Protein AF-A0A800MBR3-F1 (afdb_monomer_lite)

pLDDT: mean 83.29, std 13.44, range [29.73, 97.62]

Structure (mmCIF, N/CA/C/O backbone):
data_AF-A0A800MBR3-F1
#
_entry.id   AF-A0A800MBR3-F1
#
loop_
_atom_site.group_PDB
_atom_site.id
_atom_site.type_symbol
_atom_site.label_atom_id
_atom_site.label_alt_id
_atom_site.label_comp_id
_atom_site.label_asym_id
_atom_site.label_entity_id
_atom_site.label_seq_id
_atom_site.pdbx_PDB_ins_code
_atom_site.Cartn_x
_atom_site.Cartn_y
_atom_site.Cartn_z
_atom_site.occupancy
_atom_site.B_iso_or_equiv
_atom_site.auth_seq_id
_atom_site.auth_comp_id
_atom_site.auth_asym_id
_atom_site.auth_atom_id
_atom_site.pdbx_PDB_model_num
ATOM 1 N N . MET A 1 1 ? 57.671 -42.009 -45.325 1.00 39.84 1 MET A N 1
ATOM 2 C CA . MET A 1 1 ? 58.323 -41.176 -46.363 1.00 39.84 1 MET A CA 1
ATOM 3 C C . MET A 1 1 ? 57.503 -39.903 -46.542 1.00 39.84 1 MET A C 1
ATOM 5 O O . MET A 1 1 ? 56.803 -39.779 -47.529 1.00 39.84 1 MET A O 1
ATOM 9 N N . ARG A 1 2 ? 57.546 -39.010 -45.550 1.00 31.42 2 ARG A N 1
ATOM 10 C CA . ARG A 1 2 ? 57.143 -37.592 -45.593 1.00 31.42 2 ARG A CA 1
ATOM 11 C C . ARG A 1 2 ? 57.808 -36.941 -44.371 1.00 31.42 2 ARG A C 1
ATOM 13 O O . ARG A 1 2 ? 57.186 -36.637 -43.372 1.00 31.42 2 ARG A O 1
ATOM 20 N N . SER A 1 3 ? 59.132 -36.911 -44.418 1.00 38.97 3 SER A N 1
ATOM 21 C CA . SER A 1 3 ? 60.000 -36.063 -43.600 1.00 38.97 3 SER A CA 1
ATOM 22 C C . SER A 1 3 ? 60.923 -35.405 -44.616 1.00 38.97 3 SER A C 1
ATOM 24 O O . SER A 1 3 ? 61.287 -36.083 -45.579 1.00 38.97 3 SER A O 1
ATOM 26 N N . PHE A 1 4 ? 61.271 -34.136 -44.409 1.00 33.12 4 PHE A N 1
ATOM 27 C CA . PHE A 1 4 ? 61.859 -33.195 -45.378 1.00 33.12 4 PHE A CA 1
ATOM 28 C C . PHE A 1 4 ? 60.825 -32.477 -46.255 1.00 33.12 4 PHE A C 1
ATOM 30 O O . PHE A 1 4 ? 60.658 -32.846 -47.411 1.00 33.12 4 PHE A O 1
ATOM 37 N N . HIS A 1 5 ? 60.159 -31.464 -45.687 1.00 30.84 5 HIS A N 1
ATOM 38 C CA . HIS A 1 5 ? 59.836 -30.179 -46.351 1.00 30.84 5 HIS A CA 1
ATOM 39 C C . HIS A 1 5 ? 59.505 -29.051 -45.345 1.00 30.84 5 HIS A C 1
ATOM 41 O O . HIS A 1 5 ? 59.483 -27.895 -45.738 1.00 30.84 5 HIS A O 1
ATOM 47 N N . ILE A 1 6 ? 59.380 -29.340 -44.044 1.00 35.31 6 ILE A N 1
ATOM 48 C CA . ILE A 1 6 ? 59.268 -28.323 -42.982 1.00 35.31 6 ILE A CA 1
ATOM 49 C C . ILE A 1 6 ? 60.678 -27.945 -42.501 1.00 35.31 6 ILE A C 1
ATOM 51 O O . ILE A 1 6 ? 61.163 -28.460 -41.499 1.00 35.31 6 ILE A O 1
ATOM 55 N N . LEU A 1 7 ? 61.410 -27.169 -43.303 1.00 32.88 7 LEU A N 1
ATOM 56 C CA . LEU A 1 7 ? 62.615 -26.452 -42.855 1.00 32.88 7 LEU A CA 1
ATOM 57 C C . LEU A 1 7 ? 63.003 -25.349 -43.854 1.00 32.88 7 LEU A C 1
ATOM 59 O O . LEU A 1 7 ? 64.163 -25.253 -44.223 1.00 32.88 7 LEU A O 1
ATOM 63 N N . PHE A 1 8 ? 62.042 -24.587 -44.373 1.00 29.73 8 PHE A N 1
ATOM 64 C CA . PHE A 1 8 ? 62.271 -23.359 -45.152 1.00 29.73 8 PHE A CA 1
ATOM 65 C C . PHE A 1 8 ? 60.905 -22.671 -45.334 1.00 29.73 8 PHE A C 1
ATOM 67 O O . PHE A 1 8 ? 60.334 -22.781 -46.403 1.00 29.73 8 PHE A O 1
ATOM 74 N N . ILE A 1 9 ? 60.344 -22.117 -44.249 1.00 33.12 9 ILE A N 1
ATOM 75 C CA . ILE A 1 9 ? 59.347 -21.017 -44.115 1.00 33.12 9 ILE A CA 1
ATOM 76 C C . ILE A 1 9 ? 58.916 -21.066 -42.632 1.00 33.12 9 ILE A C 1
ATOM 78 O O . ILE A 1 9 ? 57.900 -21.640 -42.274 1.00 33.12 9 ILE A O 1
ATOM 82 N N . THR A 1 10 ? 59.787 -20.630 -41.718 1.00 35.88 10 THR A N 1
ATOM 83 C CA . THR A 1 10 ? 59.415 -20.435 -40.291 1.00 35.88 10 THR A CA 1
ATOM 84 C C . THR A 1 10 ? 60.291 -19.379 -39.609 1.00 35.88 10 THR A C 1
ATOM 86 O O . THR A 1 10 ? 60.359 -19.296 -38.395 1.00 35.88 10 THR A O 1
ATOM 89 N N . VAL A 1 11 ? 61.022 -18.574 -40.389 1.00 32.22 11 VAL A N 1
ATOM 90 C CA . VAL A 1 11 ? 61.862 -17.478 -39.859 1.00 32.22 11 VAL A CA 1
ATOM 91 C C . VAL A 1 11 ? 61.661 -16.187 -40.670 1.00 32.22 11 VAL A C 1
ATOM 93 O O . VAL A 1 11 ? 62.350 -15.204 -40.442 1.00 32.22 11 VAL A O 1
ATOM 96 N N . LEU A 1 12 ? 60.721 -16.168 -41.627 1.00 30.88 12 LEU A N 1
ATOM 97 C CA . LEU A 1 12 ? 60.429 -14.968 -42.424 1.00 30.88 12 LEU A CA 1
ATOM 98 C C . LEU A 1 12 ? 58.977 -14.474 -42.321 1.00 30.88 12 LEU A C 1
ATOM 100 O O . LEU A 1 12 ? 58.718 -13.370 -42.772 1.00 30.88 12 LEU A O 1
ATOM 104 N N . THR A 1 13 ? 58.061 -15.236 -41.716 1.00 40.62 13 THR A N 1
ATOM 105 C CA . THR A 1 13 ? 56.664 -14.819 -41.494 1.00 40.62 13 THR A CA 1
ATOM 106 C C . THR A 1 13 ? 56.477 -14.118 -40.145 1.00 40.62 13 THR A C 1
ATOM 108 O O . THR A 1 13 ? 55.858 -13.067 -40.096 1.00 40.62 13 THR A O 1
ATOM 111 N N . GLY A 1 14 ? 57.156 -14.556 -39.078 1.00 34.59 14 GLY A N 1
ATOM 112 C CA . GLY A 1 14 ? 57.052 -13.915 -37.753 1.00 34.59 14 GLY A CA 1
ATOM 113 C C . GLY A 1 14 ? 57.647 -12.501 -37.619 1.00 34.59 14 GLY A C 1
ATOM 114 O O . GLY A 1 14 ? 57.562 -11.919 -36.550 1.00 34.59 14 GLY A O 1
ATOM 115 N N . LEU A 1 15 ? 58.271 -11.943 -38.666 1.00 35.25 15 LEU A N 1
ATOM 116 C CA . LEU A 1 15 ? 58.745 -10.546 -38.679 1.00 35.25 15 LEU A CA 1
ATOM 117 C C . LEU A 1 15 ? 57.981 -9.663 -39.684 1.00 35.25 15 LEU A C 1
ATOM 119 O O . LEU A 1 15 ? 58.259 -8.473 -39.765 1.00 35.25 15 LEU A O 1
ATOM 123 N N . LEU A 1 16 ? 57.067 -10.256 -40.462 1.00 38.72 16 LEU A N 1
ATOM 124 C CA . LEU A 1 16 ? 56.163 -9.566 -41.389 1.00 38.72 16 LEU A CA 1
ATOM 125 C C . LEU A 1 16 ? 54.723 -9.506 -40.850 1.00 38.72 16 LEU A C 1
ATOM 127 O O . LEU A 1 16 ? 53.993 -8.626 -41.275 1.00 38.72 16 LEU A O 1
ATOM 131 N N . LEU A 1 17 ? 54.352 -10.362 -39.883 1.00 40.84 17 LEU A N 1
ATOM 132 C CA . LEU A 1 17 ? 53.083 -10.230 -39.150 1.00 40.84 17 LEU A CA 1
ATOM 133 C C . LEU A 1 17 ? 53.035 -8.980 -38.252 1.00 40.84 17 LEU A C 1
ATOM 135 O O . LEU A 1 17 ? 51.989 -8.386 -38.080 1.00 40.84 17 LEU A O 1
ATOM 139 N N . LEU A 1 18 ? 54.171 -8.517 -37.723 1.00 40.28 18 LEU A N 1
ATOM 140 C CA . LEU A 1 18 ? 54.214 -7.364 -36.807 1.00 40.28 18 LEU A CA 1
ATOM 141 C C . LEU A 1 18 ? 54.013 -5.990 -37.481 1.00 40.28 18 LEU A C 1
ATOM 143 O O . LEU A 1 18 ? 54.115 -4.977 -36.798 1.00 40.28 18 LEU A O 1
ATOM 147 N N . SER A 1 19 ? 53.801 -5.928 -38.801 1.00 40.03 19 SER A N 1
ATOM 148 C CA . SER A 1 19 ? 53.539 -4.667 -39.518 1.00 40.03 19 SER A CA 1
ATOM 149 C C . SER A 1 19 ? 52.148 -4.596 -40.154 1.00 40.03 19 SER A C 1
ATOM 151 O O . SER A 1 19 ? 51.973 -3.776 -41.047 1.00 40.03 19 SER A O 1
ATOM 153 N N . ARG A 1 20 ? 51.233 -5.495 -39.768 1.00 50.19 20 ARG A N 1
ATOM 154 C CA . ARG A 1 20 ? 49.863 -5.629 -40.296 1.00 50.19 20 ARG A CA 1
ATOM 155 C C . ARG A 1 20 ? 48.829 -5.868 -39.181 1.00 50.19 20 ARG A C 1
ATOM 157 O O . ARG A 1 20 ? 47.840 -6.540 -39.398 1.00 50.19 20 ARG A O 1
ATOM 164 N N . LEU A 1 21 ? 49.120 -5.415 -37.963 1.00 47.03 21 LEU A N 1
ATOM 165 C CA . LEU A 1 21 ? 48.130 -5.372 -36.887 1.00 47.03 21 LEU A CA 1
ATOM 166 C C . LEU A 1 21 ? 47.822 -3.895 -36.639 1.00 47.03 21 LEU A C 1
ATOM 168 O O . LEU A 1 21 ? 48.713 -3.196 -36.150 1.00 47.03 21 LEU A O 1
ATOM 172 N N . GLU A 1 22 ? 46.613 -3.435 -36.949 1.00 55.84 22 GLU A N 1
ATOM 173 C CA . GLU A 1 22 ? 46.019 -2.240 -36.333 1.00 55.84 22 GLU A CA 1
ATOM 174 C C . GLU A 1 22 ? 44.618 -2.564 -35.786 1.00 55.84 22 GLU A C 1
ATOM 176 O O . GLU A 1 22 ? 44.078 -3.620 -36.084 1.00 55.84 22 GLU A O 1
ATOM 181 N N . ALA A 1 23 ? 44.153 -1.695 -34.876 1.00 54.12 23 ALA A N 1
ATOM 182 C CA . ALA A 1 23 ? 43.012 -1.828 -33.960 1.00 54.12 23 ALA A CA 1
ATOM 183 C C . ALA A 1 23 ? 42.927 -3.172 -33.201 1.00 54.12 23 ALA A C 1
ATOM 185 O O . ALA A 1 23 ? 42.407 -4.175 -33.673 1.00 54.12 23 ALA A O 1
ATOM 186 N N . GLN A 1 24 ? 43.437 -3.186 -31.965 1.00 68.81 24 GLN A N 1
ATOM 187 C CA . GLN A 1 24 ? 43.181 -4.298 -31.050 1.00 68.81 24 GLN A CA 1
ATOM 188 C C . GLN A 1 24 ? 41.757 -4.183 -30.505 1.00 68.81 24 GLN A C 1
ATOM 190 O O . GLN A 1 24 ? 41.441 -3.188 -29.852 1.00 68.81 24 GLN A O 1
ATOM 195 N N . VAL A 1 25 ? 40.938 -5.205 -30.722 1.00 77.38 25 VAL A N 1
ATOM 196 C CA . VAL A 1 25 ? 39.579 -5.273 -30.181 1.00 77.38 25 VAL A CA 1
ATOM 197 C C . VAL A 1 25 ? 39.620 -5.969 -28.826 1.00 77.38 25 VAL A C 1
ATOM 199 O O . VAL A 1 25 ? 40.231 -7.033 -28.688 1.00 77.38 25 VAL A O 1
ATOM 202 N N . ILE A 1 26 ? 38.996 -5.358 -27.817 1.00 85.94 26 ILE A N 1
ATOM 203 C CA . ILE A 1 26 ? 38.783 -5.982 -26.509 1.00 85.94 26 ILE A CA 1
ATOM 204 C C . ILE A 1 26 ? 37.587 -6.917 -26.642 1.00 85.94 26 ILE A C 1
ATOM 206 O O . ILE A 1 26 ? 36.488 -6.480 -26.954 1.00 85.94 26 ILE A O 1
ATOM 210 N N . ILE A 1 27 ? 37.815 -8.208 -26.420 1.00 87.81 27 ILE A N 1
ATOM 211 C CA . ILE A 1 27 ? 36.793 -9.241 -26.629 1.00 87.81 27 ILE A CA 1
ATOM 212 C C . ILE A 1 27 ? 35.764 -9.277 -25.507 1.00 87.81 27 ILE A C 1
ATOM 214 O O . ILE A 1 27 ? 34.601 -9.605 -25.717 1.00 87.81 27 ILE A O 1
ATOM 218 N N . TYR A 1 28 ? 36.209 -8.980 -24.297 1.00 87.00 28 TYR A N 1
ATOM 219 C CA . TYR A 1 28 ? 35.338 -8.930 -23.145 1.00 87.00 28 TYR A CA 1
ATOM 220 C C . TYR A 1 28 ? 35.682 -7.707 -22.334 1.00 87.00 28 TYR A C 1
ATOM 222 O O . TYR A 1 28 ? 36.814 -7.595 -21.860 1.00 87.00 28 TYR A O 1
ATOM 230 N N . ASP A 1 29 ? 34.746 -6.786 -22.225 1.00 83.19 29 ASP A N 1
ATOM 231 C CA . ASP A 1 29 ? 34.992 -5.529 -21.558 1.00 83.19 29 ASP A CA 1
ATOM 232 C C . ASP A 1 29 ? 34.106 -5.360 -20.333 1.00 83.19 29 ASP A C 1
ATOM 234 O O . ASP A 1 29 ? 33.043 -5.970 -20.194 1.00 83.19 29 ASP A O 1
ATOM 238 N N . ALA A 1 30 ? 34.600 -4.526 -19.433 1.00 83.81 30 ALA A N 1
ATOM 239 C CA . ALA A 1 30 ? 33.886 -4.034 -18.279 1.00 83.81 30 ALA A CA 1
ATOM 240 C C . ALA A 1 30 ? 33.927 -2.502 -18.319 1.00 83.81 30 ALA A C 1
ATOM 242 O O . ALA A 1 30 ? 34.916 -1.925 -18.771 1.00 83.81 30 ALA A O 1
ATOM 243 N N . ILE A 1 31 ? 32.916 -1.814 -17.800 1.00 83.88 31 ILE A N 1
ATOM 244 C CA . ILE A 1 31 ? 33.010 -0.364 -17.608 1.00 83.88 31 ILE A CA 1
ATOM 245 C C . ILE A 1 31 ? 34.142 -0.055 -16.609 1.00 83.88 31 ILE A C 1
ATOM 247 O O . ILE A 1 31 ? 34.331 -0.729 -15.592 1.00 83.88 31 ILE A O 1
ATOM 251 N N . GLU A 1 32 ? 34.942 0.971 -16.905 1.00 85.25 32 GLU A N 1
ATOM 252 C CA . GLU A 1 32 ? 35.967 1.444 -15.974 1.00 85.25 32 GLU A CA 1
ATOM 253 C C . GLU A 1 32 ? 35.298 1.910 -14.667 1.00 85.25 32 GLU A C 1
ATOM 255 O O . GLU A 1 32 ? 34.413 2.763 -14.670 1.00 85.25 32 GLU A O 1
ATOM 260 N N . GLY A 1 33 ? 35.721 1.352 -13.534 1.00 82.69 33 GLY A N 1
ATOM 261 C CA . GLY A 1 33 ? 35.134 1.595 -12.217 1.00 82.69 33 GLY A CA 1
ATOM 262 C C . GLY A 1 33 ? 34.136 0.532 -11.746 1.00 82.69 33 GLY A C 1
ATOM 263 O O . GLY A 1 33 ? 33.728 0.595 -10.585 1.00 82.69 33 GLY A O 1
ATOM 264 N N . THR A 1 34 ? 33.779 -0.462 -12.570 1.00 85.94 34 THR A N 1
ATOM 265 C CA . THR A 1 34 ? 32.899 -1.571 -12.157 1.00 85.94 34 THR A CA 1
ATOM 266 C C . THR A 1 34 ? 33.480 -2.307 -10.951 1.00 85.94 34 THR A C 1
ATOM 268 O O . THR A 1 34 ? 34.622 -2.761 -10.971 1.00 85.94 34 THR A O 1
ATOM 271 N N . VAL A 1 35 ? 32.689 -2.449 -9.885 1.00 89.44 35 VAL A N 1
ATOM 272 C CA . VAL A 1 35 ? 33.092 -3.138 -8.649 1.00 89.44 35 VAL A CA 1
ATOM 273 C C . VAL A 1 35 ? 32.636 -4.594 -8.702 1.00 89.44 35 VAL A C 1
ATOM 275 O O . VAL A 1 35 ? 31.473 -4.875 -8.974 1.00 89.44 35 VAL A O 1
ATOM 278 N N . GLY A 1 36 ? 33.536 -5.535 -8.419 1.00 86.94 36 GLY A N 1
ATOM 279 C CA . GLY A 1 36 ? 33.210 -6.960 -8.428 1.00 86.94 36 GLY A CA 1
ATOM 280 C C . GLY A 1 36 ? 32.169 -7.338 -7.367 1.00 86.94 36 GLY A C 1
ATOM 281 O O . GLY A 1 36 ? 32.226 -6.893 -6.221 1.00 86.94 36 GLY A O 1
ATOM 282 N N . SER A 1 37 ? 31.239 -8.217 -7.737 1.00 88.94 37 SER A N 1
ATOM 283 C CA . SER A 1 37 ? 30.123 -8.681 -6.903 1.00 88.94 37 SER A CA 1
ATOM 284 C C . SER A 1 37 ? 30.360 -10.030 -6.212 1.00 88.94 37 SER A C 1
ATOM 286 O O . SER A 1 37 ? 29.532 -10.480 -5.415 1.00 88.94 37 SER A O 1
ATOM 288 N N . GLN A 1 38 ? 31.487 -10.700 -6.474 1.00 91.19 38 GLN A N 1
ATOM 289 C CA . GLN A 1 38 ? 31.777 -12.026 -5.937 1.00 91.19 38 GLN A CA 1
ATOM 290 C C . GLN A 1 38 ? 33.243 -12.216 -5.514 1.00 91.19 38 GLN A C 1
ATOM 292 O O . GLN A 1 38 ? 34.187 -12.082 -6.286 1.00 91.19 38 GLN A O 1
ATOM 297 N N . GLU A 1 39 ? 33.439 -12.689 -4.281 1.00 93.06 39 GLU A N 1
ATOM 298 C CA . GLU A 1 39 ? 34.741 -13.133 -3.770 1.00 93.06 39 GLU A CA 1
ATOM 299 C C . GLU A 1 39 ? 34.969 -14.630 -4.043 1.00 93.06 39 GLU A C 1
ATOM 301 O O . GLU A 1 39 ? 34.847 -15.477 -3.152 1.00 93.06 39 GLU A O 1
ATOM 306 N N . PHE A 1 40 ? 35.302 -14.987 -5.284 1.00 93.31 40 PHE A N 1
ATOM 307 C CA . PHE A 1 40 ? 35.558 -16.383 -5.654 1.00 93.31 40 PHE A CA 1
ATOM 308 C C . PHE A 1 40 ? 36.941 -16.576 -6.276 1.00 93.31 40 PHE A C 1
ATOM 310 O O . PHE A 1 40 ? 37.195 -16.153 -7.394 1.00 93.31 40 PHE A O 1
ATOM 317 N N . GLY A 1 41 ? 37.832 -17.271 -5.566 1.00 91.31 41 GLY A N 1
ATOM 318 C CA . GLY A 1 41 ? 39.219 -17.470 -6.008 1.00 91.31 41 GLY A CA 1
ATOM 319 C C . GLY A 1 41 ? 39.463 -18.654 -6.939 1.00 91.31 41 GLY A C 1
ATOM 320 O O . GLY A 1 41 ? 40.616 -18.908 -7.290 1.00 91.31 41 GLY A O 1
ATOM 321 N N . GLY A 1 42 ? 38.418 -19.406 -7.291 1.00 93.50 42 GLY A N 1
ATOM 322 C CA . GLY A 1 42 ? 38.503 -20.491 -8.266 1.00 93.50 42 GLY A CA 1
ATOM 323 C C . GLY A 1 42 ? 38.604 -19.983 -9.706 1.00 93.50 42 GLY A C 1
ATOM 324 O O . GLY A 1 42 ? 38.555 -18.786 -9.960 1.00 93.50 42 GLY A O 1
ATOM 325 N N . SER A 1 43 ? 38.756 -20.915 -10.644 1.00 93.88 43 SER A N 1
ATOM 326 C CA . SER A 1 43 ? 38.710 -20.637 -12.082 1.00 93.88 43 SER A CA 1
ATOM 327 C C . SER A 1 43 ? 37.309 -20.204 -12.479 1.00 93.88 43 SER A C 1
ATOM 329 O O . SER A 1 43 ? 36.375 -20.976 -12.281 1.00 93.88 43 SER A O 1
ATOM 331 N N . LEU A 1 44 ? 37.184 -19.015 -13.059 1.00 92.94 44 LEU A N 1
ATOM 332 C CA . LEU A 1 44 ? 35.979 -18.496 -13.701 1.00 92.94 44 LEU A CA 1
ATOM 333 C C . LEU A 1 44 ? 36.302 -18.211 -15.157 1.00 92.94 44 LEU A C 1
ATOM 335 O O . LEU A 1 44 ? 37.368 -17.670 -15.443 1.00 92.94 44 LEU A O 1
ATOM 339 N N . GLY A 1 45 ? 35.426 -18.590 -16.074 1.00 87.88 45 GLY A N 1
ATOM 340 C CA . GLY A 1 45 ? 35.712 -18.412 -17.486 1.00 87.88 45 GLY A CA 1
ATOM 341 C C . GLY A 1 45 ? 34.495 -18.394 -18.379 1.00 87.88 45 GLY A C 1
ATOM 342 O O . GLY A 1 45 ? 33.392 -18.709 -17.944 1.00 87.88 45 GLY A O 1
ATOM 343 N N . MET A 1 46 ? 34.721 -18.065 -19.641 1.00 90.31 46 MET A N 1
ATOM 344 C CA . MET A 1 46 ? 33.698 -18.007 -20.679 1.00 90.31 46 MET A CA 1
ATOM 345 C C . MET A 1 46 ? 34.145 -18.832 -21.873 1.00 90.31 46 MET A C 1
ATOM 347 O O . MET A 1 46 ? 35.333 -18.868 -22.213 1.00 90.31 46 MET A O 1
ATOM 351 N N . ASP A 1 47 ? 33.189 -19.526 -22.474 1.00 90.19 47 ASP A N 1
ATOM 352 C CA . ASP A 1 47 ? 33.417 -20.355 -23.645 1.00 90.19 47 ASP A CA 1
ATOM 353 C C . ASP A 1 47 ? 33.189 -19.539 -24.912 1.00 90.19 47 ASP A C 1
ATOM 355 O O . ASP A 1 47 ? 32.194 -18.829 -25.030 1.00 90.19 47 ASP A O 1
ATOM 359 N N . PHE A 1 48 ? 34.088 -19.696 -25.876 1.00 91.00 48 PHE A N 1
ATOM 360 C CA . PHE A 1 48 ? 33.951 -19.090 -27.191 1.00 91.00 48 PHE A CA 1
ATOM 361 C C . PHE A 1 48 ? 34.438 -20.056 -28.275 1.00 91.00 48 PHE A C 1
ATOM 363 O O . PHE A 1 48 ? 35.346 -20.867 -28.063 1.00 91.00 48 PHE A O 1
ATOM 370 N N . GLU A 1 49 ? 33.807 -19.995 -29.438 1.00 90.69 49 GLU A N 1
ATOM 371 C CA . GLU A 1 49 ? 34.309 -20.572 -30.675 1.00 90.69 49 GLU A CA 1
ATOM 372 C C . GLU A 1 49 ? 35.092 -19.511 -31.427 1.00 90.69 49 GLU A C 1
ATOM 374 O O . GLU A 1 49 ? 34.698 -18.351 -31.487 1.00 90.69 49 GLU A O 1
ATOM 379 N N . VAL A 1 50 ? 36.196 -19.932 -32.022 1.00 88.12 50 VAL A N 1
ATOM 380 C CA . VAL A 1 50 ? 36.911 -19.165 -33.031 1.00 88.12 50 VAL A CA 1
ATOM 381 C C . VAL A 1 50 ? 36.388 -19.629 -34.387 1.00 88.12 50 VAL A C 1
ATOM 383 O O . VAL A 1 50 ? 36.458 -20.822 -34.703 1.00 88.12 50 VAL A O 1
ATOM 386 N N . ASN A 1 51 ? 35.835 -18.706 -35.169 1.00 81.00 51 ASN A N 1
ATOM 387 C CA . ASN A 1 51 ? 35.224 -18.979 -36.472 1.00 81.00 51 ASN A CA 1
ATOM 388 C C . ASN A 1 51 ? 36.230 -18.826 -37.621 1.00 81.00 51 ASN A C 1
ATOM 390 O O . ASN A 1 51 ? 36.174 -19.576 -38.601 1.00 81.00 51 ASN A O 1
ATOM 394 N N . SER A 1 52 ? 37.179 -17.901 -37.478 1.00 73.31 52 SER A N 1
ATOM 395 C CA . SER A 1 52 ? 38.272 -17.606 -38.412 1.00 73.31 52 SER A CA 1
ATOM 396 C C . SER A 1 52 ? 39.595 -17.459 -37.653 1.00 73.31 52 SER A C 1
ATOM 398 O O . SER A 1 52 ? 39.594 -17.297 -36.439 1.00 73.31 52 SER A O 1
ATOM 400 N N . ASP A 1 53 ? 40.739 -17.585 -38.334 1.00 76.75 53 ASP A N 1
ATOM 401 C CA . ASP A 1 53 ? 42.043 -17.452 -37.669 1.00 76.75 53 ASP A CA 1
ATOM 402 C C . ASP A 1 53 ? 42.147 -16.070 -36.984 1.00 76.75 53 ASP A C 1
ATOM 404 O O . ASP A 1 53 ? 42.026 -15.042 -37.644 1.00 76.75 53 ASP A O 1
ATOM 408 N N . ILE A 1 54 ? 42.412 -16.037 -35.673 1.00 80.31 54 ILE A N 1
ATOM 409 C CA . ILE A 1 54 ? 42.631 -14.791 -34.913 1.00 80.31 54 ILE A CA 1
ATOM 410 C C . ILE A 1 54 ? 44.009 -14.777 -34.259 1.00 80.31 54 ILE A C 1
ATOM 412 O O . ILE A 1 54 ? 44.593 -15.825 -33.957 1.00 80.31 54 ILE A O 1
ATOM 416 N N . VAL A 1 55 ? 44.529 -13.584 -33.969 1.00 82.12 55 VAL A N 1
ATOM 417 C CA . VAL A 1 55 ? 45.769 -13.419 -33.200 1.00 82.12 55 VAL A CA 1
ATOM 418 C C . VAL A 1 55 ? 45.468 -12.750 -31.867 1.00 82.12 55 VAL A C 1
ATOM 420 O O . VAL A 1 55 ? 45.192 -11.556 -31.813 1.00 82.12 55 VAL A O 1
ATOM 423 N N . VAL A 1 56 ? 45.598 -13.505 -30.774 1.00 88.94 56 VAL A N 1
ATOM 424 C CA . VAL A 1 56 ? 45.528 -12.962 -29.413 1.00 88.94 56 VAL A CA 1
ATOM 425 C C . VAL A 1 56 ? 46.835 -12.249 -29.098 1.00 88.94 56 VAL A C 1
ATOM 427 O O . VAL A 1 56 ? 47.915 -12.856 -29.117 1.00 88.94 56 VAL A O 1
ATOM 430 N N . THR A 1 57 ? 46.749 -10.959 -28.796 1.00 87.81 57 THR A N 1
ATOM 431 C CA . THR A 1 57 ? 47.915 -10.110 -28.531 1.00 87.81 57 THR A CA 1
ATOM 432 C C . THR A 1 57 ? 48.106 -9.821 -27.052 1.00 87.81 57 THR A C 1
ATOM 434 O O . THR A 1 57 ? 49.250 -9.733 -26.603 1.00 87.81 57 THR A O 1
ATOM 437 N N . ASP A 1 58 ? 47.015 -9.731 -26.292 1.00 92.88 58 ASP A N 1
ATOM 438 C CA . ASP A 1 58 ? 47.015 -9.311 -24.894 1.00 92.88 58 ASP A CA 1
ATOM 439 C C . ASP A 1 58 ? 46.036 -10.166 -24.083 1.00 92.88 58 ASP A C 1
ATOM 441 O O . ASP A 1 58 ? 44.997 -10.581 -24.594 1.00 92.88 58 ASP A O 1
ATOM 445 N N . LEU A 1 59 ? 46.355 -10.407 -22.810 1.00 95.38 59 LEU A N 1
ATOM 446 C CA . LEU A 1 59 ? 45.410 -10.934 -21.819 1.00 95.38 59 LEU A CA 1
ATOM 447 C C . LEU A 1 59 ? 45.053 -9.826 -20.831 1.00 95.38 59 LEU A C 1
ATOM 449 O O . LEU A 1 59 ? 45.874 -8.936 -20.599 1.00 95.38 59 LEU A O 1
ATOM 453 N N . GLY A 1 60 ? 43.852 -9.885 -20.261 1.00 94.94 60 GLY A N 1
ATOM 454 C CA . GLY A 1 60 ? 43.315 -8.891 -19.337 1.00 94.94 60 GLY A CA 1
ATOM 455 C C . GLY A 1 60 ? 42.742 -9.523 -18.072 1.00 94.94 60 GLY A C 1
ATOM 456 O O . GLY A 1 60 ? 42.036 -10.527 -18.144 1.00 94.94 60 GLY A O 1
ATOM 457 N N . ALA A 1 61 ? 43.039 -8.941 -16.913 1.00 95.12 61 ALA A N 1
ATOM 458 C CA . ALA A 1 61 ? 42.435 -9.308 -15.631 1.00 95.12 61 ALA A CA 1
ATOM 459 C C . ALA A 1 61 ? 41.454 -8.216 -15.195 1.00 95.12 61 ALA A C 1
ATOM 461 O O . ALA A 1 61 ? 41.817 -7.042 -15.223 1.00 95.12 61 ALA A O 1
ATOM 462 N N . PHE A 1 62 ? 40.235 -8.592 -14.804 1.00 94.62 62 PHE A N 1
ATOM 463 C CA . PHE A 1 62 ? 39.260 -7.660 -14.227 1.00 94.62 62 PHE A CA 1
ATOM 464 C C . PHE A 1 62 ? 39.825 -6.992 -12.968 1.00 94.62 62 PHE A C 1
ATOM 466 O O . PHE A 1 62 ? 40.409 -7.690 -12.135 1.00 94.62 62 PHE A O 1
ATOM 473 N N . ASP A 1 63 ? 39.661 -5.672 -12.873 1.00 92.25 63 ASP A N 1
ATOM 474 C CA . ASP A 1 63 ? 40.176 -4.797 -11.817 1.00 92.25 63 ASP A CA 1
ATOM 475 C C . ASP A 1 63 ? 39.006 -4.099 -11.123 1.00 92.25 63 ASP A C 1
ATOM 477 O O . ASP A 1 63 ? 38.457 -3.118 -11.632 1.00 92.25 63 ASP A O 1
ATOM 481 N N . SER A 1 64 ? 38.596 -4.631 -9.974 1.00 91.25 64 SER A N 1
ATOM 482 C CA . SER A 1 64 ? 37.367 -4.214 -9.302 1.00 91.25 64 SER A CA 1
ATOM 483 C C . SER A 1 64 ? 37.471 -2.776 -8.802 1.00 91.25 64 SER A C 1
ATOM 485 O O . SER A 1 64 ? 38.161 -2.509 -7.827 1.00 91.25 64 SER A O 1
ATOM 487 N N . GLY A 1 65 ? 36.700 -1.861 -9.383 1.00 88.44 65 GLY A N 1
ATOM 488 C CA . GLY A 1 65 ? 36.742 -0.436 -9.052 1.00 88.44 65 GLY A CA 1
ATOM 489 C C . GLY A 1 65 ? 37.868 0.319 -9.760 1.00 88.44 65 GLY A C 1
ATOM 490 O O . GLY A 1 65 ? 38.070 1.503 -9.487 1.00 88.44 65 GLY A O 1
ATOM 491 N N . SER A 1 66 ? 38.593 -0.345 -10.669 1.00 90.75 66 SER A N 1
ATOM 492 C CA . SER A 1 66 ? 39.681 0.227 -11.472 1.00 90.75 66 SER A CA 1
ATOM 493 C C . SER A 1 66 ? 40.804 0.895 -10.663 1.00 90.75 66 SER A C 1
ATOM 495 O O . SER A 1 66 ? 41.557 1.740 -11.160 1.00 90.75 66 SER A O 1
ATOM 497 N N . ASP A 1 67 ? 40.953 0.515 -9.397 1.00 88.69 67 ASP A N 1
ATOM 498 C CA . ASP A 1 67 ? 41.873 1.119 -8.436 1.00 88.69 67 ASP A CA 1
ATOM 499 C C . ASP A 1 67 ? 43.190 0.340 -8.272 1.00 88.69 67 ASP A C 1
ATOM 501 O O . ASP A 1 67 ? 44.124 0.838 -7.627 1.00 88.69 67 ASP A O 1
ATOM 505 N N . GLY A 1 68 ? 43.326 -0.801 -8.951 1.00 88.69 68 GLY A N 1
ATOM 506 C CA . GLY A 1 68 ? 44.545 -1.592 -9.027 1.00 88.69 68 GLY A CA 1
ATOM 507 C C . GLY A 1 68 ? 44.424 -2.946 -8.348 1.00 88.69 68 GLY A C 1
ATOM 508 O O . GLY A 1 68 ? 43.997 -3.034 -7.211 1.00 88.69 68 GLY A O 1
ATOM 509 N N . LEU A 1 69 ? 44.971 -3.981 -8.990 1.00 89.69 69 LEU A N 1
ATOM 510 C CA . LEU A 1 69 ? 44.876 -5.346 -8.479 1.00 89.69 69 LEU A CA 1
ATOM 511 C C . LEU A 1 69 ? 45.567 -5.518 -7.118 1.00 89.69 69 LEU A C 1
ATOM 513 O O . LEU A 1 69 ? 46.796 -5.403 -7.000 1.00 89.69 69 LEU A O 1
ATOM 517 N N . PHE A 1 70 ? 44.795 -5.881 -6.098 1.00 88.75 70 PHE A N 1
ATOM 518 C CA . PHE A 1 70 ? 45.271 -6.139 -4.736 1.00 88.75 70 PHE A CA 1
ATOM 519 C C . PHE A 1 70 ? 45.633 -7.606 -4.478 1.00 88.75 70 PHE A C 1
ATOM 521 O O . PHE A 1 70 ? 46.302 -7.915 -3.482 1.00 88.75 70 PHE A O 1
ATOM 528 N N . LEU A 1 71 ? 45.241 -8.510 -5.378 1.00 90.06 71 LEU A N 1
ATOM 529 C CA . LEU A 1 71 ? 45.583 -9.932 -5.362 1.00 90.06 71 LEU A CA 1
ATOM 530 C C . LEU A 1 71 ? 46.270 -10.344 -6.673 1.00 90.06 71 LEU A C 1
ATOM 532 O O . LEU A 1 71 ? 46.015 -9.747 -7.714 1.00 90.06 71 LEU A O 1
ATOM 536 N N . PRO A 1 72 ? 47.150 -11.364 -6.649 1.00 91.94 72 PRO A N 1
ATOM 537 C CA . PRO A 1 72 ? 47.720 -11.893 -7.875 1.00 91.94 72 PRO A CA 1
ATOM 538 C C . PRO A 1 72 ? 46.654 -12.667 -8.659 1.00 91.94 72 PRO A C 1
ATOM 540 O O . PRO A 1 72 ? 46.158 -13.691 -8.180 1.00 91.94 72 PRO A O 1
ATOM 543 N N . ILE A 1 73 ? 46.345 -12.200 -9.867 1.00 95.62 73 ILE A N 1
ATOM 544 C CA . ILE A 1 73 ? 45.367 -12.819 -10.766 1.00 95.62 73 ILE A CA 1
ATOM 545 C C . ILE A 1 73 ? 46.102 -13.525 -11.900 1.00 95.62 73 ILE A C 1
ATOM 547 O O . ILE A 1 73 ? 47.072 -13.010 -12.452 1.00 95.62 73 ILE A O 1
ATOM 551 N N . ILE A 1 74 ? 45.661 -14.727 -12.251 1.00 96.00 74 ILE A N 1
ATOM 552 C CA . ILE A 1 74 ? 46.202 -15.475 -13.387 1.00 96.00 74 ILE A CA 1
ATOM 553 C C . ILE A 1 74 ? 45.102 -15.603 -14.427 1.00 96.00 74 ILE A C 1
ATOM 555 O O . ILE A 1 74 ? 44.001 -16.032 -14.091 1.00 96.00 74 ILE A O 1
ATOM 559 N N . VAL A 1 75 ? 45.426 -15.246 -15.669 1.00 96.50 75 VAL A N 1
ATOM 560 C CA . VAL A 1 75 ? 44.516 -15.301 -16.817 1.00 96.50 75 VAL A CA 1
ATOM 561 C C . VAL A 1 75 ? 45.080 -16.279 -17.840 1.00 96.50 75 VAL A C 1
ATOM 563 O O . VAL A 1 75 ? 46.267 -16.222 -18.166 1.00 96.50 75 VAL A O 1
ATOM 566 N N . GLU A 1 76 ? 44.250 -17.194 -18.332 1.00 95.44 76 GLU A N 1
ATOM 567 C CA . GLU A 1 76 ? 44.637 -18.279 -19.232 1.00 95.44 76 GLU A CA 1
ATOM 568 C C . GLU A 1 76 ? 43.596 -18.513 -20.328 1.00 95.44 76 GLU A C 1
ATOM 570 O O . GLU A 1 76 ? 42.399 -18.505 -20.060 1.00 95.44 76 GLU A O 1
ATOM 575 N N . ILE A 1 77 ? 44.049 -18.831 -21.542 1.00 93.50 77 ILE A N 1
ATOM 576 C CA . ILE A 1 77 ? 43.189 -19.383 -22.599 1.00 93.50 77 ILE A CA 1
ATOM 577 C C . ILE A 1 77 ? 43.458 -20.881 -22.710 1.00 93.50 77 ILE A C 1
ATOM 579 O O . ILE A 1 77 ? 44.616 -21.312 -22.776 1.00 93.50 77 ILE A O 1
ATOM 583 N N . TRP A 1 78 ? 42.388 -21.671 -22.752 1.00 91.81 78 TRP A N 1
ATOM 584 C CA . TRP A 1 78 ? 42.410 -23.127 -22.860 1.00 91.81 78 TRP A CA 1
ATOM 585 C C . TRP A 1 78 ? 41.778 -23.590 -24.175 1.00 91.81 78 TRP A C 1
ATOM 587 O O . TRP A 1 78 ? 40.763 -23.044 -24.596 1.00 91.81 78 TRP A O 1
ATOM 597 N N . ILE A 1 79 ? 42.326 -24.642 -24.790 1.00 88.81 79 ILE A N 1
ATOM 598 C CA . ILE A 1 79 ? 41.634 -25.376 -25.866 1.00 88.81 79 ILE A CA 1
ATOM 599 C C . ILE A 1 79 ? 40.574 -26.298 -25.249 1.00 88.81 79 ILE A C 1
ATOM 601 O O . ILE A 1 79 ? 40.874 -27.069 -24.329 1.00 88.81 79 ILE A O 1
ATOM 605 N N . ARG A 1 80 ? 39.361 -26.273 -25.810 1.00 84.38 80 ARG A N 1
ATOM 606 C CA . ARG A 1 80 ? 38.234 -27.154 -25.464 1.00 84.38 80 ARG A CA 1
ATOM 607 C C . ARG A 1 80 ? 38.056 -28.310 -26.462 1.00 84.38 80 ARG A C 1
ATOM 609 O O . ARG A 1 80 ? 37.573 -29.368 -26.053 1.00 84.38 80 ARG A O 1
ATOM 616 N N . ASP A 1 81 ? 38.483 -28.157 -27.721 1.00 64.31 81 ASP A N 1
ATOM 617 C CA . ASP A 1 81 ? 38.242 -29.159 -28.772 1.00 64.31 81 ASP A CA 1
ATOM 618 C C . ASP A 1 81 ? 39.316 -30.271 -28.895 1.00 64.31 81 ASP A C 1
ATOM 620 O O . ASP A 1 81 ? 40.521 -30.105 -28.671 1.00 64.31 81 ASP A O 1
ATOM 624 N N . GLY A 1 82 ? 38.843 -31.479 -29.200 1.00 58.00 82 GLY A N 1
ATOM 625 C CA . GLY A 1 82 ? 39.531 -32.749 -29.019 1.00 58.00 82 GLY A CA 1
ATOM 626 C C . GLY A 1 82 ? 40.326 -33.252 -30.222 1.00 58.00 82 GLY A C 1
ATOM 627 O O . GLY A 1 82 ? 39.812 -34.018 -31.028 1.00 58.00 82 GLY A O 1
ATOM 628 N N . ASP A 1 83 ? 41.634 -32.994 -30.192 1.00 49.50 83 ASP A N 1
ATOM 629 C CA . ASP A 1 83 ? 42.689 -33.951 -30.596 1.00 49.50 83 ASP A CA 1
ATOM 630 C C . ASP A 1 83 ? 43.966 -33.820 -29.715 1.00 49.50 83 ASP A C 1
ATOM 632 O O . ASP A 1 83 ? 44.783 -34.746 -29.648 1.00 49.50 83 ASP A O 1
ATOM 636 N N . SER A 1 84 ? 44.096 -32.719 -28.957 1.00 49.53 84 SER A N 1
ATOM 637 C CA . SER A 1 84 ? 45.224 -32.400 -28.053 1.00 49.53 84 SER A CA 1
ATOM 638 C C . SER A 1 84 ? 44.928 -32.648 -26.565 1.00 49.53 84 SER A C 1
ATOM 640 O O . SER A 1 84 ? 45.840 -32.924 -25.785 1.00 49.53 84 SER A O 1
ATOM 642 N N . GLY A 1 85 ? 43.648 -32.624 -26.178 1.00 59.06 85 GLY A N 1
ATOM 643 C CA . GLY A 1 85 ? 43.226 -32.558 -24.777 1.00 59.06 85 GLY A CA 1
ATOM 644 C C . GLY A 1 85 ? 43.210 -31.122 -24.244 1.00 59.06 85 GLY A C 1
ATOM 645 O O . GLY A 1 85 ? 43.741 -30.217 -24.872 1.00 59.06 85 GLY A O 1
ATOM 646 N N . ILE A 1 86 ? 42.575 -30.945 -23.083 1.00 76.19 86 ILE A N 1
ATOM 647 C CA . ILE A 1 86 ? 42.494 -29.684 -22.337 1.00 76.19 86 ILE A CA 1
ATOM 648 C C . ILE A 1 86 ? 43.924 -29.185 -22.041 1.00 76.19 86 ILE A C 1
ATOM 650 O O . ILE A 1 86 ? 44.637 -29.797 -21.237 1.00 76.19 86 ILE A O 1
ATOM 654 N N . GLU A 1 87 ? 44.344 -28.108 -22.704 1.00 85.69 87 GLU A N 1
ATOM 655 C CA . GLU A 1 87 ? 45.688 -27.520 -22.610 1.00 85.69 87 GLU A CA 1
ATOM 656 C C . GLU A 1 87 ? 45.603 -25.989 -22.577 1.00 85.69 87 GLU A C 1
ATOM 658 O O . GLU A 1 87 ? 44.795 -25.395 -23.289 1.00 85.69 87 GLU A O 1
ATOM 663 N N . VAL A 1 88 ? 46.460 -25.370 -21.758 1.00 89.38 88 VAL A N 1
ATOM 664 C CA . VAL A 1 88 ? 46.661 -23.915 -21.701 1.00 89.38 88 VAL A CA 1
ATOM 665 C C . VAL A 1 88 ? 47.537 -23.485 -22.873 1.00 89.38 88 VAL A C 1
ATOM 667 O O . VAL A 1 88 ? 48.666 -23.964 -23.007 1.00 89.38 88 VAL A O 1
ATOM 670 N N . ILE A 1 89 ? 47.048 -22.560 -23.693 1.00 89.44 89 ILE A N 1
ATOM 671 C CA . ILE A 1 89 ? 47.757 -22.055 -24.882 1.00 89.44 89 ILE A CA 1
ATOM 672 C C . ILE A 1 89 ? 48.293 -20.634 -24.713 1.00 89.44 89 ILE A C 1
ATOM 674 O O . ILE A 1 89 ? 49.294 -20.282 -25.336 1.00 89.44 89 ILE A O 1
ATOM 678 N N . ALA A 1 90 ? 47.678 -19.850 -23.831 1.00 90.81 90 ALA A N 1
ATOM 679 C CA . ALA A 1 90 ? 48.151 -18.541 -23.403 1.00 90.81 90 ALA A CA 1
ATOM 680 C C . ALA A 1 90 ? 47.953 -18.424 -21.890 1.00 90.81 90 ALA A C 1
ATOM 682 O O . ALA A 1 90 ? 46.974 -18.944 -21.360 1.00 90.81 90 ALA A O 1
ATOM 683 N N . SER A 1 91 ? 48.895 -17.791 -21.196 1.00 93.19 91 SER A N 1
ATOM 684 C CA . SER A 1 91 ? 48.847 -17.598 -19.746 1.00 93.19 91 SER A CA 1
ATOM 685 C C . SER A 1 91 ? 49.667 -16.374 -19.380 1.00 93.19 91 SER A C 1
ATOM 687 O O . SER A 1 91 ? 50.817 -16.262 -19.812 1.00 93.19 91 SER A O 1
ATOM 689 N N . GLU A 1 92 ? 49.095 -15.488 -18.575 1.00 94.56 92 GLU A N 1
ATOM 690 C CA . GLU A 1 92 ? 49.799 -14.359 -17.974 1.00 94.56 92 GLU A CA 1
ATOM 691 C C . GLU A 1 92 ? 49.422 -14.214 -16.500 1.00 94.56 92 GLU A C 1
ATOM 693 O O . GLU A 1 92 ? 48.322 -14.556 -16.062 1.00 94.56 92 GLU A O 1
ATOM 698 N N . VAL A 1 93 ? 50.384 -13.715 -15.725 1.00 92.88 93 VAL A N 1
ATOM 699 C CA . VAL A 1 93 ? 50.230 -13.463 -14.290 1.00 92.88 93 VAL A CA 1
ATOM 700 C C . VAL A 1 93 ? 50.214 -11.961 -14.069 1.00 92.88 93 VAL A C 1
ATOM 702 O O . VAL A 1 93 ? 51.139 -11.270 -14.504 1.00 92.88 93 VAL A O 1
ATOM 705 N N . PHE A 1 94 ? 49.198 -11.477 -13.370 1.00 93.62 94 PHE A N 1
ATOM 706 C CA . PHE A 1 94 ? 49.038 -10.097 -12.943 1.00 93.62 94 PHE A CA 1
ATOM 707 C C . PHE A 1 94 ? 49.393 -9.996 -11.461 1.00 93.62 94 PHE A C 1
ATOM 709 O O . PHE A 1 94 ? 48.775 -10.650 -10.627 1.00 93.62 94 PHE A O 1
ATOM 716 N N . ASP A 1 95 ? 50.428 -9.223 -11.146 1.00 85.88 95 ASP A N 1
ATOM 717 C CA . ASP A 1 95 ? 50.923 -8.965 -9.793 1.00 85.88 95 ASP A CA 1
ATOM 718 C C . ASP A 1 95 ? 50.655 -7.493 -9.420 1.00 85.88 95 ASP A C 1
ATOM 720 O O . ASP A 1 95 ? 50.449 -6.641 -10.284 1.00 85.88 95 ASP A O 1
ATOM 724 N N . PHE A 1 96 ? 50.741 -7.163 -8.127 1.00 76.38 96 PHE A N 1
ATOM 725 C CA . PHE A 1 96 ? 50.610 -5.782 -7.651 1.00 76.38 96 PHE A CA 1
ATOM 726 C C . PHE A 1 96 ? 51.635 -4.854 -8.338 1.00 76.38 96 PHE A C 1
ATOM 728 O O . PHE A 1 96 ? 52.845 -5.014 -8.135 1.00 76.38 96 PHE A O 1
ATOM 735 N N . ASP A 1 97 ? 51.148 -3.859 -9.088 1.00 65.38 97 ASP A N 1
ATOM 736 C CA . ASP A 1 97 ? 51.944 -2.779 -9.704 1.00 65.38 97 ASP A CA 1
ATOM 737 C C . ASP A 1 97 ? 52.950 -3.259 -10.783 1.00 65.38 97 ASP A C 1
ATOM 739 O O . ASP A 1 97 ? 54.098 -2.811 -10.865 1.00 65.38 97 ASP A O 1
ATOM 743 N N . ASP A 1 98 ? 52.539 -4.218 -11.618 1.00 68.94 98 ASP A N 1
ATOM 744 C CA . ASP A 1 98 ? 53.387 -4.864 -12.633 1.00 68.94 98 ASP A CA 1
ATOM 745 C C . ASP A 1 98 ? 53.520 -4.121 -13.982 1.00 68.94 98 ASP A C 1
ATOM 747 O O . ASP A 1 98 ? 54.237 -4.585 -14.877 1.00 68.94 98 ASP A O 1
ATOM 751 N N . GLY A 1 99 ? 52.878 -2.958 -14.116 1.00 67.81 99 GLY A N 1
ATOM 752 C CA . GLY A 1 99 ? 52.889 -2.140 -15.330 1.00 67.81 99 GLY A CA 1
ATOM 753 C C . GLY A 1 99 ? 51.841 -2.514 -16.384 1.00 67.81 99 GLY A C 1
ATOM 754 O O . GLY A 1 99 ? 51.970 -2.041 -17.514 1.00 67.81 99 GLY A O 1
ATOM 755 N N . ALA A 1 100 ? 50.837 -3.332 -16.049 1.00 85.88 100 ALA A N 1
ATOM 756 C CA . ALA A 1 100 ? 49.640 -3.525 -16.867 1.00 85.88 100 ALA A CA 1
ATOM 757 C C . ALA A 1 100 ? 48.873 -2.206 -17.072 1.00 85.88 100 ALA A C 1
ATOM 759 O O . ALA A 1 100 ? 48.817 -1.355 -16.176 1.00 85.88 100 ALA A O 1
ATOM 760 N N . THR A 1 101 ? 48.288 -2.037 -18.257 1.00 89.50 101 THR A N 1
ATOM 761 C CA . THR A 1 101 ? 47.533 -0.825 -18.618 1.00 89.50 101 THR A CA 1
ATOM 762 C C . THR A 1 101 ? 46.052 -1.073 -18.386 1.00 89.50 101 THR A C 1
ATOM 764 O O . THR A 1 101 ? 45.558 -2.131 -18.759 1.00 89.50 101 THR A O 1
ATOM 767 N N . LEU A 1 102 ? 45.372 -0.132 -17.735 1.00 89.50 102 LEU A N 1
ATOM 768 C CA . LEU A 1 102 ? 43.922 -0.173 -17.571 1.00 89.50 102 LEU A CA 1
ATOM 769 C C . LEU A 1 102 ? 43.274 0.306 -18.874 1.00 89.50 102 LEU A C 1
ATOM 771 O O . LEU A 1 102 ? 43.574 1.415 -19.321 1.00 89.50 102 LEU A O 1
ATOM 775 N N . GLU A 1 103 ? 42.452 -0.543 -19.476 1.00 88.12 103 GLU A N 1
ATOM 776 C CA . GLU A 1 103 ? 41.611 -0.236 -20.634 1.00 88.12 103 GLU A CA 1
ATOM 777 C C . GLU A 1 103 ? 40.271 -0.933 -20.391 1.00 88.12 103 GLU A C 1
ATOM 779 O O . GLU A 1 103 ? 40.250 -2.143 -20.156 1.00 88.12 103 GLU A O 1
ATOM 784 N N . GLY A 1 104 ? 39.195 -0.145 -20.328 1.00 81.50 104 GLY A N 1
ATOM 785 C CA . GLY A 1 104 ? 37.960 -0.584 -19.682 1.00 81.50 104 GLY A CA 1
ATOM 786 C C . GLY A 1 104 ? 38.186 -0.940 -18.206 1.00 81.50 104 GLY A C 1
ATOM 787 O O . GLY A 1 104 ? 39.104 -0.439 -17.552 1.00 81.50 104 GLY A O 1
ATOM 788 N N . GLY A 1 105 ? 37.376 -1.844 -17.668 1.00 86.50 105 GLY A N 1
ATOM 789 C CA . GLY A 1 105 ? 37.476 -2.373 -16.305 1.00 86.50 105 GLY A CA 1
ATOM 790 C C . GLY A 1 105 ? 38.523 -3.483 -16.153 1.00 86.50 105 GLY A C 1
ATOM 791 O O . GLY A 1 105 ? 38.573 -4.154 -15.120 1.00 86.50 105 GLY A O 1
ATOM 792 N N . HIS A 1 106 ? 39.373 -3.701 -17.163 1.00 93.88 106 HIS A N 1
ATOM 793 C CA . HIS A 1 106 ? 40.409 -4.729 -17.159 1.00 93.88 106 HIS A CA 1
ATOM 794 C C . HIS A 1 106 ? 41.817 -4.134 -17.263 1.00 93.88 106 HIS A C 1
ATOM 796 O O . HIS A 1 106 ? 42.091 -3.164 -17.970 1.00 93.88 106 HIS A O 1
ATOM 802 N N . ARG A 1 107 ? 42.776 -4.776 -16.593 1.00 93.31 107 ARG A N 1
ATOM 803 C CA . ARG A 1 107 ? 44.204 -4.491 -16.760 1.00 93.31 107 ARG A CA 1
ATOM 804 C C . ARG A 1 107 ? 44.820 -5.450 -17.756 1.00 93.31 107 ARG A C 1
ATOM 806 O O . ARG A 1 107 ? 44.851 -6.651 -17.503 1.00 93.31 107 ARG A O 1
ATOM 813 N N . PHE A 1 108 ? 45.369 -4.918 -18.844 1.00 93.69 108 PHE A N 1
ATOM 814 C CA . PHE A 1 108 ? 45.941 -5.688 -19.944 1.00 93.69 108 PHE A CA 1
ATOM 815 C C . PHE A 1 108 ? 47.466 -5.775 -19.919 1.00 93.69 108 PHE A C 1
ATOM 817 O O . PHE A 1 108 ? 48.183 -4.827 -19.569 1.00 93.69 108 PHE A O 1
ATOM 824 N N . LYS A 1 109 ? 47.957 -6.933 -20.370 1.00 90.75 109 LYS A N 1
ATOM 825 C CA . LYS A 1 109 ? 49.360 -7.197 -20.684 1.00 90.75 109 LYS A CA 1
ATOM 826 C C . LYS A 1 109 ? 49.513 -7.845 -22.049 1.00 90.75 109 LYS A C 1
ATOM 828 O O . LYS A 1 109 ? 48.934 -8.899 -22.311 1.00 90.75 109 LYS A O 1
ATOM 833 N N . ALA A 1 110 ? 50.437 -7.290 -22.826 1.00 86.94 110 ALA A N 1
ATOM 834 C CA . ALA A 1 110 ? 50.878 -7.885 -24.073 1.00 86.94 110 ALA A CA 1
ATOM 835 C C . ALA A 1 110 ? 51.573 -9.229 -23.832 1.00 86.94 110 ALA A C 1
ATOM 837 O O . ALA A 1 110 ? 52.519 -9.338 -23.040 1.00 86.94 110 ALA A O 1
ATOM 838 N N . LEU A 1 111 ? 51.153 -10.240 -24.585 1.00 82.19 111 LEU A N 1
ATOM 839 C CA . LEU A 1 111 ? 51.807 -11.535 -24.628 1.00 82.19 111 LEU A CA 1
ATOM 840 C C . LEU A 1 111 ? 53.206 -11.383 -25.226 1.00 82.19 111 LEU A C 1
ATOM 842 O O . LEU A 1 111 ? 53.409 -10.811 -26.297 1.00 82.19 111 LEU A O 1
ATOM 846 N N . ASN A 1 112 ? 54.199 -11.982 -24.566 1.00 78.56 112 ASN A N 1
ATOM 847 C CA . ASN A 1 112 ? 55.583 -11.972 -25.059 1.00 78.56 112 ASN A CA 1
ATOM 848 C C . ASN A 1 112 ? 55.722 -12.578 -26.468 1.00 78.56 112 ASN A C 1
ATOM 850 O O . ASN A 1 112 ? 56.662 -12.253 -27.196 1.00 78.56 112 ASN A O 1
ATOM 854 N N . ASN A 1 113 ? 54.812 -13.485 -26.827 1.00 77.38 113 ASN A N 1
ATOM 855 C CA . ASN A 1 113 ? 54.602 -13.946 -28.190 1.00 77.38 113 ASN A CA 1
ATOM 856 C C . ASN A 1 113 ? 53.084 -14.003 -28.415 1.00 77.38 113 ASN A C 1
ATOM 858 O O . ASN A 1 113 ? 52.453 -14.831 -27.755 1.00 77.38 113 ASN A O 1
ATOM 862 N N . PRO A 1 114 ? 52.515 -13.171 -29.307 1.00 81.81 114 PRO A N 1
ATOM 863 C CA . PRO A 1 114 ? 51.117 -13.291 -29.701 1.00 81.81 114 PRO A CA 1
ATOM 864 C C . PRO A 1 114 ? 50.781 -14.719 -30.138 1.00 81.81 114 PRO A C 1
ATOM 866 O O . PRO A 1 114 ? 51.619 -15.408 -30.738 1.00 81.81 114 PRO A O 1
ATOM 869 N N . VAL A 1 115 ? 49.576 -15.169 -29.802 1.00 83.94 115 VAL A N 1
ATOM 870 C CA . VAL A 1 115 ? 49.129 -16.552 -29.991 1.00 83.94 115 VAL A CA 1
ATOM 871 C C . VAL A 1 115 ? 48.065 -16.576 -31.078 1.00 83.94 115 VAL A C 1
ATOM 873 O O . VAL A 1 115 ? 47.026 -15.944 -30.937 1.00 83.94 115 VAL A O 1
ATOM 876 N N . ALA A 1 116 ? 48.330 -17.310 -32.158 1.00 83.75 116 ALA A N 1
ATOM 877 C CA . ALA A 1 116 ? 47.330 -17.561 -33.188 1.00 83.75 116 ALA A CA 1
ATOM 878 C C . ALA A 1 116 ? 46.373 -18.665 -32.720 1.00 83.75 116 ALA A C 1
ATOM 880 O O . ALA A 1 116 ? 46.839 -19.736 -32.308 1.00 83.75 116 ALA A O 1
ATOM 881 N N . LEU A 1 117 ? 45.071 -18.400 -32.785 1.00 85.69 117 LEU A N 1
ATOM 882 C CA . LEU A 1 117 ? 44.018 -19.389 -32.576 1.00 85.69 117 LEU A CA 1
ATOM 883 C C . LEU A 1 117 ? 43.429 -19.743 -33.939 1.00 85.69 117 LEU A C 1
ATOM 885 O O . LEU A 1 117 ? 43.002 -18.858 -34.671 1.00 85.69 117 LEU A O 1
ATOM 889 N N . GLU A 1 118 ? 43.464 -21.031 -34.278 1.00 84.44 118 GLU A N 1
ATOM 890 C CA . GLU A 1 118 ? 42.788 -21.561 -35.467 1.00 84.44 118 GLU A CA 1
ATOM 891 C C . GLU A 1 118 ? 41.304 -21.804 -35.130 1.00 84.44 118 GLU A C 1
ATOM 893 O O . GLU A 1 118 ? 40.974 -21.937 -33.948 1.00 84.44 118 GLU A O 1
ATOM 898 N N . PRO A 1 119 ? 40.405 -21.934 -36.123 1.00 86.00 119 PRO A N 1
ATOM 899 C CA . PRO A 1 119 ? 39.014 -22.263 -35.864 1.00 86.00 119 PRO A CA 1
ATOM 900 C C . PRO A 1 119 ? 38.836 -23.483 -34.956 1.00 86.00 119 PRO A C 1
ATOM 902 O O . PRO A 1 119 ? 39.383 -24.563 -35.216 1.00 86.00 119 PRO A O 1
ATOM 905 N N . GLY A 1 120 ? 38.053 -23.316 -33.894 1.00 87.88 120 GLY A N 1
ATOM 906 C CA . GLY A 1 120 ? 37.855 -24.328 -32.862 1.00 87.88 120 GLY A CA 1
ATOM 907 C C . GLY A 1 120 ? 37.344 -23.752 -31.546 1.00 87.88 120 GLY A C 1
ATOM 908 O O . GLY A 1 120 ? 37.124 -22.552 -31.415 1.00 87.88 120 GLY A O 1
ATOM 909 N N . SER A 1 121 ? 37.177 -24.628 -30.557 1.00 89.88 121 SER A N 1
ATOM 910 C CA . SER A 1 121 ? 36.566 -24.261 -29.280 1.00 89.88 121 SER A CA 1
ATOM 911 C C . SER A 1 121 ? 37.597 -23.910 -28.214 1.00 89.88 121 SER A C 1
ATOM 913 O O . SER A 1 121 ? 38.516 -24.698 -27.948 1.00 89.88 121 SER A O 1
ATOM 915 N N . TYR A 1 122 ? 37.381 -22.796 -27.520 1.00 91.75 122 TYR A N 1
ATOM 916 C CA . TYR A 1 122 ? 38.281 -22.256 -26.506 1.00 91.75 122 TYR A CA 1
ATOM 917 C C . TYR A 1 122 ? 37.524 -21.788 -25.254 1.00 91.75 122 TYR A C 1
ATOM 919 O O . TYR A 1 122 ? 36.302 -21.643 -25.251 1.00 91.75 122 TYR A O 1
ATOM 927 N N . THR A 1 123 ? 38.267 -21.580 -24.168 1.00 91.25 123 THR A N 1
ATOM 928 C CA . THR A 1 123 ? 37.755 -20.990 -22.924 1.00 91.25 123 THR A CA 1
ATOM 929 C C . THR A 1 123 ? 38.775 -19.987 -22.387 1.00 91.25 123 THR A C 1
ATOM 931 O O . THR A 1 123 ? 39.930 -20.361 -22.161 1.00 91.25 123 THR A O 1
ATOM 934 N N . ILE A 1 124 ? 38.362 -18.741 -22.145 1.00 93.62 124 ILE A N 1
ATOM 935 C CA . ILE A 1 124 ? 39.146 -17.752 -21.385 1.00 93.62 124 ILE A CA 1
ATOM 936 C C . ILE A 1 124 ? 38.832 -17.936 -19.903 1.00 93.62 124 ILE A C 1
ATOM 938 O O . ILE A 1 124 ? 37.670 -18.082 -19.538 1.00 93.62 124 ILE A O 1
ATOM 942 N N . VAL A 1 125 ? 39.850 -17.988 -19.048 1.00 93.44 125 VAL A N 1
ATOM 943 C CA . VAL A 1 125 ? 39.713 -18.269 -17.614 1.00 93.44 125 VAL A CA 1
ATOM 944 C C . VAL A 1 125 ? 40.561 -17.296 -16.809 1.00 93.44 125 VAL A C 1
ATOM 946 O O . VAL A 1 125 ? 41.718 -17.069 -17.151 1.00 93.44 125 VAL A O 1
ATOM 949 N N . ALA A 1 126 ? 40.035 -16.799 -15.693 1.00 95.88 126 ALA A N 1
ATOM 950 C CA . ALA A 1 126 ? 40.814 -16.109 -14.676 1.00 95.88 126 ALA A CA 1
ATOM 951 C C . ALA A 1 126 ? 40.553 -16.671 -13.271 1.00 95.88 126 ALA A C 1
ATOM 953 O O . ALA A 1 126 ? 39.469 -17.174 -12.969 1.00 95.88 126 ALA A O 1
ATOM 954 N N . TYR A 1 127 ? 41.571 -16.624 -12.411 1.00 96.19 127 TYR A N 1
ATOM 955 C CA . TYR A 1 127 ? 41.485 -17.055 -11.013 1.00 96.19 127 TYR A CA 1
ATOM 956 C C . TYR A 1 127 ? 42.470 -16.304 -10.115 1.00 96.19 127 TYR A C 1
ATOM 958 O O . TYR A 1 127 ? 43.467 -15.755 -10.581 1.00 96.19 127 TYR A O 1
ATOM 966 N N . GLY A 1 128 ? 42.214 -16.339 -8.804 1.00 93.69 128 GLY A N 1
ATOM 967 C CA . GLY A 1 128 ? 43.000 -15.614 -7.795 1.00 93.69 128 GLY A CA 1
ATOM 968 C C . GLY A 1 128 ? 42.232 -14.510 -7.061 1.00 93.69 128 GLY A C 1
ATOM 969 O O . GLY A 1 128 ? 42.767 -13.957 -6.103 1.00 93.69 128 GLY A O 1
ATOM 970 N N . TYR A 1 129 ? 40.983 -14.248 -7.461 1.00 94.81 129 TYR A N 1
ATOM 971 C CA . TYR A 1 129 ? 40.081 -13.274 -6.838 1.00 94.81 129 TYR A CA 1
ATOM 972 C C . TYR A 1 129 ? 39.690 -13.646 -5.398 1.00 94.81 129 TYR A C 1
ATOM 974 O O . TYR A 1 129 ? 39.803 -14.797 -4.962 1.00 94.81 129 TYR A O 1
ATOM 982 N N . GLY A 1 130 ? 39.204 -12.674 -4.634 1.00 90.81 130 GLY A N 1
ATOM 983 C CA . GLY A 1 130 ? 38.793 -12.880 -3.248 1.00 90.81 130 GLY A CA 1
ATOM 984 C C . GLY A 1 130 ? 38.570 -11.573 -2.501 1.00 90.81 130 GLY A C 1
ATOM 985 O O . GLY A 1 130 ? 38.389 -10.524 -3.104 1.00 90.81 130 GLY A O 1
ATOM 986 N N . ALA A 1 131 ? 38.601 -11.635 -1.170 1.00 88.81 131 ALA A N 1
ATOM 987 C CA . ALA A 1 131 ? 38.420 -10.455 -0.331 1.00 88.81 131 ALA A CA 1
ATOM 988 C C . ALA A 1 131 ? 39.440 -9.354 -0.659 1.00 88.81 131 ALA A C 1
ATOM 990 O O . ALA A 1 131 ? 40.649 -9.546 -0.488 1.00 88.81 131 ALA A O 1
ATOM 991 N N . GLY A 1 132 ? 38.928 -8.202 -1.092 1.00 84.62 132 GLY A N 1
ATOM 992 C CA . GLY A 1 132 ? 39.713 -7.044 -1.523 1.00 84.62 132 GLY A CA 1
ATOM 993 C C . GLY A 1 132 ? 40.025 -6.989 -3.019 1.00 84.62 132 GLY A C 1
ATOM 994 O O . GLY A 1 132 ? 40.542 -5.974 -3.444 1.00 84.62 132 GLY A O 1
ATOM 995 N N . GLU A 1 133 ? 39.708 -8.032 -3.788 1.00 92.25 133 GLU A N 1
ATOM 996 C CA . GLU A 1 133 ? 39.731 -8.027 -5.256 1.00 92.25 133 GLU A CA 1
ATOM 997 C C . GLU A 1 133 ? 38.642 -8.995 -5.763 1.00 92.25 133 GLU A C 1
ATOM 999 O O . GLU A 1 133 ? 38.943 -10.154 -6.087 1.00 92.25 133 GLU A O 1
ATOM 1004 N N . PRO A 1 134 ? 37.354 -8.615 -5.687 1.00 93.19 134 PRO A N 1
ATOM 1005 C CA . PRO A 1 134 ? 36.259 -9.462 -6.149 1.00 93.19 134 PRO A CA 1
ATOM 1006 C C . PRO A 1 134 ? 36.185 -9.499 -7.684 1.00 93.19 134 PRO A C 1
ATOM 1008 O O . PRO A 1 134 ? 36.553 -8.548 -8.362 1.00 93.19 134 PRO A O 1
ATOM 1011 N N . ASN A 1 135 ? 35.680 -10.600 -8.240 1.00 91.81 135 ASN A N 1
ATOM 1012 C CA . ASN A 1 135 ? 35.266 -10.674 -9.647 1.00 91.81 135 ASN A CA 1
ATOM 1013 C C . ASN A 1 135 ? 33.780 -10.320 -9.779 1.00 91.81 135 ASN A C 1
ATOM 1015 O O . ASN A 1 135 ? 33.072 -10.240 -8.773 1.00 91.81 135 ASN A O 1
ATOM 1019 N N . VAL A 1 136 ? 33.288 -10.140 -11.002 1.00 89.50 136 VAL A N 1
ATOM 1020 C CA . VAL A 1 136 ? 31.848 -9.971 -11.244 1.00 89.50 136 VAL A CA 1
ATOM 1021 C C . VAL A 1 136 ? 31.171 -11.328 -11.408 1.00 89.50 136 VAL A C 1
ATOM 1023 O O . VAL A 1 136 ? 31.666 -12.194 -12.127 1.00 89.50 136 VAL A O 1
ATOM 1026 N N . ASN A 1 137 ? 30.001 -11.490 -10.791 1.00 89.06 137 ASN A N 1
ATOM 1027 C CA . ASN A 1 137 ? 29.081 -12.586 -11.059 1.00 89.06 137 ASN A CA 1
ATOM 1028 C C . ASN A 1 137 ? 27.640 -12.067 -11.174 1.00 89.06 137 ASN A C 1
ATOM 1030 O O . ASN A 1 137 ? 27.008 -11.762 -10.159 1.00 89.06 137 ASN A O 1
ATOM 1034 N N . LEU A 1 138 ? 27.093 -12.068 -12.393 1.00 80.62 138 LEU A N 1
ATOM 1035 C CA . LEU A 1 138 ? 25.724 -11.613 -12.688 1.00 80.62 138 LEU A CA 1
ATOM 1036 C C . LEU A 1 138 ? 24.629 -12.449 -11.999 1.00 80.62 138 LEU A C 1
ATOM 1038 O O . LEU A 1 138 ? 23.480 -12.039 -11.917 1.00 80.62 138 LEU A O 1
ATOM 1042 N N . GLY A 1 139 ? 24.961 -13.631 -11.474 1.00 79.06 139 GLY A N 1
ATOM 1043 C CA . GLY A 1 139 ? 24.055 -14.433 -10.648 1.00 79.06 139 GLY A CA 1
ATOM 1044 C C . GLY A 1 139 ? 24.011 -14.052 -9.168 1.00 79.06 139 GLY A C 1
ATOM 1045 O O . GLY A 1 139 ? 23.284 -14.702 -8.418 1.00 79.06 139 GLY A O 1
ATOM 1046 N N . VAL A 1 140 ? 24.830 -13.091 -8.729 1.00 76.12 140 VAL A N 1
ATOM 1047 C CA . VAL A 1 140 ? 24.940 -12.649 -7.326 1.00 76.12 140 VAL A CA 1
ATOM 1048 C C . VAL A 1 140 ? 24.498 -11.193 -7.171 1.00 76.12 140 VAL A C 1
ATOM 1050 O O . VAL A 1 140 ? 23.788 -10.892 -6.217 1.00 76.12 140 VAL A O 1
ATOM 1053 N N . ALA A 1 141 ? 24.875 -10.317 -8.105 1.00 63.00 141 ALA A N 1
ATOM 1054 C CA . ALA A 1 141 ? 24.361 -8.954 -8.218 1.00 63.00 141 ALA A CA 1
ATOM 1055 C C . ALA A 1 141 ? 24.357 -8.529 -9.693 1.00 63.00 141 ALA A C 1
ATOM 1057 O O . ALA A 1 141 ? 25.315 -8.832 -10.412 1.00 63.00 141 ALA A O 1
ATOM 1058 N N . ALA A 1 142 ? 23.312 -7.818 -10.126 1.00 52.75 142 ALA A N 1
ATOM 1059 C CA . ALA A 1 142 ? 23.314 -7.136 -11.415 1.00 52.75 142 ALA A CA 1
ATOM 1060 C C . ALA A 1 142 ? 24.405 -6.064 -11.356 1.00 52.75 142 ALA A C 1
ATOM 1062 O O . ALA A 1 142 ? 24.346 -5.131 -10.561 1.00 52.75 142 ALA A O 1
ATOM 1063 N N . THR A 1 143 ? 25.482 -6.297 -12.091 1.00 53.56 143 THR A N 1
ATOM 1064 C CA . THR A 1 143 ? 26.580 -5.345 -12.220 1.00 53.56 143 THR A CA 1
ATOM 1065 C C . THR A 1 143 ? 26.574 -4.981 -13.691 1.00 53.56 143 THR A C 1
ATOM 1067 O O . THR A 1 143 ? 26.935 -5.822 -14.513 1.00 53.56 143 THR A O 1
ATOM 1070 N N . GLU A 1 144 ? 26.055 -3.804 -14.027 1.00 52.62 144 GLU A N 1
ATOM 1071 C CA . GLU A 1 144 ? 26.000 -3.344 -15.414 1.00 52.62 144 GLU A CA 1
ATOM 1072 C C . GLU A 1 144 ? 27.398 -3.080 -15.976 1.00 52.62 144 GLU A C 1
ATOM 1074 O O . GLU A 1 144 ? 28.375 -2.874 -15.240 1.00 52.62 144 GLU A O 1
ATOM 1079 N N . GLY A 1 145 ? 27.484 -3.109 -17.306 1.00 63.16 145 GLY A N 1
ATOM 1080 C CA . GLY A 1 145 ? 28.692 -2.744 -18.029 1.00 63.16 145 GLY A CA 1
ATOM 1081 C C . GLY A 1 145 ? 29.629 -3.889 -18.376 1.00 63.16 145 GLY A C 1
ATOM 1082 O O . GLY A 1 145 ? 30.789 -3.612 -18.647 1.00 63.16 145 GLY A O 1
ATOM 1083 N N . LEU A 1 146 ? 29.175 -5.147 -18.350 1.00 77.94 146 LEU A N 1
ATOM 1084 C CA . LEU A 1 146 ? 29.901 -6.257 -18.974 1.00 77.94 146 LEU A CA 1
ATOM 1085 C C . LEU A 1 146 ? 29.425 -6.426 -20.416 1.00 77.94 146 LEU A C 1
ATOM 1087 O O . LEU A 1 146 ? 28.283 -6.823 -20.636 1.00 77.94 146 LEU A O 1
ATOM 1091 N N . SER A 1 147 ? 30.305 -6.179 -21.379 1.00 83.06 147 SER A N 1
ATOM 1092 C CA . SER A 1 147 ? 30.009 -6.337 -22.802 1.00 83.06 147 SER A CA 1
ATOM 1093 C C . SER A 1 147 ? 30.962 -7.330 -23.452 1.00 83.06 147 SER A C 1
ATOM 1095 O O . SER A 1 147 ? 32.109 -7.515 -23.041 1.00 83.06 147 SER A O 1
ATOM 1097 N N . THR A 1 148 ? 30.471 -8.009 -24.476 1.00 85.62 148 THR A N 1
ATOM 1098 C CA . THR A 1 148 ? 31.251 -8.933 -25.292 1.00 85.62 148 THR A CA 1
ATOM 1099 C C . THR A 1 148 ? 31.361 -8.380 -26.697 1.00 85.62 148 THR A C 1
ATOM 1101 O O . THR A 1 148 ? 30.387 -7.867 -27.234 1.00 85.62 148 THR A O 1
ATOM 1104 N N . ASN A 1 149 ? 32.526 -8.524 -27.311 1.00 82.69 149 ASN A N 1
ATOM 1105 C CA . ASN A 1 149 ? 32.747 -8.169 -28.700 1.00 82.69 149 ASN A CA 1
ATOM 1106 C C . ASN A 1 149 ? 33.115 -9.440 -29.460 1.00 82.69 149 ASN A C 1
ATOM 1108 O O . ASN A 1 149 ? 34.068 -10.133 -29.099 1.00 82.69 149 ASN A O 1
ATOM 1112 N N . ASP A 1 150 ? 32.351 -9.759 -30.496 1.00 79.44 150 ASP A N 1
ATOM 1113 C CA . ASP A 1 150 ? 32.533 -10.967 -31.297 1.00 79.44 150 ASP A CA 1
ATOM 1114 C C . ASP A 1 150 ? 33.677 -10.846 -32.332 1.00 79.44 150 ASP A C 1
ATOM 1116 O O . ASP A 1 150 ? 33.911 -11.750 -33.140 1.00 79.44 150 ASP A O 1
ATOM 1120 N N . ALA A 1 151 ? 34.423 -9.737 -32.274 1.00 76.06 151 ALA A N 1
ATOM 1121 C CA . ALA A 1 151 ? 35.469 -9.338 -33.205 1.00 76.06 151 ALA A CA 1
ATOM 1122 C C . ALA A 1 151 ? 34.999 -9.367 -34.661 1.00 76.06 151 ALA A C 1
ATOM 1124 O O . ALA A 1 151 ? 35.718 -9.850 -35.540 1.00 76.06 151 ALA A O 1
ATOM 1125 N N . GLY A 1 152 ? 33.779 -8.882 -34.902 1.00 69.25 152 GLY A N 1
ATOM 1126 C CA . GLY A 1 152 ? 33.184 -8.889 -36.227 1.00 69.25 152 GLY A CA 1
ATOM 1127 C C . GLY A 1 152 ? 32.846 -10.308 -36.677 1.00 69.25 152 GLY A C 1
ATOM 1128 O O . GLY A 1 152 ? 33.191 -10.716 -37.780 1.00 69.25 152 GLY A O 1
ATOM 1129 N N . GLY A 1 153 ? 32.291 -11.124 -35.785 1.00 69.06 153 GLY A N 1
ATOM 1130 C CA . GLY A 1 153 ? 31.971 -12.532 -36.033 1.00 69.06 153 GLY A CA 1
ATOM 1131 C C . GLY A 1 153 ? 33.171 -13.488 -36.121 1.00 69.06 153 GLY A C 1
ATOM 1132 O O . GLY A 1 153 ? 32.982 -14.691 -36.343 1.00 69.06 153 GLY A O 1
ATOM 1133 N N . ALA A 1 154 ? 34.410 -13.017 -35.927 1.00 73.19 154 ALA A N 1
ATOM 1134 C CA . ALA A 1 154 ? 35.601 -13.875 -35.883 1.00 73.19 154 ALA A CA 1
ATOM 1135 C C . ALA A 1 154 ? 35.574 -14.852 -34.697 1.00 73.19 154 ALA A C 1
ATOM 1137 O O . ALA A 1 154 ? 36.178 -15.932 -34.752 1.00 73.19 154 ALA A O 1
ATOM 1138 N N . ILE A 1 155 ? 34.839 -14.504 -33.642 1.00 85.06 155 ILE A N 1
ATOM 1139 C CA . ILE A 1 155 ? 34.504 -15.399 -32.543 1.00 85.06 155 ILE A CA 1
ATOM 1140 C C . ILE A 1 155 ? 32.990 -15.463 -32.332 1.00 85.06 155 ILE A C 1
ATOM 1142 O O . ILE A 1 155 ? 32.232 -14.611 -32.775 1.00 85.06 155 ILE A O 1
ATOM 1146 N N . THR A 1 156 ? 32.533 -16.484 -31.623 1.00 86.81 156 THR A N 1
ATOM 1147 C CA . THR A 1 156 ? 31.159 -16.560 -31.121 1.00 86.81 156 THR A CA 1
ATOM 1148 C C . THR A 1 156 ? 31.207 -17.078 -29.701 1.00 86.81 156 THR A C 1
ATOM 1150 O O . THR A 1 156 ? 31.779 -18.140 -29.451 1.00 86.81 156 THR A O 1
ATOM 1153 N N . PHE A 1 157 ? 30.613 -16.360 -28.760 1.00 87.00 157 PHE A N 1
ATOM 1154 C CA . PHE A 1 157 ? 30.466 -16.866 -27.403 1.00 87.00 157 PHE A CA 1
ATOM 1155 C C . PHE A 1 157 ? 29.450 -18.016 -27.394 1.00 87.00 157 PHE A C 1
ATOM 1157 O O . PHE A 1 157 ? 28.473 -18.024 -28.144 1.00 87.00 157 PHE A O 1
ATOM 1164 N N . VAL A 1 158 ? 29.764 -19.099 -26.675 1.00 80.00 158 VAL A N 1
ATOM 1165 C CA . VAL A 1 158 ? 28.995 -20.349 -26.787 1.00 80.00 158 VAL A CA 1
ATOM 1166 C C . VAL A 1 158 ? 28.780 -21.064 -25.462 1.00 80.00 158 VAL A C 1
ATOM 1168 O O . VAL A 1 158 ? 29.671 -21.697 -24.894 1.00 80.00 158 VAL A O 1
ATOM 1171 N N . GLY A 1 159 ? 27.512 -21.149 -25.069 1.00 65.06 159 GLY A N 1
ATOM 1172 C CA . GLY A 1 159 ? 27.107 -21.796 -23.824 1.00 65.06 159 GLY A CA 1
ATOM 1173 C C . GLY A 1 159 ? 27.380 -20.915 -22.603 1.00 65.06 159 GLY A C 1
ATOM 1174 O O . GLY A 1 159 ? 28.042 -19.891 -22.691 1.00 65.06 159 GLY A O 1
ATOM 1175 N N . GLY A 1 160 ? 26.845 -21.307 -21.446 1.00 68.94 160 GLY A N 1
ATOM 1176 C CA . GLY A 1 160 ? 27.012 -20.519 -20.223 1.00 68.94 160 GLY A CA 1
ATOM 1177 C C . GLY A 1 160 ? 28.444 -20.557 -19.679 1.00 68.94 160 GLY A C 1
ATOM 1178 O O . GLY A 1 160 ? 29.195 -21.515 -19.913 1.00 68.94 160 GLY A O 1
ATOM 1179 N N . SER A 1 161 ? 28.812 -19.521 -18.919 1.00 84.69 161 SER A N 1
ATOM 1180 C CA . SER A 1 161 ? 30.134 -19.385 -18.296 1.00 84.69 161 SER A CA 1
ATOM 1181 C C . SER A 1 161 ? 30.517 -20.612 -17.455 1.00 84.69 161 SER A C 1
ATOM 1183 O O . SER A 1 161 ? 29.677 -21.380 -16.988 1.00 84.69 161 SER A O 1
ATOM 1185 N N . ARG A 1 162 ? 31.811 -20.826 -17.224 1.00 88.88 162 ARG A N 1
ATOM 1186 C CA . ARG A 1 162 ? 32.347 -21.979 -16.493 1.00 88.88 162 ARG A CA 1
ATOM 1187 C C . ARG A 1 162 ? 32.965 -21.590 -15.162 1.00 88.88 162 ARG A C 1
ATOM 1189 O O . ARG A 1 162 ? 33.604 -20.549 -15.052 1.00 88.88 162 ARG A O 1
ATOM 1196 N N . TRP A 1 163 ? 32.882 -22.491 -14.184 1.00 91.75 163 TRP A N 1
ATOM 1197 C CA . TRP A 1 163 ? 33.570 -22.344 -12.901 1.00 91.75 163 TRP A CA 1
ATOM 1198 C C . TRP A 1 163 ? 34.243 -23.639 -12.408 1.00 91.75 163 TRP A C 1
ATOM 1200 O O . TRP A 1 163 ? 33.842 -24.764 -12.739 1.00 91.75 163 TRP A O 1
ATOM 1210 N N . GLY A 1 164 ? 35.297 -23.513 -11.599 1.00 92.44 164 GLY A N 1
ATOM 1211 C CA . GLY A 1 164 ? 36.026 -24.659 -11.052 1.00 92.44 164 GLY A CA 1
ATOM 1212 C C . GLY A 1 164 ? 37.169 -24.313 -10.098 1.00 92.44 164 GLY A C 1
ATOM 1213 O O . GLY A 1 164 ? 37.306 -23.187 -9.628 1.00 92.44 164 GLY A O 1
ATOM 1214 N N . ASP A 1 165 ? 37.995 -25.314 -9.796 1.00 92.81 165 ASP A N 1
ATOM 1215 C CA . ASP A 1 165 ? 39.150 -25.158 -8.909 1.00 92.81 165 ASP A CA 1
ATOM 1216 C C . ASP A 1 165 ? 40.253 -24.317 -9.573 1.00 92.81 165 ASP A C 1
ATOM 1218 O O . ASP A 1 165 ? 40.576 -24.522 -10.743 1.00 92.81 165 ASP A O 1
ATOM 1222 N N . ALA A 1 166 ? 40.874 -23.418 -8.803 1.00 91.81 166 ALA A N 1
ATOM 1223 C CA . ALA A 1 166 ? 41.955 -22.547 -9.270 1.00 91.81 166 ALA A CA 1
ATOM 1224 C C . ALA A 1 166 ? 43.117 -23.332 -9.911 1.00 91.81 166 ALA A C 1
ATOM 1226 O O . ALA A 1 166 ? 43.626 -24.299 -9.329 1.00 91.81 166 ALA A O 1
ATOM 1227 N N . GLY A 1 167 ? 43.573 -22.886 -11.086 1.00 85.81 167 GLY A N 1
ATOM 1228 C CA . GLY A 1 167 ? 44.668 -23.517 -11.835 1.00 85.81 167 GLY A CA 1
ATOM 1229 C C . GLY A 1 167 ? 44.301 -24.851 -12.496 1.00 85.81 167 GLY A C 1
ATOM 1230 O O . GLY A 1 167 ? 45.187 -25.620 -12.880 1.00 85.81 167 GLY A O 1
ATOM 1231 N N . ALA A 1 168 ? 43.007 -25.156 -12.599 1.00 87.56 168 ALA A N 1
ATOM 1232 C CA . ALA A 1 168 ? 42.476 -26.255 -13.390 1.00 87.56 168 ALA A CA 1
ATOM 1233 C C . ALA A 1 168 ? 41.413 -25.743 -14.369 1.00 87.56 168 ALA A C 1
ATOM 1235 O O . ALA A 1 168 ? 40.767 -24.721 -14.130 1.00 87.56 168 ALA A O 1
ATOM 1236 N N . PHE A 1 169 ? 41.204 -26.501 -15.448 1.00 88.06 169 PHE A N 1
ATOM 1237 C CA . PHE A 1 169 ? 40.119 -26.239 -16.387 1.00 88.06 169 PHE A CA 1
ATOM 1238 C C . PHE A 1 169 ? 38.762 -26.270 -15.663 1.00 88.06 169 PHE A C 1
ATOM 1240 O O . PHE A 1 169 ? 38.464 -27.265 -14.983 1.00 88.06 169 PHE A O 1
ATOM 1247 N N . PRO A 1 170 ? 37.930 -25.225 -15.804 1.00 87.38 170 PRO A N 1
ATOM 1248 C CA . PRO A 1 170 ? 36.656 -25.130 -15.106 1.00 87.38 170 PRO A CA 1
ATOM 1249 C C . PRO A 1 170 ? 35.629 -26.091 -15.728 1.00 87.38 170 PRO A C 1
ATOM 1251 O O . PRO A 1 170 ? 34.948 -25.804 -16.706 1.00 87.38 170 PRO A O 1
ATOM 1254 N N . ALA A 1 171 ? 35.537 -27.302 -15.177 1.00 83.50 171 ALA A N 1
ATOM 1255 C CA . ALA A 1 171 ? 34.718 -28.368 -15.756 1.00 83.50 171 ALA A CA 1
ATOM 1256 C C . ALA A 1 171 ? 33.200 -28.169 -15.576 1.00 83.50 171 ALA A C 1
ATOM 1258 O O . ALA A 1 171 ? 32.430 -28.853 -16.254 1.00 83.50 171 ALA A O 1
ATOM 1259 N N . ASN A 1 172 ? 32.765 -27.277 -14.678 1.00 88.25 172 ASN A N 1
ATOM 1260 C CA . ASN A 1 172 ? 31.348 -27.015 -14.437 1.00 88.25 172 ASN A CA 1
ATOM 1261 C C . ASN A 1 172 ? 30.879 -25.872 -15.339 1.00 88.25 172 ASN A C 1
ATOM 1263 O O . ASN A 1 172 ? 31.419 -24.775 -15.250 1.00 88.25 172 ASN A O 1
ATOM 1267 N N . SER A 1 173 ? 29.885 -26.132 -16.187 1.00 84.69 173 SER A N 1
ATOM 1268 C CA . SER A 1 173 ? 29.165 -25.101 -16.941 1.00 84.69 173 SER A CA 1
ATOM 1269 C C . SER A 1 173 ? 28.007 -24.550 -16.109 1.00 84.69 173 SER A C 1
ATOM 1271 O O . SER A 1 173 ? 27.258 -25.333 -15.515 1.00 84.69 173 SER A O 1
ATOM 1273 N N . ASP A 1 174 ? 27.854 -23.235 -16.092 1.00 80.19 174 ASP A N 1
ATOM 1274 C CA . ASP A 1 174 ? 26.696 -22.511 -15.575 1.00 80.19 174 ASP A CA 1
ATOM 1275 C C . ASP A 1 174 ? 25.605 -22.429 -16.666 1.00 80.19 174 ASP A C 1
ATOM 1277 O O . ASP A 1 174 ? 25.884 -22.627 -17.848 1.00 80.19 174 ASP A O 1
ATOM 1281 N N . ALA A 1 175 ? 24.350 -22.229 -16.266 1.00 74.31 175 ALA A N 1
ATOM 1282 C CA . ALA A 1 175 ? 23.193 -22.176 -17.163 1.00 74.31 175 ALA A CA 1
ATOM 1283 C C . ALA A 1 175 ? 22.708 -20.744 -17.450 1.00 74.31 175 ALA A C 1
ATOM 1285 O O . ALA A 1 175 ? 21.723 -20.585 -18.166 1.00 74.31 175 ALA A O 1
ATOM 1286 N N . GLY A 1 176 ? 23.341 -19.724 -16.866 1.00 72.81 176 GLY A N 1
ATOM 1287 C CA . GLY A 1 176 ? 23.021 -18.326 -17.152 1.00 72.81 176 GLY A CA 1
ATOM 1288 C C . GLY A 1 176 ? 23.695 -17.746 -18.399 1.00 72.81 176 GLY A C 1
ATOM 1289 O O . GLY A 1 176 ? 24.222 -18.517 -19.203 1.00 72.81 176 GLY A O 1
ATOM 1290 N N . PRO A 1 177 ? 23.696 -16.402 -18.540 1.00 74.38 177 PRO A N 1
ATOM 1291 C CA . PRO A 1 177 ? 24.257 -15.738 -19.713 1.00 74.38 177 PRO A CA 1
ATOM 1292 C C . PRO A 1 177 ? 25.753 -16.041 -19.858 1.00 74.38 177 PRO A C 1
ATOM 1294 O O . PRO A 1 177 ? 26.437 -16.377 -18.884 1.00 74.38 177 PRO A O 1
ATOM 1297 N N . GLU A 1 178 ? 26.256 -15.961 -21.083 1.00 75.00 178 GLU A N 1
ATOM 1298 C CA . GLU A 1 178 ? 27.638 -16.302 -21.440 1.00 75.00 178 GLU A CA 1
ATOM 1299 C C . GLU A 1 178 ? 28.678 -15.405 -20.755 1.00 75.00 178 GLU A C 1
ATOM 1301 O O . GLU A 1 178 ? 29.733 -15.898 -20.346 1.00 75.00 178 GLU A O 1
ATOM 1306 N N . GLN A 1 179 ? 28.313 -14.149 -20.500 1.00 80.19 179 GLN A N 1
ATOM 1307 C CA . GLN A 1 179 ? 29.055 -13.111 -19.785 1.00 80.19 179 GLN A CA 1
ATOM 1308 C C . GLN A 1 179 ? 28.820 -13.092 -18.267 1.00 80.19 179 GLN A C 1
ATOM 1310 O O . GLN A 1 179 ? 29.114 -12.102 -17.598 1.00 80.19 179 GLN A O 1
ATOM 1315 N N . ARG A 1 180 ? 28.302 -14.180 -17.679 1.00 85.12 180 ARG A N 1
ATOM 1316 C CA . ARG A 1 180 ? 27.981 -14.243 -16.243 1.00 85.12 180 ARG A CA 1
ATOM 1317 C C . ARG A 1 180 ? 29.164 -13.932 -15.325 1.00 85.12 180 ARG A C 1
ATOM 1319 O O . ARG A 1 180 ? 28.910 -13.428 -14.233 1.00 85.12 180 ARG A O 1
ATOM 1326 N N . TYR A 1 181 ? 30.406 -14.244 -15.710 1.00 88.50 181 TYR A N 1
ATOM 1327 C CA . TYR A 1 181 ? 31.589 -13.995 -14.876 1.00 88.50 181 TYR A CA 1
ATOM 1328 C C . TYR A 1 181 ? 32.550 -12.953 -15.477 1.00 88.50 181 TYR A C 1
ATOM 1330 O O . TYR A 1 181 ? 33.339 -13.279 -16.365 1.00 88.50 181 TYR A O 1
ATOM 1338 N N . GLY A 1 182 ? 32.580 -11.749 -14.896 1.00 86.00 182 GLY A N 1
ATOM 1339 C CA . GLY A 1 182 ? 33.558 -10.691 -15.195 1.00 86.00 182 GLY A CA 1
ATOM 1340 C C . GLY A 1 182 ? 34.886 -10.944 -14.507 1.00 86.00 182 GLY A C 1
ATOM 1341 O O . GLY A 1 182 ? 35.132 -10.444 -13.410 1.00 86.00 182 GLY A O 1
ATOM 1342 N N . ALA A 1 183 ? 35.719 -11.782 -15.127 1.00 91.88 183 ALA A N 1
ATOM 1343 C CA . ALA A 1 183 ? 37.001 -12.202 -14.567 1.00 91.88 183 ALA A CA 1
ATOM 1344 C C . ALA A 1 183 ? 38.168 -12.008 -15.556 1.00 91.88 183 ALA A C 1
ATOM 1346 O O . ALA A 1 183 ? 39.043 -11.176 -15.330 1.00 91.88 183 ALA A O 1
ATOM 1347 N N . GLY A 1 184 ? 38.208 -12.757 -16.661 1.00 91.81 184 GLY A N 1
ATOM 1348 C CA . GLY A 1 184 ? 39.320 -12.719 -17.621 1.00 91.81 184 GLY A CA 1
ATOM 1349 C C . GLY A 1 184 ? 38.905 -12.187 -18.986 1.00 91.81 184 GLY A C 1
ATOM 1350 O O . GLY A 1 184 ? 37.870 -12.595 -19.498 1.00 91.81 184 GLY A O 1
ATOM 1351 N N . SER A 1 185 ? 39.748 -11.352 -19.588 1.00 94.12 185 SER A N 1
ATOM 1352 C CA . SER A 1 185 ? 39.579 -10.780 -20.928 1.00 94.12 185 SER A CA 1
ATOM 1353 C C . SER A 1 185 ? 40.813 -11.031 -21.808 1.00 94.12 185 SER A C 1
ATOM 1355 O O . SER A 1 185 ? 41.848 -11.522 -21.341 1.00 94.12 185 SER A O 1
ATOM 1357 N N . PHE A 1 186 ? 40.712 -10.720 -23.098 1.00 93.44 186 PHE A N 1
ATOM 1358 C CA . PHE A 1 186 ? 41.812 -10.746 -24.054 1.00 93.44 186 PHE A CA 1
ATOM 1359 C C . PHE A 1 186 ? 41.577 -9.759 -25.200 1.00 93.44 186 PHE A C 1
ATOM 1361 O O . PHE A 1 186 ? 40.442 -9.370 -25.475 1.00 93.44 186 PHE A O 1
ATOM 1368 N N . LYS A 1 187 ? 42.664 -9.362 -25.868 1.00 90.75 187 LYS A N 1
ATOM 1369 C CA . LYS A 1 187 ? 42.595 -8.578 -27.103 1.00 90.75 187 LYS A CA 1
ATOM 1370 C C . LYS A 1 187 ? 42.973 -9.417 -28.303 1.00 90.75 187 LYS A C 1
ATOM 1372 O O . LYS A 1 187 ? 43.937 -10.193 -28.241 1.00 90.75 187 LYS A O 1
ATOM 1377 N N . VAL A 1 188 ? 42.252 -9.208 -29.393 1.00 84.25 188 VAL A N 1
ATOM 1378 C CA . VAL A 1 188 ? 42.567 -9.792 -30.694 1.00 84.25 188 VAL A CA 1
ATOM 1379 C C . VAL A 1 188 ? 42.947 -8.703 -31.677 1.00 84.25 188 VAL A C 1
ATOM 1381 O O . VAL A 1 188 ? 42.513 -7.560 -31.563 1.00 84.25 188 VAL A O 1
ATOM 1384 N N . ALA A 1 189 ? 43.752 -9.081 -32.657 1.00 71.25 189 ALA A N 1
ATOM 1385 C CA . ALA A 1 189 ? 43.792 -8.376 -33.923 1.00 71.25 189 ALA A CA 1
ATOM 1386 C C . ALA A 1 189 ? 43.176 -9.277 -34.992 1.00 71.25 189 ALA A C 1
ATOM 1388 O O . ALA A 1 189 ? 43.553 -10.454 -35.090 1.00 71.25 189 ALA A O 1
ATOM 1389 N N . SER A 1 190 ? 42.226 -8.724 -35.738 1.00 62.88 190 SER A N 1
ATOM 1390 C CA . SER A 1 190 ? 41.657 -9.308 -36.950 1.00 62.88 190 SER A CA 1
ATOM 1391 C C . SER A 1 190 ? 42.542 -8.987 -38.156 1.00 62.88 190 SER A C 1
ATOM 1393 O O . SER A 1 190 ? 43.311 -8.023 -38.138 1.00 62.88 190 SER A O 1
ATOM 1395 N N . GLU A 1 191 ? 42.484 -9.837 -39.180 1.00 68.75 191 GLU A N 1
ATOM 1396 C CA . GLU A 1 191 ? 42.998 -9.471 -40.500 1.00 68.75 191 GLU A CA 1
ATOM 1397 C C . GLU A 1 191 ? 42.000 -8.491 -41.153 1.00 68.75 191 GLU A C 1
ATOM 1399 O O . GLU A 1 191 ? 40.794 -8.603 -40.936 1.00 68.75 191 GLU A O 1
ATOM 1404 N N . ASP A 1 192 ? 42.555 -7.498 -41.841 1.00 70.88 192 ASP A N 1
ATOM 1405 C CA . ASP A 1 192 ? 41.901 -6.506 -42.704 1.00 70.88 192 ASP A CA 1
ATOM 1406 C C . ASP A 1 192 ? 42.779 -6.524 -43.971 1.00 70.88 192 ASP A C 1
ATOM 1408 O O . ASP A 1 192 ? 43.900 -5.987 -43.989 1.00 70.88 192 ASP A O 1
ATOM 1412 N N . GLU A 1 193 ? 42.415 -7.376 -44.931 1.00 78.88 193 GLU A N 1
ATOM 1413 C CA . GLU A 1 193 ? 43.264 -7.758 -46.067 1.00 78.88 193 GLU A CA 1
ATOM 1414 C C . GLU A 1 193 ? 43.383 -6.632 -47.102 1.00 78.88 193 GLU A C 1
ATOM 1416 O O . GLU A 1 193 ? 44.418 -6.546 -47.788 1.00 78.88 193 GLU A O 1
ATOM 1421 N N . ASP A 1 194 ? 42.393 -5.746 -47.197 1.00 80.69 194 ASP A N 1
ATOM 1422 C CA . ASP A 1 194 ? 42.352 -4.645 -48.159 1.00 80.69 194 ASP A CA 1
ATOM 1423 C C . ASP A 1 194 ? 42.517 -3.231 -47.561 1.00 80.69 194 ASP A C 1
ATOM 1425 O O . ASP A 1 194 ? 42.719 -2.278 -48.328 1.00 80.69 194 ASP A O 1
ATOM 1429 N N . GLU A 1 195 ? 42.674 -3.139 -46.237 1.00 83.25 195 GLU A N 1
ATOM 1430 C CA . GLU A 1 195 ? 43.014 -1.950 -45.446 1.00 83.25 195 GLU A CA 1
ATOM 1431 C C . GLU A 1 195 ? 41.918 -0.866 -45.475 1.00 83.25 195 GLU A C 1
ATOM 1433 O O . GLU A 1 195 ? 42.235 0.326 -45.624 1.00 83.25 195 GLU A O 1
ATOM 1438 N N . ASP A 1 196 ? 40.648 -1.260 -45.366 1.00 81.75 196 ASP A N 1
ATOM 1439 C CA . ASP A 1 196 ? 39.485 -0.367 -45.477 1.00 81.75 196 ASP A CA 1
ATOM 1440 C C . ASP A 1 196 ? 38.790 -0.005 -44.153 1.00 81.75 196 ASP A C 1
ATOM 1442 O O . ASP A 1 196 ? 37.832 0.771 -44.146 1.00 81.75 196 ASP A O 1
ATOM 1446 N N . GLU A 1 197 ? 39.380 -0.444 -43.037 1.00 82.25 197 GLU A N 1
ATOM 1447 C CA . GLU A 1 197 ? 38.907 -0.249 -41.661 1.00 82.25 197 GLU A CA 1
ATOM 1448 C C . GLU A 1 197 ? 37.736 -1.166 -41.245 1.00 82.25 197 GLU A C 1
ATOM 1450 O O . GLU A 1 197 ? 37.269 -1.048 -40.106 1.00 82.25 197 GLU A O 1
ATOM 1455 N N . MET A 1 198 ? 37.317 -2.117 -42.090 1.00 80.19 198 MET A N 1
ATOM 1456 C CA . MET A 1 198 ? 36.415 -3.218 -41.731 1.00 80.19 198 MET A CA 1
ATOM 1457 C C . MET A 1 198 ? 37.196 -4.542 -41.557 1.00 80.19 198 MET A C 1
ATOM 1459 O O . MET A 1 198 ? 38.151 -4.811 -42.277 1.00 80.19 198 MET A O 1
ATOM 1463 N N . PRO A 1 199 ? 36.863 -5.389 -40.564 1.00 78.81 199 PRO A N 1
ATOM 1464 C CA . PRO A 1 199 ? 37.494 -6.705 -40.429 1.00 78.81 199 PRO A CA 1
ATOM 1465 C C . PRO A 1 199 ? 36.998 -7.727 -41.466 1.00 78.81 199 PRO A C 1
ATOM 1467 O O . PRO A 1 199 ? 35.785 -7.924 -41.573 1.00 78.81 199 PRO A O 1
ATOM 1470 N N . ASP A 1 200 ? 37.906 -8.533 -42.039 1.00 71.38 200 ASP A N 1
ATOM 1471 C CA . ASP A 1 200 ? 37.580 -9.583 -43.029 1.00 71.38 200 ASP A CA 1
ATOM 1472 C C . ASP A 1 200 ? 36.420 -10.496 -42.584 1.00 71.38 200 ASP A C 1
ATOM 1474 O O . ASP A 1 200 ? 35.597 -10.965 -43.373 1.00 71.38 200 ASP A O 1
ATOM 1478 N N . ALA A 1 201 ? 36.381 -10.829 -41.291 1.00 68.12 201 ALA A N 1
ATOM 1479 C CA . ALA A 1 201 ? 35.366 -11.711 -40.726 1.00 68.12 201 ALA A CA 1
ATOM 1480 C C . ALA A 1 201 ? 33.971 -11.065 -40.714 1.00 68.12 201 ALA A C 1
ATOM 1482 O O . ALA A 1 201 ? 32.988 -11.759 -40.996 1.00 68.12 201 ALA A O 1
ATOM 1483 N N . TRP A 1 202 ? 33.906 -9.760 -40.436 1.00 75.69 202 TRP A N 1
ATOM 1484 C CA . TRP A 1 202 ? 32.660 -8.999 -40.379 1.00 75.69 202 TRP A CA 1
ATOM 1485 C C . TRP A 1 202 ? 32.099 -8.823 -41.783 1.00 75.69 202 TRP A C 1
ATOM 1487 O O . TRP A 1 202 ? 30.917 -9.070 -42.018 1.00 75.69 202 TRP A O 1
ATOM 1497 N N . GLU A 1 203 ? 32.971 -8.510 -42.737 1.00 85.25 203 GLU A N 1
ATOM 1498 C CA . GLU A 1 203 ? 32.609 -8.404 -44.144 1.00 85.25 203 GLU A CA 1
ATOM 1499 C C . GLU A 1 203 ? 32.021 -9.716 -44.668 1.00 85.25 203 GLU A C 1
ATOM 1501 O O . GLU A 1 203 ? 30.932 -9.740 -45.239 1.00 85.25 203 GLU A O 1
ATOM 1506 N N . ILE A 1 204 ? 32.671 -10.850 -44.390 1.00 80.00 204 ILE A N 1
ATOM 1507 C CA . ILE A 1 204 ? 32.163 -12.169 -44.792 1.00 80.00 204 ILE A CA 1
ATOM 1508 C C . ILE A 1 204 ? 30.805 -12.476 -44.147 1.00 80.00 204 ILE A C 1
ATOM 1510 O O . ILE A 1 204 ? 29.943 -13.069 -44.808 1.00 80.00 204 ILE A O 1
ATOM 1514 N N . ALA A 1 205 ? 30.620 -12.131 -42.869 1.00 76.00 205 ALA A N 1
ATOM 1515 C CA . ALA A 1 205 ? 29.377 -12.377 -42.140 1.00 76.00 205 ALA A CA 1
ATOM 1516 C C . ALA A 1 205 ? 28.203 -11.585 -42.733 1.00 76.00 205 ALA A C 1
ATOM 1518 O O . ALA A 1 205 ? 27.119 -12.148 -42.902 1.00 76.00 205 ALA A O 1
ATOM 1519 N N . ASN A 1 206 ? 28.464 -10.345 -43.146 1.00 83.06 206 ASN A N 1
ATOM 1520 C CA . ASN A 1 206 ? 27.487 -9.426 -43.727 1.00 83.06 206 ASN A CA 1
ATOM 1521 C C . ASN A 1 206 ? 27.409 -9.489 -45.262 1.00 83.06 206 ASN A C 1
ATOM 1523 O O . ASN A 1 206 ? 26.678 -8.730 -45.891 1.00 83.06 206 ASN A O 1
ATOM 1527 N N . GLY A 1 207 ? 28.122 -10.431 -45.892 1.00 87.44 207 GLY A N 1
ATOM 1528 C CA . GLY A 1 207 ? 28.060 -10.662 -47.338 1.00 87.44 207 GLY A CA 1
ATOM 1529 C C . GLY A 1 207 ? 28.830 -9.651 -48.200 1.00 87.44 207 GLY A C 1
ATOM 1530 O O . GLY A 1 207 ? 28.595 -9.608 -49.414 1.00 87.44 207 GLY A O 1
ATOM 1531 N N . LEU A 1 208 ? 29.741 -8.897 -47.591 1.00 89.69 208 LEU A N 1
ATOM 1532 C CA . LEU A 1 208 ? 30.698 -7.973 -48.205 1.00 89.69 208 LEU A CA 1
ATOM 1533 C C . LEU A 1 208 ? 31.971 -8.716 -48.676 1.00 89.69 208 LEU A C 1
ATOM 1535 O O . LEU A 1 208 ? 32.103 -9.933 -48.480 1.00 89.69 208 LEU A O 1
ATOM 1539 N N . ASP A 1 209 ? 32.848 -8.036 -49.417 1.00 90.06 209 ASP A N 1
ATOM 1540 C CA . ASP A 1 209 ? 34.007 -8.623 -50.102 1.00 90.06 209 ASP A CA 1
ATOM 1541 C C . ASP A 1 209 ? 35.333 -8.163 -49.463 1.00 90.06 209 ASP A C 1
ATOM 1543 O O . ASP A 1 209 ? 35.839 -7.125 -49.874 1.00 90.06 209 ASP A O 1
ATOM 1547 N N . PRO A 1 210 ? 35.980 -8.992 -48.614 1.00 85.81 210 PRO A N 1
ATOM 1548 C CA . PRO A 1 210 ? 37.195 -8.635 -47.854 1.00 85.81 210 PRO A CA 1
ATOM 1549 C C . PRO A 1 210 ? 38.471 -8.455 -48.702 1.00 85.81 210 PRO A C 1
ATOM 1551 O O . PRO A 1 210 ? 39.598 -8.484 -48.213 1.00 85.81 210 PRO A O 1
ATOM 1554 N N . GLU A 1 211 ? 38.336 -8.409 -50.030 1.00 90.06 211 GLU A N 1
ATOM 1555 C CA . GLU A 1 211 ? 39.413 -8.062 -50.963 1.00 90.06 211 GLU A CA 1
ATOM 1556 C C . GLU A 1 211 ? 39.102 -6.761 -51.755 1.00 90.06 211 GLU A C 1
ATOM 1558 O O . GLU A 1 211 ? 39.862 -6.413 -52.678 1.00 90.06 211 GLU A O 1
ATOM 1563 N N . ASP A 1 212 ? 37.983 -6.079 -51.480 1.00 92.56 212 ASP A N 1
ATOM 1564 C CA . ASP A 1 212 ? 37.454 -4.907 -52.190 1.00 92.56 212 ASP A CA 1
ATOM 1565 C C . ASP A 1 212 ? 37.125 -3.706 -51.278 1.00 92.56 212 ASP A C 1
ATOM 1567 O O . ASP A 1 212 ? 35.981 -3.270 -51.251 1.00 92.56 212 ASP A O 1
ATOM 1571 N N . ALA A 1 213 ? 38.162 -3.040 -50.762 1.00 92.12 213 ALA A N 1
ATOM 1572 C CA . ALA A 1 213 ? 38.143 -1.808 -49.948 1.00 92.12 213 ALA A CA 1
ATOM 1573 C C . ALA A 1 213 ? 37.221 -0.643 -50.383 1.00 92.12 213 ALA A C 1
ATOM 1575 O O . ALA A 1 213 ? 37.124 0.402 -49.738 1.00 92.12 213 ALA A O 1
ATOM 1576 N N . GLU A 1 214 ? 36.639 -0.713 -51.579 1.00 94.19 214 GLU A N 1
ATOM 1577 C CA . GLU A 1 214 ? 35.637 0.242 -52.047 1.00 94.19 214 GLU A CA 1
ATOM 1578 C C . GLU A 1 214 ? 34.220 -0.120 -51.578 1.00 94.19 214 GLU A C 1
ATOM 1580 O O . GLU A 1 214 ? 33.294 0.645 -51.869 1.00 94.19 214 GLU A O 1
ATOM 1585 N N . ASP A 1 215 ? 34.004 -1.280 -50.959 1.00 93.06 215 ASP A N 1
ATOM 1586 C CA . ASP A 1 215 ? 32.713 -1.673 -50.416 1.00 93.06 215 ASP A CA 1
ATOM 1587 C C . ASP A 1 215 ? 32.455 -1.150 -48.998 1.00 93.06 215 ASP A C 1
ATOM 1589 O O . ASP A 1 215 ? 31.299 -0.828 -48.753 1.00 93.06 215 ASP A O 1
ATOM 1593 N N . ALA A 1 216 ? 33.466 -0.829 -48.180 1.00 93.00 216 ALA A N 1
ATOM 1594 C CA . ALA A 1 216 ? 33.313 0.050 -47.004 1.00 93.00 216 ALA A CA 1
ATOM 1595 C C . ALA A 1 216 ? 32.525 1.331 -47.309 1.00 93.00 216 ALA A C 1
ATOM 1597 O O . ALA A 1 216 ? 31.737 1.822 -46.505 1.00 93.00 216 ALA A O 1
ATOM 1598 N N . GLY A 1 217 ? 32.749 1.903 -48.496 1.00 94.06 217 GLY A N 1
ATOM 1599 C CA . GLY A 1 217 ? 32.079 3.119 -48.954 1.00 94.06 217 GLY A CA 1
ATOM 1600 C C . GLY A 1 217 ? 30.759 2.892 -49.699 1.00 94.06 217 GLY A C 1
ATOM 1601 O O . GLY A 1 217 ? 30.226 3.859 -50.256 1.00 94.06 217 GLY A O 1
ATOM 1602 N N . ARG A 1 218 ? 30.275 1.648 -49.808 1.00 95.94 218 ARG A N 1
ATOM 1603 C CA . ARG A 1 218 ? 28.969 1.316 -50.402 1.00 95.94 218 ARG A CA 1
ATOM 1604 C C . ARG A 1 218 ? 27.889 1.344 -49.331 1.00 95.94 218 ARG A C 1
ATOM 1606 O O . ARG A 1 218 ? 28.176 1.219 -48.158 1.00 95.94 218 ARG A O 1
ATOM 1613 N N . ASP A 1 219 ? 26.676 1.530 -49.815 1.00 95.62 219 ASP A N 1
ATOM 1614 C CA . ASP A 1 219 ? 25.423 1.571 -49.072 1.00 95.62 219 ASP A CA 1
ATOM 1615 C C . ASP A 1 219 ? 24.623 0.368 -49.597 1.00 95.62 219 ASP A C 1
ATOM 1617 O O . ASP A 1 219 ? 24.262 0.336 -50.790 1.00 95.62 219 ASP A O 1
ATOM 1621 N N . ALA A 1 220 ? 24.569 -0.710 -48.815 1.00 94.12 220 ALA A N 1
ATOM 1622 C CA . ALA A 1 220 ? 24.154 -2.024 -49.298 1.00 94.12 220 ALA A CA 1
ATOM 1623 C C . ALA A 1 220 ? 22.623 -2.181 -49.352 1.00 94.12 220 ALA A C 1
ATOM 1625 O O . ALA A 1 220 ? 22.111 -2.719 -50.350 1.00 94.12 220 ALA A O 1
ATOM 1626 N N . ASP A 1 221 ? 21.889 -1.634 -48.391 1.00 94.94 221 ASP A N 1
ATOM 1627 C CA . ASP A 1 221 ? 20.423 -1.652 -48.319 1.00 94.94 221 ASP A CA 1
ATOM 1628 C C . ASP A 1 221 ? 19.746 -0.357 -48.819 1.00 94.94 221 ASP A C 1
ATOM 1630 O O . ASP A 1 221 ? 18.596 -0.409 -49.272 1.00 94.94 221 ASP A O 1
ATOM 1634 N N . ASN A 1 222 ? 20.500 0.725 -49.036 1.00 96.44 222 ASN A N 1
ATOM 1635 C CA . ASN A 1 222 ? 20.044 2.028 -49.543 1.00 96.44 222 ASN A CA 1
ATOM 1636 C C . ASN A 1 222 ? 19.231 2.841 -48.524 1.00 96.44 222 ASN A C 1
ATOM 1638 O O . ASN A 1 222 ? 18.254 3.504 -48.913 1.00 96.44 222 ASN A O 1
ATOM 1642 N N . ASP A 1 223 ? 19.625 2.796 -47.260 1.00 95.31 223 ASP A N 1
ATOM 1643 C CA . ASP A 1 223 ? 19.072 3.575 -46.152 1.00 95.31 223 ASP A CA 1
ATOM 1644 C C . ASP A 1 223 ? 19.694 4.989 -46.036 1.00 95.31 223 ASP A C 1
ATOM 1646 O O . ASP A 1 223 ? 19.009 5.943 -45.664 1.00 95.31 223 ASP A O 1
ATOM 1650 N N . GLY A 1 224 ? 20.934 5.170 -46.506 1.00 94.44 224 GLY A N 1
ATOM 1651 C CA . GLY A 1 224 ? 21.699 6.414 -46.428 1.00 94.44 224 GLY A CA 1
ATOM 1652 C C . GLY A 1 224 ? 23.028 6.311 -45.670 1.00 94.44 224 GLY A C 1
ATOM 1653 O O . GLY A 1 224 ? 23.835 7.248 -45.777 1.00 94.44 224 GLY A O 1
ATOM 1654 N N . LEU A 1 225 ? 23.293 5.206 -44.973 1.00 95.19 225 LEU A N 1
ATOM 1655 C CA . LEU A 1 225 ? 24.575 4.895 -44.352 1.00 95.19 225 LEU A CA 1
ATOM 1656 C C . LEU A 1 225 ? 25.468 4.109 -45.314 1.00 95.19 225 LEU A C 1
ATOM 1658 O O . LEU A 1 225 ? 25.120 3.806 -46.449 1.00 95.19 225 LEU A O 1
ATOM 1662 N N . ASN A 1 226 ? 26.730 3.943 -44.933 1.00 95.75 226 ASN A N 1
ATOM 1663 C CA . ASN A 1 226 ? 27.629 3.060 -45.665 1.00 95.75 226 ASN A CA 1
ATOM 1664 C C . ASN A 1 226 ? 28.102 1.952 -44.741 1.00 95.75 226 ASN A C 1
ATOM 1666 O O . ASN A 1 226 ? 28.156 2.158 -43.530 1.00 95.75 226 ASN A O 1
ATOM 1670 N N . ASN A 1 227 ? 28.553 0.855 -45.341 1.00 93.31 227 ASN A N 1
ATOM 1671 C CA . ASN A 1 227 ? 28.932 -0.364 -44.635 1.00 93.31 227 ASN A CA 1
ATOM 1672 C C . ASN A 1 227 ? 29.924 -0.103 -43.493 1.00 93.31 227 ASN A C 1
ATOM 1674 O O . ASN A 1 227 ? 29.790 -0.655 -42.403 1.00 93.31 227 ASN A O 1
ATOM 1678 N N . LEU A 1 228 ? 30.903 0.786 -43.704 1.00 91.44 228 LEU A N 1
ATOM 1679 C CA . LEU A 1 228 ? 31.861 1.148 -42.658 1.00 91.44 228 LEU A CA 1
ATOM 1680 C C . LEU A 1 228 ? 31.196 1.899 -41.49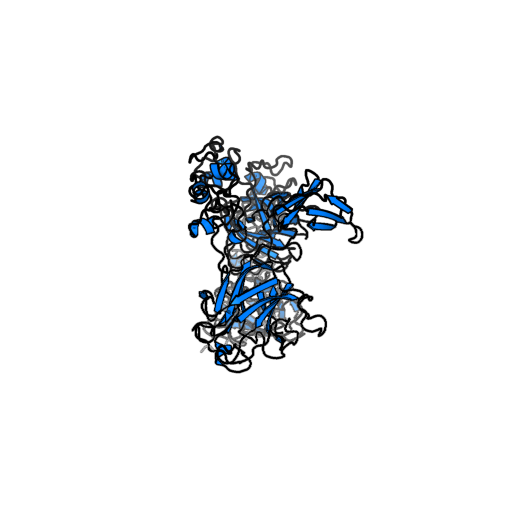7 1.00 91.44 228 LEU A C 1
ATOM 1682 O O . LEU A 1 228 ? 31.579 1.730 -40.340 1.00 91.44 228 LEU A O 1
ATOM 1686 N N . LYS A 1 229 ? 30.235 2.773 -41.790 1.00 91.69 229 LYS A N 1
ATOM 1687 C CA . LYS A 1 229 ? 29.507 3.530 -40.776 1.00 91.69 229 LYS A CA 1
ATOM 1688 C C . LYS A 1 229 ? 28.540 2.635 -40.004 1.00 91.69 229 LYS A C 1
ATOM 1690 O O . LYS A 1 229 ? 28.481 2.774 -38.787 1.00 91.69 229 LYS A O 1
ATOM 1695 N N . GLU A 1 230 ? 27.880 1.707 -40.680 1.00 91.38 230 GLU A N 1
ATOM 1696 C CA . GLU A 1 230 ? 27.017 0.686 -40.074 1.00 91.38 230 GLU A CA 1
ATOM 1697 C C . GLU A 1 230 ? 27.831 -0.209 -39.138 1.00 91.38 230 GLU A C 1
ATOM 1699 O O . GLU A 1 230 ? 27.498 -0.334 -37.962 1.00 91.38 230 GLU A O 1
ATOM 1704 N N . PHE A 1 231 ? 29.004 -0.679 -39.578 1.00 85.31 231 PHE A N 1
ATOM 1705 C CA . PHE A 1 231 ? 29.954 -1.392 -38.717 1.00 85.31 231 PHE A CA 1
ATOM 1706 C C . PHE A 1 231 ? 30.337 -0.596 -37.459 1.00 85.31 231 PHE A C 1
ATOM 1708 O O . PHE A 1 231 ? 30.400 -1.144 -36.360 1.00 85.31 231 PHE A O 1
ATOM 1715 N N . GLN A 1 232 ? 30.605 0.704 -37.606 1.00 83.44 232 GLN A N 1
ATOM 1716 C CA . GLN A 1 232 ? 30.981 1.574 -36.486 1.00 83.44 232 GLN A CA 1
ATOM 1717 C C . GLN A 1 232 ? 29.836 1.839 -35.503 1.00 83.44 232 GLN A C 1
ATOM 1719 O O . GLN A 1 232 ? 30.117 2.195 -34.358 1.00 83.44 232 GLN A O 1
ATOM 1724 N N . LEU A 1 233 ? 28.588 1.736 -35.961 1.00 77.31 233 LEU A N 1
ATOM 1725 C CA . LEU A 1 233 ? 27.377 1.948 -35.168 1.00 77.31 233 LEU A CA 1
ATOM 1726 C C . LEU A 1 233 ? 26.772 0.638 -34.642 1.00 77.31 233 LEU A C 1
ATOM 1728 O O . LEU A 1 233 ? 25.947 0.693 -33.744 1.00 77.31 233 LEU A O 1
ATOM 1732 N N . GLY A 1 234 ? 27.225 -0.520 -35.132 1.00 82.12 234 GLY A N 1
ATOM 1733 C CA . GLY A 1 234 ? 26.704 -1.828 -34.726 1.00 82.12 234 GLY A CA 1
ATOM 1734 C C . GLY A 1 234 ? 25.447 -2.278 -35.477 1.00 82.12 234 GLY A C 1
ATOM 1735 O O . GLY A 1 234 ? 24.801 -3.211 -35.016 1.00 82.12 234 GLY A O 1
ATOM 1736 N N . LEU A 1 235 ? 25.145 -1.658 -36.619 1.00 86.00 235 LEU A N 1
ATOM 1737 C CA . LEU A 1 235 ? 23.934 -1.878 -37.423 1.00 86.00 235 LEU A CA 1
ATOM 1738 C C . LEU A 1 235 ? 24.085 -3.050 -38.408 1.00 86.00 235 LEU A C 1
ATOM 1740 O O . LEU A 1 235 ? 25.212 -3.489 -38.684 1.00 86.00 235 LEU A O 1
ATOM 1744 N N . ASP A 1 236 ? 22.971 -3.552 -38.954 1.00 88.56 236 ASP A N 1
ATOM 1745 C CA . ASP A 1 236 ? 22.994 -4.551 -40.035 1.00 88.56 236 ASP A CA 1
ATOM 1746 C C . ASP A 1 236 ? 23.067 -3.852 -41.402 1.00 88.56 236 ASP A C 1
ATOM 1748 O O . ASP A 1 236 ? 22.053 -3.344 -41.860 1.00 88.56 236 ASP A O 1
ATOM 1752 N N . PRO A 1 237 ? 24.194 -3.930 -42.139 1.00 93.69 237 PRO A N 1
ATOM 1753 C CA . PRO A 1 237 ? 24.337 -3.276 -43.445 1.00 93.69 237 PRO A CA 1
ATOM 1754 C C . PRO A 1 237 ? 23.440 -3.848 -44.559 1.00 93.69 237 PRO A C 1
ATOM 1756 O O . PRO A 1 237 ? 23.600 -3.545 -45.744 1.00 93.69 237 PRO A O 1
ATOM 1759 N N . ASN A 1 238 ? 22.578 -4.813 -44.240 1.00 93.69 238 ASN A N 1
ATOM 1760 C CA . ASN A 1 238 ? 21.600 -5.380 -45.157 1.00 93.69 238 ASN A CA 1
ATOM 1761 C C . ASN A 1 238 ? 20.146 -5.112 -44.732 1.00 93.69 238 ASN A C 1
ATOM 1763 O O . ASN A 1 238 ? 19.248 -5.647 -45.404 1.00 93.69 238 ASN A O 1
ATOM 1767 N N . SER A 1 239 ? 19.916 -4.350 -43.660 1.00 95.12 239 SER A N 1
ATOM 1768 C CA . SER A 1 239 ? 18.596 -3.974 -43.157 1.00 95.12 239 SER A CA 1
ATOM 1769 C C . SER A 1 239 ? 18.465 -2.462 -43.171 1.00 95.12 239 SER A C 1
ATOM 1771 O O . SER A 1 239 ? 19.141 -1.776 -42.427 1.00 95.12 239 SER A O 1
ATOM 1773 N N . ASP A 1 240 ? 17.536 -1.938 -43.972 1.00 96.69 240 ASP A N 1
ATOM 1774 C CA . ASP A 1 240 ? 17.353 -0.492 -44.081 1.00 96.69 240 ASP A CA 1
ATOM 1775 C C . ASP A 1 240 ? 16.613 0.154 -42.894 1.00 96.69 240 ASP A C 1
ATOM 1777 O O . ASP A 1 240 ? 16.176 1.294 -43.048 1.00 96.69 240 ASP A O 1
ATOM 1781 N N . ASP A 1 241 ? 16.408 -0.616 -41.825 1.00 96.25 241 ASP A N 1
ATOM 1782 C CA . ASP A 1 241 ? 15.620 -0.401 -40.601 1.00 96.25 241 ASP A CA 1
ATOM 1783 C C . ASP A 1 241 ? 16.015 -1.558 -39.643 1.00 96.25 241 ASP A C 1
ATOM 1785 O O . ASP A 1 241 ? 15.610 -2.713 -39.854 1.00 96.25 241 ASP A O 1
ATOM 1789 N N . THR A 1 242 ? 16.966 -1.319 -38.736 1.00 92.50 242 THR A N 1
ATOM 1790 C CA . THR A 1 242 ? 17.634 -2.347 -37.913 1.00 92.50 242 THR A CA 1
ATOM 1791 C C . THR A 1 242 ? 16.772 -2.809 -36.734 1.00 92.50 242 THR A C 1
ATOM 1793 O O . THR A 1 242 ? 16.801 -4.001 -36.398 1.00 92.50 242 THR A O 1
ATOM 1796 N N . ASP A 1 243 ? 15.990 -1.922 -36.124 1.00 90.50 243 ASP A N 1
ATOM 1797 C CA . ASP A 1 243 ? 15.121 -2.201 -34.972 1.00 90.50 243 ASP A CA 1
ATOM 1798 C C . ASP A 1 243 ? 13.638 -2.437 -35.335 1.00 90.50 243 ASP A C 1
ATOM 1800 O O . ASP A 1 243 ? 12.865 -2.913 -34.498 1.00 90.50 243 ASP A O 1
ATOM 1804 N N . GLU A 1 244 ? 13.273 -2.277 -36.611 1.00 96.44 244 GLU A N 1
ATOM 1805 C CA . GLU A 1 244 ? 11.951 -2.550 -37.187 1.00 96.44 244 GLU A CA 1
ATOM 1806 C C . GLU A 1 244 ? 10.825 -1.631 -36.666 1.00 96.44 244 GLU A C 1
ATOM 1808 O O . GLU A 1 244 ? 9.649 -2.031 -36.649 1.00 96.44 244 GLU A O 1
ATOM 1813 N N . ASP A 1 245 ? 11.154 -0.401 -36.274 1.00 92.50 245 ASP A N 1
ATOM 1814 C CA . ASP A 1 245 ? 10.226 0.588 -35.712 1.00 92.50 245 ASP A CA 1
ATOM 1815 C C . ASP A 1 245 ? 9.470 1.403 -36.800 1.00 92.50 245 ASP A C 1
ATOM 1817 O O . ASP A 1 245 ? 8.418 2.012 -36.562 1.00 92.50 245 ASP A O 1
ATOM 1821 N N . GLY A 1 246 ? 9.952 1.332 -38.048 1.00 93.56 246 GLY A N 1
ATOM 1822 C CA . GLY A 1 246 ? 9.393 2.001 -39.221 1.00 93.56 246 GLY A CA 1
ATOM 1823 C C . GLY A 1 246 ? 10.123 3.272 -39.668 1.00 93.56 246 GLY A C 1
ATOM 1824 O O . GLY A 1 246 ? 9.739 3.840 -40.710 1.00 93.56 246 GLY A O 1
ATOM 1825 N N . ALA A 1 247 ? 11.152 3.705 -38.945 1.00 95.19 247 ALA A N 1
ATOM 1826 C CA . ALA A 1 247 ? 12.176 4.629 -39.394 1.00 95.19 247 ALA A CA 1
ATOM 1827 C C . ALA A 1 247 ? 13.238 3.872 -40.227 1.00 95.19 247 ALA A C 1
ATOM 1829 O O . ALA A 1 247 ? 12.938 2.871 -40.869 1.00 95.19 247 ALA A O 1
ATOM 1830 N N . LYS A 1 248 ? 14.401 4.461 -40.472 1.00 97.12 248 LYS A N 1
ATOM 1831 C CA . LYS A 1 248 ? 15.455 3.871 -41.316 1.00 97.12 248 LYS A CA 1
ATOM 1832 C C . LYS A 1 248 ? 16.761 4.318 -40.710 1.00 97.12 248 LYS A C 1
ATOM 1834 O O . LYS A 1 248 ? 16.908 5.533 -40.554 1.00 97.12 248 LYS A O 1
ATOM 1839 N N . ASP A 1 249 ? 17.744 3.440 -40.578 1.00 95.44 249 ASP A N 1
ATOM 1840 C CA . ASP A 1 249 ? 18.937 3.760 -39.795 1.00 95.44 249 ASP A CA 1
ATOM 1841 C C . ASP A 1 249 ? 19.630 5.055 -40.243 1.00 95.44 249 ASP A C 1
ATOM 1843 O O . ASP A 1 249 ? 19.973 5.934 -39.449 1.00 95.44 249 ASP A O 1
ATOM 1847 N N . GLY A 1 250 ? 19.803 5.236 -41.554 1.00 95.12 250 GLY A N 1
ATOM 1848 C CA . GLY A 1 250 ? 20.374 6.458 -42.113 1.00 95.12 250 GLY A CA 1
ATOM 1849 C C . GLY A 1 250 ? 19.512 7.706 -41.965 1.00 95.12 250 GLY A C 1
ATOM 1850 O O . GLY A 1 250 ? 20.047 8.815 -42.006 1.00 95.12 250 GLY A O 1
ATOM 1851 N N . PHE A 1 251 ? 18.199 7.560 -41.811 1.00 95.25 251 PHE A N 1
ATOM 1852 C CA . PHE A 1 251 ? 17.294 8.659 -41.496 1.00 95.25 251 PHE A CA 1
ATOM 1853 C C . PHE A 1 251 ? 17.358 9.036 -40.015 1.00 95.25 251 PHE A C 1
ATOM 1855 O O . PHE A 1 251 ? 17.484 10.225 -39.726 1.00 95.25 251 PHE A O 1
ATOM 1862 N N . GLU A 1 252 ? 17.331 8.068 -39.110 1.00 95.81 252 GLU A N 1
ATOM 1863 C CA . GLU A 1 252 ? 17.450 8.275 -37.659 1.00 95.81 252 GLU A CA 1
ATOM 1864 C C . GLU A 1 252 ? 18.798 8.902 -37.313 1.00 95.81 252 GLU A C 1
ATOM 1866 O O . GLU A 1 252 ? 18.857 10.005 -36.768 1.00 95.81 252 GLU A O 1
ATOM 1871 N N . TYR A 1 253 ? 19.889 8.331 -37.835 1.00 93.75 253 TYR A N 1
ATOM 1872 C CA . TYR A 1 253 ? 21.237 8.875 -37.667 1.00 93.75 253 TYR A CA 1
ATOM 1873 C C . TYR A 1 253 ? 21.371 10.341 -38.127 1.00 93.75 253 TYR A C 1
ATOM 1875 O O . TYR A 1 253 ? 22.134 11.117 -37.546 1.00 93.75 253 TYR A O 1
ATOM 1883 N N . ASP A 1 254 ? 20.670 10.738 -39.195 1.00 94.06 254 ASP A N 1
ATOM 1884 C CA . ASP A 1 254 ? 20.676 12.118 -39.703 1.00 94.06 254 ASP A CA 1
ATOM 1885 C C . ASP A 1 254 ? 19.753 13.064 -38.898 1.00 94.06 254 ASP A C 1
ATOM 1887 O O . ASP A 1 254 ? 19.922 14.288 -39.001 1.00 94.06 254 ASP A O 1
ATOM 1891 N N . ASN A 1 255 ? 18.791 12.528 -38.134 1.00 90.69 255 ASN A N 1
ATOM 1892 C CA . ASN A 1 255 ? 17.865 13.269 -37.266 1.00 90.69 255 ASN A CA 1
ATOM 1893 C C . ASN A 1 255 ? 18.172 13.117 -35.764 1.00 90.69 255 ASN A C 1
ATOM 1895 O O . ASN A 1 255 ? 17.401 13.612 -34.953 1.00 90.69 255 ASN A O 1
ATOM 1899 N N . ASP A 1 256 ? 19.340 12.566 -35.428 1.00 92.06 256 ASP A N 1
ATOM 1900 C CA . ASP A 1 256 ? 19.876 12.418 -34.071 1.00 92.06 256 ASP A CA 1
ATOM 1901 C C . ASP A 1 256 ? 19.145 11.385 -33.173 1.00 92.06 256 ASP A C 1
ATOM 1903 O O . ASP A 1 256 ? 19.526 11.299 -32.006 1.00 92.06 256 ASP A O 1
ATOM 1907 N N . SER A 1 257 ? 18.212 10.575 -33.701 1.00 91.69 257 SER A N 1
ATOM 1908 C CA . SER A 1 257 ? 17.628 9.424 -32.982 1.00 91.69 257 SER A CA 1
ATOM 1909 C C . SER A 1 257 ? 18.464 8.139 -33.129 1.00 91.69 257 SER A C 1
ATOM 1911 O O . SER A 1 257 ? 19.400 8.136 -33.945 1.00 91.69 257 SER A O 1
ATOM 1913 N N . ASP A 1 258 ? 18.266 7.120 -32.276 1.00 90.31 258 ASP A N 1
ATOM 1914 C CA . ASP A 1 258 ? 19.148 5.936 -32.200 1.00 90.31 258 ASP A CA 1
ATOM 1915 C C . ASP A 1 258 ? 18.649 4.783 -33.090 1.00 90.31 258 ASP A C 1
ATOM 1917 O O . ASP A 1 258 ? 17.701 4.115 -32.717 1.00 90.31 258 ASP A O 1
ATOM 1921 N N . PRO A 1 259 ? 19.360 4.431 -34.182 1.00 94.25 259 PRO A N 1
ATOM 1922 C CA . PRO A 1 259 ? 18.960 3.352 -35.098 1.00 94.25 259 PRO A CA 1
ATOM 1923 C C . PRO A 1 259 ? 18.895 1.921 -34.529 1.00 94.25 259 PRO A C 1
ATOM 1925 O O . PRO A 1 259 ? 18.801 0.956 -35.289 1.00 94.25 259 PRO A O 1
ATOM 1928 N N . ASN A 1 260 ? 19.140 1.742 -33.231 1.00 88.56 260 ASN A N 1
ATOM 1929 C CA . ASN A 1 260 ? 19.010 0.456 -32.543 1.00 88.56 260 ASN A CA 1
ATOM 1930 C C . ASN A 1 260 ? 17.939 0.487 -31.445 1.00 88.56 260 ASN A C 1
ATOM 1932 O O . ASN A 1 260 ? 17.843 -0.498 -30.700 1.00 88.56 260 ASN A O 1
ATOM 1936 N N . ASP A 1 261 ? 17.230 1.602 -31.290 1.00 89.81 261 ASP A N 1
ATOM 1937 C CA . ASP A 1 261 ? 16.266 1.832 -30.226 1.00 89.81 261 ASP A CA 1
ATOM 1938 C C . ASP A 1 261 ? 14.920 2.288 -30.813 1.00 89.81 261 ASP A C 1
ATOM 1940 O O . ASP A 1 261 ? 14.806 3.428 -31.256 1.00 89.81 261 ASP A O 1
ATOM 1944 N N . PRO A 1 262 ? 13.886 1.426 -30.802 1.00 90.44 262 PRO A N 1
ATOM 1945 C CA . PRO A 1 262 ? 12.646 1.694 -31.524 1.00 90.44 262 PRO A CA 1
ATOM 1946 C C . PRO A 1 262 ? 11.783 2.823 -30.933 1.00 90.44 262 PRO A C 1
ATOM 1948 O O . PRO A 1 262 ? 10.763 3.148 -31.531 1.00 90.44 262 PRO A O 1
ATOM 1951 N N . ASP A 1 263 ? 12.108 3.348 -29.752 1.00 88.88 263 ASP A N 1
ATOM 1952 C CA . ASP A 1 263 ? 11.427 4.460 -29.063 1.00 88.88 263 ASP A CA 1
ATOM 1953 C C . ASP A 1 263 ? 12.498 5.220 -28.268 1.00 88.88 263 ASP A C 1
ATOM 1955 O O . ASP A 1 263 ? 12.806 4.889 -27.123 1.00 88.88 263 ASP A O 1
ATOM 1959 N N . SER A 1 264 ? 13.167 6.168 -28.922 1.00 90.31 264 SER A N 1
ATOM 1960 C CA . SER A 1 264 ? 14.413 6.734 -28.408 1.00 90.31 264 SER A CA 1
ATOM 1961 C C . SER A 1 264 ? 14.248 7.661 -27.189 1.00 90.31 264 SER A C 1
ATOM 1963 O O . SER A 1 264 ? 15.252 8.006 -26.544 1.00 90.31 264 SER A O 1
ATOM 1965 N N . ASP A 1 265 ? 13.033 8.112 -26.870 1.00 81.44 265 ASP A N 1
ATOM 1966 C CA . ASP A 1 265 ? 12.742 8.945 -25.698 1.00 81.44 265 ASP A CA 1
ATOM 1967 C C . ASP A 1 265 ? 11.742 8.336 -24.696 1.00 81.44 265 ASP A C 1
ATOM 1969 O O . ASP A 1 265 ? 11.447 8.960 -23.662 1.00 81.44 265 ASP A O 1
ATOM 1973 N N . ASP A 1 266 ? 11.361 7.075 -24.918 1.00 79.75 266 ASP A N 1
ATOM 1974 C CA . ASP A 1 266 ? 10.551 6.225 -24.044 1.00 79.75 266 ASP A CA 1
ATOM 1975 C C . ASP A 1 266 ? 9.185 6.857 -23.700 1.00 79.75 266 ASP A C 1
ATOM 1977 O O . ASP A 1 266 ? 8.722 6.835 -22.542 1.00 79.75 266 ASP A O 1
ATOM 1981 N N . ASP A 1 267 ? 8.538 7.478 -24.686 1.00 71.75 267 ASP A N 1
ATOM 1982 C CA . ASP A 1 267 ? 7.263 8.180 -24.526 1.00 71.75 267 ASP A CA 1
ATOM 1983 C C . ASP A 1 267 ? 6.033 7.339 -24.921 1.00 71.75 267 ASP A C 1
ATOM 1985 O O . ASP A 1 267 ? 4.899 7.672 -24.537 1.00 71.75 267 ASP A O 1
ATOM 1989 N N . GLY A 1 268 ? 6.267 6.202 -25.585 1.00 76.56 268 GLY A N 1
ATOM 1990 C CA . GLY A 1 268 ? 5.251 5.256 -26.032 1.00 76.56 268 GLY A CA 1
ATOM 1991 C C . GLY A 1 268 ? 4.884 5.356 -27.516 1.00 76.56 268 GLY A C 1
ATOM 1992 O O . GLY A 1 268 ? 4.009 4.598 -27.957 1.00 76.56 268 GLY A O 1
ATOM 1993 N N . LEU A 1 269 ? 5.511 6.250 -28.284 1.00 82.25 269 LEU A N 1
ATOM 1994 C CA . LEU A 1 269 ? 5.501 6.260 -29.747 1.00 82.25 269 LEU A CA 1
ATOM 1995 C C . LEU A 1 269 ? 6.847 5.770 -30.277 1.00 82.25 269 LEU A C 1
ATOM 1997 O O . LEU A 1 269 ? 7.886 6.084 -29.725 1.00 82.25 269 LEU A O 1
ATOM 2001 N N . THR A 1 270 ? 6.844 5.013 -31.376 1.00 93.81 270 THR A N 1
ATOM 2002 C CA . THR A 1 270 ? 8.125 4.694 -32.026 1.00 93.81 270 THR A CA 1
ATOM 2003 C C . THR A 1 270 ? 8.682 5.907 -32.767 1.00 93.81 270 THR A C 1
ATOM 2005 O O . THR A 1 270 ? 7.891 6.687 -33.316 1.00 93.81 270 THR A O 1
ATOM 2008 N N . ASP A 1 271 ? 10.004 6.014 -32.924 1.00 93.44 271 ASP A N 1
ATOM 2009 C CA . ASP A 1 271 ? 10.640 7.092 -33.699 1.00 93.44 271 ASP A CA 1
ATOM 2010 C C . ASP A 1 271 ? 9.968 7.242 -35.082 1.00 93.44 271 ASP A C 1
ATOM 2012 O O . ASP A 1 271 ? 9.654 8.337 -35.571 1.00 93.44 271 ASP A O 1
ATOM 2016 N N . GLY A 1 272 ? 9.673 6.118 -35.739 1.00 94.88 272 GLY A N 1
ATOM 2017 C CA . GLY A 1 272 ? 8.954 6.046 -37.007 1.00 94.88 272 GLY A CA 1
ATOM 2018 C C . GLY A 1 272 ? 7.527 6.616 -36.963 1.00 94.88 272 GLY A C 1
ATOM 2019 O O . GLY A 1 272 ? 7.081 7.275 -37.927 1.00 94.88 272 GLY A O 1
ATOM 2020 N N . GLU A 1 273 ? 6.786 6.374 -35.880 1.00 94.75 273 GLU A N 1
ATOM 2021 C CA . GLU A 1 273 ? 5.460 6.948 -35.631 1.00 94.75 273 GLU A CA 1
ATOM 2022 C C . GLU A 1 273 ? 5.546 8.455 -35.424 1.00 94.75 273 GLU A C 1
ATOM 2024 O O . GLU A 1 273 ? 4.782 9.199 -36.050 1.00 94.75 273 GLU A O 1
ATOM 2029 N N . GLU A 1 274 ? 6.531 8.915 -34.673 1.00 95.12 274 GLU A N 1
ATOM 2030 C CA . GLU A 1 274 ? 6.762 10.315 -34.351 1.00 95.12 274 GLU A CA 1
ATOM 2031 C C . GLU A 1 274 ? 7.219 11.147 -35.544 1.00 95.12 274 GLU A C 1
ATOM 2033 O O . GLU A 1 274 ? 6.626 12.183 -35.868 1.00 95.12 274 GLU A O 1
ATOM 2038 N N . PHE A 1 275 ? 8.166 10.640 -36.336 1.00 93.94 275 PHE A N 1
ATOM 2039 C CA . PHE A 1 275 ? 8.551 11.263 -37.602 1.00 93.94 275 PHE A CA 1
ATOM 2040 C C . PHE A 1 275 ? 7.357 11.433 -38.551 1.00 93.94 275 PHE A C 1
ATOM 2042 O O . PHE A 1 275 ? 7.316 12.357 -39.382 1.00 93.94 275 PHE A O 1
ATOM 2049 N N . THR A 1 276 ? 6.371 10.538 -38.453 1.00 91.88 276 THR A N 1
ATOM 2050 C CA . THR A 1 276 ? 5.121 10.608 -39.213 1.00 91.88 276 THR A CA 1
ATOM 2051 C C . THR A 1 276 ? 4.090 11.537 -38.556 1.00 91.88 276 THR A C 1
ATOM 2053 O O . THR A 1 276 ? 3.367 12.237 -39.283 1.00 91.88 276 THR A O 1
ATOM 2056 N N . GLY A 1 277 ? 4.023 11.544 -37.224 1.00 87.50 277 GLY A N 1
ATOM 2057 C CA . GLY A 1 277 ? 3.120 12.314 -36.366 1.00 87.50 277 GLY A CA 1
ATOM 2058 C C . GLY A 1 277 ? 3.476 13.796 -36.273 1.00 87.50 277 GLY A C 1
ATOM 2059 O O . GLY A 1 277 ? 2.580 14.639 -36.218 1.00 87.50 277 GLY A O 1
ATOM 2060 N N . GLY A 1 278 ? 4.756 14.129 -36.435 1.00 92.12 278 GLY A N 1
ATOM 2061 C CA . GLY A 1 278 ? 5.290 15.483 -36.336 1.00 92.12 278 GLY A CA 1
ATOM 2062 C C . GLY A 1 278 ? 5.776 15.871 -34.939 1.00 92.12 278 GLY A C 1
ATOM 2063 O O . GLY A 1 278 ? 5.921 17.078 -34.719 1.00 92.12 278 GLY A O 1
ATOM 2064 N N . THR A 1 279 ? 6.005 14.886 -34.074 1.00 94.00 279 THR A N 1
ATOM 2065 C CA . THR A 1 279 ? 6.654 14.990 -32.758 1.00 94.00 279 THR A CA 1
ATOM 2066 C C . THR A 1 279 ? 8.174 14.808 -32.902 1.00 94.00 279 THR A C 1
ATOM 2068 O O . THR A 1 279 ? 8.661 14.617 -34.029 1.00 94.00 279 THR A O 1
ATOM 2071 N N . ASP A 1 280 ? 8.938 15.042 -31.838 1.00 93.88 280 ASP A N 1
ATOM 2072 C CA . ASP A 1 280 ? 10.405 14.996 -31.815 1.00 93.88 280 ASP A CA 1
ATOM 2073 C C . ASP A 1 280 ? 10.873 13.751 -31.042 1.00 93.88 280 ASP A C 1
ATOM 2075 O O . ASP A 1 280 ? 10.787 13.800 -29.825 1.00 93.88 280 ASP A O 1
ATOM 2079 N N . PRO A 1 281 ? 11.468 12.727 -31.695 1.00 95.00 281 PRO A N 1
ATOM 2080 C CA . PRO A 1 281 ? 11.830 11.450 -31.048 1.00 95.00 281 PRO A CA 1
ATOM 2081 C C . PRO A 1 281 ? 12.887 11.488 -29.946 1.00 95.00 281 PRO A C 1
ATOM 2083 O O . PRO A 1 281 ? 13.437 10.477 -29.532 1.00 95.00 281 PRO A O 1
ATOM 2086 N N . MET A 1 282 ? 13.301 12.688 -29.562 1.00 93.38 282 MET A N 1
ATOM 2087 C CA . MET A 1 282 ? 14.292 12.963 -28.529 1.00 93.38 282 MET A CA 1
ATOM 2088 C C . MET A 1 282 ? 13.699 13.830 -27.408 1.00 93.38 282 MET A C 1
ATOM 2090 O O . MET A 1 282 ? 14.449 14.299 -26.537 1.00 93.38 282 MET A O 1
ATOM 2094 N N . ASP A 1 283 ? 12.412 14.162 -27.489 1.00 90.31 283 ASP A N 1
ATOM 2095 C CA . ASP A 1 283 ? 11.695 15.060 -26.596 1.00 90.31 283 ASP A CA 1
ATOM 2096 C C . ASP A 1 283 ? 10.299 14.489 -26.305 1.00 90.31 283 ASP A C 1
ATOM 2098 O O . ASP A 1 283 ? 9.362 14.784 -27.045 1.00 90.31 283 ASP A O 1
ATOM 2102 N N . PRO A 1 284 ? 10.126 13.786 -25.170 1.00 82.25 284 PRO A N 1
ATOM 2103 C CA . PRO A 1 284 ? 8.920 13.007 -24.897 1.00 82.25 284 PRO A CA 1
ATOM 2104 C C . PRO A 1 284 ? 7.679 13.871 -24.608 1.00 82.25 284 PRO A C 1
ATOM 2106 O O . PRO A 1 284 ? 6.700 13.347 -24.107 1.00 82.25 284 PRO A O 1
ATOM 2109 N N . ASP A 1 285 ? 7.739 15.195 -24.796 1.00 84.19 285 ASP A N 1
ATOM 2110 C CA . ASP A 1 285 ? 6.658 16.195 -24.681 1.00 84.19 285 ASP A CA 1
ATOM 2111 C C . ASP A 1 285 ? 6.977 17.331 -25.673 1.00 84.19 285 ASP A C 1
ATOM 2113 O O . ASP A 1 285 ? 7.557 18.372 -25.320 1.00 84.19 285 ASP A O 1
ATOM 2117 N N . THR A 1 286 ? 6.649 17.117 -26.951 1.00 93.38 286 THR A N 1
ATOM 2118 C CA . THR A 1 286 ? 7.073 17.972 -28.072 1.00 93.38 286 THR A CA 1
ATOM 2119 C C . THR A 1 286 ? 6.637 19.429 -27.906 1.00 93.38 286 THR A C 1
ATOM 2121 O O . THR A 1 286 ? 7.324 20.370 -28.349 1.00 93.38 286 THR A O 1
ATOM 2124 N N . ASP A 1 287 ? 5.455 19.663 -27.339 1.00 87.75 287 ASP A N 1
ATOM 2125 C CA . ASP A 1 287 ? 4.881 21.001 -27.234 1.00 87.75 287 ASP A CA 1
ATOM 2126 C C . ASP A 1 287 ? 5.080 21.678 -25.866 1.00 87.75 287 ASP A C 1
ATOM 2128 O O . ASP A 1 287 ? 4.946 22.916 -25.755 1.00 87.75 287 ASP A O 1
ATOM 2132 N N . GLY A 1 288 ? 5.556 20.913 -24.886 1.00 82.12 288 GLY A N 1
ATOM 2133 C CA . GLY A 1 288 ? 5.993 21.364 -23.577 1.00 82.12 288 GLY A CA 1
ATOM 2134 C C . GLY A 1 288 ? 4.840 21.786 -22.676 1.00 82.12 288 GLY A C 1
ATOM 2135 O O . GLY A 1 288 ? 5.004 22.752 -21.904 1.00 82.12 288 GLY A O 1
ATOM 2136 N N . ASP A 1 289 ? 3.664 21.180 -22.829 1.00 71.56 289 ASP A N 1
ATOM 2137 C CA . ASP A 1 289 ? 2.486 21.462 -22.011 1.00 71.56 289 ASP A CA 1
ATOM 2138 C C . ASP A 1 289 ? 2.315 20.535 -20.803 1.00 71.56 289 ASP A C 1
ATOM 2140 O O . ASP A 1 289 ? 1.520 20.859 -19.905 1.00 71.56 289 ASP A O 1
ATOM 2144 N N . GLY A 1 290 ? 3.181 19.523 -20.703 1.00 59.03 290 GLY A N 1
ATOM 2145 C CA . GLY A 1 290 ? 3.251 18.577 -19.602 1.00 59.03 290 GLY A CA 1
ATOM 2146 C C . GLY A 1 290 ? 2.490 17.277 -19.850 1.00 59.03 290 GLY A C 1
ATOM 2147 O O . GLY A 1 290 ? 2.075 16.625 -18.894 1.00 59.03 290 GLY A O 1
ATOM 2148 N N . PHE A 1 291 ? 2.245 16.897 -21.097 1.00 62.75 291 PHE A N 1
ATOM 2149 C CA . PHE A 1 291 ? 1.757 15.567 -21.440 1.00 62.75 291 PHE A CA 1
ATOM 2150 C C . PHE A 1 291 ? 2.696 14.950 -22.469 1.00 62.75 291 PHE A C 1
ATOM 2152 O O . PHE A 1 291 ? 3.203 15.648 -23.333 1.00 62.75 291 PHE A O 1
ATOM 2159 N N . ARG A 1 292 ? 2.964 13.645 -22.340 1.00 78.50 292 ARG A N 1
ATOM 2160 C CA . ARG A 1 292 ? 3.818 12.965 -23.314 1.00 78.50 292 ARG A CA 1
ATOM 2161 C C . ARG A 1 292 ? 3.100 12.758 -24.636 1.00 78.50 292 ARG A C 1
ATOM 2163 O O . ARG A 1 292 ? 1.889 12.518 -24.626 1.00 78.50 292 ARG A O 1
ATOM 2170 N N . ASP A 1 293 ? 3.819 12.764 -25.745 1.00 77.75 293 ASP A N 1
ATOM 2171 C CA . ASP A 1 293 ? 3.201 12.753 -27.066 1.00 77.75 293 ASP A CA 1
ATOM 2172 C C . ASP A 1 293 ? 2.396 11.465 -27.316 1.00 77.75 293 ASP A C 1
ATOM 2174 O O . ASP A 1 293 ? 1.253 11.504 -27.801 1.00 77.75 293 ASP A O 1
ATOM 2178 N N . GLY A 1 294 ? 2.932 10.318 -26.888 1.00 78.81 294 GLY A N 1
ATOM 2179 C CA . GLY A 1 294 ? 2.224 9.036 -26.896 1.00 78.81 294 GLY A CA 1
ATOM 2180 C C . GLY A 1 294 ? 0.958 9.028 -26.043 1.00 78.81 294 GLY A C 1
ATOM 2181 O O . GLY A 1 294 ? -0.091 8.522 -26.467 1.00 78.81 294 GLY A O 1
ATOM 2182 N N . PHE A 1 295 ? 1.007 9.661 -24.869 1.00 68.44 295 PHE A N 1
ATOM 2183 C CA . PHE A 1 295 ? -0.143 9.795 -23.972 1.00 68.44 295 PHE A CA 1
ATOM 2184 C C . PHE A 1 295 ? -1.255 10.634 -24.601 1.00 68.44 295 PHE A C 1
ATOM 2186 O O . PHE A 1 295 ? -2.437 10.284 -24.533 1.00 68.44 295 PHE A O 1
ATOM 2193 N N . GLU A 1 296 ? -0.882 11.738 -25.228 1.00 81.19 296 GLU A N 1
ATOM 2194 C CA . GLU A 1 296 ? -1.802 12.644 -25.894 1.00 81.19 296 GLU A CA 1
ATOM 2195 C C . GLU A 1 296 ? -2.542 11.982 -27.049 1.00 81.19 296 GLU A C 1
ATOM 2197 O O . GLU A 1 296 ? -3.776 12.033 -27.128 1.00 81.19 296 GLU A O 1
ATOM 2202 N N . LEU A 1 297 ? -1.808 11.272 -27.907 1.00 81.94 297 LEU A N 1
ATOM 2203 C CA . LEU A 1 297 ? -2.401 10.564 -29.034 1.00 81.94 297 LEU A CA 1
ATOM 2204 C C . LEU A 1 297 ? -3.346 9.445 -28.574 1.00 81.94 297 LEU A C 1
ATOM 2206 O O . LEU A 1 297 ? -4.403 9.244 -29.184 1.00 81.94 297 LEU A O 1
ATOM 2210 N N . ALA A 1 298 ? -2.996 8.739 -27.495 1.00 69.31 298 ALA A N 1
ATOM 2211 C CA . ALA A 1 298 ? -3.848 7.718 -26.890 1.00 69.31 298 ALA A CA 1
ATOM 2212 C C . ALA A 1 298 ? -5.151 8.300 -26.307 1.00 69.31 298 ALA A C 1
ATOM 2214 O O . ALA A 1 298 ? -6.180 7.623 -26.327 1.00 69.31 298 ALA A O 1
ATOM 2215 N N . ASN A 1 299 ? -5.131 9.558 -25.854 1.00 66.12 299 ASN A N 1
ATOM 2216 C CA . ASN A 1 299 ? -6.255 10.250 -25.212 1.00 66.12 299 ASN A CA 1
ATOM 2217 C C . ASN A 1 299 ? -6.939 11.295 -26.118 1.00 66.12 299 ASN A C 1
ATOM 2219 O O . ASN A 1 299 ? -7.546 12.255 -25.634 1.00 66.12 299 ASN A O 1
ATOM 2223 N N . ASP A 1 300 ? -6.877 11.095 -27.439 1.00 82.94 300 ASP A N 1
ATOM 2224 C CA . ASP A 1 300 ? -7.536 11.931 -28.455 1.00 82.94 300 ASP A CA 1
ATOM 2225 C C . ASP A 1 300 ? -7.160 13.437 -28.389 1.00 82.94 300 ASP A C 1
ATOM 2227 O O . ASP A 1 300 ? -7.934 14.299 -28.837 1.00 82.94 300 ASP A O 1
ATOM 2231 N N . SER A 1 301 ? -5.972 13.770 -27.874 1.00 81.94 301 SER A N 1
ATOM 2232 C CA . SER A 1 301 ? -5.405 15.125 -27.869 1.00 81.94 301 SER A CA 1
ATOM 2233 C C . SER A 1 301 ? -4.303 15.294 -28.931 1.00 81.94 301 SER A C 1
ATOM 2235 O O . SER A 1 301 ? -4.097 14.402 -29.756 1.00 81.94 301 SER A O 1
ATOM 2237 N N . ASP A 1 302 ? -3.733 16.498 -29.068 1.00 90.31 302 ASP A N 1
ATOM 2238 C CA . ASP A 1 302 ? -2.848 16.842 -30.198 1.00 90.31 302 ASP A CA 1
ATOM 2239 C C . ASP A 1 302 ? -1.460 17.178 -29.644 1.00 90.31 302 ASP A C 1
ATOM 2241 O O . ASP A 1 302 ? -1.310 18.311 -29.188 1.00 90.31 302 ASP A O 1
ATOM 2245 N N . PRO A 1 303 ? -0.466 16.273 -29.777 1.00 90.88 303 PRO A N 1
ATOM 2246 C CA . PRO A 1 303 ? 0.861 16.392 -29.152 1.00 90.88 303 PRO A CA 1
ATOM 2247 C C . PRO A 1 303 ? 1.749 17.512 -29.714 1.00 90.88 303 PRO A C 1
ATOM 2249 O O . PRO A 1 303 ? 2.958 17.585 -29.529 1.00 90.88 303 PRO A O 1
ATOM 2252 N N . THR A 1 304 ? 1.169 18.390 -30.530 1.00 93.75 304 THR A N 1
ATOM 2253 C CA . THR A 1 304 ? 1.875 19.502 -31.167 1.00 93.75 304 THR A CA 1
ATOM 2254 C C . THR A 1 304 ? 1.213 20.856 -30.897 1.00 93.75 304 THR A C 1
ATOM 2256 O O . THR A 1 304 ? 1.638 21.889 -31.447 1.00 93.75 304 THR A O 1
ATOM 2259 N N . ASP A 1 305 ? 0.150 20.887 -30.091 1.00 91.94 305 ASP A N 1
ATOM 2260 C CA . ASP A 1 305 ? -0.559 22.094 -29.676 1.00 91.94 305 ASP A CA 1
ATOM 2261 C C . ASP A 1 305 ? -0.759 22.120 -28.164 1.00 91.94 305 ASP A C 1
ATOM 2263 O O . ASP A 1 305 ? -1.773 21.641 -27.676 1.00 91.94 305 ASP A O 1
ATOM 2267 N N . SER A 1 306 ? 0.090 22.906 -27.492 1.00 87.31 306 SER A N 1
ATOM 2268 C CA . SER A 1 306 ? 0.133 23.132 -26.037 1.00 87.31 306 SER A CA 1
ATOM 2269 C C . SER A 1 306 ? -1.160 23.665 -25.371 1.00 87.31 306 SER A C 1
ATOM 2271 O O . SER A 1 306 ? -1.138 24.282 -24.298 1.00 87.31 306 SER A O 1
ATOM 2273 N N . ASN A 1 307 ? -2.270 23.729 -26.105 1.00 81.94 307 ASN A N 1
ATOM 2274 C CA . ASN A 1 307 ? -3.609 24.076 -25.628 1.00 81.94 307 ASN A CA 1
ATOM 2275 C C . ASN A 1 307 ? -4.604 22.920 -25.810 1.00 81.94 307 ASN A C 1
ATOM 2277 O O . ASN A 1 307 ? -5.783 23.091 -25.475 1.00 81.94 307 ASN A O 1
ATOM 2281 N N . SER A 1 308 ? -4.163 21.820 -26.405 1.00 82.94 308 SER A N 1
ATOM 2282 C CA . SER A 1 308 ? -4.904 20.613 -26.706 1.00 82.94 308 SER A CA 1
ATOM 2283 C C . SER A 1 308 ? -4.511 19.548 -25.698 1.00 82.94 308 SER A C 1
ATOM 2285 O O . SER A 1 308 ? -4.007 18.511 -26.074 1.00 82.94 308 SER A O 1
ATOM 2287 N N . VAL A 1 309 ? -4.796 19.805 -24.425 1.00 72.06 309 VAL A N 1
ATOM 2288 C CA . VAL A 1 309 ? -4.528 18.833 -23.366 1.00 72.06 309 VAL A CA 1
ATOM 2289 C C . VAL A 1 309 ? -5.529 17.666 -23.421 1.00 72.06 309 VAL A C 1
ATOM 2291 O O . VAL A 1 309 ? -6.712 17.906 -23.714 1.00 72.06 309 VAL A O 1
ATOM 2294 N N . PRO A 1 310 ? -5.107 16.441 -23.075 1.00 65.25 310 PRO A N 1
ATOM 2295 C CA . PRO A 1 310 ? -5.973 15.287 -22.850 1.00 65.25 310 PRO A CA 1
ATOM 2296 C C . PRO A 1 310 ? -7.176 15.616 -21.961 1.00 65.25 310 PRO A C 1
ATOM 2298 O O . PRO A 1 310 ? -7.041 16.130 -20.845 1.00 65.25 310 PRO A O 1
ATOM 2301 N N . GLU A 1 311 ? -8.383 15.311 -22.441 1.00 61.19 311 GLU A N 1
ATOM 2302 C CA . GLU A 1 311 ? -9.581 15.331 -21.602 1.00 61.19 311 GLU A CA 1
ATOM 2303 C C . GLU A 1 311 ? -9.640 13.991 -20.867 1.00 61.19 311 GLU A C 1
ATOM 2305 O O . GLU A 1 311 ? -10.229 13.037 -21.362 1.00 61.19 311 GLU A O 1
ATOM 2310 N N . ILE A 1 312 ? -8.996 13.915 -19.697 1.00 52.44 312 ILE A N 1
ATOM 2311 C CA . ILE A 1 312 ? -9.075 12.734 -18.832 1.00 52.44 312 ILE A CA 1
ATOM 2312 C C . ILE A 1 312 ? -10.551 12.546 -18.439 1.00 52.44 312 ILE A C 1
ATOM 2314 O O . ILE A 1 312 ? -11.069 13.277 -17.585 1.00 52.44 312 ILE A O 1
ATOM 2318 N N . LYS A 1 313 ? -11.247 11.604 -19.080 1.00 49.78 313 LYS A N 1
ATOM 2319 C CA . LYS A 1 313 ? -12.583 11.158 -18.677 1.00 49.78 313 LYS A CA 1
ATOM 2320 C C . LYS A 1 313 ? -12.444 10.269 -17.440 1.00 49.78 313 LYS A C 1
ATOM 2322 O O . LYS A 1 313 ? -12.405 9.052 -17.539 1.00 49.78 313 LYS A O 1
ATOM 2327 N N . GLY A 1 314 ? -12.248 10.900 -16.292 1.00 48.12 314 GLY A N 1
ATOM 2328 C CA . GLY A 1 314 ? -11.978 10.207 -15.043 1.00 48.12 314 GLY A CA 1
ATOM 2329 C C . GLY A 1 314 ? -13.063 10.417 -14.004 1.00 48.12 314 GLY A C 1
ATOM 2330 O O . GLY A 1 314 ? -13.414 11.571 -13.728 1.00 48.12 314 GLY A O 1
ATOM 2331 N N . GLY A 1 315 ? -13.507 9.324 -13.383 1.00 52.84 315 GLY A N 1
ATOM 2332 C CA . GLY A 1 315 ? -14.274 9.335 -12.136 1.00 52.84 315 GLY A CA 1
ATOM 2333 C C . GLY A 1 315 ? -13.452 9.876 -10.946 1.00 52.84 315 GLY A C 1
ATOM 2334 O O . GLY A 1 315 ? -12.335 10.385 -11.121 1.00 52.84 315 GLY A O 1
ATOM 2335 N N . PRO A 1 316 ? -13.970 9.822 -9.703 1.00 53.12 316 PRO A N 1
ATOM 2336 C CA . PRO A 1 316 ? -13.196 10.196 -8.518 1.00 53.12 316 PRO A CA 1
ATOM 2337 C C . PRO A 1 316 ? -11.924 9.337 -8.404 1.00 53.12 316 PRO A C 1
ATOM 2339 O O . PRO A 1 316 ? -11.914 8.160 -8.749 1.00 53.12 316 PRO A O 1
ATOM 2342 N N . GLY A 1 317 ? -10.825 9.933 -7.930 1.00 66.50 317 GLY A N 1
ATOM 2343 C CA . GLY A 1 317 ? -9.558 9.213 -7.796 1.00 66.50 317 GLY A CA 1
ATOM 2344 C C . GLY A 1 317 ? -9.648 8.111 -6.738 1.00 66.50 317 GLY A C 1
ATOM 2345 O O . GLY A 1 317 ? -9.857 8.426 -5.566 1.00 66.50 317 GLY A O 1
ATOM 2346 N N . VAL A 1 318 ? -9.450 6.853 -7.138 1.00 76.56 318 VAL A N 1
ATOM 2347 C CA . VAL A 1 318 ? -9.513 5.676 -6.252 1.00 76.56 318 VAL A CA 1
ATOM 2348 C C . VAL A 1 318 ? -8.177 5.490 -5.540 1.00 76.56 318 VAL A C 1
ATOM 2350 O O . VAL A 1 318 ? -7.124 5.499 -6.185 1.00 76.56 318 VAL A O 1
ATOM 2353 N N . ILE A 1 319 ? -8.206 5.322 -4.215 1.00 86.06 319 ILE A N 1
ATOM 2354 C CA . ILE A 1 319 ? -7.013 5.022 -3.413 1.00 86.06 319 ILE A CA 1
ATOM 2355 C C . ILE A 1 319 ? -6.699 3.533 -3.549 1.00 86.06 319 ILE A C 1
ATOM 2357 O O . ILE A 1 319 ? -7.462 2.681 -3.112 1.00 86.06 319 ILE A O 1
ATOM 2361 N N . VAL A 1 320 ? -5.549 3.211 -4.136 1.00 87.69 320 VAL A N 1
ATOM 2362 C CA . VAL A 1 320 ? -5.170 1.814 -4.409 1.00 87.69 320 VAL A CA 1
ATOM 2363 C C . VAL A 1 320 ? -4.629 1.110 -3.164 1.00 87.69 320 VAL A C 1
ATOM 2365 O O . VAL A 1 320 ? -4.768 -0.103 -3.002 1.00 87.69 320 VAL A O 1
ATOM 2368 N N . TYR A 1 321 ? -3.992 1.868 -2.277 1.00 90.12 321 TYR A N 1
ATOM 2369 C CA . TYR A 1 321 ? -3.458 1.364 -1.022 1.00 90.12 321 TYR A CA 1
ATOM 2370 C C . TYR A 1 321 ? -3.786 2.331 0.100 1.00 90.12 321 TYR A C 1
ATOM 2372 O O . TYR A 1 321 ? -3.215 3.417 0.138 1.00 90.12 321 TYR A O 1
ATOM 2380 N N . ASP A 1 322 ? -4.702 1.960 0.979 1.00 89.12 322 ASP A N 1
ATOM 2381 C CA . ASP A 1 322 ? -5.225 2.878 1.982 1.00 89.12 322 ASP A CA 1
ATOM 2382 C C . ASP A 1 322 ? -4.909 2.414 3.402 1.00 89.12 322 ASP A C 1
ATOM 2384 O O . ASP A 1 322 ? -4.550 1.258 3.668 1.00 89.12 322 ASP A O 1
ATOM 2388 N N . ALA A 1 323 ? -5.057 3.356 4.320 1.00 88.69 323 ALA A N 1
ATOM 2389 C CA . ALA A 1 323 ? -5.127 3.108 5.736 1.00 88.69 323 ALA A CA 1
ATOM 2390 C C . ALA A 1 323 ? -6.436 3.692 6.274 1.00 88.69 323 ALA A C 1
ATOM 2392 O O . ALA A 1 323 ? -6.888 4.730 5.808 1.00 88.69 323 ALA A O 1
ATOM 2393 N N . ILE A 1 324 ? -7.030 3.076 7.289 1.00 85.94 324 ILE A N 1
ATOM 2394 C CA . ILE A 1 324 ? -8.194 3.653 7.967 1.00 85.94 324 ILE A CA 1
ATOM 2395 C C . ILE A 1 324 ? -7.768 4.990 8.587 1.00 85.94 324 ILE A C 1
ATOM 2397 O O . ILE A 1 324 ? -6.704 5.083 9.214 1.00 85.94 324 ILE A O 1
ATOM 2401 N N . GLU A 1 325 ? -8.575 6.035 8.411 1.00 85.81 325 GLU A N 1
ATOM 2402 C CA . GLU A 1 325 ? -8.298 7.348 8.997 1.00 85.81 325 GLU A CA 1
ATOM 2403 C C . GLU A 1 325 ? -8.126 7.231 10.525 1.00 85.81 325 GLU A C 1
ATOM 2405 O O . GLU A 1 325 ? -8.878 6.543 11.212 1.00 85.81 325 GLU A O 1
ATOM 2410 N N . GLY A 1 326 ? -7.088 7.865 11.075 1.00 83.75 326 GLY A N 1
ATOM 2411 C CA . GLY A 1 326 ? -6.726 7.753 12.490 1.00 83.75 326 GLY A CA 1
ATOM 2412 C C . GLY A 1 326 ? -5.840 6.550 12.841 1.00 83.75 326 GLY A C 1
ATOM 2413 O O . GLY A 1 326 ? -5.416 6.437 13.996 1.00 83.75 326 GLY A O 1
ATOM 2414 N N . THR A 1 327 ? -5.497 5.680 11.883 1.00 89.50 327 THR A N 1
ATOM 2415 C CA . THR A 1 327 ? -4.545 4.577 12.104 1.00 89.50 327 THR A CA 1
ATOM 2416 C C . THR A 1 327 ? -3.214 5.111 12.630 1.00 89.50 327 THR A C 1
ATOM 2418 O O . THR A 1 327 ? -2.582 5.968 12.018 1.00 89.50 327 THR A O 1
ATOM 2421 N N . VAL A 1 328 ? -2.749 4.583 13.767 1.00 93.94 328 VAL A N 1
ATOM 2422 C CA . VAL A 1 328 ? -1.496 5.019 14.406 1.00 93.94 328 VAL A CA 1
ATOM 2423 C C . VAL A 1 328 ? -0.348 4.086 14.028 1.00 93.94 328 VAL A C 1
ATOM 2425 O O . VAL A 1 328 ? -0.396 2.876 14.269 1.00 93.94 328 VAL A O 1
ATOM 2428 N N . GLY A 1 329 ? 0.734 4.654 13.497 1.00 92.25 329 GLY A N 1
ATOM 2429 C CA . GLY A 1 329 ? 1.936 3.907 13.147 1.00 92.25 329 GLY A CA 1
ATOM 2430 C C . GLY A 1 329 ? 2.601 3.241 14.357 1.00 92.25 329 GLY A C 1
ATOM 2431 O O . GLY A 1 329 ? 2.607 3.750 15.480 1.00 92.25 329 GLY A O 1
ATOM 2432 N N . ASN A 1 330 ? 3.227 2.086 14.129 1.00 94.81 330 ASN A N 1
ATOM 2433 C CA . ASN A 1 330 ? 3.855 1.268 15.173 1.00 94.81 330 ASN A CA 1
ATOM 2434 C C . ASN A 1 330 ? 5.370 1.061 14.968 1.00 94.81 330 ASN A C 1
ATOM 2436 O O . ASN A 1 330 ? 6.021 0.365 15.758 1.00 94.81 330 ASN A O 1
ATOM 2440 N N . GLN A 1 331 ? 5.953 1.663 13.928 1.00 94.69 331 GLN A N 1
ATOM 2441 C CA . GLN A 1 331 ? 7.359 1.526 13.578 1.00 94.69 331 GLN A CA 1
ATOM 2442 C C . GLN A 1 331 ? 8.015 2.886 13.315 1.00 94.69 331 GLN A C 1
ATOM 2444 O O . GLN A 1 331 ? 7.553 3.688 12.522 1.00 94.69 331 GLN A O 1
ATOM 2449 N N . ASN A 1 332 ? 9.181 3.102 13.928 1.00 94.88 332 ASN A N 1
ATOM 2450 C CA . ASN A 1 332 ? 10.035 4.256 13.647 1.00 94.88 332 ASN A CA 1
ATOM 2451 C C . ASN A 1 332 ? 11.170 3.838 12.702 1.00 94.88 332 ASN A C 1
ATOM 2453 O O . ASN A 1 332 ? 12.240 3.433 13.176 1.00 94.88 332 ASN A O 1
ATOM 2457 N N . PHE A 1 333 ? 10.955 3.902 11.386 1.00 93.75 333 PHE A N 1
ATOM 2458 C CA . PHE A 1 333 ? 11.972 3.536 10.398 1.00 93.75 333 PHE A CA 1
ATOM 2459 C C . PHE A 1 333 ? 12.136 4.592 9.299 1.00 93.75 333 PHE A C 1
ATOM 2461 O O . PHE A 1 333 ? 11.294 4.740 8.431 1.00 93.75 333 PHE A O 1
ATOM 2468 N N . ALA A 1 334 ? 13.284 5.274 9.304 1.00 91.19 334 ALA A N 1
ATOM 2469 C CA . ALA A 1 334 ? 13.566 6.370 8.371 1.00 91.19 334 ALA A CA 1
ATOM 2470 C C . ALA A 1 334 ? 14.043 5.928 6.984 1.00 91.19 334 ALA A C 1
ATOM 2472 O O . ALA A 1 334 ? 14.230 6.774 6.109 1.00 91.19 334 ALA A O 1
ATOM 2473 N N . GLY A 1 335 ? 14.315 4.634 6.803 1.00 92.06 335 GLY A N 1
ATOM 2474 C CA . GLY A 1 335 ? 14.726 4.092 5.514 1.00 92.06 335 GLY A CA 1
ATOM 2475 C C . GLY A 1 335 ? 13.570 4.034 4.518 1.00 92.06 335 GLY A C 1
ATOM 2476 O O . GLY A 1 335 ? 12.464 4.489 4.794 1.00 92.06 335 GLY A O 1
ATOM 2477 N N . ALA A 1 336 ? 13.846 3.464 3.353 1.00 94.25 336 ALA A N 1
ATOM 2478 C CA . ALA A 1 336 ? 12.832 3.236 2.340 1.00 94.25 336 ALA A CA 1
ATOM 2479 C C . ALA A 1 336 ? 11.952 2.046 2.709 1.00 94.25 336 ALA A C 1
ATOM 2481 O O . ALA A 1 336 ? 12.476 0.996 3.081 1.00 94.25 336 ALA A O 1
ATOM 2482 N N . LEU A 1 337 ? 10.640 2.215 2.589 1.00 94.38 337 LEU A N 1
ATOM 2483 C CA . LEU A 1 337 ? 9.616 1.187 2.747 1.00 94.38 337 LEU A CA 1
ATOM 2484 C C . LEU A 1 337 ? 8.770 1.188 1.484 1.00 94.38 337 LEU A C 1
ATOM 2486 O O . LEU A 1 337 ? 8.302 2.250 1.090 1.00 94.38 337 LEU A O 1
ATOM 2490 N N . GLY A 1 338 ? 8.581 0.038 0.846 1.00 90.38 338 GLY A N 1
ATOM 2491 C CA . GLY A 1 338 ? 7.824 -0.015 -0.398 1.00 90.38 338 GLY A CA 1
ATOM 2492 C C . GLY A 1 338 ? 6.942 -1.235 -0.553 1.00 90.38 338 GLY A C 1
ATOM 2493 O O . GLY A 1 338 ? 7.138 -2.241 0.126 1.00 90.38 338 GLY A O 1
ATOM 2494 N N . MET A 1 339 ? 5.986 -1.144 -1.466 1.00 91.75 339 MET A N 1
ATOM 2495 C CA . MET A 1 339 ? 5.042 -2.203 -1.796 1.00 91.75 339 MET A CA 1
ATOM 2496 C C . MET A 1 339 ? 5.080 -2.479 -3.296 1.00 91.75 339 MET A C 1
ATOM 2498 O O . MET A 1 339 ? 5.018 -1.556 -4.105 1.00 91.75 339 MET A O 1
ATOM 2502 N N . ASP A 1 340 ? 5.225 -3.756 -3.642 1.00 91.69 340 ASP A N 1
ATOM 2503 C CA . ASP A 1 340 ? 5.316 -4.231 -5.018 1.00 91.69 340 ASP A CA 1
ATOM 2504 C C . ASP A 1 340 ? 3.925 -4.575 -5.550 1.00 91.69 340 ASP A C 1
ATOM 2506 O O . ASP A 1 340 ? 3.157 -5.295 -4.907 1.00 91.69 340 ASP A O 1
ATOM 2510 N N . PHE A 1 341 ? 3.631 -4.113 -6.757 1.00 92.31 341 PHE A N 1
ATOM 2511 C CA . PHE A 1 341 ? 2.422 -4.469 -7.482 1.00 92.31 341 PHE A CA 1
ATOM 2512 C C . PHE A 1 341 ? 2.707 -4.635 -8.975 1.00 92.31 341 PHE A C 1
ATOM 2514 O O . PHE A 1 341 ? 3.659 -4.067 -9.510 1.00 92.31 341 PHE A O 1
ATOM 2521 N N . GLU A 1 342 ? 1.906 -5.462 -9.626 1.00 91.56 342 GLU A N 1
ATOM 2522 C CA . GLU A 1 342 ? 1.891 -5.668 -11.068 1.00 91.56 342 GLU A CA 1
ATOM 2523 C C . GLU A 1 342 ? 0.645 -5.005 -11.631 1.00 91.56 342 GLU A C 1
ATOM 2525 O O . GLU A 1 342 ? -0.446 -5.161 -11.079 1.00 91.56 342 GLU A O 1
ATOM 2530 N N . VAL A 1 343 ? 0.809 -4.288 -12.729 1.00 87.50 343 VAL A N 1
ATOM 2531 C CA . VAL A 1 343 ? -0.284 -3.732 -13.512 1.00 87.50 343 VAL A CA 1
ATOM 2532 C C . VAL A 1 343 ? -0.590 -4.727 -14.628 1.00 87.50 343 VAL A C 1
ATOM 2534 O O . VAL A 1 343 ? 0.282 -5.105 -15.409 1.00 87.50 343 VAL A O 1
ATOM 2537 N N . ASN A 1 344 ? -1.827 -5.207 -14.670 1.00 79.56 344 ASN A N 1
ATOM 2538 C CA . ASN A 1 344 ? -2.316 -6.163 -15.664 1.00 79.56 344 ASN A CA 1
ATOM 2539 C C . ASN A 1 344 ? -3.023 -5.468 -16.834 1.00 79.56 344 ASN A C 1
ATOM 2541 O O . ASN A 1 344 ? -3.188 -6.056 -17.903 1.00 79.56 344 ASN A O 1
ATOM 2545 N N . SER A 1 345 ? -3.505 -4.248 -16.619 1.00 73.00 345 SER A N 1
ATOM 2546 C CA . SER A 1 345 ? -4.180 -3.390 -17.594 1.00 73.00 345 SER A CA 1
ATOM 2547 C C . SER A 1 345 ? -3.833 -1.953 -17.251 1.00 73.00 345 SER A C 1
ATOM 2549 O O . SER A 1 345 ? -3.751 -1.649 -16.066 1.00 73.00 345 SER A O 1
ATOM 2551 N N . ALA A 1 346 ? -3.576 -1.123 -18.263 1.00 72.62 346 ALA A N 1
ATOM 2552 C CA . ALA A 1 346 ? -3.039 0.212 -18.050 1.00 72.62 346 ALA A CA 1
ATOM 2553 C C . ALA A 1 346 ? -3.896 1.020 -17.060 1.00 72.62 346 ALA A C 1
ATOM 2555 O O . ALA A 1 346 ? -5.124 0.961 -17.106 1.00 72.62 346 ALA A O 1
ATOM 2556 N N . ILE A 1 347 ? -3.241 1.747 -16.157 1.00 75.44 347 ILE A N 1
ATOM 2557 C CA . ILE A 1 347 ? -3.885 2.598 -15.146 1.00 75.44 347 ILE A CA 1
ATOM 2558 C C . ILE A 1 347 ? -3.264 3.987 -15.168 1.00 75.44 347 ILE A C 1
ATOM 2560 O O . ILE A 1 347 ? -2.070 4.118 -15.418 1.00 75.44 347 ILE A O 1
ATOM 2564 N N . THR A 1 348 ? -4.033 5.017 -14.822 1.00 80.31 348 THR A N 1
ATOM 2565 C CA . THR A 1 348 ? -3.523 6.393 -14.766 1.00 80.31 348 THR A CA 1
ATOM 2566 C C . THR A 1 348 ? -3.338 6.830 -13.318 1.00 80.31 348 THR A C 1
ATOM 2568 O O . THR A 1 348 ? -4.304 7.142 -12.637 1.00 80.31 348 THR A O 1
ATOM 2571 N N . VAL A 1 349 ? -2.112 6.895 -12.809 1.00 88.19 349 VAL A N 1
ATOM 2572 C CA . VAL A 1 349 ? -1.812 7.420 -11.468 1.00 88.19 349 VAL A CA 1
ATOM 2573 C C . VAL A 1 349 ? -1.870 8.944 -11.483 1.00 88.19 349 VAL A C 1
ATOM 2575 O O . VAL A 1 349 ? -1.178 9.584 -12.261 1.00 88.19 349 VAL A O 1
ATOM 2578 N N . SER A 1 350 ? -2.655 9.552 -10.598 1.00 85.12 350 SER A N 1
ATOM 2579 C CA . SER A 1 350 ? -2.848 11.010 -10.557 1.00 85.12 350 SER A CA 1
ATOM 2580 C C . SER A 1 350 ? -2.306 11.685 -9.303 1.00 85.12 350 SER A C 1
ATOM 2582 O O . SER A 1 350 ? -1.949 12.865 -9.342 1.00 85.12 350 SER A O 1
ATOM 2584 N N . GLU A 1 351 ? -2.218 10.962 -8.187 1.00 92.69 351 GLU A N 1
ATOM 2585 C CA . GLU A 1 351 ? -1.743 11.494 -6.908 1.00 92.69 351 GLU A CA 1
ATOM 2586 C C . GLU A 1 351 ? -0.863 10.463 -6.197 1.00 92.69 351 GLU A C 1
ATOM 2588 O O . GLU A 1 351 ? -1.110 9.261 -6.296 1.00 92.69 351 GLU A O 1
ATOM 2593 N N . LEU A 1 352 ? 0.138 10.925 -5.440 1.00 96.75 352 LEU A N 1
ATOM 2594 C CA . LEU A 1 352 ? 0.851 10.081 -4.471 1.00 96.75 352 LEU A CA 1
ATOM 2595 C C . LEU A 1 352 ? 0.428 10.464 -3.057 1.00 96.75 352 LEU A C 1
ATOM 2597 O O . LEU A 1 352 ? 0.095 11.624 -2.798 1.00 96.75 352 LEU A O 1
ATOM 2601 N N . GLY A 1 353 ? 0.460 9.488 -2.155 1.00 96.62 353 GLY A N 1
ATOM 2602 C CA . GLY A 1 353 ? 0.026 9.624 -0.771 1.00 96.62 353 GLY A CA 1
ATOM 2603 C C . GLY A 1 353 ? 1.119 9.259 0.225 1.00 96.62 353 GLY A C 1
ATOM 2604 O O . GLY A 1 353 ? 1.831 8.271 0.042 1.00 96.62 353 GLY A O 1
ATOM 2605 N N . ALA A 1 354 ? 1.244 10.031 1.300 1.00 97.31 354 ALA A N 1
ATOM 2606 C CA . ALA A 1 354 ? 2.080 9.703 2.453 1.00 97.31 354 ALA A CA 1
ATOM 2607 C C . ALA A 1 354 ? 1.192 9.322 3.640 1.00 97.31 354 ALA A C 1
ATOM 2609 O O . ALA A 1 354 ? 0.298 10.083 3.992 1.00 97.31 354 ALA A O 1
ATOM 2610 N N . PHE A 1 355 ? 1.433 8.165 4.260 1.00 96.94 355 PHE A N 1
ATOM 2611 C CA . PHE A 1 355 ? 0.752 7.772 5.498 1.00 96.94 355 PHE A CA 1
ATOM 2612 C C . PHE A 1 355 ? 0.964 8.826 6.592 1.00 96.94 355 PHE A C 1
ATOM 2614 O O . PHE A 1 355 ? 2.108 9.235 6.812 1.00 96.94 355 PHE A O 1
ATOM 2621 N N . ASP A 1 356 ? -0.127 9.236 7.237 1.00 96.12 356 ASP A N 1
ATOM 2622 C CA . ASP A 1 356 ? -0.192 10.230 8.313 1.00 96.12 356 ASP A CA 1
ATOM 2623 C C . ASP A 1 356 ? -0.621 9.519 9.599 1.00 96.12 356 ASP A C 1
ATOM 2625 O O . ASP A 1 356 ? -1.770 9.097 9.749 1.00 96.12 356 ASP A O 1
ATOM 2629 N N . SER A 1 357 ? 0.327 9.308 10.511 1.00 95.00 357 SER A N 1
ATOM 2630 C CA . SER A 1 357 ? 0.100 8.455 11.672 1.00 95.00 357 SER A CA 1
ATOM 2631 C C . SER A 1 357 ? -0.849 9.105 12.674 1.00 95.00 357 SER A C 1
ATOM 2633 O O . SER A 1 357 ? -0.420 9.872 13.530 1.00 95.00 357 SER A O 1
ATOM 2635 N N . GLY A 1 358 ? -2.093 8.641 12.708 1.00 92.62 358 GLY A N 1
ATOM 2636 C CA . GLY A 1 358 ? -3.144 9.220 13.539 1.00 92.62 358 GLY A CA 1
ATOM 2637 C C . GLY A 1 358 ? -3.888 10.360 12.847 1.00 92.62 358 GLY A C 1
ATOM 2638 O O . GLY A 1 358 ? -4.725 10.993 13.492 1.00 92.62 358 GLY A O 1
ATOM 2639 N N . SER A 1 359 ? -3.616 10.597 11.558 1.00 93.25 359 SER A N 1
ATOM 2640 C CA . SER A 1 359 ? -4.283 11.606 10.729 1.00 93.25 359 SER A CA 1
ATOM 2641 C C . SER A 1 359 ? -4.210 13.028 11.306 1.00 93.25 359 SER A C 1
ATOM 2643 O O . SER A 1 359 ? -5.092 13.861 11.080 1.00 93.25 359 SER A O 1
ATOM 2645 N N . ASP A 1 360 ? -3.166 13.333 12.078 1.00 91.06 360 ASP A N 1
ATOM 2646 C CA . ASP A 1 360 ? -3.002 14.591 12.809 1.00 91.06 360 ASP A CA 1
ATOM 2647 C C . ASP A 1 360 ? -1.983 15.551 12.169 1.00 91.06 360 ASP A C 1
ATOM 2649 O O . ASP A 1 360 ? -1.777 16.663 12.677 1.00 91.06 360 ASP A O 1
ATOM 2653 N N . GLY A 1 361 ? -1.461 15.187 10.997 1.00 91.25 361 GLY A N 1
ATOM 2654 C CA . GLY A 1 361 ? -0.572 15.992 10.167 1.00 91.25 361 GLY A CA 1
ATOM 2655 C C . GLY A 1 361 ? 0.865 15.503 10.230 1.00 91.25 361 GLY A C 1
ATOM 2656 O O . GLY A 1 361 ? 1.311 14.931 11.216 1.00 91.25 361 GLY A O 1
ATOM 2657 N N . LEU A 1 362 ? 1.636 15.791 9.182 1.00 92.06 362 LEU A N 1
ATOM 2658 C CA . LEU A 1 362 ? 2.983 15.234 9.059 1.00 92.06 362 LEU A CA 1
ATOM 2659 C C . LEU A 1 362 ? 4.002 16.025 9.892 1.00 92.06 362 LEU A C 1
ATOM 2661 O O . LEU A 1 362 ? 4.349 17.173 9.585 1.00 92.06 362 LEU A O 1
ATOM 2665 N N . PHE A 1 363 ? 4.558 15.390 10.922 1.00 90.81 363 PHE A N 1
ATOM 2666 C CA . PHE A 1 363 ? 5.578 15.971 11.803 1.00 90.81 363 PHE A CA 1
ATOM 2667 C C . PHE A 1 363 ? 7.010 15.789 11.294 1.00 90.81 363 PHE A C 1
ATOM 2669 O O . PHE A 1 363 ? 7.938 16.450 11.782 1.00 90.81 363 PHE A O 1
ATOM 2676 N N . LEU A 1 364 ? 7.211 14.897 10.325 1.00 93.50 364 LEU A N 1
ATOM 2677 C CA . LEU A 1 364 ? 8.476 14.694 9.627 1.00 93.50 364 LEU A CA 1
ATOM 2678 C C . LEU A 1 364 ? 8.276 14.857 8.119 1.00 93.50 364 LEU A C 1
ATOM 2680 O O . LEU A 1 364 ? 7.207 14.545 7.604 1.00 93.50 364 LEU A O 1
ATOM 2684 N N . PRO A 1 365 ? 9.299 15.336 7.389 1.00 94.62 365 PRO A N 1
ATOM 2685 C CA . PRO A 1 365 ? 9.228 15.359 5.942 1.00 94.62 365 PRO A CA 1
ATOM 2686 C C . PRO A 1 365 ? 9.232 13.925 5.409 1.00 94.62 365 PRO A C 1
ATOM 2688 O O . PRO A 1 365 ? 10.184 13.177 5.658 1.00 94.62 365 PRO A O 1
ATOM 2691 N N . ILE A 1 366 ? 8.193 13.574 4.660 1.00 97.25 366 ILE A N 1
ATOM 2692 C CA . ILE A 1 366 ? 8.045 12.274 4.013 1.00 97.25 366 ILE A CA 1
ATOM 2693 C C . ILE A 1 366 ? 8.226 12.457 2.514 1.00 97.25 366 ILE A C 1
ATOM 2695 O O . ILE A 1 366 ? 7.726 13.407 1.914 1.00 97.25 366 ILE A O 1
ATOM 2699 N N . LYS A 1 367 ? 8.965 11.544 1.898 1.00 97.12 367 LYS A N 1
ATOM 2700 C CA . LYS A 1 367 ? 9.151 11.506 0.451 1.00 97.12 367 LYS A CA 1
ATOM 2701 C C . LYS A 1 367 ? 8.555 10.224 -0.086 1.00 97.12 367 LYS A C 1
ATOM 2703 O O . LYS A 1 367 ? 8.919 9.159 0.413 1.00 97.12 367 LYS A O 1
ATOM 2708 N N . VAL A 1 368 ? 7.679 10.346 -1.075 1.00 97.44 368 VAL A N 1
ATOM 2709 C CA . VAL A 1 368 ? 6.996 9.231 -1.733 1.00 97.44 368 VAL A CA 1
ATOM 2710 C C . VAL A 1 368 ? 7.446 9.181 -3.187 1.00 97.44 368 VAL A C 1
ATOM 2712 O O . VAL A 1 368 ? 7.457 10.204 -3.867 1.00 97.44 368 VAL A O 1
ATOM 2715 N N . GLU A 1 369 ? 7.849 8.002 -3.639 1.00 95.56 369 GLU A N 1
ATOM 2716 C CA . GLU A 1 369 ? 8.405 7.735 -4.961 1.00 95.56 369 GLU A CA 1
ATOM 2717 C C . GLU A 1 369 ? 7.678 6.540 -5.586 1.00 95.56 369 GLU A C 1
ATOM 2719 O O . GLU A 1 369 ? 7.530 5.498 -4.943 1.00 95.56 369 GLU A O 1
ATOM 2724 N N . LEU A 1 370 ? 7.268 6.666 -6.843 1.00 94.25 370 LEU A N 1
ATOM 2725 C CA . LEU A 1 370 ? 6.726 5.577 -7.652 1.00 94.25 370 LEU A CA 1
ATOM 2726 C C . LEU A 1 370 ? 7.813 5.082 -8.608 1.00 94.25 370 LEU A C 1
ATOM 2728 O O . LEU A 1 370 ? 8.410 5.890 -9.315 1.00 94.25 370 LEU A O 1
ATOM 2732 N N . TRP A 1 371 ? 8.078 3.777 -8.618 1.00 91.69 371 TRP A N 1
ATOM 2733 C CA . TRP A 1 371 ? 9.183 3.174 -9.364 1.00 91.69 371 TRP A CA 1
ATOM 2734 C C . TRP A 1 371 ? 8.705 2.136 -10.384 1.00 91.69 371 TRP A C 1
ATOM 2736 O O . TRP A 1 371 ? 7.857 1.306 -10.046 1.00 91.69 371 TRP A O 1
ATOM 2746 N N . SER A 1 372 ? 9.321 2.116 -11.571 1.00 88.62 372 SER A N 1
ATOM 2747 C CA . SER A 1 372 ? 9.253 0.989 -12.518 1.00 88.62 372 SER A CA 1
ATOM 2748 C C . SER A 1 372 ? 10.258 -0.110 -12.139 1.00 88.62 372 SER A C 1
ATOM 2750 O O . SER A 1 372 ? 11.307 0.164 -11.545 1.00 88.62 372 SER A O 1
ATOM 2752 N N . ARG A 1 373 ? 9.929 -1.370 -12.449 1.00 84.50 373 ARG A N 1
ATOM 2753 C CA . ARG A 1 373 ? 10.762 -2.569 -12.234 1.00 84.50 373 ARG A CA 1
ATOM 2754 C C . ARG A 1 373 ? 10.872 -3.478 -13.484 1.00 84.50 373 ARG A C 1
ATOM 2756 O O . ARG A 1 373 ? 11.341 -4.610 -13.335 1.00 84.50 373 ARG A O 1
ATOM 2763 N N . GLU A 1 374 ? 10.415 -3.048 -14.664 1.00 58.81 374 GLU A N 1
ATOM 2764 C CA . GLU A 1 374 ? 10.499 -3.793 -15.946 1.00 58.81 374 GLU A CA 1
ATOM 2765 C C . GLU A 1 374 ? 11.717 -3.353 -16.791 1.00 58.81 374 GLU A C 1
ATOM 2767 O O . GLU A 1 374 ? 12.152 -2.213 -16.683 1.00 58.81 374 GLU A O 1
ATOM 2772 N N . GLY A 1 375 ? 12.237 -4.234 -17.663 1.00 45.56 375 GLY A N 1
ATOM 2773 C CA . GLY A 1 375 ? 13.146 -3.859 -18.769 1.00 45.56 375 GLY A CA 1
ATOM 2774 C C . GLY A 1 375 ? 14.670 -3.884 -18.526 1.00 45.56 375 GLY A C 1
ATOM 2775 O O . GLY A 1 375 ? 15.153 -4.041 -17.401 1.00 45.56 375 GLY A O 1
ATOM 2776 N N . ASP A 1 376 ? 15.433 -3.756 -19.625 1.00 33.47 376 ASP A N 1
ATOM 2777 C CA . ASP A 1 376 ? 16.908 -3.857 -19.729 1.00 33.47 376 ASP A CA 1
ATOM 2778 C C . ASP A 1 376 ? 17.687 -2.661 -19.107 1.00 33.47 376 ASP A C 1
ATOM 2780 O O . ASP A 1 376 ? 18.919 -2.654 -19.101 1.00 33.47 376 ASP A O 1
ATOM 2784 N N . SER A 1 377 ? 16.971 -1.716 -18.485 1.00 39.81 377 SER A N 1
ATOM 2785 C CA . SER A 1 377 ? 17.433 -0.535 -17.719 1.00 39.81 377 SER A CA 1
ATOM 2786 C C . SER A 1 377 ? 16.899 -0.508 -16.259 1.00 39.81 377 SER A C 1
ATOM 2788 O O . SER A 1 377 ? 17.079 0.454 -15.509 1.00 39.81 377 SER A O 1
ATOM 2790 N N . GLY A 1 378 ? 16.219 -1.583 -15.838 1.00 55.81 378 GLY A N 1
ATOM 2791 C CA . GLY A 1 378 ? 14.949 -1.522 -15.102 1.00 55.81 378 GLY A CA 1
ATOM 2792 C C . GLY A 1 378 ? 14.915 -1.296 -13.589 1.00 55.81 378 GLY A C 1
ATOM 2793 O O . GLY A 1 378 ? 14.383 -2.147 -12.872 1.00 55.81 378 GLY A O 1
ATOM 2794 N N . ILE A 1 379 ? 15.356 -0.133 -13.097 1.00 68.81 379 ILE A N 1
ATOM 2795 C CA . ILE A 1 379 ? 14.774 0.501 -11.895 1.00 68.81 379 ILE A CA 1
ATOM 2796 C C . ILE A 1 379 ? 14.863 2.028 -12.029 1.00 68.81 379 ILE A C 1
ATOM 2798 O O . ILE A 1 379 ? 15.924 2.610 -11.796 1.00 68.81 379 ILE A O 1
ATOM 2802 N N . GLU A 1 380 ? 13.741 2.689 -12.289 1.00 83.56 380 GLU A N 1
ATOM 2803 C CA . GLU A 1 380 ? 13.667 4.151 -12.393 1.00 83.56 380 GLU A CA 1
ATOM 2804 C C . GLU A 1 380 ? 12.538 4.744 -11.547 1.00 83.56 380 GLU A C 1
ATOM 2806 O O . GLU A 1 380 ? 11.584 4.050 -11.194 1.00 83.56 380 GLU A O 1
ATOM 2811 N N . ILE A 1 381 ? 12.669 6.026 -11.196 1.00 86.94 381 ILE A N 1
ATOM 2812 C CA . ILE A 1 381 ? 11.628 6.791 -10.502 1.00 86.94 381 ILE A CA 1
ATOM 2813 C C . ILE A 1 381 ? 10.748 7.442 -11.565 1.00 86.94 381 ILE A C 1
ATOM 2815 O O . ILE A 1 381 ? 11.208 8.342 -12.261 1.00 86.94 381 ILE A O 1
ATOM 2819 N N . LEU A 1 382 ? 9.484 7.035 -11.621 1.00 88.81 382 LEU A N 1
ATOM 2820 C CA . LEU A 1 382 ? 8.469 7.605 -12.506 1.00 88.81 382 LEU A CA 1
ATOM 2821 C C . LEU A 1 382 ? 7.887 8.901 -11.929 1.00 88.81 382 LEU A C 1
ATOM 2823 O O . LEU A 1 382 ? 7.668 9.873 -12.641 1.00 88.81 382 LEU A O 1
ATOM 2827 N N . ALA A 1 383 ? 7.674 8.940 -10.610 1.00 90.75 383 ALA A N 1
ATOM 2828 C CA . ALA A 1 383 ? 7.226 10.136 -9.903 1.00 90.75 383 ALA A CA 1
ATOM 2829 C C . ALA A 1 383 ? 7.833 10.247 -8.510 1.00 90.75 383 ALA A C 1
ATOM 2831 O O . ALA A 1 383 ? 8.052 9.249 -7.827 1.00 90.75 383 ALA A O 1
ATOM 2832 N N . GLU A 1 384 ? 8.016 11.486 -8.053 1.00 94.44 384 GLU A N 1
ATOM 2833 C CA . GLU A 1 384 ? 8.410 11.807 -6.684 1.00 94.44 384 GLU A CA 1
ATOM 2834 C C . GLU A 1 384 ? 7.591 12.987 -6.154 1.00 94.44 384 GLU A C 1
ATOM 2836 O O . GLU A 1 384 ? 7.509 14.044 -6.784 1.00 94.44 384 GLU A O 1
ATOM 2841 N N . LEU A 1 385 ? 7.060 12.842 -4.939 1.00 95.50 385 LEU A N 1
ATOM 2842 C CA . LEU A 1 385 ? 6.453 13.930 -4.185 1.00 95.50 385 LEU A CA 1
ATOM 2843 C C . LEU A 1 385 ? 7.032 14.013 -2.773 1.00 95.50 385 LEU A C 1
ATOM 2845 O O . LEU A 1 385 ? 7.232 13.019 -2.077 1.00 95.50 385 LEU A O 1
ATOM 2849 N N . ASN A 1 386 ? 7.301 15.248 -2.352 1.00 95.44 386 ASN A N 1
ATOM 2850 C CA . ASN A 1 386 ? 7.762 15.565 -1.007 1.00 95.44 386 ASN A CA 1
ATOM 2851 C C . ASN A 1 386 ? 6.610 16.183 -0.212 1.00 95.44 386 ASN A C 1
ATOM 2853 O O . ASN A 1 386 ? 5.926 17.090 -0.699 1.00 95.44 386 ASN A O 1
ATOM 2857 N N . PHE A 1 387 ? 6.444 15.711 1.014 1.00 96.94 387 PHE A N 1
ATOM 2858 C CA . PHE A 1 387 ? 5.426 16.113 1.968 1.00 96.94 387 PHE A CA 1
ATOM 2859 C C . PHE A 1 387 ? 6.130 16.672 3.200 1.00 96.94 387 PHE A C 1
ATOM 2861 O O . PHE A 1 387 ? 7.076 16.067 3.703 1.00 96.94 387 PHE A O 1
ATOM 2868 N N . ASP A 1 388 ? 5.710 17.840 3.673 1.00 90.44 388 ASP A N 1
ATOM 2869 C CA . ASP A 1 388 ? 6.262 18.452 4.882 1.00 90.44 388 ASP A CA 1
ATOM 2870 C C . ASP A 1 388 ? 5.200 19.251 5.641 1.00 90.44 388 ASP A C 1
ATOM 2872 O O . ASP A 1 388 ? 4.125 19.509 5.112 1.00 90.44 388 ASP A O 1
ATOM 2876 N N . GLU A 1 389 ? 5.525 19.692 6.860 1.00 84.44 389 GLU A N 1
ATOM 2877 C CA . GLU A 1 389 ? 4.618 20.426 7.761 1.00 84.44 389 GLU A CA 1
ATOM 2878 C C . GLU A 1 389 ? 3.953 21.686 7.150 1.00 84.44 389 GLU A C 1
ATOM 2880 O O . GLU A 1 389 ? 3.015 22.238 7.725 1.00 84.44 389 GLU A O 1
ATOM 2885 N N . ASN A 1 390 ? 4.453 22.214 6.025 1.00 82.38 390 ASN A N 1
ATOM 2886 C CA . ASN A 1 390 ? 3.903 23.390 5.341 1.00 82.38 390 ASN A CA 1
ATOM 2887 C C . ASN A 1 390 ? 3.156 23.050 4.045 1.00 82.38 390 ASN A C 1
ATOM 2889 O O . ASN A 1 390 ? 2.490 23.931 3.493 1.00 82.38 390 ASN A O 1
ATOM 2893 N N . ASP A 1 391 ? 3.313 21.831 3.539 1.00 88.12 391 ASP A N 1
ATOM 2894 C CA . ASP A 1 391 ? 2.753 21.353 2.277 1.00 88.12 391 ASP A CA 1
ATOM 2895 C C . ASP A 1 391 ? 2.515 19.838 2.355 1.00 88.12 391 ASP A C 1
ATOM 2897 O O . ASP A 1 391 ? 3.067 19.040 1.588 1.00 88.12 391 ASP A O 1
ATOM 2901 N N . GLU A 1 392 ? 1.728 19.465 3.363 1.00 86.50 392 GLU A N 1
ATOM 2902 C CA . GLU A 1 392 ? 1.464 18.082 3.756 1.00 86.50 392 GLU A CA 1
ATOM 2903 C C . GLU A 1 392 ? 0.464 17.374 2.845 1.00 86.50 392 GLU A C 1
ATOM 2905 O O . GLU A 1 392 ? 0.359 16.168 2.945 1.00 86.50 392 GLU A O 1
ATOM 2910 N N . GLY A 1 393 ? -0.242 18.073 1.951 1.00 91.75 393 GLY A N 1
ATOM 2911 C CA . GLY A 1 393 ? -1.297 17.484 1.116 1.00 91.75 393 GLY A CA 1
ATOM 2912 C C . GLY A 1 393 ? -2.693 17.511 1.749 1.00 91.75 393 GLY A C 1
ATOM 2913 O O . GLY A 1 393 ? -2.921 18.155 2.777 1.00 91.75 393 GLY A O 1
ATOM 2914 N N . ILE A 1 394 ? -3.648 16.854 1.092 1.00 90.06 394 ILE A N 1
ATOM 2915 C CA . ILE A 1 394 ? -5.040 16.711 1.540 1.00 90.06 394 ILE A CA 1
ATOM 2916 C C . ILE A 1 394 ? -5.187 15.337 2.188 1.00 90.06 394 ILE A C 1
ATOM 2918 O O . ILE A 1 394 ? -4.795 14.344 1.589 1.00 90.06 394 ILE A O 1
ATOM 2922 N N . LEU A 1 395 ? -5.711 15.289 3.412 1.00 88.81 395 LEU A N 1
ATOM 2923 C CA . LEU A 1 395 ? -5.998 14.030 4.093 1.00 88.81 395 LEU A CA 1
ATOM 2924 C C . LEU A 1 395 ? -7.217 13.364 3.445 1.00 88.81 395 LEU A C 1
ATOM 2926 O O . LEU A 1 395 ? -8.284 13.980 3.398 1.00 88.81 395 LEU A O 1
ATOM 2930 N N . GLU A 1 396 ? -7.039 12.141 2.962 1.00 84.69 396 GLU A N 1
ATOM 2931 C CA . GLU A 1 396 ? -8.093 11.252 2.473 1.00 84.69 396 GLU A CA 1
ATOM 2932 C C . GLU A 1 396 ? -7.702 9.822 2.862 1.00 84.69 396 GLU A C 1
ATOM 2934 O O . GLU A 1 396 ? -6.582 9.391 2.574 1.00 84.69 396 GLU A O 1
ATOM 2939 N N . GLY A 1 397 ? -8.580 9.130 3.589 1.00 84.88 397 GLY A N 1
ATOM 2940 C CA . GLY A 1 397 ? -8.177 7.945 4.345 1.00 84.88 397 GLY A CA 1
ATOM 2941 C C . GLY A 1 397 ? -7.096 8.283 5.384 1.00 84.88 397 GLY A C 1
ATOM 2942 O O . GLY A 1 397 ? -7.014 9.394 5.913 1.00 84.88 397 GLY A O 1
ATOM 2943 N N . GLY A 1 398 ? -6.220 7.330 5.674 1.00 88.06 398 GLY A N 1
ATOM 2944 C CA . GLY A 1 398 ? -5.071 7.482 6.573 1.00 88.06 398 GLY A CA 1
ATOM 2945 C C . GLY A 1 398 ? -3.839 8.088 5.894 1.00 88.06 398 GLY A C 1
ATOM 2946 O O . GLY A 1 398 ? -2.738 8.053 6.451 1.00 88.06 398 GLY A O 1
ATOM 2947 N N . HIS A 1 399 ? -3.991 8.626 4.681 1.00 95.75 399 HIS A N 1
ATOM 2948 C CA . HIS A 1 399 ? -2.904 9.190 3.892 1.00 95.75 399 HIS A CA 1
ATOM 2949 C C . HIS A 1 399 ? -3.167 10.646 3.518 1.00 95.75 399 HIS A C 1
ATOM 2951 O O . HIS A 1 399 ? -4.293 11.102 3.336 1.00 95.75 399 HIS A O 1
ATOM 2957 N N . ARG A 1 400 ? -2.083 11.395 3.333 1.00 95.31 400 ARG A N 1
ATOM 2958 C CA . ARG A 1 400 ? -2.125 12.732 2.757 1.00 95.31 400 ARG A CA 1
ATOM 2959 C C . ARG A 1 400 ? -1.720 12.679 1.299 1.00 95.31 400 ARG A C 1
ATOM 2961 O O . ARG A 1 400 ? -0.590 12.295 1.000 1.00 95.31 400 ARG A O 1
ATOM 2968 N N . PHE A 1 401 ? -2.606 13.108 0.411 1.00 94.69 401 PHE A N 1
ATOM 2969 C CA . PHE A 1 401 ? -2.395 13.088 -1.028 1.00 94.69 401 PHE A CA 1
ATOM 2970 C C . PHE A 1 401 ? -2.005 14.445 -1.593 1.00 94.69 401 PHE A C 1
ATOM 2972 O O . PHE A 1 401 ? -2.451 15.514 -1.154 1.00 94.69 401 PHE A O 1
ATOM 2979 N N . LYS A 1 402 ? -1.139 14.387 -2.600 1.00 91.62 402 LYS A N 1
ATOM 2980 C CA . LYS A 1 402 ? -0.783 15.516 -3.448 1.00 91.62 402 LYS A CA 1
ATOM 2981 C C . LYS A 1 402 ? -0.876 15.074 -4.895 1.00 91.62 402 LYS A C 1
ATOM 2983 O O . LYS A 1 402 ? -0.348 14.028 -5.272 1.00 91.62 402 LYS A O 1
ATOM 2988 N N . LYS A 1 403 ? -1.485 15.935 -5.705 1.00 84.62 403 LYS A N 1
ATOM 2989 C CA . LYS A 1 403 ? -1.535 15.764 -7.152 1.00 84.62 403 LYS A CA 1
ATOM 2990 C C . LYS A 1 403 ? -0.134 15.730 -7.732 1.00 84.62 403 LYS A C 1
ATOM 2992 O O . LYS A 1 403 ? 0.703 16.573 -7.392 1.00 84.62 403 LYS A O 1
ATOM 2997 N N . LEU A 1 404 ? 0.086 14.779 -8.627 1.00 80.75 404 LEU A N 1
ATOM 2998 C CA . LEU A 1 404 ? 1.184 14.863 -9.568 1.00 80.75 404 LEU A CA 1
ATOM 2999 C C . LEU A 1 404 ? 0.976 16.101 -10.442 1.00 80.75 404 LEU A C 1
ATOM 3001 O O . LEU A 1 404 ? -0.153 16.547 -10.663 1.00 80.75 404 LEU A O 1
ATOM 3005 N N . ASN A 1 405 ? 2.078 16.690 -10.905 1.00 75.00 405 ASN A N 1
ATOM 3006 C CA . ASN A 1 405 ? 1.970 17.769 -11.886 1.00 75.00 405 ASN A CA 1
ATOM 3007 C C . ASN A 1 405 ? 1.322 17.246 -13.176 1.00 75.00 405 ASN A C 1
ATOM 3009 O O . ASN A 1 405 ? 0.565 17.981 -13.803 1.00 75.00 405 ASN A O 1
ATOM 3013 N N . GLU A 1 406 ? 1.589 15.976 -13.488 1.00 66.62 406 GLU A N 1
ATOM 3014 C CA . GLU A 1 406 ? 1.168 15.254 -14.684 1.00 66.62 406 GLU A CA 1
ATOM 3015 C C . GLU A 1 406 ? 0.783 13.833 -14.242 1.00 66.62 406 GLU A C 1
ATOM 3017 O O . GLU A 1 406 ? 1.579 13.185 -13.550 1.00 66.62 406 GLU A O 1
ATOM 3022 N N . PRO A 1 407 ? -0.444 13.360 -14.525 1.00 77.00 407 PRO A N 1
ATOM 3023 C CA . PRO A 1 407 ? -0.802 11.969 -14.292 1.00 77.00 407 PRO A CA 1
ATOM 3024 C C . PRO A 1 407 ? 0.093 11.026 -15.106 1.00 77.00 407 PRO A C 1
ATOM 3026 O O . PRO A 1 407 ? 0.473 11.343 -16.226 1.00 77.00 407 PRO A O 1
ATOM 3029 N N . ILE A 1 408 ? 0.407 9.860 -14.551 1.00 77.69 408 ILE A N 1
ATOM 3030 C CA . ILE A 1 408 ? 1.297 8.868 -15.163 1.00 77.69 408 ILE A CA 1
ATOM 3031 C C . ILE A 1 408 ? 0.476 7.651 -15.566 1.00 77.69 408 ILE A C 1
ATOM 3033 O O . ILE A 1 408 ? -0.143 7.037 -14.697 1.00 77.69 408 ILE A O 1
ATOM 3037 N N . ILE A 1 409 ? 0.515 7.257 -16.842 1.00 78.06 409 ILE A N 1
ATOM 3038 C CA . ILE A 1 409 ? 0.050 5.921 -17.230 1.00 78.06 409 ILE A CA 1
ATOM 3039 C C . ILE A 1 409 ? 1.099 4.904 -16.815 1.00 78.06 409 ILE A C 1
ATOM 3041 O O . ILE A 1 409 ? 2.275 5.024 -17.145 1.00 78.06 409 ILE A O 1
ATOM 3045 N N . LEU A 1 410 ? 0.658 3.891 -16.084 1.00 83.44 410 LEU A N 1
ATOM 3046 C CA . LEU A 1 410 ? 1.417 2.672 -15.893 1.00 83.44 410 LEU A CA 1
ATOM 3047 C C . LEU A 1 410 ? 0.847 1.629 -16.844 1.00 83.44 410 LEU A C 1
ATOM 3049 O O . LEU A 1 410 ? -0.301 1.219 -16.677 1.00 83.44 410 LEU A O 1
ATOM 3053 N N . ASP A 1 411 ? 1.640 1.219 -17.829 1.00 80.81 411 ASP A N 1
ATOM 3054 C CA . ASP A 1 411 ? 1.325 0.096 -18.707 1.00 80.81 411 ASP A CA 1
ATOM 3055 C C . ASP A 1 411 ? 1.398 -1.246 -17.975 1.00 80.81 411 ASP A C 1
ATOM 3057 O O . ASP A 1 411 ? 1.686 -1.334 -16.780 1.00 80.81 411 ASP A O 1
ATOM 3061 N N . SER A 1 412 ? 1.113 -2.339 -18.687 1.00 82.50 412 SER A N 1
ATOM 3062 C CA . SER A 1 412 ? 1.260 -3.665 -18.099 1.00 82.50 412 SER A CA 1
ATOM 3063 C C . SER A 1 412 ? 2.715 -3.920 -17.700 1.00 82.50 412 SER A C 1
ATOM 3065 O O . SER A 1 412 ? 3.589 -3.953 -18.567 1.00 82.50 412 SER A O 1
ATOM 3067 N N . GLY A 1 413 ? 2.968 -4.153 -16.415 1.00 88.00 413 GLY A N 1
ATOM 3068 C CA . GLY A 1 413 ? 4.328 -4.276 -15.911 1.00 88.00 413 GLY A CA 1
ATOM 3069 C C . GLY A 1 413 ? 4.442 -4.319 -14.392 1.00 88.00 413 GLY A C 1
ATOM 3070 O O . GLY A 1 413 ? 3.460 -4.296 -13.649 1.00 88.00 413 GLY A O 1
ATOM 3071 N N . SER A 1 414 ? 5.682 -4.384 -13.932 1.00 90.19 414 SER A N 1
ATOM 3072 C CA . SER A 1 414 ? 6.094 -4.450 -12.536 1.00 90.19 414 SER A CA 1
ATOM 3073 C C . SER A 1 414 ? 6.412 -3.061 -11.956 1.00 90.19 414 SER A C 1
ATOM 3075 O O . SER A 1 414 ? 7.333 -2.402 -12.430 1.00 90.19 414 SER A O 1
ATOM 3077 N N . TYR A 1 415 ? 5.775 -2.663 -10.845 1.00 92.38 415 TYR A N 1
ATOM 3078 C CA . TYR A 1 415 ? 5.981 -1.349 -10.199 1.00 92.38 415 TYR A CA 1
ATOM 3079 C C . TYR A 1 415 ? 6.119 -1.417 -8.669 1.00 92.38 415 TYR A C 1
ATOM 3081 O O . TYR A 1 415 ? 5.747 -2.406 -8.029 1.00 92.38 415 TYR A O 1
ATOM 3089 N N . THR A 1 416 ? 6.687 -0.384 -8.047 1.00 92.38 416 THR A N 1
ATOM 3090 C CA . THR A 1 416 ? 6.794 -0.277 -6.581 1.00 92.38 416 THR A CA 1
ATOM 3091 C C . THR A 1 416 ? 6.500 1.143 -6.116 1.00 92.38 416 THR A C 1
ATOM 3093 O O . THR A 1 416 ? 7.164 2.082 -6.545 1.00 92.38 416 THR A O 1
ATOM 3096 N N . ILE A 1 417 ? 5.583 1.301 -5.161 1.00 94.94 417 ILE A N 1
ATOM 3097 C CA . ILE A 1 417 ? 5.422 2.557 -4.416 1.00 94.94 417 ILE A CA 1
ATOM 3098 C C . ILE A 1 417 ? 6.335 2.525 -3.189 1.00 94.94 417 ILE A C 1
ATOM 3100 O O . ILE A 1 417 ? 6.368 1.527 -2.470 1.00 94.94 417 ILE A O 1
ATOM 3104 N N . VAL A 1 418 ? 7.113 3.580 -2.956 1.00 95.06 418 VAL A N 1
ATOM 3105 C CA . VAL A 1 418 ? 8.111 3.668 -1.882 1.00 95.06 418 VAL A CA 1
ATOM 3106 C C . VAL A 1 418 ? 7.911 4.958 -1.103 1.00 95.06 418 VAL A C 1
ATOM 3108 O O . VAL A 1 418 ? 7.749 6.015 -1.696 1.00 95.06 418 VAL A O 1
ATOM 3111 N N . ALA A 1 419 ? 7.991 4.902 0.223 1.00 96.56 419 ALA A N 1
ATOM 3112 C CA . ALA A 1 419 ? 8.075 6.091 1.058 1.00 96.56 419 ALA A CA 1
ATOM 3113 C C . ALA A 1 419 ? 9.266 6.041 2.019 1.00 96.56 419 ALA A C 1
ATOM 3115 O O . ALA A 1 419 ? 9.690 4.979 2.485 1.00 96.56 419 ALA A O 1
ATOM 3116 N N . THR A 1 420 ? 9.828 7.216 2.300 1.00 96.50 420 THR A N 1
ATOM 3117 C CA . THR A 1 420 ? 11.005 7.406 3.157 1.00 96.50 420 THR A CA 1
ATOM 3118 C C . THR A 1 420 ? 10.798 8.603 4.088 1.00 96.50 420 THR A C 1
ATOM 3120 O O . THR A 1 420 ? 10.104 9.550 3.724 1.00 96.50 420 THR A O 1
ATOM 3123 N N . GLY A 1 421 ? 11.432 8.594 5.267 1.00 94.69 421 GLY A N 1
ATOM 3124 C CA . GLY A 1 421 ? 11.423 9.742 6.192 1.00 94.69 421 GLY A CA 1
ATOM 3125 C C . GLY A 1 421 ? 10.712 9.525 7.532 1.00 94.69 421 GLY A C 1
ATOM 3126 O O . GLY A 1 421 ? 10.852 10.366 8.419 1.00 94.69 421 GLY A O 1
ATOM 3127 N N . TYR A 1 422 ? 10.039 8.386 7.721 1.00 96.12 422 TYR A N 1
ATOM 3128 C CA . TYR A 1 422 ? 9.344 8.047 8.969 1.00 96.12 422 TYR A CA 1
ATOM 3129 C C . TYR A 1 422 ? 10.290 7.900 10.172 1.00 96.12 422 TYR A C 1
ATOM 3131 O O . TYR A 1 422 ? 11.487 7.626 10.052 1.00 96.12 422 TYR A O 1
ATOM 3139 N N . GLY A 1 423 ? 9.782 8.064 11.388 1.00 93.12 423 GLY A N 1
ATOM 3140 C CA . GLY A 1 423 ? 10.625 8.041 12.577 1.00 93.12 423 GLY A CA 1
ATOM 3141 C C . GLY A 1 423 ? 9.906 8.425 13.857 1.00 93.12 423 GLY A C 1
ATOM 3142 O O . GLY A 1 423 ? 8.689 8.472 13.926 1.00 93.12 423 GLY A O 1
ATOM 3143 N N . GLU A 1 424 ? 10.685 8.697 14.906 1.00 93.12 424 GLU A N 1
ATOM 3144 C CA . GLU A 1 424 ? 10.126 9.131 16.189 1.00 93.12 424 GLU A CA 1
ATOM 3145 C C . GLU A 1 424 ? 9.338 10.438 16.007 1.00 93.12 424 GLU A C 1
ATOM 3147 O O . GLU A 1 424 ? 9.926 11.480 15.720 1.00 93.12 424 GLU A O 1
ATOM 3152 N N . GLY A 1 425 ? 8.019 10.359 16.192 1.00 88.88 425 GLY A N 1
ATOM 3153 C CA . GLY A 1 425 ? 7.080 11.462 15.983 1.00 88.88 425 GLY A CA 1
ATOM 3154 C C . GLY A 1 425 ? 6.199 11.299 14.745 1.00 88.88 425 GLY A C 1
ATOM 3155 O O . GLY A 1 425 ? 5.124 11.865 14.748 1.00 88.88 425 GLY A O 1
ATOM 3156 N N . GLU A 1 426 ? 6.620 10.494 13.768 1.00 94.75 426 GLU A N 1
ATOM 3157 C CA . GLU A 1 426 ? 5.847 10.151 12.567 1.00 94.75 426 GLU A CA 1
ATOM 3158 C C . GLU A 1 426 ? 6.116 8.675 12.213 1.00 94.75 426 GLU A C 1
ATOM 3160 O O . GLU A 1 426 ? 6.952 8.381 11.347 1.00 94.75 426 GLU A O 1
ATOM 3165 N N . PRO A 1 427 ? 5.574 7.713 12.981 1.00 96.44 427 PRO A N 1
ATOM 3166 C CA . PRO A 1 427 ? 5.818 6.297 12.738 1.00 96.44 427 PRO A CA 1
ATOM 3167 C C . PRO A 1 427 ? 5.049 5.792 11.510 1.00 96.44 427 PRO A C 1
ATOM 3169 O O . PRO A 1 427 ? 3.917 6.181 11.273 1.00 96.44 427 PRO A O 1
ATOM 3172 N N . ASN A 1 428 ? 5.615 4.837 10.777 1.00 95.19 428 ASN A N 1
ATOM 3173 C CA . ASN A 1 428 ? 4.882 4.073 9.766 1.00 95.19 428 ASN A CA 1
ATOM 3174 C C . ASN A 1 428 ? 4.176 2.858 10.399 1.00 95.19 428 ASN A C 1
ATOM 3176 O O . ASN A 1 428 ? 4.503 2.445 11.521 1.00 95.19 428 ASN A O 1
ATOM 3180 N N . VAL A 1 429 ? 3.262 2.216 9.668 1.00 94.88 429 VAL A N 1
ATOM 3181 C CA . VAL A 1 429 ? 2.700 0.914 10.073 1.00 94.88 429 VAL A CA 1
ATOM 3182 C C . VAL A 1 429 ? 3.618 -0.216 9.611 1.00 94.88 429 VAL A C 1
ATOM 3184 O O . VAL A 1 429 ? 4.132 -0.202 8.494 1.00 94.88 429 VAL A O 1
ATOM 3187 N N . ASN A 1 430 ? 3.821 -1.218 10.463 1.00 93.56 430 ASN A N 1
ATOM 3188 C CA . ASN A 1 430 ? 4.425 -2.501 10.124 1.00 93.56 430 ASN A CA 1
ATOM 3189 C C . ASN A 1 430 ? 3.609 -3.629 10.757 1.00 93.56 430 ASN A C 1
ATOM 3191 O O . ASN A 1 430 ? 3.689 -3.865 11.966 1.00 93.56 430 ASN A O 1
ATOM 3195 N N . VAL A 1 431 ? 2.867 -4.362 9.933 1.00 90.19 431 VAL A N 1
ATOM 3196 C CA . VAL A 1 431 ? 2.017 -5.489 10.373 1.00 90.19 431 VAL A CA 1
ATOM 3197 C C . VAL A 1 431 ? 2.843 -6.760 10.620 1.00 90.19 431 VAL A C 1
ATOM 3199 O O . VAL A 1 431 ? 2.371 -7.775 11.137 1.00 90.19 431 VAL A O 1
ATOM 3202 N N . GLY A 1 432 ? 4.126 -6.735 10.239 1.00 84.12 432 GLY A N 1
ATOM 3203 C CA . GLY A 1 432 ? 5.044 -7.854 10.387 1.00 84.12 432 GLY A CA 1
ATOM 3204 C C . GLY A 1 432 ? 4.667 -9.039 9.496 1.00 84.12 432 GLY A C 1
ATOM 3205 O O . GLY A 1 432 ? 5.033 -9.113 8.329 1.00 84.12 432 GLY A O 1
ATOM 3206 N N . GLY A 1 433 ? 3.991 -10.016 10.090 1.00 79.12 433 GLY A N 1
ATOM 3207 C CA . GLY A 1 433 ? 3.478 -11.206 9.404 1.00 79.12 433 GLY A CA 1
ATOM 3208 C C . GLY A 1 433 ? 2.051 -11.548 9.823 1.00 79.12 433 GLY A C 1
ATOM 3209 O O . GLY A 1 433 ? 1.670 -12.715 9.750 1.00 79.12 433 GLY A O 1
ATOM 3210 N N . GLN A 1 434 ? 1.332 -10.564 10.366 1.00 84.00 434 GLN A N 1
ATOM 3211 C CA . GLN A 1 434 ? -0.071 -10.661 10.765 1.00 84.00 434 GLN A CA 1
ATOM 3212 C C . GLN A 1 434 ? -0.981 -10.188 9.618 1.00 84.00 434 GLN A C 1
ATOM 3214 O O . GLN A 1 434 ? -0.477 -9.847 8.549 1.00 84.00 434 GLN A O 1
ATOM 3219 N N . VAL A 1 435 ? -2.299 -10.249 9.818 1.00 84.06 435 VAL A N 1
ATOM 3220 C CA . VAL A 1 435 ? -3.293 -9.775 8.842 1.00 84.06 435 VAL A CA 1
ATOM 3221 C C . VAL A 1 435 ? -3.199 -8.249 8.756 1.00 84.06 435 VAL A C 1
ATOM 3223 O O . VAL A 1 435 ? -2.988 -7.609 9.781 1.00 84.06 435 VAL A O 1
ATOM 3226 N N . ALA A 1 436 ? -3.258 -7.683 7.549 1.00 85.00 436 ALA A N 1
ATOM 3227 C CA . ALA A 1 436 ? -3.062 -6.248 7.334 1.00 85.00 436 ALA A CA 1
ATOM 3228 C C . ALA A 1 436 ? -4.269 -5.410 7.795 1.00 85.00 436 ALA A C 1
ATOM 3230 O O . ALA A 1 436 ? -4.077 -4.355 8.397 1.00 85.00 436 ALA A O 1
ATOM 3231 N N . GLU A 1 437 ? -5.479 -5.943 7.605 1.00 83.25 437 GLU A N 1
ATOM 3232 C CA . GLU A 1 437 ? -6.757 -5.357 8.038 1.00 83.25 437 GLU A CA 1
ATOM 3233 C C . GLU A 1 437 ? -6.783 -5.094 9.557 1.00 83.25 437 GLU A C 1
ATOM 3235 O O . GLU A 1 437 ? -7.179 -4.015 9.979 1.00 83.25 437 GLU A O 1
ATOM 3240 N N . ASP A 1 438 ? -6.218 -5.998 10.378 1.00 85.38 438 ASP A N 1
ATOM 3241 C CA . ASP A 1 438 ? -6.075 -5.824 11.841 1.00 85.38 438 ASP A CA 1
ATOM 3242 C C . ASP A 1 438 ? -5.252 -4.573 12.240 1.00 85.38 438 ASP A C 1
ATOM 3244 O O . ASP A 1 438 ? -5.211 -4.186 13.410 1.00 85.38 438 ASP A O 1
ATOM 3248 N N . PHE A 1 439 ? -4.512 -3.985 11.296 1.00 87.12 439 PHE A N 1
ATOM 3249 C CA . PHE A 1 439 ? -3.709 -2.772 11.477 1.00 87.12 439 PHE A CA 1
ATOM 3250 C C . PHE A 1 439 ? -4.262 -1.591 10.671 1.00 87.12 439 PHE A C 1
ATOM 3252 O O . PHE A 1 439 ? -3.553 -0.598 10.506 1.00 87.12 439 PHE A O 1
ATOM 3259 N N . GLY A 1 440 ? -5.492 -1.714 10.170 1.00 84.06 440 GLY A N 1
ATOM 3260 C CA . GLY A 1 440 ? -6.183 -0.694 9.400 1.00 84.06 440 GLY A CA 1
ATOM 3261 C C . GLY A 1 440 ? -5.594 -0.468 8.016 1.00 84.06 440 GLY A C 1
ATOM 3262 O O . GLY A 1 440 ? -5.672 0.652 7.545 1.00 84.06 440 GLY A O 1
ATOM 3263 N N . LEU A 1 441 ? -4.962 -1.465 7.385 1.00 89.19 441 LEU A N 1
ATOM 3264 C CA . LEU A 1 441 ? -4.438 -1.346 6.018 1.00 89.19 441 LEU A CA 1
ATOM 3265 C C . LEU A 1 441 ? -5.295 -2.141 5.034 1.00 89.19 441 LEU A C 1
ATOM 3267 O O . LEU A 1 441 ? -5.542 -3.329 5.259 1.00 89.19 441 LEU A O 1
ATOM 3271 N N . THR A 1 442 ? -5.666 -1.518 3.919 1.00 86.31 442 THR A N 1
ATOM 3272 C CA . THR A 1 442 ? -6.502 -2.114 2.868 1.00 86.31 442 THR A CA 1
ATOM 3273 C C . THR A 1 442 ? -5.912 -1.851 1.483 1.00 86.31 442 THR A C 1
ATOM 3275 O O . THR A 1 442 ? -5.078 -0.967 1.290 1.00 86.31 442 THR A O 1
ATOM 3278 N N . THR A 1 443 ? -6.303 -2.657 0.498 1.00 87.19 443 THR A N 1
ATOM 3279 C CA . THR A 1 443 ? -5.883 -2.485 -0.899 1.00 87.19 443 THR A CA 1
ATOM 3280 C C . THR A 1 443 ? -7.051 -2.682 -1.840 1.00 87.19 443 THR A C 1
ATOM 3282 O O . THR A 1 443 ? -7.819 -3.623 -1.646 1.00 87.19 443 THR A O 1
ATOM 3285 N N . ASP A 1 444 ? -7.089 -1.896 -2.908 1.00 82.94 444 ASP A N 1
ATOM 3286 C CA . ASP A 1 444 ? -7.999 -2.081 -4.032 1.00 82.94 444 ASP A CA 1
ATOM 3287 C C . ASP A 1 444 ? -7.219 -2.620 -5.240 1.00 82.94 444 ASP A C 1
ATOM 3289 O O . ASP A 1 444 ? -6.179 -2.086 -5.631 1.00 82.94 444 ASP A O 1
ATOM 3293 N N . ASN A 1 445 ? -7.688 -3.725 -5.816 1.00 78.31 445 ASN A N 1
ATOM 3294 C CA . ASN A 1 445 ? -7.072 -4.330 -6.995 1.00 78.31 445 ASN A CA 1
ATOM 3295 C C . ASN A 1 445 ? -7.643 -3.791 -8.317 1.00 78.31 445 ASN A C 1
ATOM 3297 O O . ASN A 1 445 ? -7.248 -4.282 -9.379 1.00 78.31 445 ASN A O 1
ATOM 3301 N N . LEU A 1 446 ? -8.563 -2.823 -8.250 1.00 72.56 446 LEU A N 1
ATOM 3302 C CA . LEU A 1 446 ? -9.225 -2.175 -9.377 1.00 72.56 446 LEU A CA 1
ATOM 3303 C C . LEU A 1 446 ? -9.843 -3.194 -10.342 1.00 72.56 446 LEU A C 1
ATOM 3305 O O . LEU A 1 446 ? -9.609 -3.152 -11.548 1.00 72.56 446 LEU A O 1
ATOM 3309 N N . GLY A 1 447 ? -10.548 -4.193 -9.806 1.00 64.31 447 GLY A N 1
ATOM 3310 C CA . GLY A 1 447 ? -11.173 -5.228 -10.634 1.00 64.31 447 GLY A CA 1
ATOM 3311 C C . GLY A 1 447 ? -10.161 -6.111 -11.377 1.00 64.31 447 GLY A C 1
ATOM 3312 O O . GLY A 1 447 ? -10.381 -6.470 -12.528 1.00 64.31 447 GLY A O 1
ATOM 3313 N N . GLU A 1 448 ? -9.058 -6.479 -10.716 1.00 69.56 448 GLU A N 1
ATOM 3314 C CA . GLU A 1 448 ? -7.919 -7.246 -11.264 1.00 69.56 448 GLU A CA 1
ATOM 3315 C C . GLU A 1 448 ? -6.958 -6.460 -12.181 1.00 69.56 448 GLU A C 1
ATOM 3317 O O . GLU A 1 448 ? -5.968 -7.042 -12.640 1.00 69.56 448 GLU A O 1
ATOM 3322 N N . ALA A 1 449 ? -7.158 -5.155 -12.411 1.00 71.06 449 ALA A N 1
ATOM 3323 C CA . ALA A 1 449 ? -6.186 -4.336 -13.148 1.00 71.06 449 ALA A CA 1
ATOM 3324 C C . ALA A 1 449 ? -4.841 -4.221 -12.413 1.00 71.06 449 ALA A C 1
ATOM 3326 O O . ALA A 1 449 ? -3.799 -4.108 -13.058 1.00 71.06 449 ALA A O 1
ATOM 3327 N N . ILE A 1 450 ? -4.840 -4.346 -11.082 1.00 84.44 450 ILE A N 1
ATOM 3328 C CA . ILE A 1 450 ? -3.633 -4.438 -10.258 1.00 84.44 450 ILE A CA 1
ATOM 3329 C C . ILE A 1 450 ? -3.571 -5.801 -9.567 1.00 84.44 450 ILE A C 1
ATOM 3331 O O . ILE A 1 450 ? -4.567 -6.388 -9.147 1.00 84.44 450 ILE A O 1
ATOM 3335 N N . THR A 1 451 ? -2.367 -6.338 -9.415 1.00 88.25 451 THR A N 1
ATOM 3336 C CA . THR A 1 451 ? -2.086 -7.467 -8.528 1.00 88.25 451 THR A CA 1
ATOM 3337 C C . THR A 1 451 ? -0.922 -7.116 -7.621 1.00 88.25 451 THR A C 1
ATOM 3339 O O . THR A 1 451 ? 0.204 -6.967 -8.080 1.00 88.25 451 THR A O 1
ATOM 3342 N N . PHE A 1 452 ? -1.156 -7.032 -6.315 1.00 88.62 452 PHE A N 1
ATOM 3343 C CA . PHE A 1 452 ? -0.067 -6.884 -5.351 1.00 88.62 452 PHE A CA 1
ATOM 3344 C C . PHE A 1 452 ? 0.761 -8.171 -5.314 1.00 88.62 452 PHE A C 1
ATOM 3346 O O . PHE A 1 452 ? 0.212 -9.276 -5.279 1.00 88.62 452 PHE A O 1
ATOM 3353 N N . VAL A 1 453 ? 2.090 -8.056 -5.387 1.00 81.44 453 VAL A N 1
ATOM 3354 C CA . VAL A 1 453 ? 2.968 -9.229 -5.493 1.00 81.44 453 VAL A CA 1
ATOM 3355 C C . VAL A 1 453 ? 4.211 -9.109 -4.642 1.00 81.44 453 VAL A C 1
ATOM 3357 O O . VAL A 1 453 ? 4.864 -8.082 -4.586 1.00 81.44 453 VAL A O 1
ATOM 3360 N N . GLY A 1 454 ? 4.648 -10.235 -4.080 1.00 64.50 454 GLY A N 1
ATOM 3361 C CA . GLY A 1 454 ? 5.853 -10.260 -3.257 1.00 64.50 454 GLY A CA 1
ATOM 3362 C C . GLY A 1 454 ? 5.658 -9.522 -1.928 1.00 64.50 454 GLY A C 1
ATOM 3363 O O . GLY A 1 454 ? 4.861 -8.606 -1.801 1.00 64.50 454 GLY A O 1
ATOM 3364 N N . GLY A 1 455 ? 6.374 -9.945 -0.887 1.00 71.44 455 GLY A N 1
ATOM 3365 C CA . GLY A 1 455 ? 6.347 -9.194 0.369 1.00 71.44 455 GLY A CA 1
ATOM 3366 C C . GLY A 1 455 ? 6.899 -7.778 0.170 1.00 71.44 455 GLY A C 1
ATOM 3367 O O . GLY A 1 455 ? 7.773 -7.575 -0.682 1.00 71.44 455 GLY A O 1
ATOM 3368 N N . SER A 1 456 ? 6.425 -6.827 0.979 1.00 86.19 456 SER A N 1
ATOM 3369 C CA . SER A 1 456 ? 6.892 -5.435 0.957 1.00 86.19 456 SER A CA 1
ATOM 3370 C C . SER A 1 456 ? 8.419 -5.324 1.067 1.00 86.19 456 SER A C 1
ATOM 3372 O O . SER A 1 456 ? 9.104 -6.206 1.595 1.00 86.19 456 SER A O 1
ATOM 3374 N N . ARG A 1 457 ? 8.977 -4.219 0.582 1.00 89.81 457 ARG A N 1
ATOM 3375 C CA . ARG A 1 457 ? 10.416 -3.962 0.511 1.00 89.81 457 ARG A CA 1
ATOM 3376 C C . ARG A 1 457 ? 10.884 -2.970 1.555 1.00 89.81 457 ARG A C 1
ATOM 3378 O O . ARG A 1 457 ? 10.156 -2.052 1.914 1.00 89.81 457 ARG A O 1
ATOM 3385 N N . TRP A 1 458 ? 12.133 -3.109 1.983 1.00 92.19 458 TRP A N 1
ATOM 3386 C CA . TRP A 1 458 ? 12.796 -2.115 2.816 1.00 92.19 458 TRP A CA 1
ATOM 3387 C C . TRP A 1 458 ? 14.255 -1.878 2.408 1.00 92.19 458 TRP A C 1
ATOM 3389 O O . TRP A 1 458 ? 14.939 -2.751 1.860 1.00 92.19 458 TRP A O 1
ATOM 3399 N N . GLY A 1 459 ? 14.767 -0.684 2.684 1.00 91.75 459 GLY A N 1
ATOM 3400 C CA . GLY A 1 459 ? 16.118 -0.293 2.298 1.00 91.75 459 GLY A CA 1
ATOM 3401 C C . GLY A 1 459 ? 16.577 1.020 2.912 1.00 91.75 459 GLY A C 1
ATOM 3402 O O . GLY A 1 459 ? 15.938 1.571 3.808 1.00 91.75 459 GLY A O 1
ATOM 3403 N N . ASP A 1 460 ? 17.708 1.512 2.423 1.00 90.94 460 ASP A N 1
ATOM 3404 C CA . ASP A 1 460 ? 18.203 2.838 2.774 1.00 90.94 460 ASP A CA 1
ATOM 3405 C C . ASP A 1 460 ? 17.437 3.907 1.976 1.00 90.94 460 ASP A C 1
ATOM 3407 O O . ASP A 1 460 ? 17.053 3.688 0.828 1.00 90.94 460 ASP A O 1
ATOM 3411 N N . ALA A 1 461 ? 17.199 5.066 2.592 1.00 83.88 461 ALA A N 1
ATOM 3412 C CA . ALA A 1 461 ? 16.493 6.167 1.941 1.00 83.88 461 ALA A CA 1
ATOM 3413 C C . ALA A 1 461 ? 17.271 6.709 0.726 1.00 83.88 461 ALA A C 1
ATOM 3415 O O . ALA A 1 461 ? 18.493 6.871 0.791 1.00 83.88 461 ALA A O 1
ATOM 3416 N N . GLY A 1 462 ? 16.554 7.054 -0.350 1.00 72.38 462 GLY A N 1
ATOM 3417 C CA . GLY A 1 462 ? 17.127 7.636 -1.572 1.00 72.38 462 GLY A CA 1
ATOM 3418 C C . GLY A 1 462 ? 17.716 6.625 -2.559 1.00 72.38 462 GLY A C 1
ATOM 3419 O O . GLY A 1 462 ? 18.410 7.019 -3.491 1.00 72.38 462 GLY A O 1
ATOM 3420 N N . THR A 1 463 ? 17.464 5.335 -2.349 1.00 81.69 463 THR A N 1
ATOM 3421 C CA . THR A 1 463 ? 17.738 4.263 -3.312 1.00 81.69 463 THR A CA 1
ATOM 3422 C C . THR A 1 463 ? 16.543 3.328 -3.347 1.00 81.69 463 THR A C 1
ATOM 3424 O O . THR A 1 463 ? 15.895 3.145 -2.314 1.00 81.69 463 THR A O 1
ATOM 3427 N N . PHE A 1 464 ? 16.295 2.685 -4.485 1.00 86.19 464 PHE A N 1
ATOM 3428 C CA . PHE A 1 464 ? 15.261 1.663 -4.566 1.00 86.19 464 PHE A CA 1
ATOM 3429 C C . PHE A 1 464 ? 15.482 0.573 -3.502 1.00 86.19 464 PHE A C 1
ATOM 3431 O O . PHE A 1 464 ? 16.595 0.043 -3.400 1.00 86.19 464 PHE A O 1
ATOM 3438 N N . PRO A 1 465 ? 14.464 0.218 -2.697 1.00 88.38 465 PRO A N 1
ATOM 3439 C CA . PRO A 1 465 ? 14.630 -0.686 -1.567 1.00 88.38 465 PRO A CA 1
ATOM 3440 C C . PRO A 1 465 ? 14.928 -2.121 -2.048 1.00 88.38 465 PRO A C 1
ATOM 3442 O O . PRO A 1 465 ? 14.052 -2.803 -2.586 1.00 88.38 465 PRO A O 1
ATOM 3445 N N . PRO A 1 466 ? 16.152 -2.648 -1.841 1.00 83.69 466 PRO A N 1
ATOM 3446 C CA . PRO A 1 466 ? 16.553 -3.911 -2.458 1.00 83.69 466 PRO A CA 1
ATOM 3447 C C . PRO A 1 466 ? 16.088 -5.134 -1.656 1.00 83.69 466 PRO A C 1
ATOM 3449 O O . PRO A 1 466 ? 16.052 -6.247 -2.184 1.00 83.69 466 PRO A O 1
ATOM 3452 N N . ASN A 1 467 ? 15.751 -4.963 -0.373 1.00 87.44 467 ASN A N 1
ATOM 3453 C CA . ASN A 1 467 ? 15.415 -6.082 0.498 1.00 87.44 467 ASN A CA 1
ATOM 3454 C C . ASN A 1 467 ? 13.914 -6.346 0.452 1.00 87.44 467 ASN A C 1
ATOM 3456 O O . ASN A 1 467 ? 13.138 -5.588 1.022 1.00 87.44 467 ASN A O 1
ATOM 3460 N N . ARG A 1 468 ? 13.511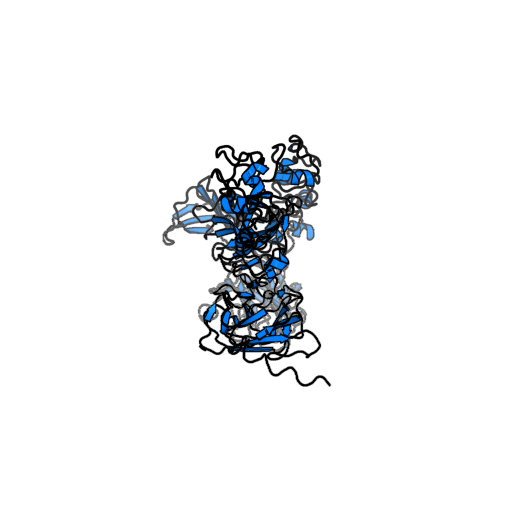 -7.460 -0.163 1.00 87.19 468 ARG A N 1
ATOM 3461 C CA . ARG A 1 468 ? 12.156 -8.001 0.002 1.00 87.19 468 ARG A CA 1
ATOM 3462 C C . ARG A 1 468 ? 12.015 -8.608 1.394 1.00 87.19 468 ARG A C 1
ATOM 3464 O O . ARG A 1 468 ? 12.853 -9.417 1.805 1.00 87.19 468 ARG A O 1
ATOM 3471 N N . ASP A 1 469 ? 10.971 -8.231 2.114 1.00 80.94 469 ASP A N 1
ATOM 3472 C CA . ASP A 1 469 ? 10.658 -8.799 3.417 1.00 80.94 469 ASP A CA 1
ATOM 3473 C C . ASP A 1 469 ? 9.812 -10.078 3.274 1.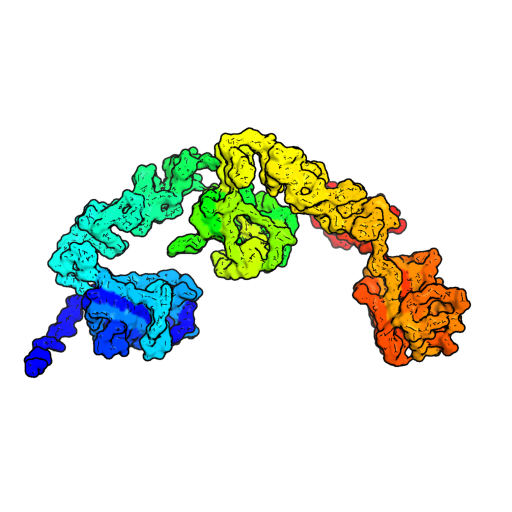00 80.94 469 ASP A C 1
ATOM 3475 O O . ASP A 1 469 ? 9.111 -10.295 2.287 1.00 80.94 469 ASP A O 1
ATOM 3479 N N . GLY A 1 470 ? 9.908 -10.972 4.258 1.00 67.69 470 GLY A N 1
ATOM 3480 C CA . GLY A 1 470 ? 9.035 -12.139 4.358 1.00 67.69 470 GLY A CA 1
ATOM 3481 C C . GLY A 1 470 ? 7.774 -11.774 5.136 1.00 67.69 470 GLY A C 1
ATOM 3482 O O . GLY A 1 470 ? 7.868 -11.488 6.325 1.00 67.69 470 GLY A O 1
ATOM 3483 N N . GLY A 1 471 ? 6.606 -11.788 4.500 1.00 70.81 471 GLY A N 1
ATOM 3484 C CA . GLY A 1 471 ? 5.335 -11.374 5.107 1.00 70.81 471 GLY A CA 1
ATOM 3485 C C . GLY A 1 471 ? 4.230 -11.216 4.055 1.00 70.81 471 GLY A C 1
ATOM 3486 O O . GLY A 1 471 ? 4.454 -11.650 2.920 1.00 70.81 471 GLY A O 1
ATOM 3487 N N . PRO A 1 472 ? 3.065 -10.645 4.419 1.00 77.62 472 PRO A N 1
ATOM 3488 C CA . PRO A 1 472 ? 2.051 -10.233 3.445 1.00 77.62 472 PRO A CA 1
ATOM 3489 C C . PRO A 1 472 ? 2.594 -9.136 2.513 1.00 77.62 472 PRO A C 1
ATOM 3491 O O . PRO A 1 472 ? 3.597 -8.486 2.823 1.00 77.62 472 PRO A O 1
ATOM 3494 N N . GLU A 1 473 ? 1.948 -8.949 1.365 1.00 81.12 473 GLU A N 1
ATOM 3495 C CA . GLU A 1 473 ? 2.282 -7.889 0.402 1.00 81.12 473 GLU A CA 1
ATOM 3496 C C . GLU A 1 473 ? 2.036 -6.474 0.965 1.00 81.12 473 GLU A C 1
ATOM 3498 O O . GLU A 1 473 ? 2.874 -5.601 0.739 1.00 81.12 473 GLU A O 1
ATOM 3503 N N . GLN A 1 474 ? 1.011 -6.275 1.810 1.00 84.94 474 GLN A N 1
ATOM 3504 C CA . GLN A 1 474 ? 0.680 -5.008 2.499 1.00 84.94 474 GLN A CA 1
ATOM 3505 C C . GLN A 1 474 ? 1.381 -4.854 3.862 1.00 84.94 474 GLN A C 1
ATOM 3507 O O . GLN A 1 474 ? 0.788 -4.463 4.868 1.00 84.94 474 GLN A O 1
ATOM 3512 N N . ARG A 1 475 ? 2.655 -5.238 3.973 1.00 87.75 475 ARG A N 1
ATOM 3513 C CA . ARG A 1 475 ? 3.319 -5.269 5.280 1.00 87.75 475 ARG A CA 1
ATOM 3514 C C . ARG A 1 475 ? 3.554 -3.884 5.891 1.00 87.75 475 ARG A C 1
ATOM 3516 O O . ARG A 1 475 ? 3.560 -3.776 7.122 1.00 87.75 475 ARG A O 1
ATOM 3523 N N . TYR A 1 476 ? 3.823 -2.868 5.072 1.00 91.31 476 TYR A N 1
ATOM 3524 C CA . TYR A 1 476 ? 4.167 -1.524 5.543 1.00 91.31 476 TYR A CA 1
ATOM 3525 C C . TYR A 1 476 ? 3.141 -0.482 5.098 1.00 91.31 476 TYR A C 1
ATOM 3527 O O . TYR A 1 476 ? 3.068 -0.194 3.907 1.00 91.31 476 TYR A O 1
ATOM 3535 N N . GLY A 1 477 ? 2.419 0.141 6.031 1.00 89.44 477 GLY A N 1
ATOM 3536 C CA . GLY A 1 477 ? 1.608 1.335 5.755 1.00 89.44 477 GLY A CA 1
ATOM 3537 C C . GLY A 1 477 ? 2.517 2.556 5.706 1.00 89.44 477 GLY A C 1
ATOM 3538 O O . GLY A 1 477 ? 3.007 3.000 6.747 1.00 89.44 477 GLY A O 1
ATOM 3539 N N . ALA A 1 478 ? 2.839 3.003 4.492 1.00 93.81 478 ALA A N 1
ATOM 3540 C CA . ALA A 1 478 ? 3.823 4.048 4.230 1.00 93.81 478 ALA A CA 1
ATOM 3541 C C . ALA A 1 478 ? 3.406 4.897 3.009 1.00 93.81 478 ALA A C 1
ATOM 3543 O O . ALA A 1 478 ? 2.615 5.823 3.153 1.00 93.81 478 ALA A O 1
ATOM 3544 N N . GLY A 1 479 ? 3.908 4.596 1.808 1.00 92.31 479 GLY A N 1
ATOM 3545 C CA . GLY A 1 479 ? 3.531 5.311 0.581 1.00 92.31 479 GLY A CA 1
ATOM 3546 C C . GLY A 1 479 ? 2.284 4.723 -0.073 1.00 92.31 479 GLY A C 1
ATOM 3547 O O . GLY A 1 479 ? 2.138 3.507 -0.074 1.00 92.31 479 GLY A O 1
ATOM 3548 N N . SER A 1 480 ? 1.444 5.579 -0.651 1.00 95.31 480 SER A N 1
ATOM 3549 C CA . SER A 1 480 ? 0.202 5.258 -1.363 1.00 95.31 480 SER A CA 1
ATOM 3550 C C . SER A 1 480 ? 0.132 6.006 -2.706 1.00 95.31 480 SER A C 1
ATOM 3552 O O . SER A 1 480 ? 0.994 6.838 -3.007 1.00 95.31 480 SER A O 1
ATOM 3554 N N . PHE A 1 481 ? -0.874 5.707 -3.526 1.00 94.81 481 PHE A N 1
ATOM 3555 C CA . PHE A 1 481 ? -1.186 6.417 -4.760 1.00 94.81 481 PHE A CA 1
ATOM 3556 C C . PHE A 1 481 ? -2.678 6.326 -5.107 1.00 94.81 481 PHE A C 1
ATOM 3558 O O . PHE A 1 481 ? -3.363 5.375 -4.719 1.00 94.81 481 PHE A O 1
ATOM 3565 N N . LYS A 1 482 ? -3.162 7.327 -5.849 1.00 90.50 482 LYS A N 1
ATOM 3566 C CA . LYS A 1 482 ? -4.503 7.349 -6.435 1.00 90.50 482 LYS A CA 1
ATOM 3567 C C . LYS A 1 482 ? -4.441 7.161 -7.931 1.00 90.50 482 LYS A C 1
ATOM 3569 O O . LYS A 1 482 ? -3.600 7.772 -8.595 1.00 90.50 482 LYS A O 1
ATOM 3574 N N . VAL A 1 483 ? -5.384 6.396 -8.455 1.00 84.75 483 VAL A N 1
ATOM 3575 C CA . VAL A 1 483 ? -5.591 6.273 -9.894 1.00 84.75 483 VAL A CA 1
ATOM 3576 C C . VAL A 1 483 ? -6.815 7.062 -10.329 1.00 84.75 483 VAL A C 1
ATOM 3578 O O . VAL A 1 483 ? -7.818 7.120 -9.623 1.00 84.75 483 VAL A O 1
ATOM 3581 N N . ILE A 1 484 ? -6.715 7.687 -11.492 1.00 74.81 484 ILE A N 1
ATOM 3582 C CA . ILE A 1 484 ? -7.875 8.011 -12.301 1.00 74.81 484 ILE A CA 1
ATOM 3583 C C . ILE A 1 484 ? -8.203 6.752 -13.090 1.00 74.81 484 ILE A C 1
ATOM 3585 O O . ILE A 1 484 ? -7.332 6.137 -13.707 1.00 74.81 484 ILE A O 1
ATOM 3589 N N . VAL A 1 485 ? -9.461 6.377 -13.015 1.00 66.62 485 VAL A N 1
ATOM 3590 C CA . VAL A 1 485 ? -10.043 5.238 -13.701 1.00 66.62 485 VAL A CA 1
ATOM 3591 C C . VAL A 1 485 ? -11.021 5.778 -14.729 1.00 66.62 485 VAL A C 1
ATOM 3593 O O . VAL A 1 485 ? -11.658 6.807 -14.475 1.00 66.62 485 VAL A O 1
ATOM 3596 N N . ASP A 1 486 ? -11.070 5.119 -15.884 1.00 70.69 486 ASP A N 1
ATOM 3597 C CA . ASP A 1 486 ? -12.010 5.464 -16.945 1.00 70.69 486 ASP A CA 1
ATOM 3598 C C . ASP A 1 486 ? -13.438 5.437 -16.382 1.00 70.69 486 ASP A C 1
ATOM 3600 O O . ASP A 1 486 ? -13.787 4.550 -15.602 1.00 70.69 486 ASP A O 1
ATOM 3604 N N . ASP A 1 487 ? -14.197 6.471 -16.729 1.00 72.94 487 ASP A N 1
ATOM 3605 C CA . ASP A 1 487 ? -15.621 6.662 -16.436 1.00 72.94 487 ASP A CA 1
ATOM 3606 C C . ASP A 1 487 ? -16.246 7.142 -17.758 1.00 72.94 487 ASP A C 1
ATOM 3608 O O . ASP A 1 487 ? -16.289 8.343 -18.071 1.00 72.94 487 ASP A O 1
ATOM 3612 N N . GLU A 1 488 ? -16.552 6.187 -18.640 1.00 80.69 488 GLU A N 1
ATOM 3613 C CA . GLU A 1 488 ? -16.862 6.431 -20.053 1.00 80.69 488 GLU A CA 1
ATOM 3614 C C . GLU A 1 488 ? -18.151 7.245 -20.226 1.00 80.69 488 GLU A C 1
ATOM 3616 O O . GLU A 1 488 ? -18.260 8.051 -21.171 1.00 80.69 488 GLU A O 1
ATOM 3621 N N . ASP A 1 489 ? -19.106 7.090 -19.309 1.00 81.12 489 ASP A N 1
ATOM 3622 C CA . ASP A 1 489 ? -20.385 7.792 -19.315 1.00 81.12 489 ASP A CA 1
ATOM 3623 C C . ASP A 1 489 ? -20.484 8.988 -18.344 1.00 81.12 489 ASP A C 1
ATOM 3625 O O . ASP A 1 489 ? -21.365 9.849 -18.527 1.00 81.12 489 ASP A O 1
ATOM 3629 N N . GLY A 1 490 ? -19.517 9.136 -17.438 1.00 78.94 490 GLY A N 1
ATOM 3630 C CA . GLY A 1 490 ? -19.331 10.282 -16.557 1.00 78.94 490 GLY A CA 1
ATOM 3631 C C . GLY A 1 490 ? -20.292 10.315 -15.371 1.00 78.94 490 GLY A C 1
ATOM 3632 O O . GLY A 1 490 ? -20.712 11.420 -14.983 1.00 78.94 490 GLY A O 1
ATOM 3633 N N . ASP A 1 491 ? -20.713 9.163 -14.857 1.00 79.69 491 ASP A N 1
ATOM 3634 C CA . ASP A 1 491 ? -21.663 9.059 -13.747 1.00 79.69 491 ASP A CA 1
ATOM 3635 C C . ASP A 1 491 ? -21.021 9.003 -12.356 1.00 79.69 491 ASP A C 1
ATOM 3637 O O . ASP A 1 491 ? -21.716 9.178 -11.347 1.00 79.69 491 ASP A O 1
ATOM 3641 N N . GLY A 1 492 ? -19.690 8.932 -12.312 1.00 73.44 492 GLY A N 1
ATOM 3642 C CA . GLY A 1 492 ? -18.897 8.914 -11.092 1.00 73.44 492 GLY A CA 1
ATOM 3643 C C . GLY A 1 492 ? -18.513 7.514 -10.622 1.00 73.44 492 GLY A C 1
ATOM 3644 O O . GLY A 1 492 ? -17.800 7.423 -9.619 1.00 73.44 492 GLY A O 1
ATOM 3645 N N . MET A 1 493 ? -18.934 6.457 -11.317 1.00 78.75 493 MET A N 1
ATOM 3646 C CA . MET A 1 493 ? -18.449 5.096 -11.115 1.00 78.75 493 MET A CA 1
ATOM 3647 C C . MET A 1 493 ? -17.348 4.758 -12.141 1.00 78.75 493 MET A C 1
ATOM 3649 O O . MET A 1 493 ? -17.385 5.219 -13.274 1.00 78.75 493 MET A O 1
ATOM 3653 N N . PRO A 1 494 ? -16.318 3.989 -11.755 1.00 75.56 494 PRO A N 1
ATOM 3654 C CA . PRO A 1 494 ? -15.304 3.511 -12.692 1.00 75.56 494 PRO A CA 1
ATOM 3655 C C . PRO A 1 494 ? -15.788 2.361 -13.582 1.00 75.56 494 PRO A C 1
ATOM 3657 O O . PRO A 1 494 ? -16.268 1.359 -13.041 1.00 75.56 494 PRO A O 1
ATOM 3660 N N . ASP A 1 495 ? -15.457 2.385 -14.877 1.00 73.31 495 ASP A N 1
ATOM 3661 C CA . ASP A 1 495 ? -15.784 1.331 -15.852 1.00 73.31 495 ASP A CA 1
ATOM 3662 C C . ASP A 1 495 ? -15.403 -0.071 -15.337 1.00 73.31 495 ASP A C 1
ATOM 3664 O O . ASP A 1 495 ? -16.164 -1.037 -15.416 1.00 73.31 495 ASP A O 1
ATOM 3668 N N . LEU A 1 496 ? -14.199 -0.204 -14.766 1.00 70.56 496 LEU A N 1
ATOM 3669 C CA . LEU A 1 496 ? -13.699 -1.478 -14.234 1.00 70.56 496 LEU A CA 1
ATOM 3670 C C . LEU A 1 496 ? -14.503 -1.971 -13.023 1.00 70.56 496 LEU A C 1
ATOM 3672 O O . LEU A 1 496 ? -14.721 -3.178 -12.871 1.00 70.56 496 LEU A O 1
ATOM 3676 N N . TRP A 1 497 ? -14.934 -1.056 -12.152 1.00 75.50 497 TRP A N 1
ATOM 3677 C CA . TRP A 1 497 ? -15.760 -1.395 -10.995 1.00 75.50 497 TRP A CA 1
ATOM 3678 C C . TRP A 1 497 ? -17.162 -1.800 -11.444 1.00 75.50 497 TRP A C 1
ATOM 3680 O O . TRP A 1 497 ? -17.695 -2.808 -10.970 1.00 75.50 497 TRP A O 1
ATOM 3690 N N . GLU A 1 498 ? -17.724 -1.079 -12.409 1.00 84.88 498 GLU A N 1
ATOM 3691 C CA . GLU A 1 498 ? -18.999 -1.402 -13.032 1.00 84.88 498 GLU A CA 1
ATOM 3692 C C . GLU A 1 498 ? -18.966 -2.774 -13.705 1.00 84.88 498 GLU A C 1
ATOM 3694 O O . GLU A 1 498 ? -19.832 -3.609 -13.442 1.00 84.88 498 GLU A O 1
ATOM 3699 N N . GLU A 1 499 ? -17.933 -3.090 -14.490 1.00 82.50 499 GLU A N 1
ATOM 3700 C CA . GLU A 1 499 ? -17.774 -4.409 -15.110 1.00 82.50 499 GLU A CA 1
ATOM 3701 C C . GLU A 1 499 ? -17.677 -5.534 -14.067 1.00 82.50 499 GLU A C 1
ATOM 3703 O O . GLU A 1 499 ? -18.352 -6.570 -14.195 1.00 82.50 499 GLU A O 1
ATOM 3708 N N . ALA A 1 500 ? -16.876 -5.338 -13.013 1.00 74.25 500 ALA A N 1
ATOM 3709 C CA . ALA A 1 500 ? -16.723 -6.297 -11.917 1.00 74.25 500 ALA A CA 1
ATOM 3710 C C . ALA A 1 500 ? -18.054 -6.531 -11.183 1.00 74.25 500 ALA A C 1
ATOM 3712 O O . ALA A 1 500 ? -18.417 -7.673 -10.860 1.00 74.25 500 ALA A O 1
ATOM 3713 N N . ASN A 1 501 ? -18.834 -5.464 -11.017 1.00 81.62 501 ASN A N 1
ATOM 3714 C CA . ASN A 1 501 ? -20.165 -5.476 -10.431 1.00 81.62 501 ASN A CA 1
ATOM 3715 C C . ASN A 1 501 ? -21.279 -5.667 -11.467 1.00 81.62 501 ASN A C 1
ATOM 3717 O O . ASN A 1 501 ? -22.458 -5.648 -11.123 1.00 81.62 501 ASN A O 1
ATOM 3721 N N . GLY A 1 502 ? -20.956 -6.031 -12.710 1.00 86.94 502 GLY A N 1
ATOM 3722 C CA . GLY A 1 502 ? -21.906 -6.335 -13.783 1.00 86.94 502 GLY A CA 1
ATOM 3723 C C . GLY A 1 502 ? -22.944 -5.245 -14.076 1.00 86.94 502 GLY A C 1
ATOM 3724 O O . GLY A 1 502 ? -24.074 -5.610 -14.425 1.00 86.94 502 GLY A O 1
ATOM 3725 N N . LEU A 1 503 ? -22.562 -3.985 -13.885 1.00 90.12 503 LEU A N 1
ATOM 3726 C CA . LEU A 1 503 ? -23.222 -2.760 -14.339 1.00 90.12 503 LEU A CA 1
ATOM 3727 C C . LEU A 1 503 ? -22.788 -2.442 -15.789 1.00 90.12 503 LEU A C 1
ATOM 3729 O O . LEU A 1 503 ? -22.094 -3.263 -16.405 1.00 90.12 503 LEU A O 1
ATOM 3733 N N . ASP A 1 504 ? -23.303 -1.369 -16.389 1.00 90.50 504 ASP A N 1
ATOM 3734 C CA . ASP A 1 504 ? -23.095 -1.026 -17.805 1.00 90.50 504 ASP A CA 1
ATOM 3735 C C . ASP A 1 504 ? -22.300 0.290 -17.949 1.00 90.50 504 ASP A C 1
ATOM 3737 O O . ASP A 1 504 ? -22.947 1.330 -17.968 1.00 90.50 504 ASP A O 1
ATOM 3741 N N . PRO A 1 505 ? -20.969 0.247 -18.202 1.00 85.31 505 PRO A N 1
ATOM 3742 C CA . PRO A 1 505 ? -20.084 1.432 -18.262 1.00 85.31 505 PRO A CA 1
ATOM 3743 C C . PRO A 1 505 ? -20.423 2.501 -19.317 1.00 85.31 505 PRO A C 1
ATOM 3745 O O . PRO A 1 505 ? -19.744 3.509 -19.475 1.00 85.31 505 PRO A O 1
ATOM 3748 N N . GLU A 1 506 ? -21.425 2.243 -20.161 1.00 90.56 506 GLU A N 1
ATOM 3749 C CA . GLU A 1 506 ? -21.918 3.197 -21.158 1.00 90.56 506 GLU A CA 1
ATOM 3750 C C . GLU A 1 506 ? -23.278 3.824 -20.754 1.00 90.56 506 GLU A C 1
ATOM 3752 O O . GLU A 1 506 ? -23.912 4.509 -21.579 1.00 90.56 506 GLU A O 1
ATOM 3757 N N . LEU A 1 507 ? -23.796 3.542 -19.551 1.00 92.75 507 LEU A N 1
ATOM 3758 C CA . LEU A 1 507 ? -25.132 3.901 -19.075 1.00 92.75 507 LEU A CA 1
ATOM 3759 C C . LEU A 1 507 ? -25.160 4.599 -17.697 1.00 92.75 507 LEU A C 1
ATOM 3761 O O . LEU A 1 507 ? -25.708 4.062 -16.744 1.00 92.75 507 LEU A O 1
ATOM 3765 N N . ALA A 1 508 ? -24.890 5.905 -17.709 1.00 91.00 508 ALA A N 1
ATOM 3766 C CA . ALA A 1 508 ? -24.882 6.800 -16.540 1.00 91.00 508 ALA A CA 1
ATOM 3767 C C . ALA A 1 508 ? -26.140 6.847 -15.638 1.00 91.00 508 ALA A C 1
ATOM 3769 O O . ALA A 1 508 ? -26.251 7.631 -14.694 1.00 91.00 508 ALA A O 1
ATOM 3770 N N . GLU A 1 509 ? -27.210 6.161 -16.029 1.00 94.12 509 GLU A N 1
ATOM 3771 C CA . GLU A 1 509 ? -28.462 6.097 -15.284 1.00 94.12 509 GLU A CA 1
ATOM 3772 C C . GLU A 1 509 ? -28.521 4.913 -14.319 1.00 94.12 509 GLU A C 1
ATOM 3774 O O . GLU A 1 509 ? -29.431 4.897 -13.481 1.00 94.12 509 GLU A O 1
ATOM 3779 N N . ASP A 1 510 ? -27.619 3.937 -14.439 1.00 94.56 510 ASP A N 1
ATOM 3780 C CA . ASP A 1 510 ? -27.562 2.804 -13.527 1.00 94.56 510 ASP A CA 1
ATOM 3781 C C . ASP A 1 510 ? -26.825 3.126 -12.215 1.00 94.56 510 ASP A C 1
ATOM 3783 O O . ASP A 1 510 ? -27.192 2.523 -11.211 1.00 94.56 510 ASP A O 1
ATOM 3787 N N . ALA A 1 511 ? -25.978 4.163 -12.133 1.00 93.00 511 ALA A N 1
ATOM 3788 C CA . ALA A 1 511 ? -25.485 4.738 -10.865 1.00 93.00 511 ALA A CA 1
ATOM 3789 C C . ALA A 1 511 ? -26.575 4.992 -9.805 1.00 93.00 511 ALA A C 1
ATOM 3791 O O . ALA A 1 511 ? -26.324 4.918 -8.601 1.00 93.00 511 ALA A O 1
ATOM 3792 N N . GLU A 1 512 ? -27.799 5.303 -10.244 1.00 96.06 512 GLU A N 1
ATOM 3793 C CA . GLU A 1 512 ? -28.956 5.616 -9.391 1.00 96.06 512 GLU A CA 1
ATOM 3794 C C . GLU A 1 512 ? -29.886 4.404 -9.159 1.00 96.06 512 GLU A C 1
ATOM 3796 O O . GLU A 1 512 ? -30.963 4.547 -8.564 1.00 96.06 512 GLU A O 1
ATOM 3801 N N . GLU A 1 513 ? -29.545 3.221 -9.681 1.00 96.88 513 GLU A N 1
ATOM 3802 C CA . GLU A 1 513 ? -30.259 1.974 -9.394 1.00 96.88 513 GLU A CA 1
ATOM 3803 C C . GLU A 1 513 ? -29.849 1.391 -8.028 1.00 96.88 513 GLU A C 1
ATOM 3805 O O . GLU A 1 513 ? -28.784 1.689 -7.507 1.00 96.88 513 GLU A O 1
ATOM 3810 N N . ASP A 1 514 ? -30.744 0.579 -7.456 1.00 96.25 514 ASP A N 1
ATOM 3811 C CA . ASP A 1 514 ? -30.629 -0.094 -6.149 1.00 96.25 514 ASP A CA 1
ATOM 3812 C C . ASP A 1 514 ? -30.982 -1.584 -6.383 1.00 96.25 514 ASP A C 1
ATOM 3814 O O . ASP A 1 514 ? -32.172 -1.963 -6.392 1.00 96.25 514 ASP A O 1
ATOM 3818 N N . PRO A 1 515 ? -30.007 -2.419 -6.795 1.00 94.56 515 PRO A N 1
ATOM 3819 C CA . PRO A 1 515 ? -30.290 -3.765 -7.287 1.00 94.56 515 PRO A CA 1
ATOM 3820 C C . PRO A 1 515 ? -30.704 -4.762 -6.196 1.00 94.56 515 PRO A C 1
ATOM 3822 O O . PRO A 1 515 ? -31.498 -5.678 -6.482 1.00 94.56 515 PRO A O 1
ATOM 3825 N N . ASP A 1 516 ? -30.213 -4.616 -4.968 1.00 95.06 516 ASP A N 1
ATOM 3826 C CA . ASP A 1 516 ? -30.474 -5.519 -3.844 1.00 95.06 516 ASP A CA 1
ATOM 3827 C C . ASP A 1 516 ? -31.529 -5.007 -2.846 1.00 95.06 516 ASP A C 1
ATOM 3829 O O . ASP A 1 516 ? -32.188 -5.836 -2.206 1.00 95.06 516 ASP A O 1
ATOM 3833 N N . ASN A 1 517 ? -31.934 -3.739 -2.951 1.00 96.44 517 ASN A N 1
ATOM 3834 C CA . ASN A 1 517 ? -33.037 -3.090 -2.232 1.00 96.44 517 ASN A CA 1
ATOM 3835 C C . ASN A 1 517 ? -32.756 -2.851 -0.743 1.00 96.44 517 ASN A C 1
ATOM 3837 O O . ASN A 1 517 ? -33.694 -2.979 0.060 1.00 96.44 517 ASN A O 1
ATOM 3841 N N . ASP A 1 518 ? -31.517 -2.523 -0.395 1.00 95.81 518 ASP A N 1
ATOM 3842 C CA . ASP A 1 518 ? -31.095 -2.098 0.945 1.00 95.81 518 ASP A CA 1
ATOM 3843 C C . ASP A 1 518 ? -31.323 -0.585 1.186 1.00 95.81 518 ASP A C 1
ATOM 3845 O O . ASP A 1 518 ? -31.521 -0.139 2.315 1.00 95.81 518 ASP A O 1
ATOM 3849 N N . GLY A 1 519 ? -31.462 0.195 0.109 1.00 94.56 519 GLY A N 1
ATOM 3850 C CA . GLY A 1 519 ? -31.702 1.635 0.143 1.00 94.56 519 GLY A CA 1
ATOM 3851 C C . GLY A 1 519 ? -30.508 2.499 -0.264 1.00 94.56 519 GLY A C 1
ATOM 3852 O O . GLY A 1 519 ? -30.672 3.727 -0.281 1.00 94.56 519 GLY A O 1
ATOM 3853 N N . LEU A 1 520 ? -29.375 1.901 -0.628 1.00 94.94 520 LEU A N 1
ATOM 3854 C CA . LEU A 1 520 ? -28.241 2.561 -1.262 1.00 94.94 520 LEU A CA 1
ATOM 3855 C C . LEU A 1 520 ? -28.360 2.473 -2.791 1.00 94.94 520 LEU A C 1
ATOM 3857 O O . LEU A 1 520 ? -29.073 1.640 -3.346 1.00 94.94 520 LEU A O 1
ATOM 3861 N N . SER A 1 521 ? -27.759 3.436 -3.490 1.00 95.56 521 SER A N 1
ATOM 3862 C CA . SER A 1 521 ? -27.615 3.366 -4.947 1.00 95.56 521 SER A CA 1
ATOM 3863 C C . SER A 1 521 ? -26.242 2.811 -5.296 1.00 95.56 521 SER A C 1
ATOM 3865 O O . SER A 1 521 ? -25.316 3.022 -4.518 1.00 95.56 521 SER A O 1
ATOM 3867 N N . ASN A 1 522 ? -26.072 2.251 -6.496 1.00 90.62 522 ASN A N 1
ATOM 3868 C CA . ASN A 1 522 ? -24.776 1.733 -6.957 1.00 90.62 522 ASN A CA 1
ATOM 3869 C C . ASN A 1 522 ? -23.617 2.724 -6.717 1.00 90.62 522 ASN A C 1
ATOM 3871 O O . ASN A 1 522 ? -22.565 2.336 -6.218 1.00 90.62 522 ASN A O 1
ATOM 3875 N N . LEU A 1 523 ? -23.828 4.018 -6.998 1.00 86.75 523 LEU A N 1
ATOM 3876 C CA . LEU A 1 523 ? -22.821 5.053 -6.734 1.00 86.75 523 LEU A CA 1
ATOM 3877 C C . LEU A 1 523 ? -22.515 5.229 -5.235 1.00 86.75 523 LEU A C 1
ATOM 3879 O O . LEU A 1 523 ? -21.361 5.411 -4.866 1.00 86.75 523 LEU A O 1
ATOM 3883 N N . ALA A 1 524 ? -23.530 5.179 -4.368 1.00 87.00 524 ALA A N 1
ATOM 3884 C CA . ALA A 1 524 ? -23.338 5.310 -2.924 1.00 87.00 524 ALA A CA 1
ATOM 3885 C C . ALA A 1 524 ? -22.601 4.093 -2.349 1.00 87.00 524 ALA A C 1
ATOM 3887 O O . ALA A 1 524 ? -21.770 4.241 -1.459 1.00 87.00 524 ALA A O 1
ATOM 3888 N N . GLU A 1 525 ? -22.870 2.905 -2.887 1.00 88.31 525 GLU A N 1
ATOM 3889 C CA . GLU A 1 525 ? -22.162 1.681 -2.522 1.00 88.31 525 GLU A CA 1
ATOM 3890 C C . GLU A 1 525 ? -20.714 1.711 -2.998 1.00 88.31 525 GLU A C 1
ATOM 3892 O O . GLU A 1 525 ? -19.819 1.357 -2.237 1.00 88.31 525 GLU A O 1
ATOM 3897 N N . PHE A 1 526 ? -20.455 2.206 -4.211 1.00 80.38 526 PHE A N 1
ATOM 3898 C CA . PHE A 1 526 ? -19.095 2.451 -4.683 1.00 80.38 526 PHE A CA 1
ATOM 3899 C C . PHE A 1 526 ? -18.341 3.421 -3.759 1.00 80.38 526 PHE A C 1
ATOM 3901 O O . PHE A 1 526 ? -17.231 3.114 -3.327 1.00 80.38 526 PHE A O 1
ATOM 3908 N N . GLU A 1 527 ? -18.953 4.556 -3.404 1.00 75.06 527 GLU A N 1
ATOM 3909 C CA . GLU A 1 527 ? -18.361 5.545 -2.490 1.00 75.06 527 GLU A CA 1
ATOM 3910 C C . GLU A 1 527 ? -18.101 4.978 -1.082 1.00 75.06 527 GLU A C 1
ATOM 3912 O O . GLU A 1 527 ? -17.159 5.412 -0.416 1.00 75.06 527 GLU A O 1
ATOM 3917 N N . ALA A 1 528 ? -18.913 4.017 -0.634 1.00 70.12 528 ALA A N 1
ATOM 3918 C CA . ALA A 1 528 ? -18.789 3.357 0.664 1.00 70.12 528 ALA A CA 1
ATOM 3919 C C . ALA A 1 528 ? -17.938 2.068 0.636 1.00 70.12 528 ALA A C 1
ATOM 3921 O O . ALA A 1 528 ? -17.687 1.487 1.688 1.00 70.12 528 ALA A O 1
ATOM 3922 N N . GLY A 1 529 ? -17.473 1.617 -0.537 1.00 74.12 529 GLY A N 1
ATOM 3923 C CA . GLY A 1 529 ? -16.709 0.371 -0.678 1.00 74.12 529 GLY A CA 1
ATOM 3924 C C . GLY A 1 529 ? -17.536 -0.909 -0.483 1.00 74.12 529 GLY A C 1
ATOM 3925 O O . GLY A 1 529 ? -16.982 -1.941 -0.102 1.00 74.12 529 GLY A O 1
ATOM 3926 N N . LEU A 1 530 ? -18.843 -0.847 -0.742 1.00 82.69 530 LEU A N 1
ATOM 3927 C CA . LEU A 1 530 ? -19.823 -1.915 -0.520 1.00 82.69 530 LEU A CA 1
ATOM 3928 C C . LEU A 1 530 ? -20.162 -2.672 -1.812 1.00 82.69 530 LEU A C 1
ATOM 3930 O O . LEU A 1 530 ? -19.610 -2.402 -2.887 1.00 82.69 530 LEU A O 1
ATOM 3934 N N . ASN A 1 531 ? -21.037 -3.677 -1.715 1.00 84.69 531 ASN A N 1
ATOM 3935 C CA . ASN A 1 531 ? -21.380 -4.541 -2.839 1.00 84.69 531 ASN A CA 1
ATOM 3936 C C . ASN A 1 531 ? -22.813 -4.307 -3.356 1.00 84.69 531 ASN A C 1
ATOM 3938 O O . ASN A 1 531 ? -23.731 -4.821 -2.724 1.00 84.69 531 ASN A O 1
ATOM 3942 N N . PRO A 1 532 ? -22.999 -3.801 -4.599 1.00 91.69 532 PRO A N 1
ATOM 3943 C CA . PRO A 1 532 ? -24.305 -3.472 -5.209 1.00 91.69 532 PRO A CA 1
ATOM 3944 C C . PRO A 1 532 ? -25.274 -4.623 -5.465 1.00 91.69 532 PRO A C 1
ATOM 3946 O O . PRO A 1 532 ? -26.244 -4.530 -6.224 1.00 91.69 532 PRO A O 1
ATOM 3949 N N . LYS A 1 533 ? -24.975 -5.801 -4.930 1.00 92.88 533 LYS A N 1
ATOM 3950 C CA . LYS A 1 533 ? -25.768 -7.021 -5.075 1.00 92.88 533 LYS A CA 1
ATOM 3951 C C . LYS A 1 533 ? -25.966 -7.744 -3.750 1.00 92.88 533 LYS A C 1
ATOM 3953 O O . LYS A 1 533 ? -26.565 -8.834 -3.775 1.00 92.88 533 LYS A O 1
ATOM 3958 N N . VAL A 1 534 ? -25.423 -7.227 -2.655 1.00 93.88 534 VAL A N 1
ATOM 3959 C CA . VAL A 1 534 ? -25.431 -7.850 -1.338 1.00 93.88 534 VAL A CA 1
ATOM 3960 C C . VAL A 1 534 ? -25.880 -6.815 -0.316 1.00 93.88 534 VAL A C 1
ATOM 3962 O O . VAL A 1 534 ? -25.071 -6.092 0.225 1.00 93.88 534 VAL A O 1
ATOM 3965 N N . ALA A 1 535 ? -27.168 -6.869 0.015 1.00 96.62 535 ALA A N 1
ATOM 3966 C CA . ALA A 1 535 ? -27.797 -5.931 0.938 1.00 96.62 535 ALA A CA 1
ATOM 3967 C C . ALA A 1 535 ? -27.257 -5.946 2.385 1.00 96.62 535 ALA A C 1
ATOM 3969 O O . ALA A 1 535 ? -27.815 -5.241 3.199 1.00 96.62 535 ALA A O 1
ATOM 3970 N N . ASP A 1 536 ? -26.331 -6.835 2.738 1.00 95.75 536 ASP A N 1
ATOM 3971 C CA . ASP A 1 536 ? -25.809 -7.081 4.098 1.00 95.75 536 ASP A CA 1
ATOM 3972 C C . ASP A 1 536 ? -24.393 -7.640 3.894 1.00 95.75 536 ASP A C 1
ATOM 3974 O O . ASP A 1 536 ? -24.214 -8.840 3.623 1.00 95.75 536 ASP A O 1
ATOM 3978 N N . THR A 1 537 ? -23.423 -6.731 3.811 1.00 90.38 537 THR A N 1
ATOM 3979 C CA . THR A 1 537 ? -22.069 -6.992 3.316 1.00 90.38 537 THR A CA 1
ATOM 3980 C C . THR A 1 537 ? -21.232 -7.788 4.318 1.00 90.38 537 THR A C 1
ATOM 3982 O O . THR A 1 537 ? -20.465 -8.669 3.901 1.00 90.38 537 THR A O 1
ATOM 3985 N N . ASP A 1 538 ? -21.387 -7.545 5.616 1.00 90.50 538 ASP A N 1
ATOM 3986 C CA . ASP A 1 538 ? -20.623 -8.203 6.681 1.00 90.50 538 ASP A CA 1
ATOM 3987 C C . ASP A 1 538 ? -21.323 -9.435 7.309 1.00 90.50 538 ASP A C 1
ATOM 3989 O O . ASP A 1 538 ? -20.703 -10.202 8.060 1.00 90.50 538 ASP A O 1
ATOM 3993 N N . GLU A 1 539 ? -22.556 -9.721 6.880 1.00 95.44 539 GLU A N 1
ATOM 3994 C CA . GLU A 1 539 ? -23.394 -10.863 7.255 1.00 95.44 539 GLU A CA 1
ATOM 3995 C C . GLU A 1 539 ? -23.835 -10.878 8.736 1.00 95.44 539 GLU A C 1
ATOM 3997 O O . GLU A 1 539 ? -23.949 -11.961 9.342 1.00 95.44 539 GLU A O 1
ATOM 4002 N N . ASP A 1 540 ? -24.105 -9.714 9.331 1.00 94.25 540 ASP A N 1
ATOM 4003 C CA . ASP A 1 540 ? -24.462 -9.562 10.748 1.00 94.25 540 ASP A CA 1
ATOM 4004 C C . ASP A 1 540 ? -25.989 -9.548 11.051 1.00 94.25 540 ASP A C 1
ATOM 4006 O O . ASP A 1 540 ? -26.404 -9.603 12.219 1.00 94.25 540 ASP A O 1
ATOM 4010 N N . ASP A 1 541 ? -26.818 -9.643 9.999 1.00 95.12 541 ASP A N 1
ATOM 4011 C CA . ASP A 1 541 ? -28.287 -9.530 9.960 1.00 95.12 541 ASP A CA 1
ATOM 4012 C C . ASP A 1 541 ? -28.854 -8.075 9.943 1.00 95.12 541 ASP A C 1
ATOM 4014 O O . ASP A 1 541 ? -30.086 -7.915 10.068 1.00 95.12 541 ASP A O 1
ATOM 4018 N N . VAL A 1 542 ? -28.035 -7.033 9.759 1.00 95.44 542 VAL A N 1
ATOM 4019 C CA . VAL A 1 542 ? -28.440 -5.650 9.409 1.00 95.44 542 VAL A CA 1
ATOM 4020 C C . VAL A 1 542 ? -28.118 -5.372 7.930 1.00 95.44 542 VAL A C 1
ATOM 4022 O O . VAL A 1 542 ? -27.283 -6.042 7.351 1.00 95.44 542 VAL A O 1
ATOM 4025 N N . ASP A 1 543 ? -28.889 -4.498 7.266 1.00 96.88 543 ASP A N 1
ATOM 4026 C CA . ASP A 1 543 ? -28.599 -4.127 5.872 1.00 96.88 543 ASP A CA 1
ATOM 4027 C C . ASP A 1 543 ? -27.728 -2.863 5.791 1.00 96.88 543 ASP A C 1
ATOM 4029 O O . ASP A 1 543 ? -27.916 -1.952 6.604 1.00 96.88 543 ASP A O 1
ATOM 4033 N N . ASP A 1 544 ? -26.825 -2.793 4.806 1.00 95.19 544 ASP A N 1
ATOM 4034 C CA . ASP A 1 544 ? -25.785 -1.757 4.706 1.00 95.19 544 ASP A CA 1
ATOM 4035 C C . ASP A 1 544 ? -26.378 -0.337 4.760 1.00 95.19 544 ASP A C 1
ATOM 4037 O O . ASP A 1 544 ? -25.921 0.553 5.488 1.00 95.19 544 ASP A O 1
ATOM 4041 N N . GLY A 1 545 ? -27.473 -0.117 4.023 1.00 94.94 545 GLY A N 1
ATOM 4042 C CA . GLY A 1 545 ? -28.221 1.136 4.063 1.00 94.94 545 GLY A CA 1
ATOM 4043 C C . GLY A 1 545 ? -28.758 1.507 5.454 1.00 94.94 545 GLY A C 1
ATOM 4044 O O . GLY A 1 545 ? -28.775 2.691 5.807 1.00 94.94 545 GLY A O 1
ATOM 4045 N N . THR A 1 546 ? -29.192 0.536 6.268 1.00 95.75 546 THR A N 1
ATOM 4046 C CA . THR A 1 546 ? -29.618 0.778 7.659 1.00 95.75 546 THR A CA 1
ATOM 4047 C C . THR A 1 546 ? -28.440 1.101 8.566 1.00 95.75 546 THR A C 1
ATOM 4049 O O . THR A 1 546 ? -28.603 1.918 9.476 1.00 95.75 546 THR A O 1
ATOM 4052 N N . GLU A 1 547 ? -27.289 0.481 8.351 1.00 95.56 547 GLU A N 1
ATOM 4053 C CA . GLU A 1 547 ? -26.088 0.712 9.154 1.00 95.56 547 GLU A CA 1
ATOM 4054 C C . GLU A 1 547 ? -25.557 2.130 8.970 1.00 95.56 547 GLU A C 1
ATOM 4056 O O . GLU A 1 547 ? -25.443 2.879 9.945 1.00 95.56 547 GLU A O 1
ATOM 4061 N N . ILE A 1 548 ? -25.417 2.578 7.718 1.00 90.25 548 ILE A N 1
ATOM 4062 C CA . ILE A 1 548 ? -25.042 3.965 7.402 1.00 90.25 548 ILE A CA 1
ATOM 4063 C C . ILE A 1 548 ? -26.026 4.966 8.032 1.00 90.25 548 ILE A C 1
ATOM 4065 O O . ILE A 1 548 ? -25.614 5.984 8.596 1.00 90.25 548 ILE A O 1
ATOM 4069 N N . ASP A 1 549 ? -27.334 4.692 7.975 1.00 92.69 549 ASP A N 1
ATOM 4070 C CA . ASP A 1 549 ? -28.368 5.546 8.579 1.00 92.69 549 ASP A CA 1
ATOM 4071 C C . ASP A 1 549 ? -28.293 5.588 10.124 1.00 92.69 549 ASP A C 1
ATOM 4073 O O . ASP A 1 549 ? -28.756 6.564 10.733 1.00 92.69 549 ASP A O 1
ATOM 4077 N N . ASN A 1 550 ? -27.748 4.543 10.759 1.00 89.69 550 ASN A N 1
ATOM 4078 C CA . ASN A 1 550 ? -27.571 4.430 12.211 1.00 89.69 550 ASN A CA 1
ATOM 4079 C C . ASN A 1 550 ? -26.150 4.767 12.691 1.00 89.69 550 ASN A C 1
ATOM 4081 O O . ASN A 1 550 ? -25.922 4.727 13.898 1.00 89.69 550 ASN A O 1
ATOM 4085 N N . GLU A 1 551 ? -25.256 5.176 11.787 1.00 93.19 551 GLU A N 1
ATOM 4086 C CA . GLU A 1 551 ? -23.851 5.501 12.069 1.00 93.19 551 GLU A CA 1
ATOM 4087 C C . GLU A 1 551 ? -23.011 4.287 12.536 1.00 93.19 551 GLU A C 1
ATOM 4089 O O . GLU A 1 551 ? -21.973 4.493 13.164 1.00 93.19 551 GLU A O 1
ATOM 4094 N N . THR A 1 552 ? -23.436 3.053 12.220 1.00 91.75 552 THR A N 1
ATOM 4095 C CA . THR A 1 552 ? -22.635 1.820 12.381 1.00 91.75 552 THR A CA 1
ATOM 4096 C C . THR A 1 552 ? -21.807 1.522 11.123 1.00 91.75 552 THR A C 1
ATOM 4098 O O . THR A 1 552 ? -22.010 2.175 10.095 1.00 91.75 552 THR A O 1
ATOM 4101 N N . ASP A 1 553 ? -20.826 0.618 11.211 1.00 85.94 553 ASP A N 1
ATOM 4102 C CA . ASP A 1 553 ? -19.884 0.308 10.123 1.00 85.94 553 ASP A CA 1
ATOM 4103 C C . ASP A 1 553 ? -20.323 -0.940 9.322 1.00 85.94 553 ASP A C 1
ATOM 4105 O O . ASP A 1 553 ? -20.123 -2.043 9.821 1.00 85.94 553 ASP A O 1
ATOM 4109 N N . PRO A 1 554 ? -20.804 -0.803 8.064 1.00 90.62 554 PRO A N 1
ATOM 4110 C CA . PRO A 1 554 ? -21.318 -1.925 7.257 1.00 90.62 554 PRO A CA 1
ATOM 4111 C C . PRO A 1 554 ? -20.285 -2.989 6.850 1.00 90.62 554 PRO A C 1
ATOM 4113 O O . PRO A 1 554 ? -20.591 -3.952 6.143 1.00 90.62 554 PRO A O 1
ATOM 4116 N N . LEU A 1 555 ? -19.013 -2.777 7.193 1.00 85.31 555 LEU A N 1
ATOM 4117 C CA . LEU A 1 555 ? -17.926 -3.727 6.966 1.00 85.31 555 LEU A CA 1
ATOM 4118 C C . LEU A 1 555 ? -17.473 -4.416 8.260 1.00 85.31 555 LEU A C 1
ATOM 4120 O O . LEU A 1 555 ? -16.576 -5.271 8.207 1.00 85.31 555 LEU A O 1
ATOM 4124 N N . ASN A 1 556 ? -18.045 -4.049 9.408 1.00 87.56 556 ASN A N 1
ATOM 4125 C CA . ASN A 1 556 ? -17.661 -4.554 10.714 1.00 87.56 556 ASN A CA 1
ATOM 4126 C C . ASN A 1 556 ? -18.876 -5.080 11.501 1.00 87.56 556 ASN A C 1
ATOM 4128 O O . ASN A 1 556 ? -19.592 -4.289 12.109 1.00 87.56 556 ASN A O 1
ATOM 4132 N N . PRO A 1 557 ? -18.992 -6.409 11.681 1.00 93.62 557 PRO A N 1
ATOM 4133 C CA . PRO A 1 557 ? -20.168 -7.020 12.297 1.00 93.62 557 PRO A CA 1
ATOM 4134 C C . PRO A 1 557 ? -20.236 -6.854 13.825 1.00 93.62 557 PRO A C 1
ATOM 4136 O O . PRO A 1 557 ? -20.863 -7.683 14.473 1.00 93.62 557 PRO A O 1
ATOM 4139 N N . ASP A 1 558 ? -19.499 -5.921 14.433 1.00 93.50 558 ASP A N 1
ATOM 4140 C CA . ASP A 1 558 ? -19.436 -5.595 15.876 1.00 93.50 558 ASP A CA 1
ATOM 4141 C C . ASP A 1 558 ? -18.778 -4.203 16.006 1.00 93.50 558 ASP A C 1
ATOM 4143 O O . ASP A 1 558 ? -17.570 -4.087 16.253 1.00 93.50 558 ASP A O 1
ATOM 4147 N N . THR A 1 559 ? -19.540 -3.138 15.732 1.00 92.00 559 THR A N 1
ATOM 4148 C CA . THR A 1 559 ? -19.030 -1.765 15.550 1.00 92.00 559 THR A CA 1
ATOM 4149 C C . THR A 1 559 ? -18.286 -1.232 16.782 1.00 92.00 559 THR A C 1
ATOM 4151 O O . THR A 1 559 ? -17.323 -0.469 16.647 1.00 92.00 559 THR A O 1
ATOM 4154 N N . ASP A 1 560 ? -18.678 -1.627 17.993 1.00 85.94 560 ASP A N 1
ATOM 4155 C CA . ASP A 1 560 ? -18.098 -1.133 19.248 1.00 85.94 560 ASP A CA 1
ATOM 4156 C C . ASP A 1 560 ? -17.156 -2.125 19.974 1.00 85.94 560 ASP A C 1
ATOM 4158 O O . ASP A 1 560 ? -16.642 -1.848 21.078 1.00 85.94 560 ASP A O 1
ATOM 4162 N N . ASP A 1 561 ? -16.846 -3.245 19.315 1.00 88.56 561 ASP A N 1
ATOM 4163 C CA . ASP A 1 561 ? -15.920 -4.293 19.744 1.00 88.56 561 ASP A CA 1
ATOM 4164 C C . ASP A 1 561 ? -16.254 -4.878 21.131 1.00 88.56 561 ASP A C 1
ATOM 4166 O O . ASP A 1 561 ? -15.368 -5.157 21.974 1.00 88.56 561 ASP A O 1
ATOM 4170 N N . ASP A 1 562 ? -17.533 -5.026 21.455 1.00 82.00 562 ASP A N 1
ATOM 4171 C CA . ASP A 1 562 ? -17.980 -5.524 22.750 1.00 82.00 562 ASP A CA 1
ATOM 4172 C C . ASP A 1 562 ? -18.157 -7.049 22.829 1.00 82.00 562 ASP A C 1
ATOM 4174 O O . ASP A 1 562 ? -18.094 -7.643 23.927 1.00 82.00 562 ASP A O 1
ATOM 4178 N N . GLY A 1 563 ? -18.220 -7.691 21.662 1.00 85.75 563 GLY A N 1
ATOM 4179 C CA . GLY A 1 563 ? -18.436 -9.117 21.476 1.00 85.75 563 GLY A CA 1
ATOM 4180 C C . GLY A 1 563 ? -19.881 -9.499 21.144 1.00 85.75 563 GLY A C 1
ATOM 4181 O O . GLY A 1 563 ? -20.203 -10.698 21.242 1.00 85.75 563 GLY A O 1
ATOM 4182 N N . LEU A 1 564 ? -20.741 -8.539 20.806 1.00 93.12 564 LEU A N 1
ATOM 4183 C CA . LEU A 1 564 ? -22.110 -8.701 20.324 1.00 93.12 564 LEU A CA 1
ATOM 4184 C C . LEU A 1 564 ? -22.239 -7.981 18.977 1.00 93.12 564 LEU A C 1
ATOM 4186 O O . LEU A 1 564 ? -21.868 -6.832 18.887 1.00 93.12 564 LEU A O 1
ATOM 4190 N N . SER A 1 565 ? -22.755 -8.653 17.943 1.00 96.75 565 SER A N 1
ATOM 4191 C CA . SER A 1 565 ? -22.903 -7.999 16.636 1.00 96.75 565 SER A CA 1
ATOM 4192 C C . SER A 1 565 ? -24.009 -6.955 16.624 1.00 96.75 565 SER A C 1
ATOM 4194 O O . SER A 1 565 ? -25.012 -7.155 17.318 1.00 96.75 565 SER A O 1
ATOM 4196 N N . ASP A 1 566 ? -23.910 -5.945 15.770 1.00 96.12 566 ASP A N 1
ATOM 4197 C CA . ASP A 1 566 ? -24.868 -4.840 15.665 1.00 96.12 566 ASP A CA 1
ATOM 4198 C C . ASP A 1 566 ? -26.308 -5.362 15.470 1.00 96.12 566 ASP A C 1
ATOM 4200 O O . ASP A 1 566 ? -27.258 -4.976 16.167 1.00 96.12 566 ASP A O 1
ATOM 4204 N N . GLY A 1 567 ? -26.500 -6.372 14.619 1.00 95.56 567 GLY A N 1
ATOM 4205 C CA . GLY A 1 567 ? -27.782 -7.059 14.438 1.00 95.56 567 GLY A CA 1
ATOM 4206 C C . GLY A 1 567 ? -28.268 -7.813 15.684 1.00 95.56 567 GLY A C 1
ATOM 4207 O O . GLY A 1 567 ? -29.477 -7.864 15.997 1.00 95.56 567 GLY A O 1
ATOM 4208 N N . ALA A 1 568 ? -27.348 -8.389 16.461 1.00 95.75 568 ALA A N 1
ATOM 4209 C CA . ALA A 1 568 ? -27.657 -9.019 17.742 1.00 95.75 568 ALA A CA 1
ATOM 4210 C C . ALA A 1 568 ? -27.997 -7.984 18.823 1.00 95.75 568 ALA A C 1
ATOM 4212 O O . ALA A 1 568 ? -28.873 -8.249 19.657 1.00 95.75 568 ALA A O 1
ATOM 4213 N N . GLU A 1 569 ? -27.391 -6.809 18.776 1.00 95.81 569 GLU A N 1
ATOM 4214 C CA . GLU A 1 569 ? -27.633 -5.683 19.667 1.00 95.81 569 GLU A CA 1
ATOM 4215 C C . GLU A 1 569 ? -28.979 -5.022 19.420 1.00 95.81 569 GLU A C 1
ATOM 4217 O O . GLU A 1 569 ? -29.786 -4.896 20.347 1.00 95.81 569 GLU A O 1
ATOM 4222 N N . VAL A 1 570 ? -29.331 -4.770 18.156 1.00 93.19 570 VAL A N 1
ATOM 4223 C CA . VAL A 1 570 ? -30.685 -4.353 17.755 1.00 93.19 570 VAL A CA 1
ATOM 4224 C C . VAL A 1 570 ? -31.734 -5.333 18.299 1.00 93.19 570 VAL A C 1
ATOM 4226 O O . VAL A 1 570 ? -32.830 -4.945 18.730 1.00 93.19 570 VAL A O 1
ATOM 4229 N N . THR A 1 571 ? -31.405 -6.628 18.332 1.00 92.12 571 THR A N 1
ATOM 4230 C CA . THR A 1 571 ? -32.265 -7.672 18.903 1.00 92.12 571 THR A CA 1
ATOM 4231 C C . THR A 1 571 ? -32.291 -7.658 20.438 1.00 92.12 571 THR A C 1
ATOM 4233 O O . THR A 1 571 ? -33.355 -7.908 21.029 1.00 92.12 571 THR A O 1
ATOM 4236 N N . ALA A 1 572 ? -31.157 -7.401 21.091 1.00 89.75 572 ALA A N 1
ATOM 4237 C CA . ALA A 1 572 ? -31.020 -7.290 22.544 1.00 89.75 572 ALA A CA 1
ATOM 4238 C C . ALA A 1 572 ? -31.627 -5.986 23.095 1.00 89.75 572 ALA A C 1
ATOM 4240 O O . ALA A 1 572 ? -32.073 -5.960 24.244 1.00 89.75 572 ALA A O 1
ATOM 4241 N N . GLY A 1 573 ? -31.756 -4.963 22.249 1.00 93.81 573 GLY A N 1
ATOM 4242 C CA . GLY A 1 573 ? -32.152 -3.610 22.614 1.00 93.81 573 GLY A CA 1
ATOM 4243 C C . GLY A 1 573 ? -31.009 -2.785 23.206 1.00 93.81 573 GLY A C 1
ATOM 4244 O O . GLY A 1 573 ? -31.317 -1.859 23.954 1.00 93.81 573 GLY A O 1
ATOM 4245 N N . THR A 1 574 ? -29.760 -3.154 22.921 1.00 94.31 574 THR A N 1
ATOM 4246 C CA . THR A 1 574 ? -28.541 -2.398 23.249 1.00 94.31 574 THR A CA 1
ATOM 4247 C C . THR A 1 574 ? -28.213 -1.406 22.129 1.00 94.31 574 THR A C 1
ATOM 4249 O O . THR A 1 574 ? -28.940 -1.353 21.130 1.00 94.31 574 THR A O 1
ATOM 4252 N N . ASP A 1 575 ? -27.241 -0.530 22.359 1.00 93.88 575 ASP A N 1
ATOM 4253 C CA . ASP A 1 575 ? -26.821 0.526 21.435 1.00 93.88 575 ASP A CA 1
ATOM 4254 C C . ASP A 1 575 ? -25.516 0.116 20.732 1.00 93.88 575 ASP A C 1
ATOM 4256 O O . ASP A 1 575 ? -24.497 0.137 21.412 1.00 93.88 575 ASP A O 1
ATOM 4260 N N . PRO A 1 576 ? -25.525 -0.173 19.412 1.00 95.38 576 PRO A N 1
ATOM 4261 C CA . PRO A 1 576 ? -24.349 -0.697 18.700 1.00 95.38 576 PRO A CA 1
ATOM 4262 C C . PRO A 1 576 ? -23.118 0.207 18.616 1.00 95.38 576 PRO A C 1
ATOM 4264 O O . PRO A 1 576 ? -22.085 -0.151 18.061 1.00 95.38 576 PRO A O 1
ATOM 4267 N N . LEU A 1 577 ? -23.231 1.432 19.128 1.00 93.56 577 LEU A N 1
ATOM 4268 C CA . LEU A 1 577 ? -22.127 2.384 19.232 1.00 93.56 577 LEU A CA 1
ATOM 4269 C C . LEU A 1 577 ? -21.621 2.525 20.672 1.00 93.56 577 LEU A C 1
ATOM 4271 O O . LEU A 1 577 ? -20.817 3.422 20.965 1.00 93.56 577 LEU A O 1
ATOM 4275 N N . ASN A 1 578 ? -22.137 1.720 21.600 1.00 91.12 578 ASN A N 1
ATOM 4276 C CA . ASN A 1 578 ? -21.847 1.825 23.015 1.00 91.12 578 ASN A CA 1
ATOM 4277 C C . ASN A 1 578 ? -21.619 0.448 23.659 1.00 91.12 578 ASN A C 1
ATOM 4279 O O . ASN A 1 578 ? -22.585 -0.190 24.081 1.00 91.12 578 ASN A O 1
ATOM 4283 N N . PRO A 1 579 ? -20.353 0.095 23.957 1.00 82.62 579 PRO A N 1
ATOM 4284 C CA . PRO A 1 579 ? -19.985 -1.260 24.359 1.00 82.62 579 PRO A CA 1
ATOM 4285 C C . PRO A 1 579 ? -20.408 -1.632 25.788 1.00 82.62 579 PRO A C 1
ATOM 4287 O O . PRO A 1 579 ? -19.869 -2.585 26.339 1.00 82.62 579 PRO A O 1
ATOM 4290 N N . ASP A 1 580 ? -21.240 -0.826 26.450 1.00 82.75 580 ASP A N 1
ATOM 4291 C CA . ASP A 1 580 ? -21.802 -0.989 27.801 1.00 82.75 580 ASP A CA 1
ATOM 4292 C C . ASP A 1 580 ? -23.064 -0.105 27.888 1.00 82.75 580 ASP A C 1
ATOM 4294 O O . ASP A 1 580 ? -23.022 1.047 28.342 1.00 82.75 580 ASP A O 1
ATOM 4298 N N . THR A 1 581 ? -24.196 -0.603 27.377 1.00 89.94 581 THR A N 1
ATOM 4299 C CA . THR A 1 581 ? -25.435 0.175 27.193 1.00 89.94 581 THR A CA 1
ATOM 4300 C C . THR A 1 581 ? -25.971 0.782 28.491 1.00 89.94 581 THR A C 1
ATOM 4302 O O . THR A 1 581 ? -26.601 1.849 28.470 1.00 89.94 581 THR A O 1
ATOM 4305 N N . ASP A 1 582 ? -25.773 0.119 29.631 1.00 76.69 582 ASP A N 1
ATOM 4306 C CA . ASP A 1 582 ? -26.326 0.544 30.919 1.00 76.69 582 ASP A CA 1
ATOM 4307 C C . ASP A 1 582 ? -25.312 1.150 31.907 1.00 76.69 582 ASP A C 1
ATOM 4309 O O . ASP A 1 582 ? -25.703 1.553 33.017 1.00 76.69 582 ASP A O 1
ATOM 4313 N N . ASP A 1 583 ? -24.068 1.328 31.454 1.00 69.56 583 ASP A N 1
ATOM 4314 C CA . ASP A 1 583 ? -22.947 1.955 32.154 1.00 69.56 583 ASP A CA 1
ATOM 4315 C C . ASP A 1 583 ? -22.601 1.281 33.503 1.00 69.56 583 ASP A C 1
ATOM 4317 O O . ASP A 1 583 ? -22.191 1.958 34.466 1.00 69.56 583 ASP A O 1
ATOM 4321 N N . ASP A 1 584 ? -22.788 -0.037 33.636 1.00 62.53 584 ASP A N 1
ATOM 4322 C CA . ASP A 1 584 ? -22.507 -0.767 34.881 1.00 62.53 584 ASP A CA 1
ATOM 4323 C C . ASP A 1 584 ? -21.077 -1.321 34.996 1.00 62.53 584 ASP A C 1
ATOM 4325 O O . ASP A 1 584 ? -20.643 -1.742 36.082 1.00 62.53 584 ASP A O 1
ATOM 4329 N N . GLY A 1 585 ? -20.297 -1.182 33.922 1.00 59.44 585 GLY A N 1
ATOM 4330 C CA . GLY A 1 585 ? -18.914 -1.624 33.799 1.00 59.44 585 GLY A CA 1
ATOM 4331 C C . GLY A 1 585 ? -18.768 -3.002 33.153 1.00 59.44 585 GLY A C 1
ATOM 4332 O O . GLY A 1 585 ? -17.664 -3.566 33.189 1.00 59.44 585 GLY A O 1
ATOM 4333 N N . SER A 1 586 ? -19.847 -3.551 32.602 1.00 68.31 586 SER A N 1
ATOM 4334 C CA . SER A 1 586 ? -19.901 -4.844 31.930 1.00 68.31 586 SER A CA 1
ATOM 4335 C C . SER A 1 586 ? -20.283 -4.641 30.477 1.00 68.31 586 SER A C 1
ATOM 4337 O O . SER A 1 586 ? -21.301 -4.038 30.199 1.00 68.31 586 SER A O 1
ATOM 4339 N N . LYS A 1 587 ? -19.494 -5.189 29.549 1.00 83.44 587 LYS A N 1
ATOM 4340 C CA . LYS A 1 587 ? -19.850 -5.092 28.131 1.00 83.44 587 LYS A CA 1
ATOM 4341 C C . LYS A 1 587 ? -21.129 -5.871 27.812 1.00 83.44 587 LYS A C 1
ATOM 4343 O O . LYS A 1 587 ? -21.272 -6.992 28.325 1.00 83.44 587 LYS A O 1
ATOM 4348 N N . ASP A 1 588 ? -21.988 -5.362 26.941 1.00 85.81 588 ASP A N 1
ATOM 4349 C CA . ASP A 1 588 ? -23.267 -5.975 26.567 1.00 85.81 588 ASP A CA 1
ATOM 4350 C C . ASP A 1 588 ? -23.076 -7.396 26.017 1.00 85.81 588 ASP A C 1
ATOM 4352 O O . ASP A 1 588 ? -23.738 -8.349 26.461 1.00 85.81 588 ASP A O 1
ATOM 4356 N N . GLY A 1 589 ? -22.079 -7.611 25.158 1.00 86.31 589 GLY A N 1
ATOM 4357 C CA . GLY A 1 589 ? -21.693 -8.935 24.672 1.00 86.31 589 GLY A CA 1
ATOM 4358 C C . GLY A 1 589 ? -21.283 -9.900 25.784 1.00 86.31 589 GLY A C 1
ATOM 4359 O O . GLY A 1 589 ? -21.628 -11.094 25.765 1.00 86.31 589 GLY A O 1
ATOM 4360 N N . GLN A 1 590 ? -20.623 -9.410 26.839 1.00 83.00 590 GLN A N 1
ATOM 4361 C CA . GLN A 1 590 ? -20.325 -10.230 28.017 1.00 83.00 590 GLN A CA 1
ATOM 4362 C C . GLN A 1 590 ? -21.591 -10.579 28.791 1.00 83.00 590 GLN A C 1
ATOM 4364 O O . GLN A 1 590 ? -21.731 -11.717 29.258 1.00 83.00 590 GLN A O 1
ATOM 4369 N N . GLU A 1 591 ? -22.511 -9.637 28.926 1.00 85.50 591 GLU A N 1
ATOM 4370 C CA . GLU A 1 591 ? -23.763 -9.816 29.645 1.00 85.50 591 GLU A CA 1
ATOM 4371 C C . GLU A 1 591 ? -24.660 -10.850 28.976 1.00 85.50 591 GLU A C 1
ATOM 4373 O O . GLU A 1 591 ? -25.043 -11.860 29.588 1.00 85.50 591 GLU A O 1
ATOM 4378 N N . VAL A 1 592 ? -24.891 -10.685 27.673 1.00 88.19 592 VAL A N 1
ATOM 4379 C CA . VAL A 1 592 ? -25.666 -11.615 26.849 1.00 88.19 592 VAL A CA 1
ATOM 4380 C C . VAL A 1 592 ? -25.044 -13.013 26.890 1.00 88.19 592 VAL A C 1
ATOM 4382 O O . VAL A 1 592 ? -25.750 -14.006 27.124 1.00 88.19 592 VAL A O 1
ATOM 4385 N N . ALA A 1 593 ? -23.715 -13.125 26.781 1.00 83.00 593 ALA A N 1
ATOM 4386 C CA . ALA A 1 593 ? -23.011 -14.405 26.876 1.00 83.00 593 ALA A CA 1
ATOM 4387 C C . ALA A 1 593 ? -23.139 -15.076 28.260 1.00 83.00 593 ALA A C 1
ATOM 4389 O O . ALA A 1 593 ? -23.095 -16.313 28.370 1.00 83.00 593 ALA A O 1
ATOM 4390 N N . LYS A 1 594 ? -23.291 -14.296 29.338 1.00 80.75 594 LYS A N 1
ATOM 4391 C CA . LYS A 1 594 ? -23.486 -14.787 30.717 1.00 80.75 594 LYS A CA 1
ATOM 4392 C C . LYS A 1 594 ? -24.958 -14.930 31.103 1.00 80.75 594 LYS A C 1
ATOM 4394 O O . LYS A 1 594 ? -25.246 -15.566 32.124 1.00 80.75 594 LYS A O 1
ATOM 4399 N N . GLY A 1 595 ? -25.871 -14.463 30.256 1.00 83.56 595 GLY A N 1
ATOM 4400 C CA . GLY A 1 595 ? -27.312 -14.481 30.479 1.00 83.56 595 GLY A CA 1
ATOM 4401 C C . GLY A 1 595 ? -27.770 -13.473 31.531 1.00 83.56 595 GLY A C 1
ATOM 4402 O O . GLY A 1 595 ? -28.769 -13.742 32.211 1.00 83.56 595 GLY A O 1
ATOM 4403 N N . THR A 1 596 ? -27.013 -12.391 31.704 1.00 83.19 596 THR A N 1
ATOM 4404 C CA . THR A 1 596 ? -27.437 -11.184 32.415 1.00 83.19 596 THR A CA 1
ATOM 4405 C C . THR A 1 596 ? -28.145 -10.218 31.458 1.00 83.19 596 THR A C 1
ATOM 4407 O O . THR A 1 596 ? -28.291 -10.535 30.277 1.00 83.19 596 THR A O 1
ATOM 4410 N N . ASP A 1 597 ? -28.751 -9.158 31.992 1.00 86.06 597 ASP A N 1
ATOM 4411 C CA . ASP A 1 597 ? -29.567 -8.202 31.238 1.00 86.06 597 ASP A CA 1
ATOM 4412 C C . ASP A 1 597 ? -28.730 -6.945 30.935 1.00 86.06 597 ASP A C 1
ATOM 4414 O O . ASP A 1 597 ? -28.553 -6.174 31.871 1.00 86.06 597 ASP A O 1
ATOM 4418 N N . PRO A 1 598 ? -28.276 -6.725 29.681 1.00 89.12 598 PRO A N 1
ATOM 4419 C CA . PRO A 1 598 ? -27.397 -5.603 29.285 1.00 89.12 598 PRO A CA 1
ATOM 4420 C C . PRO A 1 598 ? -28.067 -4.216 29.322 1.00 89.12 598 PRO A C 1
ATOM 4422 O O . PRO A 1 598 ? -27.610 -3.237 28.756 1.00 89.12 598 PRO A O 1
ATOM 4425 N N . ASN A 1 599 ? -29.276 -4.145 29.872 1.00 89.19 599 ASN A N 1
ATOM 4426 C CA . ASN A 1 599 ? -30.086 -2.933 29.949 1.00 89.19 599 ASN A CA 1
ATOM 4427 C C . ASN A 1 599 ? -30.532 -2.642 31.397 1.00 89.19 599 ASN A C 1
ATOM 4429 O O . ASN A 1 599 ? -31.404 -1.791 31.634 1.00 89.19 599 ASN A O 1
ATOM 4433 N N . ASP A 1 600 ? -30.026 -3.390 32.377 1.00 82.94 600 ASP A N 1
ATOM 4434 C CA . ASP A 1 600 ? -30.288 -3.189 33.799 1.00 82.94 600 ASP A CA 1
ATOM 4435 C C . ASP A 1 600 ? -28.970 -3.124 34.555 1.00 82.94 600 ASP A C 1
ATOM 4437 O O . ASP A 1 600 ? -28.451 -4.156 34.960 1.00 82.94 600 ASP A O 1
ATOM 4441 N N . SER A 1 601 ? -28.561 -1.905 34.915 1.00 75.50 601 SER A N 1
ATOM 4442 C CA . SER A 1 601 ? -27.299 -1.605 35.607 1.00 75.50 601 SER A CA 1
ATOM 4443 C C . SER A 1 601 ? -27.118 -2.260 36.997 1.00 75.50 601 SER A C 1
ATOM 4445 O O . SER A 1 601 ? -26.269 -1.871 37.804 1.00 75.50 601 SER A O 1
ATOM 4447 N N . ASN A 1 602 ? -28.047 -3.124 37.411 1.00 67.25 602 ASN A N 1
ATOM 4448 C CA . ASN A 1 602 ? -27.956 -3.978 38.595 1.00 67.25 602 ASN A CA 1
ATOM 4449 C C . ASN A 1 602 ? -27.808 -5.462 38.218 1.00 67.25 602 ASN A C 1
ATOM 4451 O O . ASN A 1 602 ? -27.960 -6.324 39.097 1.00 67.25 602 ASN A O 1
ATOM 4455 N N . SER A 1 603 ? -27.597 -5.753 36.936 1.00 69.88 603 SER A N 1
ATOM 4456 C CA . SER A 1 603 ? -27.587 -7.077 36.343 1.00 69.88 603 SER A CA 1
ATOM 4457 C C . SER A 1 603 ? -26.215 -7.522 35.841 1.00 69.88 603 SER A C 1
ATOM 4459 O O . SER A 1 603 ? -26.154 -8.679 35.477 1.00 69.88 603 SER A O 1
ATOM 4461 N N . PHE A 1 604 ? -25.127 -6.773 35.948 1.00 63.34 604 PHE A N 1
ATOM 4462 C CA . PHE A 1 604 ? -23.761 -7.202 35.614 1.00 63.34 604 PHE A CA 1
ATOM 4463 C C . PHE A 1 604 ? -23.360 -8.688 35.832 1.00 63.34 604 PHE A C 1
ATOM 4465 O O . PHE A 1 604 ? -23.684 -9.335 36.852 1.00 63.34 604 PHE A O 1
ATOM 4472 N N . PRO A 1 605 ? -22.475 -9.232 34.973 1.00 60.12 605 PRO A N 1
ATOM 4473 C CA . PRO A 1 605 ? -21.708 -10.429 35.252 1.00 60.12 605 PRO A CA 1
ATOM 4474 C C . PRO A 1 605 ? -20.804 -10.188 36.462 1.00 60.12 605 PRO A C 1
ATOM 4476 O O . PRO A 1 605 ? -19.933 -9.327 36.481 1.00 60.12 605 PRO A O 1
ATOM 4479 N N . VAL A 1 606 ? -20.966 -11.002 37.501 1.00 54.62 606 VAL A N 1
ATOM 4480 C CA . VAL A 1 606 ? -20.139 -10.886 38.707 1.00 54.62 606 VAL A CA 1
ATOM 4481 C C . VAL A 1 606 ? -18.646 -11.045 38.345 1.00 54.62 606 VAL A C 1
ATOM 4483 O O . VAL A 1 606 ? -18.251 -12.108 37.855 1.00 54.62 606 VAL A O 1
ATOM 4486 N N . SER A 1 607 ? -17.835 -10.002 38.595 1.00 48.22 607 SER A N 1
ATOM 4487 C CA . SER A 1 607 ? -16.380 -9.956 38.350 1.00 48.22 607 SER A CA 1
ATOM 4488 C C . SER A 1 607 ? -15.676 -11.246 38.785 1.00 48.22 607 SER A C 1
ATOM 4490 O O . SER A 1 607 ? -15.983 -11.813 39.837 1.00 48.22 607 SER A O 1
ATOM 4492 N N . GLN A 1 608 ? -14.680 -11.691 38.008 1.00 43.31 608 GLN A N 1
ATOM 4493 C CA . GLN A 1 608 ? -13.902 -12.914 38.258 1.00 43.31 608 GLN A CA 1
ATOM 4494 C C . GLN A 1 608 ? -13.263 -12.961 39.666 1.00 43.31 608 GLN A C 1
ATOM 4496 O O . GLN A 1 608 ? -12.952 -14.051 40.153 1.00 43.31 608 GLN A O 1
ATOM 4501 N N . PHE A 1 609 ? -13.130 -11.808 40.337 1.00 51.00 609 PHE A N 1
ATOM 4502 C CA . PHE A 1 609 ? -12.545 -11.664 41.674 1.00 51.00 609 PHE A CA 1
ATOM 4503 C C . PHE A 1 609 ? -13.547 -11.400 42.803 1.00 51.00 609 PHE A C 1
ATOM 4505 O O . PHE A 1 609 ? -13.158 -11.442 43.972 1.00 51.00 609 PHE A O 1
ATOM 4512 N N . ALA A 1 610 ? -14.830 -11.183 42.499 1.00 49.53 610 ALA A N 1
ATOM 4513 C CA . ALA A 1 610 ? -15.854 -10.935 43.507 1.00 49.53 610 ALA A CA 1
ATOM 4514 C C . ALA A 1 610 ? -16.002 -12.153 44.437 1.00 49.53 610 ALA A C 1
ATOM 4516 O O . ALA A 1 610 ? -16.624 -13.171 44.125 1.00 49.53 610 ALA A O 1
ATOM 4517 N N . GLY A 1 611 ? -15.394 -12.044 45.615 1.00 60.41 611 GLY A N 1
ATOM 4518 C CA . GLY A 1 611 ? -15.443 -13.049 46.674 1.00 60.41 611 GLY A CA 1
ATOM 4519 C C . GLY A 1 611 ? -14.163 -13.868 46.799 1.00 60.41 611 GLY A C 1
ATOM 4520 O O . GLY A 1 611 ? -14.112 -14.784 47.627 1.00 60.41 611 GLY A O 1
ATOM 4521 N N . GLU A 1 612 ? -13.115 -13.558 46.036 1.00 73.81 612 GLU A N 1
ATOM 4522 C CA . GLU A 1 612 ? -11.795 -14.128 46.280 1.00 73.81 612 GLU A CA 1
ATOM 4523 C C . GLU A 1 612 ? -11.171 -13.558 47.557 1.00 73.81 612 GLU A C 1
ATOM 4525 O O . GLU A 1 612 ? -11.298 -12.380 47.881 1.00 73.81 612 GLU A O 1
ATOM 4530 N N . LEU A 1 613 ? -10.494 -14.419 48.322 1.00 86.81 613 LEU A N 1
ATOM 4531 C CA . LEU A 1 613 ? -9.736 -13.982 49.490 1.00 86.81 613 LEU A CA 1
ATOM 4532 C C . LEU A 1 613 ? -8.393 -13.404 49.050 1.00 86.81 613 LEU A C 1
ATOM 4534 O O . LEU A 1 613 ? -7.681 -14.077 48.310 1.00 86.81 613 LEU A O 1
ATOM 4538 N N . ALA A 1 614 ? -8.014 -12.243 49.596 1.00 87.56 614 ALA A N 1
ATOM 4539 C CA . ALA A 1 614 ? -6.733 -11.567 49.350 1.00 87.56 614 ALA A CA 1
ATOM 4540 C C . ALA A 1 614 ? -5.516 -12.495 49.523 1.00 87.56 614 ALA A C 1
ATOM 4542 O O . ALA A 1 614 ? -4.504 -12.376 48.837 1.00 87.56 614 ALA A O 1
ATOM 4543 N N . TYR A 1 615 ? -5.631 -13.466 50.427 1.00 88.75 615 TYR A N 1
ATOM 4544 C CA . TYR A 1 615 ? -4.846 -14.691 50.355 1.00 88.75 615 TYR A CA 1
ATOM 4545 C C . TYR A 1 615 ? -5.652 -15.869 50.888 1.00 88.75 615 TYR A C 1
ATOM 4547 O O . TYR A 1 615 ? -6.555 -15.715 51.724 1.00 88.75 615 TYR A O 1
ATOM 4555 N N . LYS A 1 616 ? -5.267 -17.058 50.432 1.00 89.44 616 LYS A N 1
ATOM 4556 C CA . LYS A 1 616 ? -5.922 -18.328 50.729 1.00 89.44 616 LYS A CA 1
ATOM 4557 C C . LYS A 1 616 ? -4.953 -19.232 51.492 1.00 89.44 616 LYS A C 1
ATOM 4559 O O . LYS A 1 616 ? -3.733 -19.172 51.321 1.00 89.44 616 LYS A O 1
ATOM 4564 N N . VAL A 1 617 ? -5.503 -20.090 52.344 1.00 90.69 617 VAL A N 1
ATOM 4565 C CA . VAL A 1 617 ? -4.771 -21.196 52.974 1.00 90.69 617 VAL A CA 1
ATOM 4566 C C . VAL A 1 617 ? -5.532 -22.476 52.685 1.00 90.69 617 VAL A C 1
ATOM 4568 O O . VAL A 1 617 ? -6.738 -22.498 52.888 1.00 90.69 617 VAL A O 1
ATOM 4571 N N . GLU A 1 618 ? -4.873 -23.546 52.243 1.00 91.62 618 GLU A N 1
ATOM 4572 C CA . GLU A 1 618 ? -5.559 -24.808 51.954 1.00 91.62 618 GLU A CA 1
ATOM 4573 C C . GLU A 1 618 ? -6.409 -25.284 53.144 1.00 91.62 618 GLU A C 1
ATOM 4575 O O . GLU A 1 618 ? -5.960 -25.332 54.297 1.00 91.62 618 GLU A O 1
ATOM 4580 N N . GLN A 1 619 ? -7.643 -25.697 52.855 1.00 92.50 619 GLN A N 1
ATOM 4581 C CA . GLN A 1 619 ? -8.555 -26.233 53.858 1.00 92.50 619 GLN A CA 1
ATOM 4582 C C . GLN A 1 619 ? -7.929 -27.440 54.585 1.00 92.50 619 GLN A C 1
ATOM 4584 O O . GLN A 1 619 ? -7.400 -28.372 53.975 1.00 92.50 619 GLN A O 1
ATOM 4589 N N . GLY A 1 620 ? -8.014 -27.447 55.914 1.00 90.19 620 GLY A N 1
ATOM 4590 C CA . GLY A 1 620 ? -7.421 -28.466 56.779 1.00 90.19 620 GLY A CA 1
ATOM 4591 C C . GLY A 1 620 ? -5.966 -28.199 57.180 1.00 90.19 620 GLY A C 1
ATOM 4592 O O . GLY A 1 620 ? -5.383 -29.019 57.895 1.00 90.19 620 GLY A O 1
ATOM 4593 N N . ALA A 1 621 ? -5.361 -27.083 56.758 1.00 92.00 621 ALA A N 1
ATOM 4594 C CA . ALA A 1 621 ? -4.058 -26.649 57.255 1.00 92.00 621 ALA A CA 1
ATOM 4595 C C . ALA A 1 621 ? -4.091 -26.427 58.776 1.00 92.00 621 ALA A C 1
ATOM 4597 O O . ALA A 1 621 ? -5.007 -25.801 59.299 1.00 92.00 621 ALA A O 1
ATOM 4598 N N . VAL A 1 6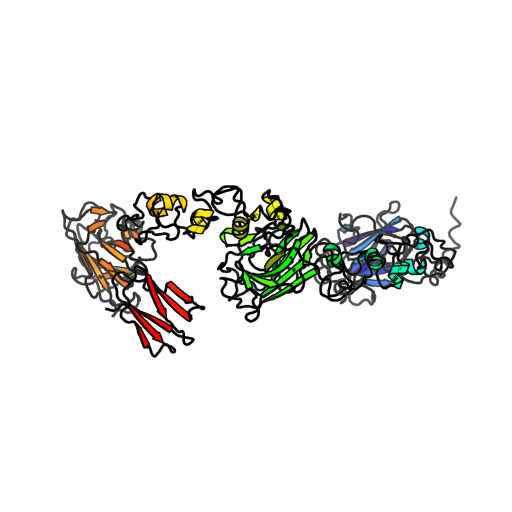22 ? -3.084 -26.931 59.497 1.00 92.06 622 VAL A N 1
ATOM 4599 C CA . VAL A 1 622 ? -3.032 -26.853 60.965 1.00 92.06 622 VAL A CA 1
ATOM 4600 C C . VAL A 1 622 ? -2.034 -25.784 61.388 1.00 92.06 622 VAL A C 1
ATOM 4602 O O . VAL A 1 622 ? -0.851 -25.863 61.053 1.00 92.06 622 VAL A O 1
ATOM 4605 N N . GLY A 1 623 ? -2.492 -24.809 62.172 1.00 91.44 623 GLY A N 1
ATOM 4606 C CA . GLY A 1 623 ? -1.644 -23.740 62.686 1.00 91.44 623 GLY A CA 1
ATOM 4607 C C . GLY A 1 623 ? -0.482 -24.270 63.531 1.00 91.44 623 GLY A C 1
ATOM 4608 O O . GLY A 1 623 ? -0.574 -25.282 64.232 1.00 91.44 623 GLY A O 1
ATOM 4609 N N . ASN A 1 624 ? 0.643 -23.566 63.485 1.00 91.88 624 ASN A N 1
ATOM 4610 C CA . ASN A 1 624 ? 1.907 -23.982 64.098 1.00 91.88 624 ASN A CA 1
ATOM 4611 C C . ASN A 1 624 ? 2.401 -23.025 65.197 1.00 91.88 624 ASN A C 1
ATOM 4613 O O . ASN A 1 624 ? 3.424 -23.301 65.834 1.00 91.88 624 ASN A O 1
ATOM 4617 N N . GLN A 1 625 ? 1.681 -21.934 65.474 1.00 92.19 625 GLN A N 1
ATOM 4618 C CA . GLN A 1 625 ? 2.070 -20.931 66.459 1.00 92.19 625 GLN A CA 1
ATOM 4619 C C . GLN A 1 625 ? 0.950 -20.660 67.473 1.00 92.19 625 GLN A C 1
ATOM 4621 O O . GLN A 1 625 ? -0.206 -20.447 67.140 1.00 92.19 625 GLN A O 1
ATOM 4626 N N . ASN A 1 626 ? 1.308 -20.665 68.761 1.00 93.44 626 ASN A N 1
ATOM 4627 C CA . ASN A 1 626 ? 0.385 -20.352 69.852 1.00 93.44 626 ASN A CA 1
ATOM 4628 C C . ASN A 1 626 ? 0.641 -18.928 70.358 1.00 93.44 626 ASN A C 1
ATOM 4630 O O . ASN A 1 626 ? 1.347 -18.758 71.358 1.00 93.44 626 ASN A O 1
ATOM 4634 N N . PHE A 1 627 ? 0.085 -17.920 69.689 1.00 93.00 627 PHE A N 1
ATOM 4635 C CA . PHE A 1 627 ? 0.288 -16.517 70.050 1.00 93.00 627 PHE A CA 1
ATOM 4636 C C . PHE A 1 627 ? -1.040 -15.762 70.157 1.00 93.00 627 PHE A C 1
ATOM 4638 O O . PHE A 1 627 ? -1.777 -15.677 69.192 1.00 93.00 627 PHE A O 1
ATOM 4645 N N . ALA A 1 628 ? -1.348 -15.221 71.338 1.00 91.50 628 ALA A N 1
ATOM 4646 C CA . ALA A 1 628 ? -2.634 -14.560 71.594 1.00 91.50 628 ALA A CA 1
ATOM 4647 C C . ALA A 1 628 ? -2.657 -13.063 71.267 1.00 91.50 628 ALA A C 1
ATOM 4649 O O . ALA A 1 628 ? -3.733 -12.468 71.237 1.00 91.50 628 ALA A O 1
ATOM 4650 N N . GLY A 1 629 ? -1.482 -12.459 71.088 1.00 93.38 629 GLY A N 1
ATOM 4651 C CA . GLY A 1 629 ? -1.360 -11.054 70.722 1.00 93.38 629 GLY A CA 1
ATOM 4652 C C . GLY A 1 629 ? -1.795 -10.789 69.278 1.00 93.38 629 GLY A C 1
ATOM 4653 O O . GLY A 1 629 ? -2.199 -11.706 68.566 1.00 93.38 629 GLY A O 1
ATOM 4654 N N . ALA A 1 630 ? -1.709 -9.531 68.859 1.00 93.94 630 ALA A N 1
ATOM 4655 C CA . ALA A 1 630 ? -2.008 -9.117 67.496 1.00 93.94 630 ALA A CA 1
ATOM 4656 C C . ALA A 1 630 ? -0.908 -9.570 66.524 1.00 93.94 630 ALA A C 1
ATOM 4658 O O . ALA A 1 630 ? 0.281 -9.420 66.821 1.00 93.94 630 ALA A O 1
ATOM 4659 N N . LEU A 1 631 ? -1.313 -10.110 65.378 1.00 93.25 631 LEU A N 1
ATOM 4660 C CA . LEU A 1 631 ? -0.470 -10.495 64.246 1.00 93.25 631 LEU A CA 1
ATOM 4661 C C . LEU A 1 631 ? -1.035 -9.840 62.993 1.00 93.25 631 LEU A C 1
ATOM 4663 O O . LEU A 1 631 ? -2.240 -9.937 62.776 1.00 93.25 631 LEU A O 1
ATOM 4667 N N . GLY A 1 632 ? -0.198 -9.189 62.190 1.00 89.88 632 GLY A N 1
ATOM 4668 C CA . GLY A 1 632 ? -0.651 -8.465 61.007 1.00 89.88 632 GLY A CA 1
ATOM 4669 C C . GLY A 1 632 ? 0.186 -8.732 59.766 1.00 89.88 632 GLY A C 1
ATOM 4670 O O . GLY A 1 632 ? 1.366 -9.075 59.872 1.00 89.88 632 GLY A O 1
ATOM 4671 N N . MET A 1 633 ? -0.433 -8.560 58.604 1.00 90.19 633 MET A N 1
ATOM 4672 C CA . MET A 1 633 ? 0.249 -8.486 57.316 1.00 90.19 633 MET A CA 1
ATOM 4673 C C . MET A 1 633 ? -0.052 -7.146 56.666 1.00 90.19 633 MET A C 1
ATOM 4675 O O . MET A 1 633 ? -1.201 -6.704 56.659 1.00 90.19 633 MET A O 1
ATOM 4679 N N . ASP A 1 634 ? 1.002 -6.522 56.161 1.00 88.00 634 ASP A N 1
ATOM 4680 C CA . ASP A 1 634 ? 0.925 -5.244 55.477 1.00 88.00 634 ASP A CA 1
ATOM 4681 C C . ASP A 1 634 ? 0.702 -5.474 53.989 1.00 88.00 634 ASP A C 1
ATOM 4683 O O . ASP A 1 634 ? 1.273 -6.398 53.404 1.00 88.00 634 ASP A O 1
ATOM 4687 N N . PHE A 1 635 ? -0.095 -4.614 53.377 1.00 87.38 635 PHE A N 1
ATOM 4688 C CA . PHE A 1 635 ? -0.341 -4.646 51.947 1.00 87.38 635 PHE A CA 1
ATOM 4689 C C . PHE A 1 635 ? -0.568 -3.239 51.405 1.00 87.38 635 PHE A C 1
ATOM 4691 O O . PHE A 1 635 ? -0.930 -2.322 52.149 1.00 87.38 635 PHE A O 1
ATOM 4698 N N . ILE A 1 636 ? -0.314 -3.095 50.112 1.00 84.19 636 ILE A N 1
ATOM 4699 C CA . ILE A 1 636 ? -0.617 -1.918 49.312 1.00 84.19 636 ILE A CA 1
ATOM 4700 C C . ILE A 1 636 ? -1.828 -2.238 48.456 1.00 84.19 636 ILE A C 1
ATOM 4702 O O . ILE A 1 636 ? -1.932 -3.330 47.900 1.00 84.19 636 ILE A O 1
ATOM 4706 N N . VAL A 1 637 ? -2.736 -1.279 48.410 1.00 83.31 637 VAL A N 1
ATOM 4707 C CA . VAL A 1 637 ? -3.848 -1.212 47.474 1.00 83.31 637 VAL A CA 1
ATOM 4708 C C . VAL A 1 637 ? -3.421 -0.217 46.400 1.00 83.31 637 VAL A C 1
ATOM 4710 O O . VAL A 1 637 ? -3.133 0.933 46.731 1.00 83.31 637 VAL A O 1
ATOM 4713 N N . GLU A 1 638 ? -3.307 -0.669 45.154 1.00 75.62 638 GLU A N 1
ATOM 4714 C CA . GLU A 1 638 ? -2.898 0.174 44.018 1.00 75.62 638 GLU A CA 1
ATOM 4715 C C . GLU A 1 638 ? -4.097 0.932 43.419 1.00 75.62 638 GLU A C 1
ATOM 4717 O O . GLU A 1 638 ? -3.949 2.056 42.943 1.00 75.62 638 GLU A O 1
ATOM 4722 N N . GLU A 1 639 ? -5.301 0.357 43.515 1.00 71.94 639 GLU A N 1
ATOM 4723 C CA . GLU A 1 639 ? -6.560 0.910 42.992 1.00 71.94 639 GLU A CA 1
ATOM 4724 C C . GLU A 1 639 ? -7.680 0.797 44.026 1.00 71.94 639 GLU A C 1
ATOM 4726 O O . GLU A 1 639 ? -7.632 -0.078 44.884 1.00 71.94 639 GLU A O 1
ATOM 4731 N N . THR A 1 640 ? -8.696 1.662 43.972 1.00 73.75 640 THR A N 1
ATOM 4732 C CA . THR A 1 640 ? -9.789 1.631 44.950 1.00 73.75 640 THR A CA 1
ATOM 4733 C C . THR A 1 640 ? -10.481 0.264 44.947 1.00 73.75 640 THR A C 1
ATOM 4735 O O . THR A 1 640 ? -10.905 -0.243 43.914 1.00 73.75 640 THR A O 1
ATOM 4738 N N . ILE A 1 641 ? -10.623 -0.349 46.120 1.00 80.88 641 ILE A N 1
ATOM 4739 C CA . ILE A 1 641 ? -11.311 -1.637 46.278 1.00 80.88 641 ILE A CA 1
ATOM 4740 C C . ILE A 1 641 ? -12.439 -1.529 47.294 1.00 80.88 641 ILE A C 1
ATOM 4742 O O . ILE A 1 641 ? -12.374 -0.756 48.253 1.00 80.88 641 ILE A O 1
ATOM 4746 N N . ARG A 1 642 ? -13.461 -2.367 47.139 1.00 82.56 642 ARG A N 1
ATOM 4747 C CA . ARG A 1 642 ? -14.481 -2.601 48.160 1.00 82.56 642 ARG A CA 1
ATOM 4748 C C . ARG A 1 642 ? -14.201 -3.912 48.870 1.00 82.56 642 ARG A C 1
ATOM 4750 O O . ARG A 1 642 ? -14.200 -4.971 48.259 1.00 82.56 642 ARG A O 1
ATOM 4757 N N . VAL A 1 643 ? -14.019 -3.851 50.181 1.00 89.25 643 VAL A N 1
ATOM 4758 C CA . VAL A 1 643 ? -13.920 -5.000 51.079 1.00 89.25 643 VAL A CA 1
ATOM 4759 C C . VAL A 1 643 ? -15.285 -5.254 51.704 1.00 89.25 643 VAL A C 1
ATOM 4761 O O . VAL A 1 643 ? -15.816 -4.404 52.418 1.00 89.25 643 VAL A O 1
ATOM 4764 N N . PHE A 1 644 ? -15.838 -6.442 51.495 1.00 85.25 644 PHE A N 1
ATOM 4765 C CA . PHE A 1 644 ? -17.175 -6.797 51.987 1.00 85.25 644 PHE A CA 1
ATOM 4766 C C . PHE A 1 644 ? -17.167 -7.973 52.974 1.00 85.25 644 PHE A C 1
ATOM 4768 O O . PHE A 1 644 ? -18.153 -8.205 53.671 1.00 85.25 644 PHE A O 1
ATOM 4775 N N . GLU A 1 645 ? -16.041 -8.676 53.133 1.00 92.94 645 GLU A N 1
ATOM 4776 C CA . GLU A 1 645 ? -15.892 -9.782 54.086 1.00 92.94 645 GLU A CA 1
ATOM 4777 C C . GLU A 1 645 ? -14.524 -9.768 54.777 1.00 92.94 645 GLU A C 1
ATOM 4779 O O . GLU A 1 645 ? -13.500 -9.505 54.145 1.00 92.94 645 GLU A O 1
ATOM 4784 N N . LEU A 1 646 ? -14.482 -10.148 56.060 1.00 96.00 646 LEU A N 1
ATOM 4785 C CA . LEU A 1 646 ? -13.234 -10.481 56.761 1.00 96.00 646 LEU A CA 1
ATOM 4786 C C . LEU A 1 646 ? -13.174 -11.978 57.057 1.00 96.00 646 LEU A C 1
ATOM 4788 O O . LEU A 1 646 ? -14.203 -12.633 57.238 1.00 96.00 646 LEU A O 1
ATOM 4792 N N . GLY A 1 647 ? -11.955 -12.508 57.153 1.00 96.25 647 GLY A N 1
ATOM 4793 C CA . GLY A 1 647 ? -11.705 -13.924 57.382 1.00 96.25 647 GLY A CA 1
ATOM 4794 C C . GLY A 1 647 ? -10.717 -14.213 58.506 1.00 96.25 647 GLY A C 1
ATOM 4795 O O . GLY A 1 647 ? -9.641 -13.623 58.551 1.00 96.25 647 GLY A O 1
ATOM 4796 N N . ALA A 1 648 ? -11.037 -15.167 59.381 1.00 96.69 648 ALA A N 1
ATOM 4797 C CA . ALA A 1 648 ? -10.145 -15.694 60.418 1.00 96.69 648 ALA A CA 1
ATOM 4798 C C . ALA A 1 648 ? -9.641 -17.095 60.049 1.00 96.69 648 ALA A C 1
ATOM 4800 O O . ALA A 1 648 ? -10.430 -17.959 59.682 1.00 96.69 648 ALA A O 1
ATOM 4801 N N . PHE A 1 649 ? -8.339 -17.351 60.155 1.00 95.88 649 PHE A N 1
ATOM 4802 C CA . PHE A 1 649 ? -7.777 -18.686 59.936 1.00 95.88 649 PHE A CA 1
ATOM 4803 C C . PHE A 1 649 ? -8.318 -19.708 60.957 1.00 95.88 649 PHE A C 1
ATOM 4805 O O . PHE A 1 649 ? -8.277 -19.475 62.164 1.00 95.88 649 PHE A O 1
ATOM 4812 N N . ASP A 1 650 ? -8.808 -20.848 60.466 1.00 95.50 650 ASP A N 1
ATOM 4813 C CA . ASP A 1 650 ? -9.352 -21.957 61.258 1.00 95.50 650 ASP A CA 1
ATOM 4814 C C . ASP A 1 650 ? -8.414 -23.160 61.152 1.00 95.50 650 ASP A C 1
ATOM 4816 O O . ASP A 1 650 ? -8.321 -23.831 60.117 1.00 95.50 650 ASP A O 1
ATOM 4820 N N . SER A 1 651 ? -7.676 -23.409 62.233 1.00 93.94 651 SER A N 1
ATOM 4821 C CA . SER A 1 651 ? -6.593 -24.380 62.240 1.00 93.94 651 SER A CA 1
ATOM 4822 C C . SER A 1 651 ? -7.139 -25.804 62.199 1.00 93.94 651 SER A C 1
ATOM 4824 O O . SER A 1 651 ? -7.475 -26.388 63.225 1.00 93.94 651 SER A O 1
ATOM 4826 N N . GLY A 1 652 ? -7.043 -26.438 61.037 1.00 92.75 652 GLY A N 1
ATOM 4827 C CA . GLY A 1 652 ? -7.594 -27.765 60.776 1.00 92.75 652 GLY A CA 1
ATOM 4828 C C . GLY A 1 652 ? -9.005 -27.713 60.197 1.00 92.75 652 GLY A C 1
ATOM 4829 O O . GLY A 1 652 ? -9.551 -28.769 59.870 1.00 92.75 652 GLY A O 1
ATOM 4830 N N . SER A 1 653 ? -9.557 -26.509 60.006 1.00 94.00 653 SER A N 1
ATOM 4831 C CA . SER A 1 653 ? -10.878 -26.268 59.425 1.00 94.00 653 SER A CA 1
ATOM 4832 C C . SER A 1 653 ? -12.015 -26.989 60.159 1.00 94.00 653 SER A C 1
ATOM 4834 O O . SER A 1 653 ? -13.000 -27.412 59.544 1.00 94.00 653 SER A O 1
ATOM 4836 N N . ASP A 1 654 ? -11.874 -27.171 61.471 1.00 92.94 654 ASP A N 1
ATOM 4837 C CA . ASP A 1 654 ? -12.811 -27.898 62.328 1.00 92.94 654 ASP A CA 1
ATOM 4838 C C . ASP A 1 654 ? -13.685 -26.981 63.199 1.00 92.94 654 ASP A C 1
ATOM 4840 O O . ASP A 1 654 ? -14.512 -27.474 63.976 1.00 92.94 654 ASP A O 1
ATOM 4844 N N . GLY A 1 655 ? -13.597 -25.669 62.969 1.00 92.81 655 GLY A N 1
ATOM 4845 C CA . GLY A 1 655 ? -14.348 -24.629 63.659 1.00 92.81 655 GLY A CA 1
ATOM 4846 C C . GLY A 1 655 ? -13.530 -24.020 64.790 1.00 92.81 655 GLY A C 1
ATOM 4847 O O . GLY A 1 655 ? -12.707 -24.677 65.421 1.00 92.81 655 GLY A O 1
ATOM 4848 N N . LEU A 1 656 ? -13.793 -22.752 65.102 1.00 94.50 656 LEU A N 1
ATOM 4849 C CA . LEU A 1 656 ? -12.973 -22.038 66.076 1.00 94.50 656 LEU A CA 1
ATOM 4850 C C . LEU A 1 656 ? -13.207 -22.556 67.499 1.00 94.50 656 LEU A C 1
ATOM 4852 O O . LEU A 1 656 ? -14.328 -22.599 68.011 1.00 94.50 656 LEU A O 1
ATOM 4856 N N . SER A 1 657 ? -12.125 -22.868 68.208 1.00 94.12 657 SER A N 1
ATOM 4857 C CA . SER A 1 657 ? -12.170 -23.278 69.618 1.00 94.12 657 SER A CA 1
ATOM 4858 C C . SER A 1 657 ? -12.186 -22.104 70.608 1.00 94.12 657 SER A C 1
ATOM 4860 O O . SER A 1 657 ? -12.304 -22.304 71.826 1.00 94.12 657 SER A O 1
ATOM 4862 N N . ARG A 1 658 ? -12.050 -20.869 70.112 1.00 94.19 658 ARG A N 1
ATOM 4863 C CA . ARG A 1 658 ? -12.025 -19.621 70.889 1.00 94.19 658 ARG A CA 1
ATOM 4864 C C . ARG A 1 658 ? -12.415 -18.415 70.029 1.00 94.19 658 ARG A C 1
ATOM 4866 O O . ARG A 1 658 ? -12.375 -18.528 68.811 1.00 94.19 658 ARG A O 1
ATOM 4873 N N . PRO A 1 659 ? -12.731 -17.268 70.651 1.00 95.62 659 PRO A N 1
ATOM 4874 C CA . PRO A 1 659 ? -12.912 -16.028 69.917 1.00 95.62 659 PRO A CA 1
ATOM 4875 C C . PRO A 1 659 ? -11.621 -15.572 69.231 1.00 95.62 659 PRO A C 1
ATOM 4877 O O . PRO A 1 659 ? -10.574 -15.536 69.884 1.00 95.62 659 PRO A O 1
ATOM 4880 N N . ILE A 1 660 ? -11.722 -15.212 67.954 1.00 97.62 660 ILE A N 1
ATOM 4881 C CA . ILE A 1 660 ? -10.667 -14.575 67.162 1.00 97.62 660 ILE A CA 1
ATOM 4882 C C . ILE A 1 660 ? -11.206 -13.240 66.664 1.00 97.62 660 ILE A C 1
ATOM 4884 O O . ILE A 1 660 ? -12.329 -13.160 66.177 1.00 97.62 660 ILE A O 1
ATOM 4888 N N . THR A 1 661 ? -10.414 -12.188 66.784 1.00 97.38 661 THR A N 1
ATOM 4889 C CA . THR A 1 661 ? -10.779 -10.859 66.297 1.00 97.38 661 THR A CA 1
ATOM 4890 C C . THR A 1 661 ? -9.940 -10.545 65.074 1.00 97.38 661 THR A C 1
ATOM 4892 O O . THR A 1 661 ? -8.718 -10.641 65.158 1.00 97.38 661 THR A O 1
ATOM 4895 N N . VAL A 1 662 ? -10.578 -10.163 63.968 1.00 97.50 662 VAL A N 1
ATOM 4896 C CA . VAL A 1 662 ? -9.911 -9.693 62.746 1.00 97.50 662 VAL A CA 1
ATOM 4897 C C . VAL A 1 662 ? -10.274 -8.231 62.527 1.00 97.50 662 VAL A C 1
ATOM 4899 O O . VAL A 1 662 ? -11.435 -7.851 62.674 1.00 97.50 662 VAL A O 1
ATOM 4902 N N . SER A 1 663 ? -9.281 -7.410 62.209 1.00 95.56 663 SER A N 1
ATOM 4903 C CA . SER A 1 663 ? -9.416 -5.967 62.050 1.00 95.56 663 SER A CA 1
ATOM 4904 C C . SER A 1 663 ? -8.607 -5.473 60.861 1.00 95.56 663 SER A C 1
ATOM 4906 O O . SER A 1 663 ? -7.440 -5.836 60.724 1.00 95.56 663 SER A O 1
ATOM 4908 N N . MET A 1 664 ? -9.208 -4.598 60.064 1.00 95.12 664 MET A N 1
ATOM 4909 C CA . MET A 1 664 ? -8.531 -3.815 59.037 1.00 95.12 664 MET A CA 1
ATOM 4910 C C . MET A 1 664 ? -8.060 -2.489 59.638 1.00 95.12 664 MET A C 1
ATOM 4912 O O . MET A 1 664 ? -8.855 -1.798 60.277 1.00 95.12 664 MET A O 1
ATOM 4916 N N . TRP A 1 665 ? -6.789 -2.139 59.453 1.00 92.56 665 TRP A N 1
ATOM 4917 C CA . TRP A 1 665 ? -6.186 -0.902 59.961 1.00 92.56 665 TRP A CA 1
ATOM 4918 C C . TRP A 1 665 ? -5.649 -0.042 58.815 1.00 92.56 665 TRP A C 1
ATOM 4920 O O . TRP A 1 665 ? -5.036 -0.576 57.890 1.00 92.56 665 TRP A O 1
ATOM 4930 N N . SER A 1 666 ? -5.831 1.277 58.909 1.00 87.12 666 SER A N 1
ATOM 4931 C CA . SER A 1 666 ? -5.125 2.253 58.066 1.00 87.12 666 SER A CA 1
ATOM 4932 C C . SER A 1 666 ? -3.701 2.501 58.565 1.00 87.12 666 SER A C 1
ATOM 4934 O O . SER A 1 666 ? -3.413 2.323 59.756 1.00 87.12 666 SER A O 1
ATOM 4936 N N . ARG A 1 667 ? -2.820 2.954 57.666 1.00 82.31 667 ARG A N 1
ATOM 4937 C CA . ARG A 1 667 ? -1.445 3.379 57.969 1.00 82.31 667 ARG A CA 1
ATOM 4938 C C . ARG A 1 667 ? -1.213 4.850 57.605 1.00 82.31 667 ARG A C 1
ATOM 4940 O O . ARG A 1 667 ? -1.913 5.390 56.755 1.00 82.31 667 ARG A O 1
ATOM 4947 N N . ASP A 1 668 ? -0.235 5.474 58.266 1.00 69.62 668 ASP A N 1
ATOM 4948 C CA . ASP A 1 668 ? 0.196 6.867 58.031 1.00 69.62 668 ASP A CA 1
ATOM 4949 C C . ASP A 1 668 ? 1.149 7.028 56.823 1.00 69.62 668 ASP A C 1
ATOM 4951 O O . ASP A 1 668 ? 1.400 8.155 56.394 1.00 69.62 668 ASP A O 1
ATOM 4955 N N . ASP A 1 669 ? 1.664 5.937 56.242 1.00 63.03 669 ASP A N 1
ATOM 4956 C CA . ASP A 1 669 ? 2.688 5.961 55.193 1.00 63.03 669 ASP A CA 1
ATOM 4957 C C . ASP A 1 669 ? 2.201 5.435 53.827 1.00 63.03 669 ASP A C 1
ATOM 4959 O O . ASP A 1 669 ? 1.348 4.560 53.734 1.00 63.03 669 ASP A O 1
ATOM 4963 N N . LEU A 1 670 ? 2.796 5.934 52.736 1.00 57.47 670 LEU A N 1
ATOM 4964 C CA . LEU A 1 670 ? 2.528 5.498 51.351 1.00 57.47 670 LEU A CA 1
ATOM 4965 C C . LEU A 1 670 ? 3.266 4.190 50.983 1.00 57.47 670 LEU A C 1
ATOM 4967 O O . LEU A 1 670 ? 3.681 4.004 49.842 1.00 57.47 670 LEU A O 1
ATOM 4971 N N . GLY A 1 671 ? 3.511 3.305 51.953 1.00 54.56 671 GLY A N 1
ATOM 4972 C CA . GLY A 1 671 ? 4.143 2.009 51.697 1.00 54.56 671 GLY A CA 1
ATOM 4973 C C . GLY A 1 671 ? 5.672 2.000 51.605 1.00 54.56 671 GLY A C 1
ATOM 4974 O O . GLY A 1 671 ? 6.233 1.037 51.085 1.00 54.56 671 GLY A O 1
ATOM 4975 N N . THR A 1 672 ? 6.384 3.022 52.099 1.00 54.16 672 THR A N 1
ATOM 4976 C CA . THR A 1 672 ? 7.862 3.021 52.098 1.00 54.16 672 THR A CA 1
ATOM 4977 C C . THR A 1 672 ? 8.422 2.106 53.202 1.00 54.16 672 THR A C 1
ATOM 4979 O O . THR A 1 672 ? 8.269 2.433 54.376 1.00 54.16 672 THR A O 1
ATOM 4982 N N . PRO A 1 673 ? 9.146 1.009 52.897 1.00 50.66 673 PRO A N 1
ATOM 4983 C CA . PRO A 1 673 ? 9.463 -0.017 53.904 1.00 50.66 673 PRO A CA 1
ATOM 4984 C C . PRO A 1 673 ? 10.538 0.309 54.972 1.00 50.66 673 PRO A C 1
ATOM 4986 O O . PRO A 1 673 ? 10.971 -0.616 55.658 1.00 50.66 673 PRO A O 1
ATOM 4989 N N . GLU A 1 674 ? 11.041 1.546 55.130 1.00 47.69 674 GLU A N 1
ATOM 4990 C CA . GLU A 1 674 ? 12.312 1.771 55.866 1.00 47.69 674 GLU A CA 1
ATOM 4991 C C . GLU A 1 674 ? 12.371 2.869 56.961 1.00 47.69 674 GLU A C 1
ATOM 4993 O O . GLU A 1 674 ? 13.415 3.004 57.609 1.00 47.69 674 GLU A O 1
ATOM 4998 N N . GLU A 1 675 ? 11.299 3.600 57.294 1.00 50.47 675 GLU A N 1
ATOM 4999 C CA . GLU A 1 675 ? 11.329 4.594 58.393 1.00 50.47 675 GLU A CA 1
ATOM 5000 C C . GLU A 1 675 ? 10.616 4.075 59.664 1.00 50.47 675 GLU A C 1
ATOM 5002 O O . GLU A 1 675 ? 9.406 4.153 59.826 1.00 50.47 675 GLU A O 1
ATOM 5007 N N . VAL A 1 676 ? 11.400 3.598 60.641 1.00 49.84 676 VAL A N 1
ATOM 5008 C CA . VAL A 1 676 ? 10.973 2.928 61.902 1.00 49.84 676 VAL A CA 1
ATOM 5009 C C . VAL A 1 676 ? 9.990 3.733 62.791 1.00 49.84 676 VAL A C 1
ATOM 5011 O O . VAL A 1 676 ? 9.533 3.224 63.814 1.00 49.84 676 VAL A O 1
ATOM 5014 N N . ASN A 1 677 ? 9.685 4.993 62.462 1.00 48.91 677 ASN A N 1
ATOM 5015 C CA . ASN A 1 677 ? 8.873 5.890 63.295 1.00 48.91 677 ASN A CA 1
ATOM 5016 C C . ASN A 1 677 ? 7.608 6.451 62.617 1.00 48.91 677 ASN A C 1
ATOM 5018 O O . ASN A 1 677 ? 6.913 7.207 63.293 1.00 48.91 677 ASN A O 1
ATOM 5022 N N . ASP A 1 678 ? 7.319 6.101 61.359 1.00 54.81 678 ASP A N 1
ATOM 5023 C CA . ASP A 1 678 ? 6.114 6.555 60.621 1.00 54.81 678 ASP A CA 1
ATOM 5024 C C . ASP A 1 678 ? 5.069 5.434 60.426 1.00 54.81 678 ASP A C 1
ATOM 5026 O O . ASP A 1 678 ? 4.009 5.599 59.847 1.00 54.81 678 ASP A O 1
ATOM 5030 N N . ASP A 1 679 ? 5.372 4.262 60.979 1.00 58.56 679 ASP A N 1
ATOM 5031 C CA . ASP A 1 679 ? 4.703 2.985 60.731 1.00 58.56 679 ASP A CA 1
ATOM 5032 C C . ASP A 1 679 ? 3.539 2.690 61.706 1.00 58.56 679 ASP A C 1
ATOM 5034 O O . ASP A 1 679 ? 3.231 1.526 62.006 1.00 58.56 679 ASP A O 1
ATOM 5038 N N . SER A 1 680 ? 2.935 3.726 62.300 1.00 65.00 680 SER A N 1
ATOM 5039 C CA . SER A 1 680 ? 1.813 3.570 63.233 1.00 65.00 680 SER A CA 1
ATOM 5040 C C . SER A 1 680 ? 0.489 3.374 62.504 1.00 65.00 680 SER A C 1
ATOM 5042 O O . SER A 1 680 ? 0.146 4.136 61.611 1.00 65.00 680 SER A O 1
ATOM 5044 N N . GLY A 1 681 ? -0.293 2.381 62.936 1.00 63.66 681 GLY A N 1
ATOM 5045 C CA . GLY A 1 681 ? -1.695 2.295 62.545 1.00 63.66 681 GLY A CA 1
ATOM 5046 C C . GLY A 1 681 ? -2.480 3.470 63.123 1.00 63.66 681 GLY A C 1
ATOM 5047 O O . GLY A 1 681 ? -2.347 3.763 64.318 1.00 63.66 681 GLY A O 1
ATOM 5048 N N . ILE A 1 682 ? -3.280 4.124 62.282 1.00 68.69 682 ILE A N 1
ATOM 5049 C CA . ILE A 1 682 ? -4.033 5.332 62.644 1.00 68.69 682 ILE A CA 1
ATOM 5050 C C . ILE A 1 682 ? -5.343 4.930 63.310 1.00 68.69 682 ILE A C 1
ATOM 5052 O O . ILE A 1 682 ? -5.567 5.228 64.483 1.00 68.69 682 ILE A O 1
ATOM 5056 N N . ASP A 1 683 ? -6.175 4.201 62.566 1.00 82.75 683 ASP A N 1
ATOM 5057 C CA . ASP A 1 683 ? -7.541 3.866 62.938 1.00 82.75 683 ASP A CA 1
ATOM 5058 C C . ASP A 1 683 ? -7.897 2.437 62.503 1.00 82.75 683 ASP A C 1
ATOM 5060 O O . ASP A 1 683 ? -7.362 1.887 61.537 1.00 82.75 683 ASP A O 1
ATOM 5064 N N . ILE A 1 684 ? -8.831 1.828 63.237 1.00 91.62 684 ILE A N 1
ATOM 5065 C CA . ILE A 1 684 ? -9.492 0.589 62.817 1.00 91.62 684 ILE A CA 1
ATOM 5066 C C . ILE A 1 684 ? -10.580 0.974 61.818 1.00 91.62 684 ILE A C 1
ATOM 5068 O O . ILE A 1 684 ? -11.528 1.667 62.187 1.00 91.62 684 ILE A O 1
ATOM 5072 N N . LEU A 1 685 ? -10.454 0.492 60.585 1.00 92.81 685 LEU A N 1
ATOM 5073 C CA . LEU A 1 685 ? -11.397 0.744 59.496 1.00 92.81 685 LEU A CA 1
ATOM 5074 C C . LEU A 1 685 ? -12.583 -0.225 59.530 1.00 92.81 685 LEU A C 1
ATOM 5076 O O . LEU A 1 685 ? -13.725 0.175 59.346 1.00 92.81 685 LEU A O 1
ATOM 5080 N N . ALA A 1 686 ? -12.315 -1.498 59.824 1.00 94.31 686 ALA A N 1
ATOM 5081 C CA . ALA A 1 686 ? -13.333 -2.529 60.002 1.00 94.31 686 ALA A CA 1
ATOM 5082 C C . ALA A 1 686 ? -12.869 -3.574 61.016 1.00 94.31 686 ALA A C 1
ATOM 5084 O O . ALA A 1 686 ? -11.670 -3.800 61.193 1.00 94.31 686 ALA A O 1
ATOM 5085 N N . GLN A 1 687 ? -13.810 -4.229 61.697 1.00 95.50 687 GLN A N 1
ATOM 5086 C CA . GLN A 1 687 ? -13.496 -5.247 62.694 1.00 95.50 687 GLN A CA 1
ATOM 5087 C C . GLN A 1 687 ? -14.634 -6.248 62.870 1.00 95.50 687 GLN A C 1
ATOM 5089 O O . GLN A 1 687 ? -15.785 -5.861 63.055 1.00 95.50 687 GLN A O 1
ATOM 5094 N N . ILE A 1 688 ? -14.286 -7.535 62.917 1.00 95.69 688 ILE A N 1
ATOM 5095 C CA . ILE A 1 688 ? -15.207 -8.632 63.220 1.00 95.69 688 ILE A CA 1
ATOM 5096 C C . ILE A 1 688 ? -14.629 -9.506 64.341 1.00 95.69 688 ILE A C 1
ATOM 5098 O O . ILE A 1 688 ? -13.437 -9.820 64.372 1.00 95.69 688 ILE A O 1
ATOM 5102 N N . GLU A 1 689 ? -15.493 -9.920 65.270 1.00 96.19 689 GLU A N 1
ATOM 5103 C CA . GLU A 1 689 ? -15.196 -10.966 66.252 1.00 96.19 689 GLU A CA 1
ATOM 5104 C C . GLU A 1 689 ? -15.853 -12.287 65.826 1.00 96.19 689 GLU A C 1
ATOM 5106 O O . GLU A 1 689 ? -17.076 -12.427 65.816 1.00 96.19 689 GLU A O 1
ATOM 5111 N N . PHE A 1 690 ? -15.025 -13.282 65.524 1.00 97.19 690 PHE A N 1
ATOM 5112 C CA . PHE A 1 690 ? -15.430 -14.642 65.201 1.00 97.19 690 PHE A CA 1
ATOM 5113 C C . PHE A 1 690 ? -15.527 -15.437 66.496 1.00 97.19 690 PHE A C 1
ATOM 5115 O O . PHE A 1 690 ? -14.537 -15.565 67.215 1.00 97.19 690 PHE A O 1
ATOM 5122 N N . THR A 1 691 ? -16.702 -15.980 66.819 1.00 95.06 691 THR A N 1
ATOM 5123 C CA . THR A 1 691 ? -16.923 -16.703 68.085 1.00 95.06 691 THR A CA 1
ATOM 5124 C C . THR A 1 691 ? -17.322 -18.156 67.843 1.00 95.06 691 THR A C 1
ATOM 5126 O O . THR A 1 691 ? -18.014 -18.425 66.868 1.00 95.06 691 THR A O 1
ATOM 5129 N N . PRO A 1 692 ? -16.963 -19.103 68.733 1.00 94.06 692 PRO A N 1
ATOM 5130 C CA . PRO A 1 692 ? -17.387 -20.495 68.589 1.00 94.06 692 PRO A CA 1
ATOM 5131 C C . PRO A 1 692 ? -18.920 -20.644 68.569 1.00 94.06 692 PRO A C 1
ATOM 5133 O O . PRO A 1 692 ? -19.605 -20.249 69.518 1.00 94.06 692 PRO A O 1
ATOM 5136 N N . GLY A 1 693 ? -19.451 -21.271 67.524 1.00 84.62 693 GLY A N 1
ATOM 5137 C CA . GLY A 1 693 ? -20.873 -21.380 67.195 1.00 84.62 693 GLY A CA 1
ATOM 5138 C C . GLY A 1 693 ? -21.435 -20.249 66.319 1.00 84.62 693 GLY A C 1
ATOM 5139 O O . GLY A 1 693 ? -22.613 -20.323 65.966 1.00 84.62 693 GLY A O 1
ATOM 5140 N N . ASN A 1 694 ? -20.643 -19.223 66.001 1.00 88.00 694 ASN A N 1
ATOM 5141 C CA . ASN A 1 694 ? -20.972 -18.128 65.083 1.00 88.00 694 ASN A CA 1
ATOM 5142 C C . ASN A 1 694 ? -19.708 -17.624 64.363 1.00 88.00 694 ASN A C 1
ATOM 5144 O O . ASN A 1 694 ? -19.446 -16.426 64.281 1.00 88.00 694 ASN A O 1
ATOM 5148 N N . GLU A 1 695 ? -18.882 -18.561 63.914 1.00 85.88 695 GLU A N 1
ATOM 5149 C CA . GLU A 1 695 ? -17.631 -18.303 63.209 1.00 85.88 695 GLU A CA 1
ATOM 5150 C C . GLU A 1 695 ? -17.834 -18.021 61.713 1.00 85.88 695 GLU A C 1
ATOM 5152 O O . GLU A 1 695 ? -16.877 -17.702 61.035 1.00 85.88 695 GLU A O 1
ATOM 5157 N N . GLY A 1 696 ? -19.055 -18.087 61.184 1.00 89.69 696 GLY A N 1
ATOM 5158 C CA . GLY A 1 696 ? -19.300 -17.874 59.756 1.00 89.69 696 GLY A CA 1
ATOM 5159 C C . GLY A 1 696 ? -18.919 -19.071 58.880 1.00 89.69 696 GLY A C 1
ATOM 5160 O O . GLY A 1 696 ? -18.604 -20.168 59.370 1.00 89.69 696 GLY A O 1
ATOM 5161 N N . ASP A 1 697 ? -19.008 -18.872 57.570 1.00 89.12 697 ASP A N 1
ATOM 5162 C CA . ASP A 1 697 ? -18.829 -19.93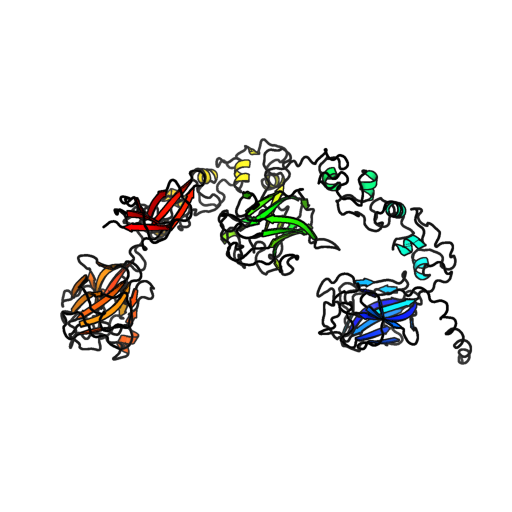8 56.588 1.00 89.12 697 ASP A CA 1
ATOM 5163 C C . ASP A 1 697 ? -17.347 -20.231 56.348 1.00 89.12 697 ASP A C 1
ATOM 5165 O O . ASP A 1 697 ? -16.480 -19.374 56.506 1.00 89.12 697 ASP A O 1
ATOM 5169 N N . LEU A 1 698 ? -17.038 -21.486 56.020 1.00 90.88 698 LEU A N 1
ATOM 5170 C CA . LEU A 1 698 ? -15.673 -21.898 55.711 1.00 90.88 698 LEU A CA 1
ATOM 5171 C C . LEU A 1 698 ? -15.403 -21.682 54.221 1.00 90.88 698 LEU A C 1
ATOM 5173 O O . LEU A 1 698 ? -16.000 -22.381 53.398 1.00 90.88 698 LEU A O 1
ATOM 5177 N N . ARG A 1 699 ? -14.478 -20.779 53.894 1.00 90.31 699 ARG A N 1
ATOM 5178 C CA . ARG A 1 699 ? -13.906 -20.613 52.554 1.00 90.31 699 ARG A CA 1
ATOM 5179 C C . ARG A 1 699 ? -12.401 -20.795 52.658 1.00 90.31 699 ARG A C 1
ATOM 5181 O O . ARG A 1 699 ? -11.737 -20.131 53.454 1.00 90.31 699 ARG A O 1
ATOM 5188 N N . ASP A 1 700 ? -11.888 -21.761 51.906 1.00 88.44 700 ASP A N 1
ATOM 5189 C CA . ASP A 1 700 ? -10.523 -22.256 52.072 1.00 88.44 700 ASP A CA 1
ATOM 5190 C C . ASP A 1 700 ? -10.269 -22.661 53.543 1.00 88.44 700 ASP A C 1
ATOM 5192 O O . ASP A 1 700 ? -11.097 -23.321 54.176 1.00 88.44 700 ASP A O 1
ATOM 5196 N N . GLY A 1 701 ? -9.128 -22.300 54.114 1.00 91.12 701 GLY A N 1
ATOM 5197 C CA . GLY A 1 701 ? -8.783 -22.490 55.522 1.00 91.12 701 GLY A CA 1
ATOM 5198 C C . GLY A 1 701 ? -9.317 -21.392 56.447 1.00 91.12 701 GLY A C 1
ATOM 5199 O O . GLY A 1 701 ? -8.876 -21.320 57.594 1.00 91.12 701 GLY A O 1
ATOM 5200 N N . HIS A 1 702 ? -10.219 -20.525 55.976 1.00 95.81 702 HIS A N 1
ATOM 5201 C CA . HIS A 1 702 ? -10.681 -19.346 56.706 1.00 95.81 702 HIS A CA 1
ATOM 5202 C C . HIS A 1 702 ? -12.187 -19.353 56.966 1.00 95.81 702 HIS A C 1
ATOM 5204 O O . HIS A 1 702 ? -13.006 -19.800 56.169 1.00 95.81 702 HIS A O 1
ATOM 5210 N N . ARG A 1 703 ? -12.547 -18.809 58.119 1.00 96.00 703 ARG A N 1
ATOM 5211 C CA . ARG A 1 703 ? -13.903 -18.534 58.574 1.00 96.00 703 ARG A CA 1
ATOM 5212 C C . ARG A 1 703 ? -14.274 -17.120 58.191 1.00 96.00 703 ARG A C 1
ATOM 5214 O O . ARG A 1 703 ? -13.570 -16.209 58.613 1.00 96.00 703 ARG A O 1
ATOM 5221 N N . ILE A 1 704 ? -15.320 -16.954 57.392 1.00 94.38 704 ILE A N 1
ATOM 5222 C CA . ILE A 1 704 ? -15.667 -15.695 56.735 1.00 94.38 704 ILE A CA 1
ATOM 5223 C C . ILE A 1 704 ? -16.994 -15.159 57.266 1.00 94.38 704 ILE A C 1
ATOM 5225 O O . ILE A 1 704 ? -17.970 -15.899 57.409 1.00 94.38 704 ILE A O 1
ATOM 5229 N N . ILE A 1 705 ? -17.020 -13.863 57.563 1.00 90.75 705 ILE A N 1
ATOM 5230 C CA . ILE A 1 705 ? -18.221 -13.121 57.950 1.00 90.75 705 ILE A CA 1
ATOM 5231 C C . ILE A 1 705 ? -18.252 -11.825 57.133 1.00 90.75 705 ILE A C 1
ATOM 5233 O O . ILE A 1 705 ? -17.245 -11.117 57.050 1.00 90.75 705 ILE A O 1
ATOM 5237 N N . ALA A 1 706 ? -19.416 -11.525 56.557 1.00 86.00 706 ALA A N 1
ATOM 5238 C CA . ALA A 1 706 ? -19.671 -10.276 55.849 1.00 86.00 706 ALA A CA 1
ATOM 5239 C C . ALA A 1 706 ? -19.671 -9.077 56.804 1.00 86.00 706 ALA A C 1
ATOM 5241 O O . ALA A 1 706 ? -20.128 -9.171 57.949 1.00 86.00 706 ALA A O 1
ATOM 5242 N N . LEU A 1 707 ? -19.159 -7.948 56.328 1.00 84.00 707 LEU A N 1
ATOM 5243 C CA . LEU A 1 707 ? -19.240 -6.676 57.030 1.00 84.00 707 LEU A CA 1
ATOM 5244 C C . LEU A 1 707 ? -20.685 -6.155 57.003 1.00 84.00 707 LEU A C 1
ATOM 5246 O O . LEU A 1 707 ? -21.401 -6.341 56.026 1.00 84.00 707 LEU A O 1
ATOM 5250 N N . GLU A 1 708 ? -21.130 -5.525 58.097 1.00 79.81 708 GLU A N 1
ATOM 5251 C CA . GLU A 1 708 ? -22.448 -4.864 58.125 1.00 79.81 708 GLU A CA 1
ATOM 5252 C C . GLU A 1 708 ? -22.464 -3.614 57.235 1.00 79.81 708 GLU A C 1
ATOM 5254 O O . GLU A 1 708 ? -23.472 -3.342 56.589 1.00 79.81 708 GLU A O 1
ATOM 5259 N N . ASP A 1 709 ? -21.333 -2.904 57.196 1.00 75.75 709 ASP A N 1
ATOM 5260 C CA . ASP A 1 709 ? -21.054 -1.781 56.309 1.00 75.75 709 ASP A CA 1
ATOM 5261 C C . ASP A 1 709 ? -19.789 -2.131 55.510 1.00 75.75 709 ASP A C 1
ATOM 5263 O O . ASP A 1 709 ? -18.723 -2.349 56.095 1.00 75.75 709 ASP A O 1
ATOM 5267 N N . GLU A 1 710 ? -19.914 -2.235 54.189 1.00 78.50 710 GLU A N 1
ATOM 5268 C CA . GLU A 1 710 ? -18.793 -2.532 53.293 1.00 78.50 710 GLU A CA 1
ATOM 5269 C C . GLU A 1 710 ? -17.736 -1.425 53.378 1.00 78.50 710 GLU A C 1
ATOM 5271 O O . GLU A 1 710 ? -18.045 -0.234 53.486 1.00 78.50 710 GLU A O 1
ATOM 5276 N N . LEU A 1 711 ? -16.467 -1.824 53.363 1.00 86.62 711 LEU A N 1
ATOM 5277 C CA . LEU A 1 711 ? -15.334 -0.932 53.547 1.00 86.62 711 LEU A CA 1
ATOM 5278 C C . LEU A 1 711 ? -14.691 -0.625 52.198 1.00 86.62 711 LEU A C 1
ATOM 5280 O O . LEU A 1 711 ? -14.110 -1.508 51.581 1.00 86.62 711 LEU A O 1
ATOM 5284 N N . VAL A 1 712 ? -14.724 0.634 51.776 1.00 82.19 712 VAL A N 1
ATOM 5285 C CA . VAL A 1 712 ? -13.952 1.097 50.618 1.00 82.19 712 VAL A CA 1
ATOM 5286 C C . VAL A 1 712 ? -12.534 1.449 51.065 1.00 82.19 712 VAL A C 1
ATOM 5288 O O . VAL A 1 712 ? -12.357 2.226 52.007 1.00 82.19 712 VAL A O 1
ATOM 5291 N N . LEU A 1 713 ? -11.535 0.855 50.416 1.00 85.12 713 LEU A N 1
ATOM 5292 C CA . LEU A 1 713 ? -10.124 1.182 50.588 1.00 85.12 713 LEU A CA 1
ATOM 5293 C C . LEU A 1 713 ? -9.638 1.917 49.344 1.00 85.12 713 LEU A C 1
ATOM 5295 O O . LEU A 1 713 ? -9.672 1.366 48.251 1.00 85.12 713 LEU A O 1
ATOM 5299 N N . GLU A 1 714 ? -9.172 3.147 49.528 1.00 80.25 714 GLU A N 1
ATOM 5300 C CA . GLU A 1 714 ? -8.512 3.930 48.478 1.00 80.25 714 GLU A CA 1
ATOM 5301 C C . GLU A 1 714 ? -7.061 3.462 48.277 1.00 80.25 714 GLU A C 1
ATOM 5303 O O . GLU A 1 714 ? -6.515 2.819 49.185 1.00 80.25 714 GLU A O 1
ATOM 5308 N N . PRO A 1 715 ? -6.393 3.825 47.166 1.00 81.19 715 PRO A N 1
ATOM 5309 C CA . PRO A 1 715 ? -4.979 3.534 46.972 1.00 81.19 715 PRO A CA 1
ATOM 5310 C C . PRO A 1 715 ? -4.127 3.981 48.165 1.00 81.19 715 PRO A C 1
ATOM 5312 O O . PRO A 1 715 ? -4.202 5.128 48.616 1.00 81.19 715 PRO A O 1
ATOM 5315 N N . GLY A 1 716 ? -3.327 3.068 48.712 1.00 80.25 716 GLY A N 1
ATOM 5316 C CA . GLY A 1 716 ? -2.574 3.318 49.939 1.00 80.25 716 GLY A CA 1
ATOM 5317 C C . GLY A 1 716 ? -2.149 2.060 50.688 1.00 80.25 716 GLY A C 1
ATOM 5318 O O . GLY A 1 716 ? -2.350 0.933 50.235 1.00 80.25 716 GLY A O 1
ATOM 5319 N N . ALA A 1 717 ? -1.534 2.259 51.857 1.00 85.44 717 ALA A N 1
ATOM 5320 C CA . ALA A 1 717 ? -1.026 1.176 52.690 1.00 85.44 717 ALA A CA 1
ATOM 5321 C C . ALA A 1 717 ? -1.976 0.831 53.841 1.00 85.44 717 ALA A C 1
ATOM 5323 O O . ALA A 1 717 ? -2.460 1.696 54.578 1.00 85.44 717 ALA A O 1
ATOM 5324 N N . TYR A 1 718 ? -2.167 -0.467 54.054 1.00 89.88 718 TYR A N 1
ATOM 5325 C CA . TYR A 1 718 ? -3.068 -1.005 55.067 1.00 89.88 718 TYR A CA 1
ATOM 5326 C C . TYR A 1 718 ? -2.445 -2.210 55.771 1.00 89.88 718 TYR A C 1
ATOM 5328 O O . TYR A 1 718 ? -1.452 -2.791 55.320 1.00 89.88 718 TYR A O 1
ATOM 5336 N N . THR A 1 719 ? -3.043 -2.600 56.897 1.00 91.19 719 THR A N 1
ATOM 5337 C CA . THR A 1 719 ? -2.657 -3.815 57.621 1.00 91.19 719 THR A CA 1
ATOM 5338 C C . THR A 1 719 ? -3.894 -4.612 58.017 1.00 91.19 719 THR A C 1
ATOM 5340 O O . THR A 1 719 ? -4.756 -4.128 58.757 1.00 91.19 719 THR A O 1
ATOM 5343 N N . ILE A 1 720 ? -3.945 -5.881 57.606 1.00 94.31 720 ILE A N 1
ATOM 5344 C CA . ILE A 1 720 ? -4.932 -6.844 58.104 1.00 94.31 720 ILE A CA 1
ATOM 5345 C C . ILE A 1 720 ? -4.371 -7.514 59.358 1.00 94.31 720 ILE A C 1
ATOM 5347 O O . ILE A 1 720 ? -3.295 -8.110 59.329 1.00 94.31 720 ILE A O 1
ATOM 5351 N N . VAL A 1 721 ? -5.077 -7.395 60.484 1.00 94.69 721 VAL A N 1
ATOM 5352 C CA . VAL A 1 721 ? -4.620 -7.850 61.805 1.00 94.69 721 VAL A CA 1
ATOM 5353 C C . VAL A 1 721 ? -5.584 -8.878 62.373 1.00 94.69 721 VAL A C 1
ATOM 5355 O O . VAL A 1 721 ? -6.791 -8.666 62.364 1.00 94.69 721 VAL A O 1
ATOM 5358 N N . ALA A 1 722 ? -5.059 -9.954 62.955 1.00 96.62 722 ALA A N 1
ATOM 5359 C CA . ALA A 1 722 ? -5.845 -10.898 63.737 1.00 96.62 722 ALA A CA 1
ATOM 5360 C C . ALA A 1 722 ? -5.235 -11.160 65.123 1.00 96.62 722 ALA A C 1
ATOM 5362 O O . ALA A 1 722 ? -4.013 -11.191 65.296 1.00 96.62 722 ALA A O 1
ATOM 5363 N N . SER A 1 723 ? -6.086 -11.356 66.130 1.00 96.25 723 SER A N 1
ATOM 5364 C CA . SER A 1 723 ? -5.684 -11.605 67.519 1.00 96.25 723 SER A CA 1
ATOM 5365 C C . SER A 1 723 ? -6.611 -12.605 68.221 1.00 96.25 723 SER A C 1
ATOM 5367 O O . SER A 1 723 ? -7.705 -12.908 67.750 1.00 96.25 723 SER A O 1
ATOM 5369 N N . GLY A 1 724 ? -6.160 -13.163 69.351 1.00 94.38 724 GLY A N 1
ATOM 5370 C CA . GLY A 1 724 ? -6.935 -14.139 70.135 1.00 94.38 724 GLY A CA 1
ATOM 5371 C C . GLY A 1 724 ? -6.524 -15.608 69.961 1.00 94.38 724 GLY A C 1
ATOM 5372 O O . GLY A 1 724 ? -7.009 -16.463 70.706 1.00 94.38 724 GLY A O 1
ATOM 5373 N N . TYR A 1 725 ? -5.580 -15.916 69.065 1.00 95.94 725 TYR A N 1
ATOM 5374 C CA . TYR A 1 725 ? -5.063 -17.275 68.849 1.00 95.94 725 TYR A CA 1
ATOM 5375 C C . TYR A 1 725 ? -4.343 -17.865 70.081 1.00 95.94 725 TYR A C 1
ATOM 5377 O O . TYR A 1 725 ? -4.078 -17.215 71.095 1.00 95.94 725 TYR A O 1
ATOM 5385 N N . GLY A 1 726 ? -4.036 -19.161 70.063 1.00 92.25 726 GLY A N 1
ATOM 5386 C CA . GLY A 1 726 ? -3.231 -19.809 71.100 1.00 92.25 726 GLY A CA 1
ATOM 5387 C C . GLY A 1 726 ? -3.510 -21.299 71.254 1.00 92.25 726 GLY A C 1
ATOM 5388 O O . GLY A 1 726 ? -4.078 -21.936 70.386 1.00 92.25 726 GLY A O 1
ATOM 5389 N N . SER A 1 727 ? -3.158 -21.869 72.412 1.00 90.19 727 SER A N 1
ATOM 5390 C CA . SER A 1 727 ? -3.225 -23.325 72.644 1.00 90.19 727 SER A CA 1
ATOM 5391 C C . SER A 1 727 ? -4.628 -23.914 72.456 1.00 90.19 727 SER A C 1
ATOM 5393 O O . SER A 1 727 ? -5.403 -23.907 73.413 1.00 90.19 727 SER A O 1
ATOM 5395 N N . GLY A 1 728 ? -4.925 -24.464 71.281 1.00 88.31 728 GLY A N 1
ATOM 5396 C CA . GLY A 1 728 ? -6.228 -25.017 70.888 1.00 88.31 728 GLY A CA 1
ATOM 5397 C C . GLY A 1 728 ? -6.762 -24.419 69.585 1.00 88.31 728 GLY A C 1
ATOM 5398 O O . GLY A 1 728 ? -7.473 -25.120 68.893 1.00 88.31 728 GLY A O 1
ATOM 5399 N N . GLU A 1 729 ? -6.352 -23.191 69.256 1.00 95.06 729 GLU A N 1
ATOM 5400 C CA . GLU A 1 729 ? -6.561 -22.525 67.962 1.00 95.06 729 GLU A CA 1
ATOM 5401 C C . GLU A 1 729 ? -5.251 -21.817 67.578 1.00 95.06 729 GLU A C 1
ATOM 5403 O O . GLU A 1 729 ? -5.078 -20.630 67.878 1.00 95.06 729 GLU A O 1
ATOM 5408 N N . PRO A 1 730 ? -4.225 -22.542 67.109 1.00 94.81 730 PRO A N 1
ATOM 5409 C CA . PRO A 1 730 ? -2.960 -21.921 66.736 1.00 94.81 730 PRO A CA 1
ATOM 5410 C C . PRO A 1 730 ? -3.100 -21.126 65.429 1.00 94.81 730 PRO A C 1
ATOM 5412 O O . PRO A 1 730 ? -3.769 -21.572 64.505 1.00 94.81 730 PRO A O 1
ATOM 5415 N N . ASN A 1 731 ? -2.412 -19.989 65.315 1.00 93.44 731 ASN A N 1
ATOM 5416 C CA . ASN A 1 731 ? -2.266 -19.296 64.034 1.00 93.44 731 ASN A CA 1
ATOM 5417 C C . ASN A 1 731 ? -1.216 -19.999 63.156 1.00 93.44 731 ASN A C 1
ATOM 5419 O O . ASN A 1 731 ? -0.391 -20.783 63.649 1.00 93.44 731 ASN A O 1
ATOM 5423 N N . GLY A 1 732 ? -1.202 -19.692 61.861 1.00 91.31 732 GLY A N 1
ATOM 5424 C CA . GLY A 1 732 ? -0.134 -20.106 60.959 1.00 91.31 732 GLY A CA 1
ATOM 5425 C C . GLY A 1 732 ? 1.037 -19.116 60.945 1.00 91.31 732 GLY A C 1
ATOM 5426 O O . GLY A 1 732 ? 0.856 -17.901 61.018 1.00 91.31 732 GLY A O 1
ATOM 5427 N N . ASN A 1 733 ? 2.257 -19.647 60.872 1.00 90.75 733 ASN A N 1
ATOM 5428 C CA . ASN A 1 733 ? 3.505 -18.897 60.742 1.00 90.75 733 ASN A CA 1
ATOM 5429 C C . ASN A 1 733 ? 4.453 -19.628 59.784 1.00 90.75 733 ASN A C 1
ATOM 5431 O O . ASN A 1 733 ? 5.062 -20.637 60.161 1.00 90.75 733 ASN A O 1
ATOM 5435 N N . ILE A 1 734 ? 4.625 -19.115 58.567 1.00 85.81 734 ILE A N 1
ATOM 5436 C CA . ILE A 1 734 ? 5.475 -19.749 57.537 1.00 85.81 734 ILE A CA 1
ATOM 5437 C C . ILE A 1 734 ? 6.956 -19.803 57.953 1.00 85.81 734 ILE A C 1
ATOM 5439 O O . ILE A 1 734 ? 7.710 -20.668 57.519 1.00 85.81 734 ILE A O 1
ATOM 5443 N N . GLY A 1 735 ? 7.385 -18.926 58.869 1.00 80.12 735 GLY A N 1
ATOM 5444 C CA . GLY A 1 735 ? 8.749 -18.906 59.398 1.00 80.12 735 GLY A CA 1
ATOM 5445 C C . GLY A 1 735 ? 9.058 -20.034 60.392 1.00 80.12 735 GLY A C 1
ATOM 5446 O O . GLY A 1 735 ? 10.201 -20.149 60.839 1.00 80.12 735 GLY A O 1
ATOM 5447 N N . VAL A 1 736 ? 8.068 -20.845 60.792 1.00 72.69 736 VAL A N 1
ATOM 5448 C CA . VAL A 1 736 ? 8.228 -21.916 61.793 1.00 72.69 736 VAL A CA 1
ATOM 5449 C C . VAL A 1 736 ? 7.510 -23.207 61.361 1.00 72.69 736 VAL A C 1
ATOM 5451 O O . VAL A 1 736 ? 6.698 -23.765 62.091 1.00 72.69 736 VAL A O 1
ATOM 5454 N N . GLY A 1 737 ? 7.844 -23.736 60.182 1.00 66.75 737 GLY A N 1
ATOM 5455 C CA . GLY A 1 737 ? 7.437 -25.080 59.740 1.00 66.75 737 GLY A CA 1
ATOM 5456 C C . GLY A 1 737 ? 6.873 -25.111 58.320 1.00 66.75 737 GLY A C 1
ATOM 5457 O O . GLY A 1 737 ? 6.177 -24.189 57.918 1.00 66.75 737 GLY A O 1
ATOM 5458 N N . ALA A 1 738 ? 7.171 -26.186 57.582 1.00 69.75 738 ALA A N 1
ATOM 5459 C CA . ALA A 1 738 ? 6.897 -26.284 56.144 1.00 69.75 738 ALA A CA 1
ATOM 5460 C C . ALA A 1 738 ? 5.404 -26.401 55.780 1.00 69.75 738 ALA A C 1
ATOM 5462 O O . ALA A 1 738 ? 5.013 -25.915 54.732 1.00 69.75 738 ALA A O 1
ATOM 5463 N N . ASP A 1 739 ? 4.566 -26.986 56.647 1.00 77.38 739 ASP A N 1
ATOM 5464 C CA . ASP A 1 739 ? 3.166 -27.297 56.298 1.00 77.38 739 ASP A CA 1
ATOM 5465 C C . ASP A 1 739 ? 2.326 -26.047 55.992 1.00 77.38 739 ASP A C 1
ATOM 5467 O O . ASP A 1 739 ? 1.577 -26.040 55.029 1.00 77.38 739 ASP A O 1
ATOM 5471 N N . ILE A 1 740 ? 2.476 -24.967 56.768 1.00 85.19 740 ILE A N 1
ATOM 5472 C CA . ILE A 1 740 ? 1.765 -23.705 56.494 1.00 85.19 740 ILE A CA 1
ATOM 5473 C C . ILE A 1 740 ? 2.384 -22.970 55.299 1.00 85.19 740 ILE A C 1
ATOM 5475 O O . ILE A 1 740 ? 1.660 -22.370 54.516 1.00 85.19 740 ILE A O 1
ATOM 5479 N N . ALA A 1 741 ? 3.708 -23.041 55.133 1.00 81.38 741 ALA A N 1
ATOM 5480 C CA . ALA A 1 741 ? 4.410 -22.373 54.037 1.00 81.38 741 ALA A CA 1
ATOM 5481 C C . ALA A 1 741 ? 4.067 -22.954 52.654 1.00 81.38 741 ALA A C 1
ATOM 5483 O O . ALA A 1 741 ? 4.078 -22.220 51.677 1.00 81.38 741 ALA A O 1
ATOM 5484 N N . GLU A 1 742 ? 3.761 -24.251 52.567 1.00 84.94 742 GLU A N 1
ATOM 5485 C CA . GLU A 1 742 ? 3.372 -24.914 51.312 1.00 84.94 742 GLU A CA 1
ATOM 5486 C C . GLU A 1 742 ? 1.879 -24.752 50.978 1.00 84.94 742 GLU A C 1
ATOM 5488 O O . GLU A 1 742 ? 1.482 -25.027 49.853 1.00 84.94 742 GLU A O 1
ATOM 5493 N N . LYS A 1 743 ? 1.060 -24.322 51.947 1.00 87.25 743 LYS A N 1
ATOM 5494 C CA . LYS A 1 743 ? -0.409 -24.285 51.848 1.00 87.25 743 LYS A CA 1
ATOM 5495 C C . LYS A 1 743 ? -1.001 -22.888 51.775 1.00 87.25 743 LYS A C 1
ATOM 5497 O O . LYS A 1 743 ? -2.214 -22.760 51.665 1.00 87.25 743 LYS A O 1
ATOM 5502 N N . MET A 1 744 ? -0.177 -21.859 51.921 1.00 88.25 744 MET A N 1
ATOM 5503 C CA . MET A 1 744 ? -0.590 -20.465 51.853 1.00 88.25 744 MET A CA 1
ATOM 5504 C C . MET A 1 744 ? -0.221 -19.912 50.478 1.00 88.25 744 MET A C 1
ATOM 5506 O O . MET A 1 744 ? 0.936 -20.010 50.073 1.00 88.25 744 MET A O 1
ATOM 5510 N N . SER A 1 745 ? -1.188 -19.321 49.785 1.00 85.94 745 SER A N 1
ATOM 5511 C CA . SER A 1 745 ? -0.999 -18.678 48.482 1.00 85.94 745 SER A CA 1
ATOM 5512 C C . SER A 1 745 ? -1.648 -17.299 48.483 1.00 85.94 745 SER A C 1
ATOM 5514 O O . SER A 1 745 ? -2.741 -17.127 49.026 1.00 85.94 745 SER A O 1
ATOM 5516 N N . MET A 1 746 ? -0.977 -16.327 47.875 1.00 79.69 746 MET A N 1
ATOM 5517 C CA . MET A 1 746 ? -1.530 -14.991 47.640 1.00 79.69 746 MET A CA 1
ATOM 5518 C C . MET A 1 746 ? -2.350 -14.998 46.352 1.00 79.69 746 MET A C 1
ATOM 5520 O O . MET A 1 746 ? -2.129 -15.855 45.494 1.00 79.69 746 MET A O 1
ATOM 5524 N N . THR A 1 747 ? -3.270 -14.051 46.213 1.00 69.69 747 THR A N 1
ATOM 5525 C CA . THR A 1 747 ? -3.833 -13.720 44.900 1.00 69.69 747 THR A CA 1
ATOM 5526 C C . THR A 1 747 ? -2.703 -13.201 43.995 1.00 69.69 747 THR A C 1
ATOM 5528 O O . THR A 1 747 ? -1.841 -12.463 44.465 1.00 69.69 747 THR A O 1
ATOM 5531 N N . GLU A 1 748 ? -2.659 -13.624 42.726 1.00 58.78 748 GLU A N 1
ATOM 5532 C CA . GLU A 1 748 ? -1.614 -13.237 41.749 1.00 58.78 748 GLU A CA 1
ATOM 5533 C C . GLU A 1 748 ? -1.936 -11.917 41.012 1.00 58.78 748 GLU A C 1
ATOM 5535 O O . GLU A 1 748 ? -1.369 -11.634 39.960 1.00 58.78 748 GLU A O 1
ATOM 5540 N N . ASP A 1 749 ? -2.848 -11.114 41.560 1.00 60.59 749 ASP A N 1
ATOM 5541 C CA . ASP A 1 749 ? -3.365 -9.886 40.952 1.00 60.59 749 ASP A CA 1
ATOM 5542 C C . ASP A 1 749 ? -2.513 -8.659 41.354 1.00 60.59 749 ASP A C 1
ATOM 5544 O O . ASP A 1 749 ? -2.192 -8.519 42.541 1.00 60.59 749 ASP A O 1
ATOM 5548 N N . PRO A 1 750 ? -2.129 -7.769 40.413 1.00 60.09 750 PRO A N 1
ATOM 5549 C CA . PRO A 1 750 ? -1.306 -6.593 40.704 1.00 60.09 750 PRO A CA 1
ATOM 5550 C C . PRO A 1 750 ? -1.964 -5.537 41.615 1.00 60.09 750 PRO A C 1
ATOM 5552 O O . PRO A 1 750 ? -1.243 -4.674 42.114 1.00 60.09 750 PRO A O 1
ATOM 5555 N N . ILE A 1 751 ? -3.279 -5.582 41.871 1.00 72.31 751 ILE A N 1
ATOM 5556 C CA . ILE A 1 751 ? -4.000 -4.521 42.607 1.00 72.31 751 ILE A CA 1
ATOM 5557 C C . ILE A 1 751 ? -3.744 -4.556 44.118 1.00 72.31 751 ILE A C 1
ATOM 5559 O O . ILE A 1 751 ? -3.702 -3.506 44.765 1.00 72.31 751 ILE A O 1
ATOM 5563 N N . ILE A 1 752 ? -3.559 -5.747 44.701 1.00 80.81 752 ILE A N 1
ATOM 5564 C CA . ILE A 1 752 ? -3.193 -5.898 46.115 1.00 80.81 752 ILE A CA 1
ATOM 5565 C C . ILE A 1 752 ? -1.819 -6.537 46.222 1.00 80.81 752 ILE A C 1
ATOM 5567 O O . ILE A 1 752 ? -1.654 -7.750 46.086 1.00 80.81 752 ILE A O 1
ATOM 5571 N N . THR A 1 753 ? -0.834 -5.727 46.591 1.00 82.31 753 THR A N 1
ATOM 5572 C CA . THR A 1 753 ? 0.530 -6.201 46.808 1.00 82.31 753 THR A CA 1
ATOM 5573 C C . THR A 1 753 ? 0.808 -6.323 48.298 1.00 82.31 753 THR A C 1
ATOM 5575 O O . THR A 1 753 ? 0.968 -5.330 49.008 1.00 82.31 753 THR A O 1
ATOM 5578 N N . PHE A 1 754 ? 0.913 -7.552 48.804 1.00 82.69 754 PHE A N 1
ATOM 5579 C CA . PHE A 1 754 ? 1.410 -7.753 50.161 1.00 82.69 754 PHE A CA 1
ATOM 5580 C C . PHE A 1 754 ? 2.899 -7.406 50.248 1.00 82.69 754 PHE A C 1
ATOM 5582 O O . PHE A 1 754 ? 3.725 -7.948 49.515 1.00 82.69 754 PHE A O 1
ATOM 5589 N N . ILE A 1 755 ? 3.245 -6.529 51.188 1.00 76.38 755 ILE A N 1
ATOM 5590 C CA . ILE A 1 755 ? 4.605 -6.020 51.369 1.00 76.38 755 ILE A CA 1
ATOM 5591 C C . ILE A 1 755 ? 5.229 -6.633 52.625 1.00 76.38 755 ILE A C 1
ATOM 5593 O O . ILE A 1 755 ? 4.585 -6.767 53.665 1.00 76.38 755 ILE A O 1
ATOM 5597 N N . GLY A 1 756 ? 6.501 -7.033 52.526 1.00 64.19 756 GLY A N 1
ATOM 5598 C CA . GLY A 1 756 ? 7.231 -7.933 53.435 1.00 64.19 756 GLY A CA 1
ATOM 5599 C C . GLY A 1 756 ? 7.375 -7.573 54.926 1.00 64.19 756 GLY A C 1
ATOM 5600 O O . GLY A 1 756 ? 8.215 -8.157 55.607 1.00 64.19 756 GLY A O 1
ATOM 5601 N N . GLY A 1 757 ? 6.583 -6.648 55.467 1.00 67.31 757 GLY A N 1
ATOM 5602 C CA . GLY A 1 757 ? 6.658 -6.113 56.827 1.00 67.31 757 GLY A CA 1
ATOM 5603 C C . GLY A 1 757 ? 5.692 -6.730 57.841 1.00 67.31 757 GLY A C 1
ATOM 5604 O O . GLY A 1 757 ? 5.211 -6.005 58.701 1.00 67.31 757 GLY A O 1
ATOM 5605 N N . SER A 1 758 ? 5.389 -8.037 57.784 1.00 85.50 758 SER A N 1
ATOM 5606 C CA . SER A 1 758 ? 4.485 -8.691 58.758 1.00 85.50 758 SER A CA 1
ATOM 5607 C C . SER A 1 758 ? 4.755 -8.248 60.202 1.00 85.50 758 SER A C 1
ATOM 5609 O O . SER A 1 758 ? 5.904 -8.157 60.624 1.00 85.50 758 SER A O 1
ATOM 5611 N N . ARG A 1 759 ? 3.711 -7.998 60.993 1.00 87.62 759 ARG A N 1
ATOM 5612 C CA . ARG A 1 759 ? 3.837 -7.336 62.299 1.00 87.62 759 ARG A CA 1
ATOM 5613 C C . ARG A 1 759 ? 3.313 -8.179 63.450 1.00 87.62 759 ARG A C 1
ATOM 5615 O O . ARG A 1 759 ? 2.432 -9.017 63.270 1.00 87.62 759 ARG A O 1
ATOM 5622 N N . TYR A 1 760 ? 3.820 -7.939 64.659 1.00 91.12 760 TYR A N 1
ATOM 5623 C CA . TYR A 1 760 ? 3.273 -8.545 65.874 1.00 91.12 760 TYR A CA 1
ATOM 5624 C C . TYR A 1 760 ? 3.237 -7.593 67.078 1.00 91.12 760 TYR A C 1
ATOM 5626 O O . TYR A 1 760 ? 4.013 -6.647 67.201 1.00 91.12 760 TYR A O 1
ATOM 5634 N N . GLY A 1 761 ? 2.331 -7.858 68.019 1.00 91.44 761 GLY A N 1
ATOM 5635 C CA . GLY A 1 761 ? 2.162 -7.077 69.242 1.00 91.44 761 GLY A CA 1
ATOM 5636 C C . GLY A 1 761 ? 1.601 -7.925 70.378 1.00 91.44 761 GLY A C 1
ATOM 5637 O O . GLY A 1 761 ? 0.781 -8.806 70.163 1.00 91.44 761 GLY A O 1
ATOM 5638 N N . ASN A 1 762 ? 2.043 -7.687 71.616 1.00 91.69 762 ASN A N 1
ATOM 5639 C CA . ASN A 1 762 ? 1.552 -8.459 72.771 1.00 91.69 762 ASN A CA 1
ATOM 5640 C C . ASN A 1 762 ? 0.139 -8.053 73.218 1.00 91.69 762 ASN A C 1
ATOM 5642 O O . ASN A 1 762 ? -0.505 -8.814 73.939 1.00 91.69 762 ASN A O 1
ATOM 5646 N N . ASP A 1 763 ? -0.305 -6.848 72.860 1.00 89.50 763 ASP A N 1
ATOM 5647 C CA . ASP A 1 763 ? -1.649 -6.366 73.158 1.00 89.50 763 ASP A CA 1
ATOM 5648 C C . ASP A 1 763 ? -2.571 -6.711 71.987 1.00 89.50 763 ASP A C 1
ATOM 5650 O O . ASP A 1 763 ? -2.335 -6.282 70.864 1.00 89.50 763 ASP A O 1
ATOM 5654 N N . ALA A 1 764 ? -3.593 -7.523 72.250 1.00 86.44 764 ALA A N 1
ATOM 5655 C CA . ALA A 1 764 ? -4.536 -7.998 71.241 1.00 86.44 764 ALA A CA 1
ATOM 5656 C C . ALA A 1 764 ? -5.492 -6.900 70.738 1.00 86.44 764 ALA A C 1
ATOM 5658 O O . ALA A 1 764 ? -6.141 -7.098 69.714 1.00 86.44 764 ALA A O 1
ATOM 5659 N N . ALA A 1 765 ? -5.593 -5.781 71.465 1.00 84.56 765 ALA A N 1
ATOM 5660 C CA . ALA A 1 765 ? -6.478 -4.661 71.148 1.00 84.56 765 ALA A CA 1
ATOM 5661 C C . ALA A 1 765 ? -5.742 -3.442 70.565 1.00 84.56 765 ALA A C 1
ATOM 5663 O O . ALA A 1 765 ? -6.380 -2.432 70.282 1.00 84.56 765 ALA A O 1
ATOM 5664 N N . ALA A 1 766 ? -4.415 -3.505 70.426 1.00 87.31 766 ALA A N 1
ATOM 5665 C CA . ALA A 1 766 ? -3.609 -2.417 69.885 1.00 87.31 766 ALA A CA 1
ATOM 5666 C C . ALA A 1 766 ? -2.993 -2.812 68.541 1.00 87.31 766 ALA A C 1
ATOM 5668 O O . ALA A 1 766 ? -2.727 -3.990 68.298 1.00 87.31 766 ALA A O 1
ATOM 5669 N N . TYR A 1 767 ? -2.702 -1.810 67.710 1.00 88.50 767 TYR A N 1
ATOM 5670 C CA . TYR A 1 767 ? -1.954 -2.006 66.475 1.00 88.50 767 TYR A CA 1
ATOM 5671 C C . TYR A 1 767 ? -0.600 -2.696 66.758 1.00 88.50 767 TYR A C 1
ATOM 5673 O O . TYR A 1 767 ? 0.137 -2.268 67.662 1.00 88.50 767 TYR A O 1
ATOM 5681 N N . PRO A 1 768 ? -0.245 -3.770 66.028 1.00 88.62 768 PRO A N 1
ATOM 5682 C CA . PRO A 1 768 ? 1.024 -4.462 66.206 1.00 88.62 768 PRO A CA 1
ATOM 5683 C C . PRO A 1 768 ? 2.179 -3.619 65.645 1.00 88.62 768 PRO A C 1
ATOM 5685 O O . PRO A 1 768 ? 2.600 -3.788 64.515 1.00 88.62 768 PRO A O 1
ATOM 5688 N N . GLY A 1 769 ? 2.737 -2.709 66.443 1.00 81.00 769 GLY A N 1
ATOM 5689 C CA . GLY A 1 769 ? 3.804 -1.804 65.984 1.00 81.00 769 GLY A CA 1
ATOM 5690 C C . GLY A 1 769 ? 5.201 -2.426 65.820 1.00 81.00 769 GLY A C 1
ATOM 5691 O O . GLY A 1 769 ? 6.151 -1.694 65.563 1.00 81.00 769 GLY A O 1
ATOM 5692 N N . VAL A 1 770 ? 5.381 -3.738 66.036 1.00 86.31 770 VAL A N 1
ATOM 5693 C CA . VAL A 1 770 ? 6.692 -4.395 65.875 1.00 86.31 770 VAL A CA 1
ATOM 5694 C C . VAL A 1 770 ? 6.741 -5.124 64.538 1.00 86.31 770 VAL A C 1
ATOM 5696 O O . VAL A 1 770 ? 6.111 -6.171 64.391 1.00 86.31 770 VAL A O 1
ATOM 5699 N N . VAL A 1 771 ? 7.533 -4.596 63.604 1.00 84.62 771 VAL A N 1
ATOM 5700 C CA . VAL A 1 771 ? 7.840 -5.245 62.321 1.00 84.62 771 VAL A CA 1
ATOM 5701 C C . VAL A 1 771 ? 8.682 -6.498 62.559 1.00 84.62 771 VAL A C 1
ATOM 5703 O O . VAL A 1 771 ? 9.678 -6.485 63.292 1.00 84.62 771 VAL A O 1
ATOM 5706 N N . ASP A 1 772 ? 8.272 -7.603 61.953 1.00 78.81 772 ASP A N 1
ATOM 5707 C CA . ASP A 1 772 ? 8.951 -8.886 61.998 1.00 78.81 772 ASP A CA 1
ATOM 5708 C C . ASP A 1 772 ? 9.874 -9.041 60.781 1.00 78.81 772 ASP A C 1
ATOM 5710 O O . ASP A 1 772 ? 9.409 -9.144 59.655 1.00 78.81 772 ASP A O 1
ATOM 5714 N N . GLY A 1 773 ? 11.192 -9.121 61.000 1.00 72.38 773 GLY A N 1
ATOM 5715 C CA . GLY A 1 773 ? 12.189 -9.339 59.936 1.00 72.38 773 GLY A CA 1
ATOM 5716 C C . GLY A 1 773 ? 12.261 -10.778 59.394 1.00 72.38 773 GLY A C 1
ATOM 5717 O O . GLY A 1 773 ? 13.352 -11.262 59.085 1.00 72.38 773 GLY A O 1
ATOM 5718 N N . GLY A 1 774 ? 11.143 -11.505 59.405 1.00 74.81 774 GLY A N 1
ATOM 5719 C CA . GLY A 1 774 ? 10.988 -12.846 58.843 1.00 74.81 774 GLY A CA 1
ATOM 5720 C C . GLY A 1 774 ? 10.705 -12.829 57.333 1.00 74.81 774 GLY A C 1
ATOM 5721 O O . GLY A 1 774 ? 10.885 -11.800 56.694 1.00 74.81 774 GLY A O 1
ATOM 5722 N N . PRO A 1 775 ? 10.299 -13.970 56.743 1.00 75.25 775 PRO A N 1
ATOM 5723 C CA . PRO A 1 775 ? 9.850 -14.017 55.351 1.00 75.25 775 PRO A CA 1
ATOM 5724 C C . PRO A 1 775 ? 8.606 -13.146 55.136 1.00 75.25 775 PRO A C 1
ATOM 5726 O O . PRO A 1 775 ? 7.826 -12.964 56.075 1.00 75.25 775 PRO A O 1
ATOM 5729 N N . GLU A 1 776 ? 8.411 -12.670 53.907 1.00 74.25 776 GLU A N 1
ATOM 5730 C CA . GLU A 1 776 ? 7.224 -11.907 53.509 1.00 74.25 776 GLU A CA 1
ATOM 5731 C C . GLU A 1 776 ? 5.945 -12.707 53.798 1.00 74.25 776 GLU A C 1
ATOM 5733 O O . GLU A 1 776 ? 5.931 -13.930 53.671 1.00 74.25 776 GLU A O 1
ATOM 5738 N N . ASN A 1 777 ? 4.879 -12.022 54.219 1.00 79.88 777 ASN A N 1
ATOM 5739 C CA . ASN A 1 777 ? 3.549 -12.605 54.462 1.00 79.88 777 ASN A CA 1
ATOM 5740 C C . ASN A 1 777 ? 3.548 -13.710 55.522 1.00 79.88 777 ASN A C 1
ATOM 5742 O O . ASN A 1 777 ? 2.967 -14.786 55.382 1.00 79.88 777 ASN A O 1
ATOM 5746 N N . ARG A 1 778 ? 4.247 -13.433 56.626 1.00 85.94 778 ARG A N 1
ATOM 5747 C CA . ARG A 1 778 ? 4.640 -14.418 57.627 1.00 85.94 778 ARG A CA 1
ATOM 5748 C C . ARG A 1 778 ? 3.465 -15.129 58.301 1.00 85.94 778 ARG A C 1
ATOM 5750 O O . ARG A 1 778 ? 3.606 -16.289 58.706 1.00 85.94 778 ARG A O 1
ATOM 5757 N N . TYR A 1 779 ? 2.367 -14.413 58.524 1.00 90.19 779 TYR A N 1
ATOM 5758 C CA . TYR A 1 779 ? 1.305 -14.799 59.449 1.00 90.19 779 TYR A CA 1
ATOM 5759 C C . TYR A 1 779 ? 0.002 -15.141 58.719 1.00 90.19 779 TYR A C 1
ATOM 5761 O O . TYR A 1 779 ? -0.791 -14.259 58.411 1.00 90.19 779 TYR A O 1
ATOM 5769 N N . ALA A 1 780 ? -0.277 -16.437 58.556 1.00 89.12 780 ALA A N 1
ATOM 5770 C CA . ALA A 1 780 ? -1.611 -16.918 58.193 1.00 89.12 780 ALA A CA 1
ATOM 5771 C C . ALA A 1 780 ? -2.543 -16.777 59.409 1.00 89.12 780 ALA A C 1
ATOM 5773 O O . ALA A 1 780 ? -2.545 -17.619 60.317 1.00 89.12 780 ALA A O 1
ATOM 5774 N N . ALA A 1 781 ? -3.265 -15.657 59.467 1.00 92.06 781 ALA A N 1
ATOM 5775 C CA . ALA A 1 781 ? -4.069 -15.271 60.621 1.00 92.06 781 ALA A CA 1
ATOM 5776 C C . ALA A 1 781 ? -5.393 -14.597 60.216 1.00 92.06 781 ALA A C 1
ATOM 5778 O O . ALA A 1 781 ? -6.451 -15.152 60.499 1.00 92.06 781 ALA A O 1
ATOM 5779 N N . GLY A 1 782 ? -5.366 -13.430 59.571 1.00 92.50 782 GLY A N 1
ATOM 5780 C CA . GLY A 1 782 ? -6.570 -12.740 59.082 1.00 92.50 782 GLY A CA 1
ATOM 5781 C C . GLY A 1 782 ? -6.479 -12.474 57.585 1.00 92.50 782 GLY A C 1
ATOM 5782 O O . GLY A 1 782 ? -5.379 -12.180 57.138 1.00 92.50 782 GLY A O 1
ATOM 5783 N N . THR A 1 783 ? -7.577 -12.596 56.842 1.00 94.25 783 THR A N 1
ATOM 5784 C CA . THR A 1 783 ? -7.712 -12.332 55.391 1.00 94.25 783 THR A CA 1
ATOM 5785 C C . THR A 1 783 ? -8.987 -11.510 55.139 1.00 94.25 783 THR A C 1
ATOM 5787 O O . THR A 1 783 ? -9.705 -11.195 56.093 1.00 94.25 783 THR A O 1
ATOM 5790 N N . PHE A 1 784 ? -9.284 -11.155 53.894 1.00 94.31 784 PHE A N 1
ATOM 5791 C CA . PHE A 1 784 ? -10.492 -10.420 53.509 1.00 94.31 784 PHE A CA 1
ATOM 5792 C C . PHE A 1 784 ? -10.887 -10.731 52.064 1.00 94.31 784 PHE A C 1
ATOM 5794 O O . PHE A 1 784 ? -10.048 -11.205 51.300 1.00 94.31 784 PHE A O 1
ATOM 5801 N N . ALA A 1 785 ? -12.149 -10.490 51.714 1.00 89.44 785 ALA A N 1
ATOM 5802 C CA . ALA A 1 785 ? -12.645 -10.578 50.342 1.00 89.44 785 ALA A CA 1
ATOM 5803 C C . ALA A 1 785 ? -12.936 -9.188 49.798 1.00 89.44 785 ALA A C 1
ATOM 5805 O O . ALA A 1 785 ? -13.407 -8.327 50.551 1.00 89.44 785 ALA A O 1
ATOM 5806 N N . PHE A 1 786 ? -12.647 -8.988 48.519 1.00 85.44 786 PHE A N 1
ATOM 5807 C CA . PHE A 1 786 ? -12.763 -7.686 47.888 1.00 85.44 786 PHE A CA 1
ATOM 5808 C C . PHE A 1 786 ? -13.247 -7.779 46.441 1.00 85.44 786 PHE A C 1
ATOM 5810 O O . PHE A 1 786 ? -13.259 -8.852 45.842 1.00 85.44 786 PHE A O 1
ATOM 5817 N N . GLU A 1 787 ? -13.667 -6.635 45.921 1.00 71.94 787 GLU A N 1
ATOM 5818 C CA . GLU A 1 787 ? -13.900 -6.346 44.507 1.00 71.94 787 GLU A CA 1
ATOM 5819 C C . GLU A 1 787 ? -13.257 -4.993 44.178 1.00 71.94 787 GLU A C 1
ATOM 5821 O O . GLU A 1 787 ? -12.959 -4.204 45.080 1.00 71.94 787 GLU A O 1
ATOM 5826 N N . ILE A 1 788 ? -13.023 -4.728 42.90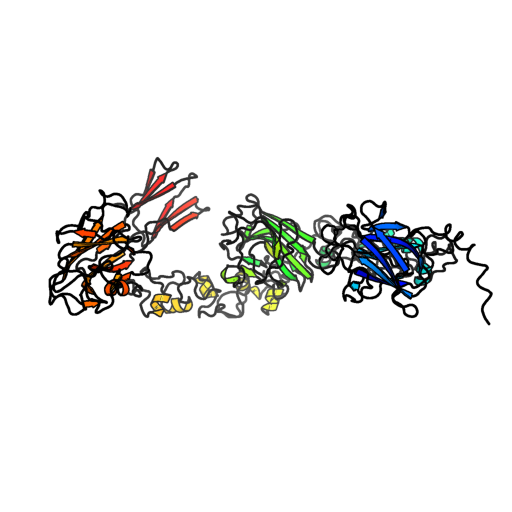0 1.00 68.81 788 ILE A N 1
ATOM 5827 C CA . ILE A 1 788 ? -12.397 -3.489 42.431 1.00 68.81 788 ILE A CA 1
ATOM 5828 C C . ILE A 1 788 ? -13.502 -2.451 42.218 1.00 68.81 788 ILE A C 1
ATOM 5830 O O . ILE A 1 788 ? -14.535 -2.767 41.634 1.00 68.81 788 ILE A O 1
ATOM 5834 N N . LEU A 1 789 ? -13.299 -1.225 42.704 1.00 57.97 789 LEU A N 1
ATOM 5835 C CA . LEU A 1 789 ? -14.156 -0.083 42.395 1.00 57.97 789 LEU A CA 1
ATOM 5836 C C . LEU A 1 789 ? -13.402 0.824 41.417 1.00 57.97 789 LEU A C 1
ATOM 5838 O O . LEU A 1 789 ? -12.272 1.202 41.690 1.00 57.97 789 LEU A O 1
ATOM 5842 N N . ALA A 1 790 ? -14.040 1.127 40.287 1.00 50.12 790 ALA A N 1
ATOM 5843 C CA . ALA A 1 790 ? -13.521 1.805 39.097 1.00 50.12 790 ALA A CA 1
ATOM 5844 C C . ALA A 1 790 ? -12.367 2.841 39.244 1.00 50.12 790 ALA A C 1
ATOM 5846 O O . ALA A 1 790 ? -12.272 3.599 40.208 1.00 50.12 790 ALA A O 1
ATOM 5847 N N . SER A 1 791 ? -11.543 2.880 38.185 1.00 51.22 791 SER A N 1
ATOM 5848 C CA . SER A 1 791 ? -10.273 3.603 37.944 1.00 51.22 791 SER A CA 1
ATOM 5849 C C . SER A 1 791 ? -10.159 5.087 38.395 1.00 51.22 791 SER A C 1
ATOM 5851 O O . SER A 1 791 ? -11.151 5.812 38.439 1.00 51.22 791 SER A O 1
ATOM 5853 N N . PRO A 1 792 ? -8.931 5.605 38.654 1.00 53.38 792 PRO A N 1
ATOM 5854 C CA . PRO A 1 792 ? -8.695 6.950 39.205 1.00 53.38 792 PRO A CA 1
ATOM 5855 C C . PRO A 1 792 ? -9.119 8.112 38.286 1.00 53.38 792 PRO A C 1
ATOM 5857 O O . PRO A 1 792 ? -9.044 7.999 37.062 1.00 53.38 792 PRO A O 1
ATOM 5860 N N . LEU A 1 793 ? -9.472 9.255 38.907 1.00 62.66 793 LEU A N 1
ATOM 5861 C CA . LEU A 1 793 ? -9.773 10.562 38.288 1.00 62.66 793 LEU A CA 1
ATOM 5862 C C . LEU A 1 793 ? -8.605 11.029 37.398 1.00 62.66 793 LEU A C 1
ATOM 5864 O O . LEU A 1 793 ? -7.606 11.557 37.897 1.00 62.66 793 LEU A O 1
ATOM 5868 N N . ARG A 1 794 ? -8.723 10.845 36.084 1.00 70.50 794 ARG A N 1
ATOM 5869 C CA . ARG A 1 794 ? -7.724 11.222 35.076 1.00 70.50 794 ARG A CA 1
ATOM 5870 C C . ARG A 1 794 ? -8.419 11.857 33.885 1.00 70.50 794 ARG A C 1
ATOM 5872 O O . ARG A 1 794 ? -9.522 11.442 33.547 1.00 70.50 794 ARG A O 1
ATOM 5879 N N . PHE A 1 795 ? -7.763 12.814 33.231 1.00 79.56 795 PHE A N 1
ATOM 5880 C CA . PHE A 1 795 ? -8.194 13.199 31.889 1.00 79.56 795 PHE A CA 1
ATOM 5881 C C . PHE A 1 795 ? -8.111 11.959 30.995 1.00 79.56 795 PHE A C 1
ATOM 5883 O O . PHE A 1 795 ? -7.070 11.301 30.949 1.00 79.56 795 PHE A O 1
ATOM 5890 N N . THR A 1 796 ? -9.227 11.611 30.373 1.00 75.50 796 THR A N 1
ATOM 5891 C CA . THR A 1 796 ? -9.371 10.479 29.456 1.00 75.50 796 THR A CA 1
ATOM 5892 C C . THR A 1 796 ? -9.327 10.946 28.011 1.00 75.50 796 THR A C 1
ATOM 5894 O O . THR A 1 796 ? -8.859 10.196 27.167 1.00 75.50 796 THR A O 1
ATOM 5897 N N . ASN A 1 797 ? -9.744 12.187 27.738 1.00 83.62 797 ASN A N 1
ATOM 5898 C CA . ASN A 1 797 ? -9.674 12.791 26.414 1.00 83.62 797 ASN A CA 1
ATOM 5899 C C . ASN A 1 797 ? -9.472 14.317 26.508 1.00 83.62 797 ASN A C 1
ATOM 5901 O O . ASN A 1 797 ? -9.907 14.962 27.467 1.00 83.62 797 ASN A O 1
ATOM 5905 N N . ILE A 1 798 ? -8.798 14.889 25.514 1.00 86.69 798 ILE A N 1
ATOM 5906 C CA . ILE A 1 798 ? -8.689 16.328 25.266 1.00 86.69 798 ILE A CA 1
ATOM 5907 C C . ILE A 1 798 ? -8.902 16.518 23.765 1.00 86.69 798 ILE A C 1
ATOM 5909 O O . ILE A 1 798 ? -8.032 16.153 22.982 1.00 86.69 798 ILE A O 1
ATOM 5913 N N . SER A 1 799 ? -10.026 17.110 23.373 1.00 85.25 799 SER A N 1
ATOM 5914 C CA . SER A 1 799 ? -10.357 17.370 21.970 1.00 85.25 799 SER A CA 1
ATOM 5915 C C . SER A 1 799 ? -10.441 18.869 21.686 1.00 85.25 799 SER A C 1
ATOM 5917 O O . SER A 1 799 ? -10.766 19.672 22.565 1.00 85.25 799 SER A O 1
ATOM 5919 N N . TYR A 1 800 ? -10.114 19.268 20.457 1.00 83.00 800 TYR A N 1
ATOM 5920 C CA . TYR A 1 800 ? -10.174 20.656 20.000 1.00 83.00 800 TYR A CA 1
ATOM 5921 C C . TYR A 1 800 ? -11.025 20.756 18.734 1.00 83.00 800 TYR A C 1
ATOM 5923 O O . TYR A 1 800 ? -10.643 20.238 17.689 1.00 83.00 800 TYR A O 1
ATOM 5931 N N . ASP A 1 801 ? -12.158 21.452 18.818 1.00 83.25 801 ASP A N 1
ATOM 5932 C CA . ASP A 1 801 ? -12.975 21.801 17.657 1.00 83.25 801 ASP A CA 1
ATOM 5933 C C . ASP A 1 801 ? -12.384 23.062 17.010 1.00 83.25 801 ASP A C 1
ATOM 5935 O O . ASP A 1 801 ? -12.514 24.179 17.524 1.00 83.25 801 ASP A O 1
ATOM 5939 N N . SER A 1 802 ? -11.719 22.884 15.869 1.00 73.25 802 SER A N 1
ATOM 5940 C CA . SER A 1 802 ? -11.062 23.966 15.128 1.00 73.25 802 SER A CA 1
ATOM 5941 C C . SER A 1 802 ? -12.041 24.914 14.421 1.00 73.25 802 SER A C 1
ATOM 5943 O O . SER A 1 802 ? -11.692 26.071 14.161 1.00 73.25 802 SER A O 1
ATOM 5945 N N . LEU A 1 803 ? -13.276 24.474 14.153 1.00 76.00 803 LEU A N 1
ATOM 5946 C CA . LEU A 1 803 ? -14.327 25.276 13.522 1.00 76.00 803 LEU A CA 1
ATOM 5947 C C . LEU A 1 803 ? -14.968 26.235 14.527 1.00 76.00 803 LEU A C 1
ATOM 5949 O O . LEU A 1 803 ? -15.267 27.386 14.185 1.00 76.00 803 LEU A O 1
ATOM 5953 N N . GLN A 1 804 ? -15.159 25.778 15.765 1.00 78.88 804 GLN A N 1
ATOM 5954 C CA . GLN A 1 804 ? -15.756 26.566 16.847 1.00 78.88 804 GLN A CA 1
ATOM 5955 C C . GLN A 1 804 ? -14.705 27.251 17.734 1.00 78.88 804 GLN A C 1
ATOM 5957 O O . GLN A 1 804 ? -14.998 28.265 18.370 1.00 78.88 804 GLN A O 1
ATOM 5962 N N . GLY A 1 805 ? -13.457 26.780 17.693 1.00 79.50 805 GLY A N 1
ATOM 5963 C CA . GLY A 1 805 ? -12.353 27.273 18.513 1.00 79.50 805 GLY A CA 1
ATOM 5964 C C . GLY A 1 805 ? -12.410 26.796 19.966 1.00 79.50 805 GLY A C 1
ATOM 5965 O O . GLY A 1 805 ? -11.803 27.437 20.829 1.00 79.50 805 GLY A O 1
ATOM 5966 N N . GLU A 1 806 ? -13.119 25.698 20.225 1.00 85.69 806 GLU A N 1
ATOM 5967 C CA . GLU A 1 806 ? -13.441 25.199 21.561 1.00 85.69 806 GLU A CA 1
ATOM 5968 C C . GLU A 1 806 ? -12.556 24.002 21.932 1.00 85.69 806 GLU A C 1
ATOM 5970 O O . GLU A 1 806 ? -12.277 23.139 21.107 1.00 85.69 806 GLU A O 1
ATOM 5975 N N . THR A 1 807 ? -12.079 23.939 23.176 1.00 85.19 807 THR A N 1
ATOM 5976 C CA . THR A 1 807 ? -11.356 22.766 23.704 1.00 85.19 807 THR A CA 1
ATOM 5977 C C . THR A 1 807 ? -12.233 22.039 24.707 1.00 85.19 807 THR A C 1
ATOM 5979 O O . THR A 1 807 ? -12.608 22.641 25.713 1.00 85.19 807 THR A O 1
ATOM 5982 N N . THR A 1 808 ? -12.516 20.761 24.481 1.00 90.69 808 THR A N 1
ATOM 5983 C CA . THR A 1 808 ? -13.256 19.917 25.421 1.00 90.69 808 THR A CA 1
ATOM 5984 C C . THR A 1 808 ? -12.289 19.018 26.174 1.00 90.69 808 THR A C 1
ATOM 5986 O O . THR A 1 808 ? -11.476 18.302 25.595 1.00 90.69 808 THR A O 1
ATOM 5989 N N . LEU A 1 809 ? -12.358 19.085 27.498 1.00 91.00 809 LEU A N 1
ATOM 5990 C CA . LEU A 1 809 ? -11.579 18.261 28.406 1.00 91.00 809 LEU A CA 1
ATOM 5991 C C . LEU A 1 809 ? -12.508 17.226 29.030 1.00 91.00 809 LEU A C 1
ATOM 5993 O O . LEU A 1 809 ? -13.474 17.610 29.686 1.00 91.00 809 LEU A O 1
ATOM 5997 N N . THR A 1 810 ? -12.192 15.944 28.885 1.00 88.50 810 THR A N 1
ATOM 5998 C CA . THR A 1 810 ? -12.985 14.834 29.425 1.00 88.50 810 THR A CA 1
ATOM 5999 C C . THR A 1 810 ? -12.159 14.057 30.437 1.00 88.50 810 THR A C 1
ATOM 6001 O O . THR A 1 810 ? -10.963 13.826 30.237 1.00 88.50 810 THR A O 1
ATOM 6004 N N . TRP A 1 811 ? -12.769 13.671 31.554 1.00 84.94 811 TRP A N 1
ATOM 6005 C CA . TRP A 1 811 ? -12.108 12.893 32.597 1.00 84.94 811 TRP A CA 1
ATOM 6006 C C . TRP A 1 811 ? -13.013 11.824 33.184 1.00 84.94 811 TRP A C 1
ATOM 6008 O O . TRP A 1 811 ? -14.227 12.003 33.262 1.00 84.94 811 TRP A O 1
ATOM 6018 N N . SER A 1 812 ? -12.399 10.754 33.693 1.00 70.12 812 SER A N 1
ATOM 6019 C CA . SER A 1 812 ? -13.093 9.767 34.519 1.00 70.12 812 SER A CA 1
ATOM 6020 C C . SER A 1 812 ? -13.645 10.449 35.769 1.00 70.12 812 SER A C 1
ATOM 6022 O O . SER A 1 812 ? -12.889 11.024 36.550 1.00 70.12 812 SER A O 1
ATOM 6024 N N . SER A 1 813 ? -14.959 10.423 35.966 1.00 67.31 813 SER A N 1
ATOM 6025 C CA . SER A 1 813 ? -15.669 11.083 37.059 1.00 67.31 813 SER A CA 1
ATOM 6026 C C . SER A 1 813 ? -16.424 10.100 37.946 1.00 67.31 813 SER A C 1
ATOM 6028 O O . SER A 1 813 ? -16.649 8.952 37.604 1.00 67.31 813 SER A O 1
ATOM 6030 N N . ILE A 1 814 ? -16.825 10.571 39.121 1.00 61.03 814 ILE A N 1
ATOM 6031 C CA . ILE A 1 814 ? -17.623 9.825 40.083 1.00 61.03 814 ILE A CA 1
ATOM 6032 C C . ILE A 1 814 ? -19.045 10.391 40.020 1.00 61.03 814 ILE A C 1
ATOM 6034 O O . ILE A 1 814 ? -19.222 11.578 40.335 1.00 61.03 814 ILE A O 1
ATOM 6038 N N . PRO A 1 815 ? -20.063 9.569 39.713 1.00 60.19 815 PRO A N 1
ATOM 6039 C CA . PRO A 1 815 ? -21.443 10.019 39.641 1.00 60.19 815 PRO A CA 1
ATOM 6040 C C . PRO A 1 815 ? -21.892 10.776 40.897 1.00 60.19 815 PRO A C 1
ATOM 6042 O O . PRO A 1 815 ? -21.522 10.452 42.031 1.00 60.19 815 PRO A O 1
ATOM 6045 N N . ASN A 1 816 ? -22.752 11.780 40.710 1.00 62.72 816 ASN A N 1
ATOM 6046 C CA . ASN A 1 816 ? -23.298 12.637 41.776 1.00 62.72 816 ASN A CA 1
ATOM 6047 C C . ASN A 1 816 ? -22.260 13.467 42.554 1.00 62.72 816 ASN A C 1
ATOM 6049 O O . ASN A 1 816 ? -22.531 13.916 43.676 1.00 62.72 816 ASN A O 1
ATOM 6053 N N . ARG A 1 817 ? -21.078 13.692 41.980 1.00 78.31 817 ARG A N 1
ATOM 6054 C CA . ARG A 1 817 ? -20.084 14.628 42.511 1.00 78.31 817 ARG A CA 1
ATOM 6055 C C . ARG A 1 817 ? -20.083 15.957 41.772 1.00 78.31 817 ARG A C 1
ATOM 6057 O O . ARG A 1 817 ? -20.737 16.111 40.748 1.00 78.31 817 ARG A O 1
ATOM 6064 N N . ILE A 1 818 ? -19.387 16.929 42.357 1.00 86.25 818 ILE A N 1
ATOM 6065 C CA . ILE A 1 818 ? -19.166 18.249 41.772 1.00 86.25 818 ILE A CA 1
ATOM 6066 C C . ILE A 1 818 ? -17.658 18.437 41.619 1.00 86.25 818 ILE A C 1
ATOM 6068 O O . ILE A 1 818 ? -16.897 18.139 42.541 1.00 86.25 818 ILE A O 1
ATOM 6072 N N . TYR A 1 819 ? -17.238 18.926 40.463 1.00 89.88 819 TYR A N 1
ATOM 6073 C CA . TYR A 1 819 ? -15.852 19.151 40.095 1.00 89.88 819 TYR A CA 1
ATOM 6074 C C . TYR A 1 819 ? -15.561 20.637 39.922 1.00 89.88 819 TYR A C 1
ATOM 6076 O O . TYR A 1 819 ? -16.433 21.434 39.577 1.00 89.88 819 TYR A O 1
ATOM 6084 N N . ALA A 1 820 ? -14.305 20.987 40.174 1.00 91.56 820 ALA A N 1
ATOM 6085 C CA . ALA A 1 820 ? -13.719 22.263 39.820 1.00 91.56 820 ALA A CA 1
ATOM 6086 C C . ALA A 1 820 ? -12.584 22.045 38.826 1.00 91.56 820 ALA A C 1
ATOM 6088 O O . ALA A 1 820 ? -11.785 21.119 38.994 1.00 91.56 820 ALA A O 1
ATOM 6089 N N . ILE A 1 821 ? -12.483 22.923 37.840 1.00 92.38 821 ILE A N 1
ATOM 6090 C CA . ILE A 1 821 ? -11.414 22.927 36.854 1.00 92.38 821 ILE A CA 1
ATOM 6091 C C . ILE A 1 821 ? -10.662 24.254 36.913 1.00 92.38 821 ILE A C 1
ATOM 6093 O O . ILE A 1 821 ? -11.255 25.332 36.897 1.00 92.38 821 ILE A O 1
ATOM 6097 N N . ASP A 1 822 ? -9.338 24.163 37.020 1.00 91.81 822 ASP A N 1
ATOM 6098 C CA . ASP A 1 822 ? -8.449 25.322 37.058 1.00 91.81 822 ASP A CA 1
ATOM 6099 C C . ASP A 1 822 ? -7.497 25.306 35.851 1.00 91.81 822 ASP A C 1
ATOM 6101 O O . ASP A 1 822 ? -7.018 24.245 35.447 1.00 91.81 822 ASP A O 1
ATOM 6105 N N . GLU A 1 823 ? -7.138 26.488 35.355 1.00 91.38 823 GLU A N 1
ATOM 6106 C CA . GLU A 1 823 ? -6.149 26.732 34.304 1.00 91.38 823 GLU A CA 1
ATOM 6107 C C . GLU A 1 823 ? -4.890 27.411 34.871 1.00 91.38 823 GLU A C 1
ATOM 6109 O O . GLU A 1 823 ? -4.940 28.214 35.805 1.00 91.38 823 GLU A O 1
ATOM 6114 N N . SER A 1 824 ? -3.727 27.122 34.296 1.00 88.88 824 SER A N 1
ATOM 6115 C CA . SER A 1 824 ? -2.476 27.825 34.560 1.00 88.88 824 SER A CA 1
ATOM 6116 C C . SER A 1 824 ? -1.643 27.965 33.293 1.00 88.88 824 SER A C 1
ATOM 6118 O O . SER A 1 824 ? -1.551 27.037 32.507 1.00 88.88 824 SER A O 1
ATOM 6120 N N . ILE A 1 825 ? -0.937 29.081 33.130 1.00 88.06 825 ILE A N 1
ATOM 6121 C CA . ILE A 1 825 ? 0.035 29.269 32.035 1.00 88.06 825 ILE A CA 1
ATOM 6122 C C . ILE A 1 825 ? 1.490 29.015 32.470 1.00 88.06 825 ILE A C 1
ATOM 6124 O O . ILE A 1 825 ? 2.406 29.049 31.650 1.00 88.06 825 ILE A O 1
ATOM 6128 N N . ASP A 1 826 ? 1.734 28.817 33.771 1.00 85.69 826 ASP A N 1
ATOM 6129 C CA . ASP A 1 826 ? 3.083 28.735 34.351 1.00 85.69 826 ASP A CA 1
ATOM 6130 C C . ASP A 1 826 ? 3.259 27.634 35.414 1.00 85.69 826 ASP A C 1
ATOM 6132 O O . ASP A 1 826 ? 4.341 27.527 35.996 1.00 85.69 826 ASP A O 1
ATOM 6136 N N . LEU A 1 827 ? 2.219 26.827 35.668 1.00 83.56 827 LEU A N 1
ATOM 6137 C CA . LEU A 1 827 ? 2.110 25.807 36.727 1.00 83.56 827 LEU A CA 1
ATOM 6138 C C . LEU A 1 827 ? 2.239 26.337 38.166 1.00 83.56 827 LEU A C 1
ATOM 6140 O O . LEU A 1 827 ? 2.194 25.562 39.126 1.00 83.56 827 LEU A O 1
ATOM 6144 N N . ILE A 1 828 ? 2.383 27.649 38.350 1.00 84.75 828 ILE A N 1
ATOM 6145 C CA . ILE A 1 828 ? 2.577 28.297 39.651 1.00 84.75 828 ILE A CA 1
ATOM 6146 C C . ILE A 1 828 ? 1.287 28.993 40.077 1.00 84.75 828 ILE A C 1
ATOM 6148 O O . ILE A 1 828 ? 0.862 28.876 41.230 1.00 84.75 828 ILE A O 1
ATOM 6152 N N . THR A 1 829 ? 0.669 29.722 39.156 1.00 88.75 829 THR A N 1
ATOM 6153 C CA . THR A 1 829 ? -0.532 30.518 39.387 1.00 88.75 829 THR A CA 1
ATOM 6154 C C . THR A 1 829 ? -1.700 29.851 38.677 1.00 88.75 829 THR A C 1
ATOM 6156 O O . THR A 1 829 ? -1.635 29.652 37.469 1.00 88.75 829 THR A O 1
ATOM 6159 N N . TRP A 1 830 ? -2.744 29.500 39.428 1.00 90.88 830 TRP A N 1
ATOM 6160 C CA . TRP A 1 830 ? -3.927 28.808 38.913 1.00 90.88 830 TRP A CA 1
ATOM 6161 C C . TRP A 1 830 ? -5.146 29.731 38.985 1.00 90.88 830 TRP A C 1
ATOM 6163 O O . TRP A 1 830 ? -5.382 30.351 40.029 1.00 90.88 830 TRP A O 1
ATOM 6173 N N . GLU A 1 831 ? -5.879 29.834 37.883 1.00 91.62 831 GLU A N 1
ATOM 6174 C CA . GLU A 1 831 ? -7.157 30.529 37.743 1.00 91.62 831 GLU A CA 1
ATOM 6175 C C . GLU A 1 831 ? -8.277 29.487 37.657 1.00 91.62 831 GLU A C 1
ATOM 6177 O O . GLU A 1 831 ? -8.170 28.527 36.909 1.00 91.62 831 GLU A O 1
ATOM 6182 N N . GLU A 1 832 ? -9.321 29.637 38.467 1.00 93.00 832 GLU A N 1
ATOM 6183 C CA . GLU A 1 832 ? -10.471 28.724 38.472 1.00 93.00 832 GLU A CA 1
ATOM 6184 C C . GLU A 1 832 ? -11.405 29.088 37.313 1.00 93.00 832 GLU A C 1
ATOM 6186 O O . GLU A 1 832 ? -11.828 30.244 37.213 1.00 93.00 832 GLU A O 1
ATOM 6191 N N . LEU A 1 833 ? -11.696 28.122 36.440 1.00 90.81 833 LEU A N 1
ATOM 6192 C CA . LEU A 1 833 ? -12.575 28.308 35.284 1.00 90.81 833 LEU A CA 1
ATOM 6193 C C . LEU A 1 833 ? -14.037 28.019 35.646 1.00 90.81 833 LEU A C 1
ATOM 6195 O O . LEU A 1 833 ? -14.912 28.832 35.353 1.00 90.81 833 LEU A O 1
ATOM 6199 N N . ASP A 1 834 ? -14.286 26.898 36.326 1.00 90.44 834 ASP A N 1
ATOM 6200 C CA . ASP A 1 834 ? -15.588 26.523 36.889 1.00 90.44 834 ASP A CA 1
ATOM 6201 C C . ASP A 1 834 ? -15.366 25.695 38.161 1.00 90.44 834 ASP A C 1
ATOM 6203 O O . ASP A 1 834 ? -14.398 24.942 38.260 1.00 90.44 834 ASP A O 1
ATOM 6207 N N . ASP A 1 835 ? -16.244 25.845 39.147 1.00 92.75 835 ASP A N 1
ATOM 6208 C CA . ASP A 1 835 ? -16.179 25.188 40.452 1.00 92.75 835 ASP A CA 1
ATOM 6209 C C . ASP A 1 835 ? -17.450 24.388 40.794 1.00 92.75 835 ASP A C 1
ATOM 6211 O O . ASP A 1 835 ? -17.605 23.903 41.919 1.00 92.75 835 ASP A O 1
ATOM 6215 N N . SER A 1 836 ? -18.352 24.249 39.819 1.00 92.25 836 SER A N 1
ATOM 6216 C CA . SER A 1 836 ? -19.729 23.784 39.982 1.00 92.25 836 SER A CA 1
ATOM 6217 C C . SER A 1 836 ? -20.147 22.675 39.007 1.00 92.25 836 SER A C 1
ATOM 6219 O O . SER A 1 836 ? -21.342 22.395 38.875 1.00 92.25 836 SER A O 1
ATOM 6221 N N . LEU A 1 837 ? -19.180 22.007 38.373 1.00 90.62 837 LEU A N 1
ATOM 6222 C CA . LEU A 1 837 ? -19.408 20.995 37.340 1.00 90.62 837 LEU A CA 1
ATOM 6223 C C . LEU A 1 837 ? -19.962 19.710 37.948 1.00 90.62 837 LEU A C 1
ATOM 6225 O O . LEU A 1 837 ? -19.231 18.924 38.549 1.00 90.62 837 LEU A O 1
ATOM 6229 N N . ALA A 1 838 ? -21.274 19.513 37.838 1.00 86.94 838 ALA A N 1
ATOM 6230 C CA . ALA A 1 838 ? -21.899 18.266 38.248 1.00 86.94 838 ALA A CA 1
ATOM 6231 C C . ALA A 1 838 ? -21.419 17.128 37.345 1.00 86.94 838 ALA A C 1
ATOM 6233 O O . ALA A 1 838 ? -21.333 17.297 36.135 1.00 86.94 838 ALA A O 1
ATOM 6234 N N . SER A 1 839 ? -21.124 15.983 37.950 1.00 78.62 839 SER A N 1
ATOM 6235 C CA . SER A 1 839 ? -20.717 14.794 37.217 1.00 78.62 839 SER A CA 1
ATOM 6236 C C . SER A 1 839 ? -21.798 14.359 36.229 1.00 78.62 839 SER A C 1
ATOM 6238 O O . SER A 1 839 ? -22.969 14.268 36.609 1.00 78.62 839 SER A O 1
ATOM 6240 N N . GLU A 1 840 ? -21.386 14.069 34.997 1.00 77.50 840 GLU A N 1
ATOM 6241 C CA . GLU A 1 840 ? -22.255 13.580 33.919 1.00 77.50 840 GLU A CA 1
ATOM 6242 C C . GLU A 1 840 ? -22.387 12.047 33.917 1.00 77.50 840 GLU A C 1
ATOM 6244 O O . GLU A 1 840 ? -23.195 11.512 33.171 1.00 77.50 840 GLU A O 1
ATOM 6249 N N . GLY A 1 841 ? -21.676 11.346 34.809 1.00 60.75 841 GLY A N 1
ATOM 6250 C CA . GLY A 1 841 ? -21.662 9.887 34.899 1.00 60.75 841 GLY A CA 1
ATOM 6251 C C . GLY A 1 841 ? -20.320 9.377 35.422 1.00 60.75 841 GLY A C 1
ATOM 6252 O O . GLY A 1 841 ? -19.706 9.984 36.305 1.00 60.75 841 GLY A O 1
ATOM 6253 N N . MET A 1 842 ? -19.840 8.265 34.874 1.00 51.66 842 MET A N 1
ATOM 6254 C CA . MET A 1 842 ? -18.467 7.790 35.095 1.00 51.66 842 MET A CA 1
ATOM 6255 C C . MET A 1 842 ? -17.424 8.589 34.290 1.00 51.66 842 MET A C 1
ATOM 6257 O O . MET A 1 842 ? -16.222 8.450 34.509 1.00 51.66 842 MET A O 1
ATOM 6261 N N . SER A 1 843 ? -17.883 9.485 33.414 1.00 67.38 843 SER A N 1
ATOM 6262 C CA . SER A 1 843 ? -17.097 10.494 32.708 1.00 67.38 843 SER A CA 1
ATOM 6263 C C . SER A 1 843 ? -17.784 11.860 32.819 1.00 67.38 843 SER A C 1
ATOM 6265 O O . SER A 1 843 ? -19.001 11.945 32.978 1.00 67.38 843 SER A O 1
ATOM 6267 N N . THR A 1 844 ? -17.015 12.945 32.828 1.00 85.69 844 THR A N 1
ATOM 6268 C CA . THR A 1 844 ? -17.537 14.320 32.793 1.00 85.69 844 THR A CA 1
ATOM 6269 C C . THR A 1 844 ? -16.687 15.139 31.845 1.00 85.69 844 THR A C 1
ATOM 6271 O O . THR A 1 844 ? -15.460 15.002 31.853 1.00 85.69 844 THR A O 1
ATOM 6274 N N . SER A 1 845 ? -17.330 15.993 31.053 1.00 91.25 845 SER A N 1
ATOM 6275 C CA . SER A 1 845 ? -16.646 16.876 30.114 1.00 91.25 845 SER A CA 1
ATOM 6276 C C . SER A 1 845 ? -16.786 18.353 30.487 1.00 91.25 845 SER A C 1
ATOM 6278 O O . SER A 1 845 ? -17.724 18.778 31.162 1.00 91.25 845 SER A O 1
ATOM 6280 N N . PHE A 1 846 ? -15.823 19.163 30.054 1.00 92.62 846 PHE A N 1
ATOM 6281 C CA . PHE A 1 846 ? -15.864 20.617 30.177 1.00 92.62 846 PHE A CA 1
ATOM 6282 C C . PHE A 1 846 ? -15.267 21.287 28.945 1.00 92.62 846 PHE A C 1
ATOM 6284 O O . PHE A 1 846 ? -14.115 21.027 28.596 1.00 92.62 846 PHE A O 1
ATOM 6291 N N . THR A 1 847 ? -16.035 22.183 28.331 1.00 91.25 847 THR A N 1
ATOM 6292 C CA . THR A 1 847 ? -15.657 22.881 27.098 1.00 91.25 847 THR A CA 1
ATOM 6293 C C . THR A 1 847 ? -15.205 24.315 27.376 1.00 91.25 847 THR A C 1
ATOM 6295 O O . THR A 1 847 ? -15.780 25.019 28.209 1.00 91.25 847 THR A O 1
ATOM 6298 N N . ILE A 1 848 ? -14.150 24.747 26.683 1.00 87.56 848 ILE A N 1
ATOM 6299 C CA . ILE A 1 848 ? -13.497 26.050 26.834 1.00 87.56 848 ILE A CA 1
ATOM 6300 C C . ILE A 1 848 ? -13.534 26.795 25.496 1.00 87.56 848 ILE A C 1
ATOM 6302 O O . ILE A 1 848 ? -12.829 26.419 24.564 1.00 87.56 848 ILE A O 1
ATOM 6306 N N . ASP A 1 849 ? -14.280 27.901 25.441 1.00 76.81 849 ASP A N 1
ATOM 6307 C CA . ASP A 1 849 ? -14.592 28.644 24.206 1.00 76.81 849 ASP A CA 1
ATOM 6308 C C . ASP A 1 849 ? -13.396 29.325 23.503 1.00 76.81 849 ASP A C 1
ATOM 6310 O O . ASP A 1 849 ? -13.512 29.773 22.364 1.00 76.81 849 ASP A O 1
ATOM 6314 N N . THR A 1 850 ? -12.257 29.513 24.182 1.00 66.25 850 THR A N 1
ATOM 6315 C CA . THR A 1 850 ? -11.075 30.160 23.582 1.00 66.25 850 THR A CA 1
ATOM 6316 C C . THR A 1 850 ? -9.776 29.708 24.232 1.00 66.25 850 THR A C 1
ATOM 6318 O O . THR A 1 850 ? -9.556 29.965 25.416 1.00 66.25 850 THR A O 1
ATOM 6321 N N . PHE A 1 851 ? -8.871 29.145 23.433 1.00 61.09 851 PHE A N 1
ATOM 6322 C CA . PHE A 1 851 ? -7.551 28.702 23.878 1.00 61.09 851 PHE A CA 1
ATOM 6323 C C . PHE A 1 851 ? -6.484 29.806 23.688 1.00 61.09 851 PHE A C 1
ATOM 6325 O O . PHE A 1 851 ? -6.222 30.223 22.556 1.00 61.09 851 PHE A O 1
ATOM 6332 N N . PRO A 1 852 ? -5.839 30.328 24.751 1.00 55.59 852 PRO A N 1
ATOM 6333 C CA . PRO A 1 852 ? -4.883 31.438 24.640 1.00 55.59 852 PRO A CA 1
ATOM 6334 C C . PRO A 1 852 ? -3.454 31.025 24.218 1.00 55.59 852 PRO A C 1
ATOM 6336 O O . PRO A 1 852 ? -2.556 31.875 24.196 1.00 55.59 852 PRO A O 1
ATOM 6339 N N . GLY A 1 853 ? -3.217 29.754 23.878 1.00 70.12 853 GLY A N 1
ATOM 6340 C CA . GLY A 1 853 ? -1.892 29.173 23.630 1.00 70.12 853 GLY A CA 1
ATOM 6341 C C . GLY A 1 853 ? -1.570 28.094 24.667 1.00 70.12 853 GLY A C 1
ATOM 6342 O O . GLY A 1 853 ? -2.467 27.423 25.139 1.00 70.12 853 GLY A O 1
ATOM 6343 N N . LYS A 1 854 ? -0.303 27.899 25.060 1.00 78.25 854 LYS A N 1
ATOM 6344 C CA . LYS A 1 854 ? 0.049 26.836 26.027 1.00 78.25 854 LYS A CA 1
ATOM 6345 C C . LYS A 1 854 ? -0.534 27.101 27.423 1.00 78.25 854 LYS A C 1
ATOM 6347 O O . LYS A 1 854 ? -0.064 28.009 28.111 1.00 78.25 854 LYS A O 1
ATOM 6352 N N . SER A 1 855 ? -1.452 26.237 27.842 1.00 84.06 855 SER A N 1
ATOM 6353 C CA . SER A 1 855 ? -2.061 26.218 29.172 1.00 84.06 855 SER A CA 1
ATOM 6354 C C . SER A 1 855 ? -1.978 24.824 29.798 1.00 84.06 855 SER A C 1
ATOM 6356 O O . SER A 1 855 ? -1.792 23.819 29.117 1.00 84.06 855 SER A O 1
ATOM 6358 N N . PHE A 1 856 ? -2.086 24.773 31.119 1.00 86.94 856 PHE A N 1
ATOM 6359 C CA . PHE A 1 856 ? -2.130 23.574 31.942 1.00 86.94 856 PHE A CA 1
ATOM 6360 C C . PHE A 1 856 ? -3.460 23.545 32.676 1.00 86.94 856 PHE A C 1
ATOM 6362 O O . PHE A 1 856 ? -3.845 24.549 33.273 1.00 86.94 856 PHE A O 1
ATOM 6369 N N . PHE A 1 857 ? -4.110 22.389 32.698 1.00 89.50 857 PHE A N 1
ATOM 6370 C CA . PHE A 1 857 ? -5.374 22.205 33.399 1.00 89.50 857 PHE A CA 1
ATOM 6371 C C . PHE A 1 857 ? -5.216 21.217 34.540 1.00 89.50 857 PHE A C 1
ATOM 6373 O O . PHE A 1 857 ? -4.371 20.319 34.510 1.00 89.50 857 PHE A O 1
ATOM 6380 N N . ARG A 1 858 ? -6.041 21.384 35.567 1.00 89.94 858 ARG A N 1
ATOM 6381 C CA . ARG A 1 858 ? -6.226 20.372 36.603 1.00 89.94 858 ARG A CA 1
ATOM 6382 C C . ARG A 1 858 ? -7.684 20.328 37.013 1.00 89.94 858 ARG A C 1
ATOM 6384 O O . ARG A 1 858 ? -8.331 21.369 37.110 1.00 89.94 858 ARG A O 1
ATOM 6391 N N . ILE A 1 859 ? -8.144 19.130 37.335 1.00 88.94 859 ILE A N 1
ATOM 6392 C CA . ILE A 1 859 ? -9.464 18.902 37.908 1.00 88.94 859 ILE A CA 1
ATOM 6393 C C . ILE A 1 859 ? -9.306 18.606 39.391 1.00 88.94 859 ILE A C 1
ATOM 6395 O O . ILE A 1 859 ? -8.353 17.954 39.828 1.00 88.94 859 ILE A O 1
ATOM 6399 N N . ARG A 1 860 ? -10.250 19.103 40.180 1.00 86.56 860 ARG A N 1
ATOM 6400 C CA . ARG A 1 860 ? -10.366 18.835 41.608 1.00 86.56 860 ARG A CA 1
ATOM 6401 C C . ARG A 1 860 ? -11.793 18.410 41.908 1.00 86.56 860 ARG A C 1
ATOM 6403 O O . ARG A 1 860 ? -12.736 19.081 41.507 1.00 86.56 860 ARG A O 1
ATOM 6410 N N . LEU A 1 861 ? -11.950 17.334 42.665 1.00 77.75 861 LEU A N 1
ATOM 6411 C CA . LEU A 1 861 ? -13.226 17.006 43.292 1.00 77.75 861 LEU A CA 1
ATOM 6412 C C . LEU A 1 861 ? -13.536 18.058 44.377 1.00 77.75 861 LEU A C 1
ATOM 6414 O O . LEU A 1 861 ? -12.680 18.332 45.221 1.00 77.75 861 LEU A O 1
ATOM 6418 N N . GLN A 1 862 ? -14.725 18.664 44.349 1.00 73.62 862 GLN A N 1
ATOM 6419 C CA . GLN A 1 862 ? -15.205 19.539 45.427 1.00 73.62 862 GLN A CA 1
ATOM 6420 C C . GLN A 1 862 ? -15.647 18.682 46.625 1.00 73.62 862 GLN A C 1
ATOM 6422 O O . GLN A 1 862 ? -16.366 17.695 46.447 1.00 73.62 862 GLN A O 1
ATOM 6427 N N . GLU A 1 863 ? -15.201 19.054 47.834 1.00 52.72 863 GLU A N 1
ATOM 6428 C CA . GLU A 1 863 ? -15.556 18.372 49.098 1.00 52.72 863 GLU A CA 1
ATOM 6429 C C . GLU A 1 863 ? -17.042 18.485 49.471 1.00 52.72 863 GLU A C 1
ATOM 6431 O O . GLU A 1 863 ? -17.604 19.608 49.416 1.00 52.72 863 GLU A O 1
#

Sequence (863 aa):
MRSFHILFITVLTGLLLLSRLEAQVIIYDAIEGTVGSQEFGGSLGMDFEVNSDIVVTDLGAFDSGSDGLFLPIIVEIWIRDGDSGIEVIASEVFDFDDGATLEGGHRFKALNNPVALEPGSYTIVAYGYGAGEPNVNLGVAATEGLSTNDAGGAITFVGGSRWGDAGAFPANSDAGPEQRYGAGSFKVASEDEDEDEMPDAWEIANGLDPEDAEDAGRDADNDGLNNLKEFQLGLDPNSDDTDEDGAKDGFEYDNDSDPNDPDSDDDGLTDGEEFTGGTDPMDPDTDGDGFRDGFELANDSDPTDSNSVPEIKGGPGVIVYDAIEGTVGNQNFAGALGMDFEVNSAITVSELGAFDSGSDGLFLPIKVELWSREGDSGIEILAELNFDENDEGILEGGHRFKKLNEPIILDSGSYTIVATGYGEGEPNVNVGGQVAEDFGLTTDNLGEAITFVGGSRWGDAGTFPPNRDGGPEQRYGAGSFKVIVDDEDGDGMPDLWEEANGLDPELAEDAEEDPDNDGLSNLAEFEAGLNPKVADTDEDDVDDGTEIDNETDPLNPDTDDDGLSDGAEVTAGTDPLNPDTDDDGSKDGQEVAKGTDPNDSNSFPVSQFAGELAYKVEQGAVGNQNFAGALGMDFIVEETIRVFELGAFDSGSDGLSRPITVSMWSRDDLGTPEEVNDDSGIDILAQIEFTPGNEGDLRDGHRIIALEDELVLEPGAYTIVASGYGSGEPNGNIGVGADIAEKMSMTEDPIITFIGGSRYGNDAAAYPGVVDGGPENRYAAGTFAFEILASPLRFTNISYDSLQGETTLTWSSIPNRIYAIDESIDLITWEELDDSLASEGMSTSFTIDTFPGKSFFRIRLQE

Secondary structure (DSSP, 8-state):
---SSSSSSSSSSTTTGGGS---PEESEEE-TTPPP-B---SEEEEEEEE-S-EEEEEEEEE-TTSS--SS-EEEEEEE-STTS-SEEEEEEEE-TT--PEEETTEEEEEEEEEEEE-SEEEEEEEE--BTTBPBEETTTS----EEE--TTTTEEE-SS-EEESTTS---EEPSS-TT-EE-EEEEEE---SS-SSS-HHHHHHTT--TT-TTSTT--SSSSS--HHHHHHHT--TT-SSSS-SSS-HHHHHHHT--TT-SSTT-SSS-HHHHHHHT--TT-SSSS-SSS-HHHHHHTT--TT-TT------B-SPEESEEE-TTPPP-B---SEEEEEEEESS-EEEEEEEEE-TTSS--SS-EEEEEEE--STT--EEEEEEEEBTTB--EEETTEEEEEEEEEEEE-SEEEEEEEE--BTTBPBEE-TTS-SGGGTEEE--TTTTEEE-SS-EEE-TTS---EE-SS-TT-EE-EEEEEE-B-SS-SSS-HHHHHHTT--TT-TTGGG--SS-SS--HHHHHHHT--TT-S-SS-SSS-HHHHHHHT--TT-SSTT-SSS-HHHHHHHT--TT-SSTT-SSS-HHHHHHHT--TT-TT-----TTTT-BSEEE-TT----B---SEEEEEEEESS-EEEEEEEEE-TTSS--SS-EEEEEEEESSSS-TT-TTS--EEEEEEEEEEBTTB--EEETTEEEEEEEEEEEE-SEEEEEEEE--BTTBPBEEGGG-HHHHHHEEE---TTEEEEEEEEEES-TTS---EE--SSTT-EESEEEEEEE----S-EEEEEEETTTTEEEEEEE--TT-EEEEEEESSSSS-EEEEEEEE--SSEEEEEES---SS-EEEEEE--

Radius of gyration: 43.51 Å; chains: 1; bounding box: 96×73×125 Å

Foldseek 3Di:
DPDPDPPPPDPPVLVVVVVQFDDWDWFKFFAQQFAAQAFAQWKWKFKKWQPAKWWWFKKWWFFGGNPWDPWKKKKFKWAPDDDPPTDTQDIDIDDTPPPFDDDGRITMDTDPGIGIDGGHMMMIIMGGGGVPGHKHACVRPNGPGIDGDCLLVSMGTDAAIFTDGHPDDRPDGDHDDSSRIRTMITIITAGQPCPLQDGPSNCVVLVHDSNDSCQQVDQQCPLQDGPVVCVVLVARSNAQQRCPLQHGCNRCVVLVARSNDQQRCPLQHGPNRCVVLVARSNDQQRCPLFHGCNRQVVQVFRSNDSVGDRPQQFFPWDWFKFFAAQQAFDAFAQFKWKFKKWFQAKWWWWKKWWFFGGNPFDPWKKKKFKWAQDDPVGTDTPDIDIADRVRNACDDGRIHIDTDPHIDIDGGGMMMIMMGTGGDVGHKHFPPAHDVVVSRIDGDCLLVSMDTDFAIFTCGHPDDGPDGHPHDSSGIRTMITITGARQPCNLNDHPSVCVSLVHDSNDSVQQQDQQCPLPHGVVRCRVLVHHSNDQQGCPLPHGPSVCVVLVARSNDQQRCPLQAGPSRCVVLVARSNDQQRCQLPHGPNRCVVVVFRSNDSVTDDDDPQFFPWQKFFAAQAAADAFAQFKKKWKKWFQAKKKFFKKKFFFGGNPFDPAKKKKWKFAFQDQPDPDDLPRGFTDDTQDMDIQGGVRQDDDDGRIRMDTGPDIGIDGGGMIMIMMGGGGDPGHWHFVQGDPRRVVGMDGDPDPRMGTDQFIFTDNHRPGDRSHTDPGGGPGTRTMITGIDGDDDDWDFPDWDADPVQQKIKTKTQDDAQWAKWKWKDQPVPDIDTPDRGQHDPGRMGMDMDRHDPPDMDMDMDTDD